Protein AF-0000000072587441 (afdb_homodimer)

Nearest PDB structures (foldseek):
  8t1p-assembly1_C  TM=8.215E-01  e=6.729E-20  Bacillus subtilis subsp. subtilis str. 168
  7zdk-assembly1_C  TM=7.399E-01  e=8.789E-21  Escherichia coli K-12
  4s0f-assembly1_A  TM=8.081E-01  e=4.179E-20  Acetivibrio thermocellus ATCC 27405
  7w4o-assembly1_B  TM=7.978E-01  e=3.130E-16  Mesocricetus auratus
  4hlu-assembly2_B  TM=8.048E-01  e=6.036E-11  Thermotoga maritima MSB8

Secondary structure (DSSP, 8-state):
---------------SHHHHHHHHHHHHHHHHTTHHHHHHHHHHHHHHHHHHHHHHHHHHHHHH-GGG--HHHHHHHHHHHHHHHHHHHHHHHHHHHHHHHHHHHHHHHHHHHHHHS-HHHHHHH-HHHHHHIIIIIHHHHHHHHHHHHHHHHHHHHHHHHHHHHHHH-HHHHHHHHHHHHHHHHHHHHHHHHHHHHHHHHHHHHHHHHHHHHHHHHTHHHHHH-HHHHHIIIIIIIHHHHHHHHHHHHHHHHHHHHHHHHHHHHHHHHHHHHHSTGGGT----HHHHHHHHHHHHHHHHHHHHHHHTHHHHHHHHHHHHHHHHHHHHH-S--------GGGGG---S-EEEEEEEEEE--SSSS--EEEEEEEEEE-TT-EEEEEE-TTSSHHHHHHHHTTSS--SEEEEEETTEE--HHHHHHHHTTEEEE-TT----SB-TTTS-TT-TTHHHHHHHHHHHHHHTT-TTT--EETTEES-----HHHHHHHHHHHHHHH--SEEEEESTTTTS-HHHHHIIIIIIHHHHHHTT-EEEEE---GGGGGG-SEEEEEETTEEEEEEESSGGGGGGGSTT-/---------------SHHHHHHHHHHHHHHHHTTHHHHHHHHHHHHHHHHHHHHHHHHHHHHHH-GGG--HHHHHHHHHHHHHHHHHHHHHHHHHHHHHHHHHHHHHHHHHHHHHHS-HHHHHHH-HHHHHHIIIIIHHHHHHHHHHHHHHHHHHHHHHHHHHHHHHH-HHHHHHHHHHHHHHHHHHHHHHHHHHHHHHHHHHHHHHHHHHHHHHHHTHHHHHH-HHHHHIIIIIIIHHHHHHHHHHHHHHHHHHHHHHHHHHHHHHHHHHHHHSTGGGT----HHHHHHHHHHHHHHHHHHHHHHHTHHHHHHHHHHHHHHHHHHHHH-S--------GGGGG---S-EEEEEEEEEE--SSSS--EEEEEEEEEE-TT-EEEEEE-TTSSHHHHHHHHTTSS--SEEEEEETTEE--HHHHHHHHTTEEEE-TT----SB-TTTS-TT-TTHHHHHHHHHHHHHHTT-TTT--EETTEES-----HHHHHHHHHHHHHHH--SEEEEESTTTTS-HHHHHIIIIIIHHHHHHTT-EEEEE---GGGGGG-SEEEEEETTEEEEEEESSGGGGGGGS---

Radius of gyration: 35.86 Å; Cα contacts (8 Å, |Δi|>4): 1897; chains: 2; bounding box: 67×114×88 Å

Foldseek 3Di:
DDDPVPDPPDDPPPPPVVLLVVLVVVVVVLCVVVVPLVVLLLVLLLLLLVLLLLLLVLVLCCQLPVVPVDPVSVVSNVVSVVSNVVSVVSNQVSLLVSLVSSLVVLLVVLVLLLVLFFPLLCVVVDDLLSVCLNPVLSNLLSCVSVLVSLQSNLVSNLVSLLVVVCVLPVVLSVLVVVLVVVLVVLLVVLQVLLLVLLLQLSVLSSQLSVLVVCCPVCVVVCVVDVVVVCCSVCNRNVVSVVSSVVSNVSNVVSLVVSLVSSVVSLVVSLVCLQCVVVVVDPDDVSSSSSSNSSSVSSSVSVSSNSVCSVSVSSNSSSSSSSSVSSVSSPDRPPLPQPDPVLLADDFAKKWWALFKDWDDPPPDPDIQMADRETDMDGWLFFEEEEEDPPLCPVVVVCCSLLSDPTPDTFIDTNRHTQDPSCSNSSNSQELEDAPPDDDDFFLPPLDDLPDPCQVVLQVLLLVQCVVLPNNVPWGHDSGGIPDDPDDPLSSLSSSVSSSVSSVGQEYEYHQSCVPPDPVVVCCVLVPVSNVSSVVRHYYYYYHHDLVRQQSGQKYFYGGSNYTDDIDGHNPCSNCVVVPPD/DDDPVPDPPDDPPPPPVVLLVVLVVVVVVLCVVVVPLVVLLLVLLLLLLVLLLLLLVLVLCCQLPVVPVDPVSVVSNVVSVVSNVVSVVSNQVSLLVSLVSSLVVLLVVLVLLLVQFFPLLCVVVDDLLSVCLNPVLSNLLSCVSVLVSLQSNLVSNLVSLLVVVCVLPVVLSVLVVVLVVVLVVLLVVLQVLLLVLLLQLSVLSSQLSVLVVCCPVCVVVCVVDVVVVCCSVCNRNVVSVVSSVVSNVSSVVSLVVSLVSSVVSLVVSLVCLQCVVVVVDPDDVSSSSSSNSSSVSSSVSVSSNSVCSVSVSSNSSSSSSSSVSSVSSPDRPPLPQPDPVLLADDFAKKWWALFKDWDDPPPDPDIQMATRETDMDGWLFFEEEEEDPPLCVVVVVCCSLLSDPTPDTFIDTNRHTQDPSCSNSSNSQELEDAPPDDDDFFLPPLDDLPDPCQVVLQVLLLVQCVVLPNNVPWGHDSGGIPDDPDDPLSSLSSSVSSSVSSVGQEYEYHQSCVPPDPVVVCCVLVPVSNVSSVVRHYYYYYHHPLVRQQSGQKYFYGGSNYTDDIDGHNPCSNCVVVPPD

Sequence (1162 aa):
MTDATGRLDAPPSTDSRPAVKHARRLIVALLKRSRGAFAIALAACVLNGASSVLLVATLSRALSEPQAADASLAWRFGLCAVIALVTRIVTGVLFARLSQDTMAQLREHVARRVAAAELQDVERIGAAPVQSVLTDDATNVSMLFFALPNLVMHGSIVFGCLGYLAWLSWPVCLLAVAAILVGSLGYHAGDKRAIAWLEDAGRSQDKLFGYLGALFSGAKELKLHQARSRQFVDGQLGAAIAEVRDHRRRAFSAYAIGVGWIVFLFYVFLGVAAFWPALGVRGDGPATSGYVVVFLFMLLPLDGLLNNVPTLNAARVSLERIEKLMAQFGALRTAPPPDENASHEPFDTLALRGVTHSYFHERDERMFRVGPIDLTLKPGELVFIVGGNGSGKTTLAKVLTGLYEPEGGVIELDGKPIGLAERAAYRERFSAVFNDFHLFDALLGIVDPNDAARAQADARANALVAKLSLDHKVQVVDGAFSTRALSTGQRKRLALVVAYLEDRPLYLFDEWAADQDPAFKAVFYEQLLPELRARGKTVIVISHDDRYFPIADRVLKLDNGIIVSETFGARHAALANGTEGMTDATGRLDAPPSTDSRPAVKHARRLIVALLKRSRGAFAIALAACVLNGASSVLLVATLSRALSEPQAADASLAWRFGLCAVIALVTRIVTGVLFARLSQDTMAQLREHVARRVAAAELQDVERIGAAPVQSVLTDDATNVSMLFFALPNLVMHGSIVFGCLGYLAWLSWPVCLLAVAAILVGSLGYHAGDKRAIAWLEDAGRSQDKLFGYLGALFSGAKELKLHQARSRQFVDGQLGAAIAEVRDHRRRAFSAYAIGVGWIVFLFYVFLGVAAFWPALGVRGDGPATSGYVVVFLFMLLPLDGLLNNVPTLNAARVSLERIEKLMAQFGALRTAPPPDENASHEPFDTLALRGVTHSYFHERDERMFRVGPIDLTLKPGELVFIVGGNGSGKTTLAKVLTGLYEPEGGVIELDGKPIGLAERAAYRERFSAVFNDFHLFDALLGIVDPNDAARAQADARANALVAKLSLDHKVQVVDGAFSTRALSTGQRKRLALVVAYLEDRPLYLFDEWAADQDPAFKAVFYEQLLPELRARGKTVIVISHDDRYFPIADRVLKLDNGIIVSETFGARHAALANGTEG

pLDDT: mean 83.82, std 14.95, range [23.81, 98.06]

InterPro domains:
  IPR003439 ABC transporter-like, ATP-binding domain [PF00005] (372-513)
  IPR003439 ABC transporter-like, ATP-binding domain [PS50893] (350-580)
  IPR003593 AAA+ ATPase domain [SM00382] (379-569)
  IPR005898 Cyclic peptide transporter SyrD/Yoji-like [TIGR01194] (23-567)
  IPR011527 ABC transporter type 1, transmembrane domain [PS50929] (36-314)
  IPR027417 P-loop containing nucleoside triphosphate hydrolase [G3DSA:3.40.50.300] (339-580)
  IPR027417 P-loop containing nucleoside triphosphate hydrolase [SSF52540] (350-565)
  IPR036640 ABC transporter type 1, transmembrane domain superfamily [G3DSA:1.20.1560.10] (17-328)
  IPR036640 ABC transporter type 1, transmembrane domain superfamily [SSF90123] (25-327)
  IPR039421 Type 1 protein exporter [PTHR24221] (46-566)

Structure (mmCIF, N/CA/C/O backbone):
data_AF-0000000072587441-model_v1
#
loop_
_entity.id
_entity.type
_entity.pdbx_description
1 polymer 'Siderophore biosynthesis related ABC transport protein'
#
loop_
_atom_site.group_PDB
_atom_site.id
_atom_site.type_symbol
_atom_site.label_atom_id
_atom_site.label_alt_id
_atom_site.label_comp_id
_atom_site.label_asym_id
_atom_site.label_entity_id
_atom_site.label_seq_id
_atom_site.pdbx_PDB_ins_code
_atom_site.Cartn_x
_atom_site.Cartn_y
_atom_site.Cartn_z
_atom_site.occupancy
_atom_site.B_iso_or_equiv
_atom_site.auth_seq_id
_atom_site.auth_comp_id
_atom_site.auth_asym_id
_atom_site.auth_atom_id
_atom_site.pdbx_PDB_model_num
ATOM 1 N N . MET A 1 1 ? -30.984 29.516 -39.312 1 23.81 1 MET A N 1
ATOM 2 C CA . MET A 1 1 ? -30.875 28.922 -38 1 23.81 1 MET A CA 1
ATOM 3 C C . MET A 1 1 ? -30.047 27.641 -38.031 1 23.81 1 MET A C 1
ATOM 5 O O . MET A 1 1 ? -30.484 26.594 -37.531 1 23.81 1 MET A O 1
ATOM 9 N N . THR A 1 2 ? -29.047 27.438 -38.781 1 27.2 2 THR A N 1
ATOM 10 C CA . THR A 1 2 ? -28.266 26.297 -39.281 1 27.2 2 THR A CA 1
ATOM 11 C C . THR A 1 2 ? -27.453 25.672 -38.125 1 27.2 2 THR A C 1
ATOM 13 O O . THR A 1 2 ? -27.016 26.391 -37.219 1 27.2 2 THR A O 1
ATOM 16 N N . ASP A 1 3 ? -27.469 24.25 -37.938 1 24.38 3 ASP A N 1
ATOM 17 C CA . ASP A 1 3 ? -27.156 23.109 -37.062 1 24.38 3 ASP A CA 1
ATOM 18 C C . ASP A 1 3 ? -25.656 22.938 -36.906 1 24.38 3 ASP A C 1
ATOM 20 O O . ASP A 1 3 ? -25.031 22.188 -37.688 1 24.38 3 ASP A O 1
ATOM 24 N N . ALA A 1 4 ? -24.781 23.859 -36.906 1 26.84 4 ALA A N 1
ATOM 25 C CA . ALA A 1 4 ? -23.359 23.562 -36.969 1 26.84 4 ALA A CA 1
ATOM 26 C C . ALA A 1 4 ? -22.906 22.75 -35.75 1 26.84 4 ALA A C 1
ATOM 28 O O . ALA A 1 4 ? -22.641 23.297 -34.688 1 26.84 4 ALA A O 1
ATOM 29 N N . THR A 1 5 ? -23.578 21.547 -35.469 1 30.56 5 THR A N 1
ATOM 30 C CA . THR A 1 5 ? -23.25 20.562 -34.438 1 30.56 5 THR A CA 1
ATOM 31 C C . THR A 1 5 ? -21.812 20.078 -34.562 1 30.56 5 THR A C 1
ATOM 33 O O . THR A 1 5 ? -21.531 19.219 -35.375 1 30.56 5 THR A O 1
ATOM 36 N N . GLY A 1 6 ? -20.875 20.922 -34.781 1 27.59 6 GLY A N 1
ATOM 37 C CA . GLY A 1 6 ? -19.578 20.359 -35.094 1 27.59 6 GLY A CA 1
ATOM 38 C C . GLY A 1 6 ? -19.141 19.297 -34.094 1 27.59 6 GLY A C 1
ATOM 39 O O . GLY A 1 6 ? -19.484 19.391 -32.906 1 27.59 6 GLY A O 1
ATOM 40 N N . ARG A 1 7 ? -18.812 18.125 -34.594 1 28.86 7 ARG A N 1
ATOM 41 C CA . ARG A 1 7 ? -18.375 16.812 -34.125 1 28.86 7 ARG A CA 1
ATOM 42 C C . ARG A 1 7 ? -17.172 16.938 -33.188 1 28.86 7 ARG A C 1
ATOM 44 O O . ARG A 1 7 ? -16.141 17.469 -33.594 1 28.86 7 ARG A O 1
ATOM 51 N N . LEU A 1 8 ? -17.391 17.078 -31.891 1 30.11 8 LEU A N 1
ATOM 52 C CA . LEU A 1 8 ? -16.375 16.922 -30.844 1 30.11 8 LEU A CA 1
ATOM 53 C C . LEU A 1 8 ? -15.484 15.711 -31.125 1 30.11 8 LEU A C 1
ATOM 55 O O . LEU A 1 8 ? -15.961 14.57 -31.125 1 30.11 8 LEU A O 1
ATOM 59 N N . ASP A 1 9 ? -14.609 15.859 -32.062 1 28.75 9 ASP A N 1
ATOM 60 C CA . ASP A 1 9 ? -13.633 14.836 -32.406 1 28.75 9 ASP A CA 1
ATOM 61 C C . ASP A 1 9 ? -13.164 14.07 -31.188 1 28.75 9 ASP A C 1
ATOM 63 O O . ASP A 1 9 ? -12.945 14.656 -30.125 1 28.75 9 ASP A O 1
ATOM 67 N N . ALA A 1 10 ? -13.461 12.859 -31.109 1 33.19 10 ALA A N 1
ATOM 68 C CA . ALA A 1 10 ? -13.125 11.766 -30.203 1 33.19 10 ALA A CA 1
ATOM 69 C C . ALA A 1 10 ? -11.641 11.773 -29.844 1 33.19 10 ALA A C 1
ATOM 71 O O . ALA A 1 10 ? -10.789 12.016 -30.703 1 33.19 10 ALA A O 1
ATOM 72 N N . PRO A 1 11 ? -11.336 11.953 -28.562 1 36.22 11 PRO A N 1
ATOM 73 C CA . PRO A 1 11 ? -9.914 11.898 -28.219 1 36.22 11 PRO A CA 1
ATOM 74 C C . PRO A 1 11 ? -9.172 10.766 -28.922 1 36.22 11 PRO A C 1
ATOM 76 O O . PRO A 1 11 ? -9.773 9.75 -29.266 1 36.22 11 PRO A O 1
ATOM 79 N N . PRO A 1 12 ? -8.164 11.047 -29.703 1 34.25 12 PRO A N 1
ATOM 80 C CA . PRO A 1 12 ? -7.457 10.023 -30.469 1 34.25 12 PRO A CA 1
ATOM 81 C C . PRO A 1 12 ? -7.262 8.727 -29.703 1 34.25 12 PRO A C 1
ATOM 83 O O . PRO A 1 12 ? -7.199 8.742 -28.469 1 34.25 12 PRO A O 1
ATOM 86 N N . SER A 1 13 ? -7.754 7.652 -30.234 1 35.91 13 SER A N 1
ATOM 87 C CA . SER A 1 13 ? -7.508 6.262 -29.844 1 35.91 13 SER A CA 1
ATOM 88 C C . SER A 1 13 ? -6.031 6.027 -29.547 1 35.91 13 SER A C 1
ATOM 90 O O . SER A 1 13 ? -5.176 6.203 -30.406 1 35.91 13 SER A O 1
ATOM 92 N N . THR A 1 14 ? -5.555 6.438 -28.438 1 36.88 14 THR A N 1
ATOM 93 C CA . THR A 1 14 ? -4.184 6.105 -28.078 1 36.88 14 THR A CA 1
ATOM 94 C C . THR A 1 14 ? -3.846 4.672 -28.469 1 36.88 14 THR A C 1
ATOM 96 O O . THR A 1 14 ? -4.504 3.729 -28.031 1 36.88 14 THR A O 1
ATOM 99 N N . ASP A 1 15 ? -3.332 4.445 -29.625 1 36.97 15 ASP A N 1
ATOM 100 C CA . ASP A 1 15 ? -2.801 3.242 -30.25 1 36.97 15 ASP A CA 1
ATOM 101 C C . ASP A 1 15 ? -2.088 2.355 -29.234 1 36.97 15 ASP A C 1
ATOM 103 O O . ASP A 1 15 ? -1.166 2.803 -28.547 1 36.97 15 ASP A O 1
ATOM 107 N N . SER A 1 16 ? -2.631 1.297 -28.781 1 43.72 16 SER A N 1
ATOM 108 C CA . SER A 1 16 ? -2.256 0.229 -27.859 1 43.72 16 SER A CA 1
ATOM 109 C C . SER A 1 16 ? -0.875 -0.327 -28.188 1 43.72 16 SER A C 1
ATOM 111 O O . SER A 1 16 ? -0.28 -1.047 -27.391 1 43.72 16 SER A O 1
ATOM 113 N N . ARG A 1 17 ? -0.316 -0.105 -29.453 1 46.16 17 ARG A N 1
ATOM 114 C CA . ARG A 1 17 ? 0.9 -0.733 -29.969 1 46.16 17 ARG A CA 1
ATOM 115 C C . ARG A 1 17 ? 2.139 -0.152 -29.297 1 46.16 17 ARG A C 1
ATOM 117 O O . ARG A 1 17 ? 3.129 -0.856 -29.094 1 46.16 17 ARG A O 1
ATOM 124 N N . PRO A 1 18 ? 2.178 1.104 -29.016 1 49 18 PRO A N 1
ATOM 125 C CA . PRO A 1 18 ? 3.398 1.705 -28.469 1 49 18 PRO A CA 1
ATOM 126 C C . PRO A 1 18 ? 3.662 1.292 -27.031 1 49 18 PRO A C 1
ATOM 128 O O . PRO A 1 18 ? 4.82 1.202 -26.609 1 49 18 PRO A O 1
ATOM 131 N N . ALA A 1 19 ? 2.658 0.942 -26.5 1 50.84 19 ALA A N 1
ATOM 132 C CA . ALA A 1 19 ? 2.797 0.588 -25.094 1 50.84 19 ALA A CA 1
ATOM 133 C C . ALA A 1 19 ? 3.492 -0.761 -24.922 1 50.84 19 ALA A C 1
ATOM 135 O O . ALA A 1 19 ? 4.324 -0.936 -24.031 1 50.84 19 ALA A O 1
ATOM 136 N N . VAL A 1 20 ? 3.174 -1.76 -25.781 1 54.31 20 VAL A N 1
ATOM 137 C CA . VAL A 1 20 ? 3.766 -3.092 -25.703 1 54.31 20 VAL A CA 1
ATOM 138 C C . VAL A 1 20 ? 5.266 -3.004 -25.969 1 54.31 20 VAL A C 1
ATOM 140 O O . VAL A 1 20 ? 6.062 -3.664 -25.297 1 54.31 20 VAL A O 1
ATOM 143 N N . LYS A 1 21 ? 5.699 -2.209 -26.844 1 56.31 21 LYS A N 1
ATOM 144 C CA . LYS A 1 21 ? 7.113 -2.051 -27.172 1 56.31 21 LYS A CA 1
ATOM 145 C C . LYS A 1 21 ? 7.883 -1.424 -26.016 1 56.31 21 LYS A C 1
ATOM 147 O O . LYS A 1 21 ? 9.008 -1.835 -25.719 1 56.31 21 LYS A O 1
ATOM 152 N N . HIS A 1 22 ? 7.238 -0.519 -25.312 1 59.25 22 HIS A N 1
ATOM 153 C CA . HIS A 1 22 ? 7.914 0.141 -24.203 1 59.25 22 HIS A CA 1
ATOM 154 C C . HIS A 1 22 ? 8.039 -0.791 -23 1 59.25 22 HIS A C 1
ATOM 156 O O . HIS A 1 22 ? 9.062 -0.792 -22.312 1 59.25 22 HIS A O 1
ATOM 162 N N . ALA A 1 23 ? 7.043 -1.573 -22.922 1 61.25 23 ALA A N 1
ATOM 163 C CA . ALA A 1 23 ? 7.098 -2.564 -21.859 1 61.25 23 ALA A CA 1
ATOM 164 C C . ALA A 1 23 ? 8.234 -3.557 -22.078 1 61.25 23 ALA A C 1
ATOM 166 O O . ALA A 1 23 ? 8.953 -3.914 -21.156 1 61.25 23 ALA A O 1
ATOM 167 N N . ARG A 1 24 ? 8.367 -3.91 -23.266 1 64.94 24 ARG A N 1
ATOM 168 C CA . ARG A 1 24 ? 9.445 -4.82 -23.641 1 64.94 24 ARG A CA 1
ATOM 169 C C . ARG A 1 24 ? 10.805 -4.191 -23.391 1 64.94 24 ARG A C 1
ATOM 171 O O . ARG A 1 24 ? 11.734 -4.863 -22.938 1 64.94 24 ARG A O 1
ATOM 178 N N . ARG A 1 25 ? 10.852 -2.932 -23.609 1 64.38 25 ARG A N 1
ATOM 179 C CA . ARG A 1 25 ? 12.125 -2.244 -23.406 1 64.38 25 ARG A CA 1
ATOM 180 C C . ARG A 1 25 ? 12.5 -2.213 -21.922 1 64.38 25 ARG A C 1
ATOM 182 O O . ARG A 1 25 ? 13.672 -2.383 -21.578 1 64.38 25 ARG A O 1
ATOM 189 N N . LEU A 1 26 ? 11.508 -2.1 -21.125 1 65.06 26 LEU A N 1
ATOM 190 C CA . LEU A 1 26 ? 11.789 -2.041 -19.688 1 65.06 26 LEU A CA 1
ATOM 191 C C . LEU A 1 26 ? 12.281 -3.391 -19.172 1 65.06 26 LEU A C 1
ATOM 193 O O . LEU A 1 26 ? 13.25 -3.453 -18.422 1 65.06 26 LEU A O 1
ATOM 197 N N . ILE A 1 27 ? 11.672 -4.375 -19.656 1 70.94 27 ILE A N 1
ATOM 198 C CA . ILE A 1 27 ? 12.07 -5.711 -19.234 1 70.94 27 ILE A CA 1
ATOM 199 C C . ILE A 1 27 ? 13.484 -6.016 -19.719 1 70.94 27 ILE A C 1
ATOM 201 O O . ILE A 1 27 ? 14.297 -6.574 -18.984 1 70.94 27 ILE A O 1
ATOM 205 N N . VAL A 1 28 ? 13.672 -5.637 -20.953 1 69.25 28 VAL A N 1
ATOM 206 C CA . VAL A 1 28 ? 14.984 -5.883 -21.547 1 69.25 28 VAL A CA 1
ATOM 207 C C . VAL A 1 28 ? 16.047 -5.105 -20.766 1 69.25 28 VAL A C 1
ATOM 209 O O . VAL A 1 28 ? 17.141 -5.621 -20.516 1 69.25 28 VAL A O 1
ATOM 212 N N . ALA A 1 29 ? 15.688 -3.941 -20.375 1 67.62 29 ALA A N 1
ATOM 213 C CA . ALA A 1 29 ? 16.641 -3.119 -19.625 1 67.62 29 ALA A CA 1
ATOM 214 C C . ALA A 1 29 ? 16.922 -3.727 -18.25 1 67.62 29 ALA A C 1
ATOM 216 O O . ALA A 1 29 ? 18.062 -3.719 -17.781 1 67.62 29 ALA A O 1
ATOM 217 N N . LEU A 1 30 ? 15.906 -4.312 -17.719 1 69.56 30 LEU A N 1
ATOM 218 C CA . LEU A 1 30 ? 16.062 -4.902 -16.406 1 69.56 30 LEU A CA 1
ATOM 219 C C . LEU A 1 30 ? 16.844 -6.203 -16.469 1 69.56 30 LEU A C 1
ATOM 221 O O . LEU A 1 30 ? 17.656 -6.496 -15.586 1 69.56 30 LEU A O 1
ATOM 225 N N . LEU A 1 31 ? 16.688 -6.832 -17.594 1 74.12 31 LEU A N 1
ATOM 226 C CA . LEU A 1 31 ? 17.359 -8.109 -17.812 1 74.12 31 LEU A CA 1
ATOM 227 C C . LEU A 1 31 ? 18.812 -7.883 -18.219 1 74.12 31 LEU A C 1
ATOM 229 O O . LEU A 1 31 ? 19.656 -8.758 -18 1 74.12 31 LEU A O 1
ATOM 233 N N . LYS A 1 32 ? 19.156 -6.754 -18.719 1 73.31 32 LYS A N 1
ATOM 234 C CA . LYS A 1 32 ? 20.516 -6.441 -19.141 1 73.31 32 LYS A CA 1
ATOM 235 C C . LYS A 1 32 ? 21.469 -6.355 -17.938 1 73.31 32 LYS A C 1
ATOM 237 O O . LYS A 1 32 ? 22.656 -6.656 -18.062 1 73.31 32 LYS A O 1
ATOM 242 N N . ARG A 1 33 ? 20.969 -6.027 -16.812 1 73.5 33 ARG A N 1
ATOM 243 C CA . ARG A 1 33 ? 21.797 -5.926 -15.609 1 73.5 33 ARG A CA 1
ATOM 244 C C . ARG A 1 33 ? 22.234 -7.309 -15.133 1 73.5 33 ARG A C 1
ATOM 246 O O . ARG A 1 33 ? 23.297 -7.457 -14.523 1 73.5 33 ARG A O 1
ATOM 253 N N . SER A 1 34 ? 21.438 -8.305 -15.43 1 82.06 34 SER A N 1
ATOM 254 C CA . SER A 1 34 ? 21.75 -9.68 -15.055 1 82.06 34 SER A CA 1
ATOM 255 C C . SER A 1 34 ? 21.812 -10.586 -16.281 1 82.06 34 SER A C 1
ATOM 257 O O . SER A 1 34 ? 21.328 -11.719 -16.25 1 82.06 34 SER A O 1
ATOM 259 N N . ARG A 1 35 ? 22.469 -10.125 -17.297 1 84.44 35 ARG A N 1
ATOM 260 C CA . ARG A 1 35 ? 22.469 -10.82 -18.594 1 84.44 35 ARG A CA 1
ATOM 261 C C . ARG A 1 35 ? 23.172 -12.164 -18.484 1 84.44 35 ARG A C 1
ATOM 263 O O . ARG A 1 35 ? 22.734 -13.148 -19.094 1 84.44 35 ARG A O 1
ATOM 270 N N . GLY A 1 36 ? 24.25 -12.125 -17.719 1 88.12 36 GLY A N 1
ATOM 271 C CA . GLY A 1 36 ? 24.953 -13.391 -17.562 1 88.12 36 GLY A CA 1
ATOM 272 C C . GLY A 1 36 ? 24.109 -14.461 -16.891 1 88.12 36 GLY A C 1
ATOM 273 O O . GLY A 1 36 ? 23.969 -15.562 -17.422 1 88.12 36 GLY A O 1
ATOM 274 N N . ALA A 1 37 ? 23.578 -14.117 -15.773 1 89.44 37 ALA A N 1
ATOM 275 C CA . ALA A 1 37 ? 22.734 -15.062 -15.039 1 89.44 37 ALA A CA 1
ATOM 276 C C . ALA A 1 37 ? 21.531 -15.484 -15.883 1 89.44 37 ALA A C 1
ATOM 278 O O . ALA A 1 37 ? 21.125 -16.656 -15.859 1 89.44 37 ALA A O 1
ATOM 279 N N . PHE A 1 38 ? 21 -14.586 -16.609 1 90.75 38 PHE A N 1
ATOM 280 C CA . PHE A 1 38 ? 19.844 -14.875 -17.438 1 90.75 38 PHE A CA 1
ATOM 281 C C . PHE A 1 38 ? 20.203 -15.836 -18.578 1 90.75 38 PHE A C 1
ATOM 283 O O . PHE A 1 38 ? 19.469 -16.781 -18.859 1 90.75 38 PHE A O 1
ATOM 290 N N . ALA A 1 39 ? 21.344 -15.641 -19.219 1 92.25 39 ALA A N 1
ATOM 291 C CA . ALA A 1 39 ? 21.812 -16.5 -20.297 1 92.25 39 ALA A CA 1
ATOM 292 C C . ALA A 1 39 ? 22.078 -17.922 -19.797 1 92.25 39 ALA A C 1
ATOM 294 O O . ALA A 1 39 ? 21.703 -18.891 -20.453 1 92.25 39 ALA A O 1
ATOM 295 N N . ILE A 1 40 ? 22.672 -17.969 -18.703 1 93.62 40 ILE A N 1
ATOM 296 C CA . ILE A 1 40 ? 22.953 -19.266 -18.109 1 93.62 40 ILE A CA 1
ATOM 297 C C . ILE A 1 40 ? 21.641 -19.969 -17.766 1 93.62 40 ILE A C 1
ATOM 299 O O . ILE A 1 40 ? 21.5 -21.172 -18 1 93.62 40 ILE A O 1
ATOM 303 N N . ALA A 1 41 ? 20.75 -19.188 -17.203 1 93.5 41 ALA A N 1
ATOM 304 C CA . ALA A 1 41 ? 19.453 -19.75 -16.844 1 93.5 41 ALA A CA 1
ATOM 305 C C . ALA A 1 41 ? 18.719 -20.266 -18.078 1 93.5 41 ALA A C 1
ATOM 307 O O . ALA A 1 41 ? 18.156 -21.359 -18.062 1 93.5 41 ALA A O 1
ATOM 308 N N . LEU A 1 42 ? 18.781 -19.547 -19.172 1 92.69 42 LEU A N 1
ATOM 309 C CA . LEU A 1 42 ? 18.109 -19.938 -20.406 1 92.69 42 LEU A CA 1
ATOM 310 C C . LEU A 1 42 ? 18.766 -21.172 -21.016 1 92.69 42 LEU A C 1
ATOM 312 O O . LEU A 1 42 ? 18.078 -22.078 -21.484 1 92.69 42 LEU A O 1
ATOM 316 N N . ALA A 1 43 ? 20.047 -21.188 -21 1 94.88 43 ALA A N 1
ATOM 317 C CA . ALA A 1 43 ? 20.781 -22.359 -21.5 1 94.88 43 ALA A CA 1
ATOM 318 C C . ALA A 1 43 ? 20.469 -23.609 -20.688 1 94.88 43 ALA A C 1
ATOM 320 O O . ALA A 1 43 ? 20.297 -24.688 -21.25 1 94.88 43 ALA A O 1
ATOM 321 N N . ALA A 1 44 ? 20.453 -23.359 -19.438 1 95.12 44 ALA A N 1
ATOM 322 C CA . ALA A 1 44 ? 20.125 -24.484 -18.562 1 95.12 44 ALA A CA 1
ATOM 323 C C . ALA A 1 44 ? 18.719 -25 -18.828 1 95.12 44 ALA A C 1
ATOM 325 O O . ALA A 1 44 ? 18.469 -26.203 -18.75 1 95.12 44 ALA A O 1
ATOM 326 N N . CYS A 1 45 ? 17.812 -24.109 -19.156 1 93.62 45 CYS A N 1
ATOM 327 C CA . CYS A 1 45 ? 16.438 -24.516 -19.484 1 93.62 45 CYS A CA 1
ATOM 328 C C . CYS A 1 45 ? 16.406 -25.375 -20.734 1 93.62 45 CYS A C 1
ATOM 330 O O . CYS A 1 45 ? 15.742 -26.406 -20.766 1 93.62 45 CYS A O 1
ATOM 332 N N . VAL A 1 46 ? 17.125 -24.969 -21.734 1 94.06 46 VAL A N 1
ATOM 333 C CA . VAL A 1 46 ? 17.141 -25.703 -23 1 94.06 46 VAL A CA 1
ATOM 334 C C . VAL A 1 46 ? 17.812 -27.062 -22.797 1 94.06 46 VAL A C 1
ATOM 336 O O . VAL A 1 46 ? 17.344 -28.078 -23.312 1 94.06 46 VAL A O 1
ATOM 339 N N . LEU A 1 47 ? 18.844 -27.047 -22.062 1 94.69 47 LEU A N 1
ATOM 340 C CA . LEU A 1 47 ? 19.547 -28.297 -21.781 1 94.69 47 LEU A CA 1
ATOM 341 C C . LEU A 1 47 ? 18.656 -29.25 -20.984 1 94.69 47 LEU A C 1
ATOM 343 O O . LEU A 1 47 ? 18.719 -30.453 -21.188 1 94.69 47 LEU A O 1
ATOM 347 N N . ASN A 1 48 ? 17.938 -28.688 -20.078 1 92.62 48 ASN A N 1
ATOM 348 C CA . ASN A 1 48 ? 16.984 -29.5 -19.328 1 92.62 48 ASN A CA 1
ATOM 349 C C . ASN A 1 48 ? 15.93 -30.125 -20.234 1 92.62 48 ASN A C 1
ATOM 351 O O . ASN A 1 48 ? 15.594 -31.297 -20.094 1 92.62 48 ASN A O 1
ATOM 355 N N . GLY A 1 49 ? 15.445 -29.281 -21.141 1 91.38 49 GLY A N 1
ATOM 356 C CA . GLY A 1 49 ? 14.492 -29.797 -22.109 1 91.38 49 GLY A CA 1
ATOM 357 C C . GLY A 1 49 ? 15.07 -30.906 -22.984 1 91.38 49 GLY A C 1
ATOM 358 O O . GLY A 1 49 ? 14.445 -31.953 -23.172 1 91.38 49 GLY A O 1
ATOM 359 N N . ALA A 1 50 ? 16.25 -30.719 -23.438 1 92.56 50 ALA A N 1
ATOM 360 C CA . ALA A 1 50 ? 16.906 -31.703 -24.297 1 92.56 50 ALA A CA 1
ATOM 361 C C . ALA A 1 50 ? 17.141 -33 -23.547 1 92.56 50 ALA A C 1
ATOM 363 O O . ALA A 1 50 ? 16.922 -34.094 -24.094 1 92.56 50 ALA A O 1
ATOM 364 N N . SER A 1 51 ? 17.641 -32.844 -22.375 1 92.62 51 SER A N 1
ATOM 365 C CA . SER A 1 51 ? 17.891 -34.031 -21.562 1 92.62 51 SER A CA 1
ATOM 366 C C . SER A 1 51 ? 16.609 -34.781 -21.266 1 92.62 51 SER A C 1
ATOM 368 O O . SER A 1 51 ? 16.594 -36 -21.25 1 92.62 51 SER A O 1
ATOM 370 N N . SER A 1 52 ? 15.523 -34.062 -21.031 1 89.25 52 SER A N 1
ATOM 371 C CA . SER A 1 52 ? 14.227 -34.656 -20.75 1 89.25 52 SER A CA 1
ATOM 372 C C . SER A 1 52 ? 13.703 -35.406 -21.953 1 89.25 52 SER A C 1
ATOM 374 O O . SER A 1 52 ? 13.148 -36.531 -21.828 1 89.25 52 SER A O 1
ATOM 376 N N . VAL A 1 53 ? 13.898 -34.875 -23.109 1 90.25 53 VAL A N 1
ATOM 377 C CA . VAL A 1 53 ? 13.477 -35.531 -24.344 1 90.25 53 VAL A CA 1
ATOM 378 C C . VAL A 1 53 ? 14.281 -36.812 -24.562 1 90.25 53 VAL A C 1
ATOM 380 O O . VAL A 1 53 ? 13.727 -37.844 -24.938 1 90.25 53 VAL A O 1
ATOM 383 N N . LEU A 1 54 ? 15.562 -36.719 -24.297 1 91.19 54 LEU A N 1
ATOM 384 C CA . LEU A 1 54 ? 16.422 -37.875 -24.453 1 91.19 54 LEU A CA 1
ATOM 385 C C . LEU A 1 54 ? 16.047 -38.969 -23.453 1 91.19 54 LEU A C 1
ATOM 387 O O . LEU A 1 54 ? 16.141 -40.156 -23.75 1 91.19 54 LEU A O 1
ATOM 391 N N . LEU A 1 55 ? 15.672 -38.531 -22.312 1 89.94 55 LEU A N 1
ATOM 392 C CA . LEU A 1 55 ? 15.234 -39.469 -21.297 1 89.94 55 LEU A CA 1
ATOM 393 C C . LEU A 1 55 ? 14 -40.25 -21.766 1 89.94 55 LEU A C 1
ATOM 395 O O . LEU A 1 55 ? 13.953 -41.469 -21.641 1 89.94 55 LEU A O 1
ATOM 399 N N . VAL A 1 56 ? 13.039 -39.562 -22.281 1 85.81 56 VAL A N 1
ATOM 400 C CA . VAL A 1 56 ? 11.805 -40.188 -22.703 1 85.81 56 VAL A CA 1
ATOM 401 C C . VAL A 1 56 ? 12.062 -41.062 -23.938 1 85.81 56 VAL A C 1
ATOM 403 O O . VAL A 1 56 ? 11.469 -42.125 -24.094 1 85.81 56 VAL A O 1
ATOM 406 N N . ALA A 1 57 ? 12.93 -40.625 -24.828 1 86.88 57 ALA A N 1
ATOM 407 C CA . ALA A 1 57 ? 13.289 -41.406 -26 1 86.88 57 ALA A CA 1
ATOM 408 C C . ALA A 1 57 ? 13.945 -42.719 -25.594 1 86.88 57 ALA A C 1
ATOM 410 O O . ALA A 1 57 ? 13.68 -43.75 -26.203 1 86.88 57 ALA A O 1
ATOM 411 N N . THR A 1 58 ? 14.836 -42.562 -24.641 1 86.75 58 THR A N 1
ATOM 412 C CA . THR A 1 58 ? 15.5 -43.781 -24.141 1 86.75 58 THR A CA 1
ATOM 413 C C . THR A 1 58 ? 14.492 -44.719 -23.5 1 86.75 58 THR A C 1
ATOM 415 O O . THR A 1 58 ? 14.586 -45.938 -23.672 1 86.75 58 THR A O 1
ATOM 418 N N . LEU A 1 59 ? 13.578 -44.156 -22.766 1 83.94 59 LEU A N 1
ATOM 419 C CA . LEU A 1 59 ? 12.547 -44.969 -22.125 1 83.94 59 LEU A CA 1
ATOM 420 C C . LEU A 1 59 ? 11.648 -45.625 -23.172 1 83.94 59 LEU A C 1
ATOM 422 O O . LEU A 1 59 ? 11.297 -46.781 -23.031 1 83.94 59 LEU A O 1
ATOM 426 N N . SER A 1 60 ? 11.25 -44.844 -24.203 1 81.88 60 SER A N 1
ATOM 427 C CA . SER A 1 60 ? 10.422 -45.375 -25.281 1 81.88 60 SER A CA 1
ATOM 428 C C . SER A 1 60 ? 11.117 -46.5 -26.016 1 81.88 60 SER A C 1
ATOM 430 O O . SER A 1 60 ? 10.492 -47.531 -26.328 1 81.88 60 SER A O 1
ATOM 432 N N . ARG A 1 61 ? 12.383 -46.438 -26.219 1 81.75 61 ARG A N 1
ATOM 433 C CA . ARG A 1 61 ? 13.156 -47.5 -26.891 1 81.75 61 ARG A CA 1
ATOM 434 C C . ARG A 1 61 ? 13.258 -48.75 -26.031 1 81.75 61 ARG A C 1
ATOM 436 O O . ARG A 1 61 ? 13.148 -49.875 -26.531 1 81.75 61 ARG A O 1
ATOM 443 N N . ALA A 1 62 ? 13.531 -48.531 -24.797 1 80.06 62 ALA A N 1
ATOM 444 C CA . ALA A 1 62 ? 13.656 -49.656 -23.875 1 80.06 62 ALA A CA 1
ATOM 445 C C . ALA A 1 62 ? 12.359 -50.469 -23.812 1 80.06 62 ALA A C 1
ATOM 447 O O . ALA A 1 62 ? 12.391 -51.688 -23.641 1 80.06 62 ALA A O 1
ATOM 448 N N . LEU A 1 63 ? 11.219 -49.812 -23.984 1 76.81 63 LEU A N 1
ATOM 449 C CA . LEU A 1 63 ? 9.922 -50.5 -23.875 1 76.81 63 LEU A CA 1
ATOM 450 C C . LEU A 1 63 ? 9.531 -51.125 -25.203 1 76.81 63 LEU A C 1
ATOM 452 O O . LEU A 1 63 ? 8.867 -52.156 -25.219 1 76.81 63 LEU A O 1
ATOM 456 N N . SER A 1 64 ? 9.867 -50.469 -26.312 1 76.69 64 SER A N 1
ATOM 457 C CA . SER A 1 64 ? 9.5 -50.969 -27.625 1 76.69 64 SER A CA 1
ATOM 458 C C . SER A 1 64 ? 10.391 -52.156 -28.031 1 76.69 64 SER A C 1
ATOM 460 O O . SER A 1 64 ? 9.953 -53.062 -28.734 1 76.69 64 SER A O 1
ATOM 462 N N . GLU A 1 65 ? 11.672 -52.031 -27.609 1 78.25 65 GLU A N 1
ATOM 463 C CA . GLU A 1 65 ? 12.625 -53.094 -27.906 1 78.25 65 GLU A CA 1
ATOM 464 C C . GLU A 1 65 ? 13.305 -53.594 -26.641 1 78.25 65 GLU A C 1
ATOM 466 O O . GLU A 1 65 ? 14.453 -53.281 -26.359 1 78.25 65 GLU A O 1
ATOM 471 N N . PRO A 1 66 ? 12.633 -54.5 -25.984 1 72.75 66 PRO A N 1
ATOM 472 C CA . PRO A 1 66 ? 13.148 -54.969 -24.688 1 72.75 66 PRO A CA 1
ATOM 473 C C . PRO A 1 66 ? 14.547 -55.594 -24.797 1 72.75 66 PRO A C 1
ATOM 475 O O . PRO A 1 66 ? 15.32 -55.531 -23.844 1 72.75 66 PRO A O 1
ATOM 478 N N . GLN A 1 67 ? 14.805 -56.125 -25.938 1 72.75 67 GLN A N 1
ATOM 479 C CA . GLN A 1 67 ? 16.109 -56.75 -26.109 1 72.75 67 GLN A CA 1
ATOM 480 C C . GLN A 1 67 ? 17.219 -55.688 -26.141 1 72.75 67 GLN A C 1
ATOM 482 O O . GLN A 1 67 ? 18.375 -56 -25.844 1 72.75 67 GLN A O 1
ATOM 487 N N . ALA A 1 68 ? 16.812 -54.5 -26.406 1 72 68 ALA A N 1
ATOM 488 C CA . ALA A 1 68 ? 17.781 -53.406 -26.516 1 72 68 ALA A CA 1
ATOM 489 C C . ALA A 1 68 ? 17.969 -52.719 -25.172 1 72 68 ALA A C 1
ATOM 491 O O . ALA A 1 68 ? 18.844 -51.875 -25.031 1 72 68 ALA A O 1
ATOM 492 N N . ALA A 1 69 ? 17.25 -53.094 -24.203 1 76.25 69 ALA A N 1
ATOM 493 C CA . ALA A 1 69 ? 17.344 -52.5 -22.891 1 76.25 69 ALA A CA 1
ATOM 494 C C . ALA A 1 69 ? 18.547 -53.031 -22.109 1 76.25 69 ALA A C 1
ATOM 496 O O . ALA A 1 69 ? 18.391 -53.781 -21.156 1 76.25 69 ALA A O 1
ATOM 497 N N . ASP A 1 70 ? 19.75 -52.594 -22.578 1 80.44 70 ASP A N 1
ATOM 498 C CA . ASP A 1 70 ? 21 -53.094 -22.016 1 80.44 70 ASP A CA 1
ATOM 499 C C . ASP A 1 70 ? 21.594 -52.062 -21.047 1 80.44 70 ASP A C 1
ATOM 501 O O . ASP A 1 70 ? 20.969 -51.031 -20.75 1 80.44 70 ASP A O 1
ATOM 505 N N . ALA A 1 71 ? 22.672 -52.469 -20.531 1 82.19 71 ALA A N 1
ATOM 506 C CA . ALA A 1 71 ? 23.359 -51.625 -19.531 1 82.19 71 ALA A CA 1
ATOM 507 C C . ALA A 1 71 ? 23.766 -50.281 -20.109 1 82.19 71 ALA A C 1
ATOM 509 O O . ALA A 1 71 ? 23.766 -49.281 -19.422 1 82.19 71 ALA A O 1
ATOM 510 N N . SER A 1 72 ? 24.094 -50.25 -21.312 1 85.44 72 SER A N 1
ATOM 511 C CA . SER A 1 72 ? 24.516 -49 -21.953 1 85.44 72 SER A CA 1
ATOM 512 C C . SER A 1 72 ? 23.344 -48 -22.047 1 85.44 72 SER A C 1
ATOM 514 O O . SER A 1 72 ? 23.531 -46.812 -21.812 1 85.44 72 SER A O 1
ATOM 516 N N . LEU A 1 73 ? 22.281 -48.5 -22.266 1 88.62 73 LEU A N 1
ATOM 517 C CA . LEU A 1 73 ? 21.078 -47.656 -22.328 1 88.62 73 LEU A CA 1
ATOM 518 C C . LEU A 1 73 ? 20.703 -47.156 -20.953 1 88.62 73 LEU A C 1
ATOM 520 O O . LEU A 1 73 ? 20.25 -46 -20.812 1 88.62 73 LEU A O 1
ATOM 524 N N . ALA A 1 74 ? 20.891 -47.938 -19.953 1 87.5 74 ALA A N 1
ATOM 525 C CA . ALA A 1 74 ? 20.594 -47.531 -18.578 1 87.5 74 ALA A CA 1
ATOM 526 C C . ALA A 1 74 ? 21.531 -46.406 -18.109 1 87.5 74 ALA A C 1
ATOM 528 O O . ALA A 1 74 ? 21.094 -45.5 -17.422 1 87.5 74 ALA A O 1
ATOM 529 N N . TRP A 1 75 ? 22.766 -46.531 -18.484 1 88.5 75 TRP A N 1
ATOM 530 C CA . TRP A 1 75 ? 23.719 -45.5 -18.109 1 88.5 75 TRP A CA 1
ATOM 531 C C . TRP A 1 75 ? 23.422 -44.156 -18.828 1 88.5 75 TRP A C 1
ATOM 533 O O . TRP A 1 75 ? 23.594 -43.094 -18.25 1 88.5 75 TRP A O 1
ATOM 543 N N . ARG A 1 76 ? 23 -44.188 -20 1 90.25 76 ARG A N 1
ATOM 544 C CA . ARG A 1 76 ? 22.609 -43 -20.719 1 90.25 76 ARG A CA 1
ATOM 545 C C . ARG A 1 76 ? 21.391 -42.344 -20.062 1 90.25 76 ARG A C 1
ATOM 547 O O . ARG A 1 76 ? 21.312 -41.125 -19.938 1 90.25 76 ARG A O 1
ATOM 554 N N . PHE A 1 77 ? 20.5 -43.188 -19.625 1 91.38 77 PHE A N 1
ATOM 555 C CA . PHE A 1 77 ? 19.328 -42.688 -18.922 1 91.38 77 PHE A CA 1
ATOM 556 C C . PHE A 1 77 ? 19.734 -42 -17.625 1 91.38 77 PHE A C 1
ATOM 558 O O . PHE A 1 77 ? 19.25 -40.906 -17.328 1 91.38 77 PHE A O 1
ATOM 565 N N . GLY A 1 78 ? 20.609 -42.688 -16.875 1 91.12 78 GLY A N 1
ATOM 566 C CA . GLY A 1 78 ? 21.094 -42.125 -15.633 1 91.12 78 GLY A CA 1
ATOM 567 C C . GLY A 1 78 ? 21.797 -40.781 -15.812 1 91.12 78 GLY A C 1
ATOM 568 O O . GLY A 1 78 ? 21.594 -39.875 -15.016 1 91.12 78 GLY A O 1
ATOM 569 N N . LEU A 1 79 ? 22.594 -40.719 -16.844 1 93.12 79 LEU A N 1
ATOM 570 C CA . LEU A 1 79 ? 23.312 -39.469 -17.141 1 93.12 79 LEU A CA 1
ATOM 571 C C . LEU A 1 79 ? 22.328 -38.375 -17.469 1 93.12 79 LEU A C 1
ATOM 573 O O . LEU A 1 79 ? 22.5 -37.219 -17.016 1 93.12 79 LEU A O 1
ATOM 577 N N . CYS A 1 80 ? 21.344 -38.625 -18.25 1 93.19 80 CYS A N 1
ATOM 578 C CA . CYS A 1 80 ? 20.328 -37.625 -18.594 1 93.19 80 CYS A CA 1
ATOM 579 C C . CYS A 1 80 ? 19.562 -37.156 -17.359 1 93.19 80 CYS A C 1
ATOM 581 O O . CYS A 1 80 ? 19.219 -36 -17.234 1 93.19 80 CYS A O 1
ATOM 583 N N . ALA A 1 81 ? 19.328 -38.094 -16.453 1 92 81 ALA A N 1
ATOM 584 C CA . ALA A 1 81 ? 18.609 -37.75 -15.219 1 92 81 ALA A CA 1
ATOM 585 C C . ALA A 1 81 ? 19.422 -36.812 -14.344 1 92 81 ALA A C 1
ATOM 587 O O . ALA A 1 81 ? 18.875 -35.875 -13.758 1 92 81 ALA A O 1
ATOM 588 N N . VAL A 1 82 ? 20.688 -37.062 -14.289 1 93.56 82 VAL A N 1
ATOM 589 C CA . VAL A 1 82 ? 21.562 -36.219 -13.492 1 93.56 82 VAL A CA 1
ATOM 590 C C . VAL A 1 82 ? 21.656 -34.844 -14.125 1 93.56 82 VAL A C 1
ATOM 592 O O . VAL A 1 82 ? 21.625 -33.812 -13.422 1 93.56 82 VAL A O 1
ATOM 595 N N . ILE A 1 83 ? 21.75 -34.781 -15.43 1 94.25 83 ILE A N 1
ATOM 596 C CA . ILE A 1 83 ? 21.797 -33.5 -16.125 1 94.25 83 ILE A CA 1
ATOM 597 C C . ILE A 1 83 ? 20.484 -32.75 -15.898 1 94.25 83 ILE A C 1
ATOM 599 O O . ILE A 1 83 ? 20.484 -31.531 -15.648 1 94.25 83 ILE A O 1
ATOM 603 N N . ALA A 1 84 ? 19.375 -33.438 -15.953 1 91.31 84 ALA A N 1
ATOM 604 C CA . ALA A 1 84 ? 18.062 -32.844 -15.719 1 91.31 84 ALA A CA 1
ATOM 605 C C . ALA A 1 84 ? 17.969 -32.25 -14.305 1 91.31 84 ALA A C 1
ATOM 607 O O . ALA A 1 84 ? 17.406 -31.188 -14.102 1 91.31 84 ALA A O 1
ATOM 608 N N . LEU A 1 85 ? 18.547 -33.031 -13.344 1 90.81 85 LEU A N 1
ATOM 609 C CA . LEU A 1 85 ? 18.547 -32.562 -11.953 1 90.81 85 LEU A CA 1
ATOM 610 C C . LEU A 1 85 ? 19.344 -31.281 -11.812 1 90.81 85 LEU A C 1
ATOM 612 O O . LEU A 1 85 ? 18.828 -30.297 -11.273 1 90.81 85 LEU A O 1
ATOM 616 N N . VAL A 1 86 ? 20.516 -31.297 -12.297 1 94.12 86 VAL A N 1
ATOM 617 C CA . VAL A 1 86 ? 21.422 -30.156 -12.141 1 94.12 86 VAL A CA 1
ATOM 618 C C . VAL A 1 86 ? 20.844 -28.938 -12.852 1 94.12 86 VAL A C 1
ATOM 620 O O . VAL A 1 86 ? 20.812 -27.844 -12.289 1 94.12 86 VAL A O 1
ATOM 623 N N . THR A 1 87 ? 20.375 -29.125 -14.016 1 94.19 87 THR A N 1
ATOM 624 C CA . THR A 1 87 ? 19.859 -28 -14.781 1 94.19 87 THR A CA 1
ATOM 625 C C . THR A 1 87 ? 18.562 -27.469 -14.164 1 94.19 87 THR A C 1
ATOM 627 O O . THR A 1 87 ? 18.297 -26.266 -14.195 1 94.19 87 THR A O 1
ATOM 630 N N . ARG A 1 88 ? 17.75 -28.328 -13.594 1 90.94 88 ARG A N 1
ATOM 631 C CA . ARG A 1 88 ? 16.531 -27.891 -12.93 1 90.94 88 ARG A CA 1
ATOM 632 C C . ARG A 1 88 ? 16.828 -27.016 -11.719 1 90.94 88 ARG A C 1
ATOM 634 O O . ARG A 1 88 ? 16.172 -26 -11.508 1 90.94 88 ARG A O 1
ATOM 641 N N . ILE A 1 89 ? 17.812 -27.438 -10.961 1 92.56 89 ILE A N 1
ATOM 642 C CA . ILE A 1 89 ? 18.203 -26.688 -9.766 1 92.56 89 ILE A CA 1
ATOM 643 C C . ILE A 1 89 ? 18.797 -25.344 -10.18 1 92.56 89 ILE A C 1
ATOM 645 O O . ILE A 1 89 ? 18.438 -24.297 -9.633 1 92.56 89 ILE A O 1
ATOM 649 N N . VAL A 1 90 ? 19.656 -25.422 -11.156 1 94.75 90 VAL A N 1
ATOM 650 C CA . VAL A 1 90 ? 20.312 -24.203 -11.625 1 94.75 90 VAL A CA 1
ATOM 651 C C . VAL A 1 90 ? 19.266 -23.219 -12.156 1 94.75 90 VAL A C 1
ATOM 653 O O . VAL A 1 90 ? 19.266 -22.047 -11.797 1 94.75 90 VAL A O 1
ATOM 656 N N . THR A 1 91 ? 18.375 -23.688 -12.938 1 93.31 91 THR A N 1
ATOM 657 C CA . THR A 1 91 ? 17.328 -22.859 -13.508 1 93.31 91 THR A CA 1
ATOM 658 C C . THR A 1 91 ? 16.422 -22.297 -12.414 1 93.31 91 THR A C 1
ATOM 660 O O . THR A 1 91 ? 16.125 -21.109 -12.398 1 93.31 91 THR A O 1
ATOM 663 N N . GLY A 1 92 ? 15.992 -23.141 -11.492 1 92 92 GLY A N 1
ATOM 664 C CA . GLY A 1 92 ? 15.109 -22.719 -10.422 1 92 92 GLY A CA 1
ATOM 665 C C . GLY A 1 92 ? 15.719 -21.656 -9.523 1 92 92 GLY A C 1
ATOM 666 O O . GLY A 1 92 ? 15.086 -20.641 -9.234 1 92 92 GLY A O 1
ATOM 667 N N . VAL A 1 93 ? 16.938 -21.844 -9.156 1 93.56 93 VAL A N 1
ATOM 668 C CA . VAL A 1 93 ? 17.625 -20.922 -8.25 1 93.56 93 VAL A CA 1
ATOM 669 C C . VAL A 1 93 ? 17.906 -19.609 -8.953 1 93.56 93 VAL A C 1
ATOM 671 O O . VAL A 1 93 ? 17.641 -18.531 -8.391 1 93.56 93 VAL A O 1
ATOM 674 N N . LEU A 1 94 ? 18.391 -19.719 -10.164 1 94.25 94 LEU A N 1
ATOM 675 C CA . LEU A 1 94 ? 18.75 -18.5 -10.883 1 94.25 94 LEU A CA 1
ATOM 676 C C . LEU A 1 94 ? 17.516 -17.672 -11.188 1 94.25 94 LEU A C 1
ATOM 678 O O . LEU A 1 94 ? 17.531 -16.438 -11.055 1 94.25 94 LEU A O 1
ATOM 682 N N . PHE A 1 95 ? 16.438 -18.266 -11.492 1 92.69 95 PHE A N 1
ATOM 683 C CA . PHE A 1 95 ? 15.234 -17.516 -11.828 1 92.69 95 PHE A CA 1
ATOM 684 C C . PHE A 1 95 ? 14.562 -16.984 -10.562 1 92.69 95 PHE A C 1
ATOM 686 O O . PHE A 1 95 ? 13.953 -15.914 -10.586 1 92.69 95 PHE A O 1
ATOM 693 N N . ALA A 1 96 ? 14.664 -17.719 -9.477 1 92 96 ALA A N 1
ATOM 694 C CA . ALA A 1 96 ? 14.211 -17.188 -8.195 1 92 96 ALA A CA 1
ATOM 695 C C . ALA A 1 96 ? 14.961 -15.906 -7.84 1 92 96 ALA A C 1
ATOM 697 O O . ALA A 1 96 ? 14.359 -14.914 -7.426 1 92 96 ALA A O 1
ATOM 698 N N . ARG A 1 97 ? 16.234 -15.977 -8.055 1 92.69 97 ARG A N 1
ATOM 699 C CA . ARG A 1 97 ? 17.062 -14.805 -7.781 1 92.69 97 ARG A CA 1
ATOM 700 C C . ARG A 1 97 ? 16.719 -13.656 -8.727 1 92.69 97 ARG A C 1
ATOM 702 O O . ARG A 1 97 ? 16.609 -12.508 -8.305 1 92.69 97 ARG A O 1
ATOM 709 N N . LEU A 1 98 ? 16.594 -14.008 -9.914 1 91.31 98 LEU A N 1
ATOM 710 C CA . LEU A 1 98 ? 16.266 -12.992 -10.906 1 91.31 98 LEU A CA 1
ATOM 711 C C . LEU A 1 98 ? 14.922 -12.344 -10.609 1 91.31 98 LEU A C 1
ATOM 713 O O . LEU A 1 98 ? 14.742 -11.141 -10.828 1 91.31 98 LEU A O 1
ATOM 717 N N . SER A 1 99 ? 13.969 -13.117 -10.203 1 92.81 99 SER A N 1
ATOM 718 C CA . SER A 1 99 ? 12.648 -12.617 -9.859 1 92.81 99 SER A CA 1
ATOM 719 C C . SER A 1 99 ? 12.727 -11.555 -8.766 1 92.81 99 SER A C 1
ATOM 721 O O . SER A 1 99 ? 12.242 -10.43 -8.945 1 92.81 99 SER A O 1
ATOM 723 N N . GLN A 1 100 ? 13.438 -11.891 -7.719 1 92.25 100 GLN A N 1
ATOM 724 C CA . GLN A 1 100 ? 13.508 -10.977 -6.586 1 92.25 100 GLN A CA 1
ATOM 725 C C . GLN A 1 100 ? 14.406 -9.789 -6.891 1 92.25 100 GLN A C 1
ATOM 727 O O . GLN A 1 100 ? 14.141 -8.672 -6.449 1 92.25 100 GLN A O 1
ATOM 732 N N . ASP A 1 101 ? 15.461 -10.055 -7.629 1 92 101 ASP A N 1
ATOM 733 C CA . ASP A 1 101 ? 16.344 -8.961 -8.047 1 92 101 ASP A CA 1
ATOM 734 C C . ASP A 1 101 ? 15.586 -7.957 -8.914 1 92 101 ASP A C 1
ATOM 736 O O . ASP A 1 101 ? 15.75 -6.746 -8.758 1 92 101 ASP A O 1
ATOM 740 N N . THR A 1 102 ? 14.844 -8.477 -9.773 1 89.69 102 THR A N 1
ATOM 741 C CA . THR A 1 102 ? 14.086 -7.605 -10.664 1 89.69 102 THR A CA 1
ATOM 742 C C . THR A 1 102 ? 13.047 -6.801 -9.891 1 89.69 102 THR A C 1
ATOM 744 O O . THR A 1 102 ? 12.852 -5.613 -10.148 1 89.69 102 THR A O 1
ATOM 747 N N . MET A 1 103 ? 12.383 -7.41 -9 1 92.06 103 MET A N 1
ATOM 748 C CA . MET A 1 103 ? 11.414 -6.703 -8.164 1 92.06 103 MET A CA 1
ATOM 749 C C . MET A 1 103 ? 12.078 -5.559 -7.402 1 92.06 103 MET A C 1
ATOM 751 O O . MET A 1 103 ? 11.562 -4.441 -7.375 1 92.06 103 MET A O 1
ATOM 755 N N . ALA A 1 104 ? 13.188 -5.875 -6.824 1 93.06 104 ALA A N 1
ATOM 756 C CA . ALA A 1 104 ? 13.93 -4.867 -6.074 1 93.06 104 ALA A CA 1
ATOM 757 C C . ALA A 1 104 ? 14.367 -3.721 -6.984 1 93.06 104 ALA A C 1
ATOM 759 O O . ALA A 1 104 ? 14.227 -2.549 -6.629 1 93.06 104 ALA A O 1
ATOM 760 N N . GLN A 1 105 ? 14.875 -4.066 -8.102 1 91.56 105 GLN A N 1
ATOM 761 C CA . GLN A 1 105 ? 15.344 -3.057 -9.047 1 91.56 105 GLN A CA 1
ATOM 762 C C . GLN A 1 105 ? 14.188 -2.186 -9.531 1 91.56 105 GLN A C 1
ATOM 764 O O . GLN A 1 105 ? 14.344 -0.973 -9.695 1 91.56 105 GLN A O 1
ATOM 769 N N . LEU A 1 106 ? 13.055 -2.82 -9.797 1 90.69 106 LEU A N 1
ATOM 770 C CA . LEU A 1 106 ? 11.875 -2.068 -10.227 1 90.69 106 LEU A CA 1
ATOM 771 C C . LEU A 1 106 ? 11.422 -1.096 -9.148 1 90.69 106 LEU A C 1
ATOM 773 O O . LEU A 1 106 ? 11.117 0.064 -9.43 1 90.69 106 LEU A O 1
ATOM 777 N N . ARG A 1 107 ? 11.352 -1.572 -7.969 1 91.94 107 ARG A N 1
ATOM 778 C CA . ARG A 1 107 ? 10.961 -0.72 -6.852 1 91.94 107 ARG A CA 1
ATOM 779 C C . ARG A 1 107 ? 11.945 0.437 -6.68 1 91.94 107 ARG A C 1
ATOM 781 O O . ARG A 1 107 ? 11.531 1.584 -6.496 1 91.94 107 ARG A O 1
ATOM 788 N N . GLU A 1 108 ? 13.211 0.108 -6.77 1 92.12 108 GLU A N 1
ATOM 789 C CA . GLU A 1 108 ? 14.242 1.141 -6.66 1 92.12 108 GLU A CA 1
ATOM 790 C C . GLU A 1 108 ? 14.117 2.162 -7.785 1 92.12 108 GLU A C 1
ATOM 792 O O . GLU A 1 108 ? 14.234 3.367 -7.555 1 92.12 108 GLU A O 1
ATOM 797 N N . HIS A 1 109 ? 13.93 1.658 -8.938 1 88.88 109 HIS A N 1
ATOM 798 C CA . HIS A 1 109 ? 13.844 2.527 -10.102 1 88.88 109 HIS A CA 1
ATOM 799 C C . HIS A 1 109 ? 12.641 3.459 -10.008 1 88.88 109 HIS A C 1
ATOM 801 O O . HIS A 1 109 ? 12.758 4.656 -10.273 1 88.88 109 HIS A O 1
ATOM 807 N N . VAL A 1 110 ? 11.5 2.916 -9.664 1 90.69 110 VAL A N 1
ATOM 808 C CA . VAL A 1 110 ? 10.297 3.723 -9.539 1 90.69 110 VAL A CA 1
ATOM 809 C C . VAL A 1 110 ? 10.461 4.723 -8.398 1 90.69 110 VAL A C 1
ATOM 811 O O . VAL A 1 110 ? 10.109 5.898 -8.539 1 90.69 110 VAL A O 1
ATOM 814 N N . ALA A 1 111 ? 11.008 4.277 -7.305 1 91.31 111 ALA A N 1
ATOM 815 C CA . ALA A 1 111 ? 11.234 5.164 -6.164 1 91.31 111 ALA A CA 1
ATOM 816 C C . ALA A 1 111 ? 12.172 6.312 -6.543 1 91.31 111 ALA A C 1
ATOM 818 O O . ALA A 1 111 ? 11.922 7.465 -6.188 1 91.31 111 ALA A O 1
ATOM 819 N N . ARG A 1 112 ? 13.227 6.012 -7.215 1 89.88 112 ARG A N 1
ATOM 820 C CA . ARG A 1 112 ? 14.172 7.031 -7.648 1 89.88 112 ARG A CA 1
ATOM 821 C C . ARG A 1 112 ? 13.516 8.023 -8.602 1 89.88 112 ARG A C 1
ATOM 823 O O . ARG A 1 112 ? 13.82 9.219 -8.57 1 89.88 112 ARG A O 1
ATOM 830 N N . ARG A 1 113 ? 12.68 7.473 -9.422 1 89.44 113 ARG A N 1
ATOM 831 C CA . ARG A 1 113 ? 11.984 8.336 -10.375 1 89.44 113 ARG A CA 1
ATOM 832 C C . ARG A 1 113 ? 11.039 9.289 -9.656 1 89.44 113 ARG A C 1
ATOM 834 O O . ARG A 1 113 ? 10.938 10.461 -10.016 1 89.44 113 ARG A O 1
ATOM 841 N N . VAL A 1 114 ? 10.359 8.789 -8.742 1 89.5 114 VAL A N 1
ATOM 842 C CA . VAL A 1 114 ? 9.445 9.617 -7.957 1 89.5 114 VAL A CA 1
ATOM 843 C C . VAL A 1 114 ? 10.234 10.68 -7.195 1 89.5 114 VAL A C 1
ATOM 845 O O . VAL A 1 114 ? 9.836 11.844 -7.16 1 89.5 114 VAL A O 1
ATOM 848 N N . ALA A 1 115 ? 11.344 10.289 -6.621 1 88.62 115 ALA A N 1
ATOM 849 C CA . ALA A 1 115 ? 12.172 11.203 -5.852 1 88.62 115 ALA A CA 1
ATOM 850 C C . ALA A 1 115 ? 12.758 12.297 -6.746 1 88.62 115 ALA A C 1
ATOM 852 O O . ALA A 1 115 ? 12.945 13.438 -6.305 1 88.62 115 ALA A O 1
ATOM 853 N N . ALA A 1 116 ? 12.969 12.008 -7.953 1 86.81 116 ALA A N 1
ATOM 854 C CA . ALA A 1 116 ? 13.617 12.938 -8.875 1 86.81 116 ALA A CA 1
ATOM 855 C C . ALA A 1 116 ? 12.578 13.789 -9.617 1 86.81 116 ALA A C 1
ATOM 857 O O . ALA A 1 116 ? 12.914 14.82 -10.195 1 86.81 116 ALA A O 1
ATOM 858 N N . ALA A 1 117 ? 11.344 13.367 -9.586 1 87.75 117 ALA A N 1
ATOM 859 C CA . ALA A 1 117 ? 10.297 14.07 -10.312 1 87.75 117 ALA A CA 1
ATOM 860 C C . ALA A 1 117 ? 9.992 15.422 -9.68 1 87.75 117 ALA A C 1
ATOM 862 O O . ALA A 1 117 ? 10.328 15.656 -8.516 1 87.75 117 ALA A O 1
ATOM 863 N N . GLU A 1 118 ? 9.5 16.328 -10.492 1 86.81 118 GLU A N 1
ATOM 864 C CA . GLU A 1 118 ? 9.07 17.625 -9.969 1 86.81 118 GLU A CA 1
ATOM 865 C C . GLU A 1 118 ? 7.91 17.469 -8.992 1 86.81 118 GLU A C 1
ATOM 867 O O . GLU A 1 118 ? 7.074 16.578 -9.148 1 86.81 118 GLU A O 1
ATOM 872 N N . LEU A 1 119 ? 7.91 18.344 -8.047 1 89 119 LEU A N 1
ATOM 873 C CA . LEU A 1 119 ? 6.895 18.266 -7.008 1 89 119 LEU A CA 1
ATOM 874 C C . LEU A 1 119 ? 5.492 18.328 -7.609 1 89 119 LEU A C 1
ATOM 876 O O . LEU A 1 119 ? 4.59 17.609 -7.164 1 89 119 LEU A O 1
ATOM 880 N N . GLN A 1 120 ? 5.309 19.156 -8.594 1 84.25 120 GLN A N 1
ATOM 881 C CA . GLN A 1 120 ? 3.998 19.328 -9.211 1 84.25 120 GLN A CA 1
ATOM 882 C C . GLN A 1 120 ? 3.49 18 -9.797 1 84.25 120 GLN A C 1
ATOM 884 O O . GLN A 1 120 ? 2.301 17.703 -9.703 1 84.25 120 GLN A O 1
ATOM 889 N N . ASP A 1 121 ? 4.352 17.266 -10.367 1 86 121 ASP A N 1
ATOM 890 C CA . ASP A 1 121 ? 3.98 15.977 -10.945 1 86 121 ASP A CA 1
ATOM 891 C C . ASP A 1 121 ? 3.629 14.969 -9.852 1 86 121 ASP A C 1
ATOM 893 O O . ASP A 1 121 ? 2.678 14.195 -9.992 1 86 121 ASP A O 1
ATOM 897 N N . VAL A 1 122 ? 4.426 14.93 -8.844 1 88.38 122 VAL A N 1
ATOM 898 C CA . VAL A 1 122 ? 4.195 14 -7.734 1 88.38 122 VAL A CA 1
ATOM 899 C C . VAL A 1 122 ? 2.824 14.273 -7.113 1 88.38 122 VAL A C 1
ATOM 901 O O . VAL A 1 122 ? 2.08 13.336 -6.812 1 88.38 122 VAL A O 1
ATOM 904 N N . GLU A 1 123 ? 2.512 15.586 -6.914 1 85.12 123 GLU A N 1
ATOM 905 C CA . GLU A 1 123 ? 1.232 15.961 -6.32 1 85.12 123 GLU A CA 1
ATOM 906 C C . GLU A 1 123 ? 0.076 15.664 -7.27 1 85.12 123 GLU A C 1
ATOM 908 O O . GLU A 1 123 ? -1.019 15.305 -6.832 1 85.12 123 GLU A O 1
ATOM 913 N N . ARG A 1 124 ? 0.28 15.82 -8.5 1 82.88 124 ARG A N 1
ATOM 914 C CA . ARG A 1 124 ? -0.749 15.578 -9.508 1 82.88 124 ARG A CA 1
ATOM 915 C C . ARG A 1 124 ? -1.07 14.086 -9.609 1 82.88 124 ARG A C 1
ATOM 917 O O . ARG A 1 124 ? -2.24 13.703 -9.648 1 82.88 124 ARG A O 1
ATOM 924 N N . ILE A 1 125 ? -0.09 13.273 -9.711 1 85.81 125 ILE A N 1
ATOM 925 C CA . ILE A 1 125 ? -0.268 11.836 -9.891 1 85.81 125 ILE A CA 1
ATOM 926 C C . ILE A 1 125 ? -0.77 11.219 -8.586 1 85.81 125 ILE A C 1
ATOM 928 O O . ILE A 1 125 ? -1.647 10.352 -8.609 1 85.81 125 ILE A O 1
ATOM 932 N N . GLY A 1 126 ? -0.24 11.656 -7.484 1 85.25 126 GLY A N 1
ATOM 933 C CA . GLY A 1 126 ? -0.687 11.164 -6.188 1 85.25 126 GLY A CA 1
ATOM 934 C C . GLY A 1 126 ? 0.039 9.914 -5.742 1 85.25 126 GLY A C 1
ATOM 935 O O . GLY A 1 126 ? 0.753 9.289 -6.531 1 85.25 126 GLY A O 1
ATOM 936 N N . ALA A 1 127 ? -0.195 9.438 -4.52 1 87.62 127 ALA A N 1
ATOM 937 C CA . ALA A 1 127 ? 0.525 8.336 -3.885 1 87.62 127 ALA A CA 1
ATOM 938 C C . ALA A 1 127 ? -0.091 6.988 -4.262 1 87.62 127 ALA A C 1
ATOM 940 O O . ALA A 1 127 ? 0.624 6 -4.441 1 87.62 127 ALA A O 1
ATOM 941 N N . ALA A 1 128 ? -1.395 6.941 -4.473 1 85.75 128 ALA A N 1
ATOM 942 C CA . ALA A 1 128 ? -2.133 5.684 -4.582 1 85.75 128 ALA A CA 1
ATOM 943 C C . ALA A 1 128 ? -1.682 4.891 -5.805 1 85.75 128 ALA A C 1
ATOM 945 O O . ALA A 1 128 ? -1.312 3.719 -5.688 1 85.75 128 ALA A O 1
ATOM 946 N N . PRO A 1 129 ? -1.634 5.539 -7.023 1 88.06 129 PRO A N 1
ATOM 947 C CA . PRO A 1 129 ? -1.187 4.77 -8.188 1 88.06 129 PRO A CA 1
ATOM 948 C C . PRO A 1 129 ? 0.255 4.285 -8.055 1 88.06 129 PRO A C 1
ATOM 950 O O . PRO A 1 129 ? 0.586 3.189 -8.516 1 88.06 129 PRO A O 1
ATOM 953 N N . VAL A 1 130 ? 1.095 5.09 -7.445 1 91.31 130 VAL A N 1
ATOM 954 C CA . VAL A 1 130 ? 2.498 4.73 -7.273 1 91.31 130 VAL A CA 1
ATOM 955 C C . VAL A 1 130 ? 2.619 3.564 -6.297 1 91.31 130 VAL A C 1
ATOM 957 O O . VAL A 1 130 ? 3.416 2.646 -6.512 1 91.31 130 VAL A O 1
ATOM 960 N N . GLN A 1 131 ? 1.853 3.615 -5.254 1 88.56 131 GLN A N 1
ATOM 961 C CA . GLN A 1 131 ? 1.875 2.527 -4.281 1 88.56 131 GLN A CA 1
ATOM 962 C C . GLN A 1 131 ? 1.394 1.221 -4.906 1 88.56 131 GLN A C 1
ATOM 964 O O . GLN A 1 131 ? 1.949 0.155 -4.637 1 88.56 131 GLN A O 1
ATOM 969 N N . SER A 1 132 ? 0.371 1.265 -5.723 1 88.81 132 SER A N 1
ATOM 970 C CA . SER A 1 132 ? -0.118 0.079 -6.418 1 88.81 132 SER A CA 1
ATOM 971 C C . SER A 1 132 ? 0.959 -0.521 -7.316 1 88.81 132 SER A C 1
ATOM 973 O O . SER A 1 132 ? 1.118 -1.741 -7.375 1 88.81 132 SER A O 1
ATOM 975 N N . VAL A 1 133 ? 1.665 0.31 -7.984 1 90.38 133 VAL A N 1
ATOM 976 C CA . VAL A 1 133 ? 2.721 -0.127 -8.891 1 90.38 133 VAL A CA 1
ATOM 977 C C . VAL A 1 133 ? 3.873 -0.73 -8.094 1 90.38 133 VAL A C 1
ATOM 979 O O . VAL A 1 133 ? 4.418 -1.77 -8.469 1 90.38 133 VAL A O 1
ATOM 982 N N . LEU A 1 134 ? 4.246 -0.099 -6.965 1 90.31 134 LEU A N 1
ATOM 983 C CA . LEU A 1 134 ? 5.395 -0.514 -6.168 1 90.31 134 LEU A CA 1
ATOM 984 C C . LEU A 1 134 ? 5.09 -1.803 -5.41 1 90.31 134 LEU A C 1
ATOM 986 O O . LEU A 1 134 ? 6.004 -2.457 -4.898 1 90.31 134 LEU A O 1
ATOM 990 N N . THR A 1 135 ? 3.83 -2.236 -5.363 1 87.75 135 THR A N 1
ATOM 991 C CA . THR A 1 135 ? 3.469 -3.434 -4.613 1 87.75 135 THR A CA 1
ATOM 992 C C . THR A 1 135 ? 2.887 -4.496 -5.539 1 87.75 135 THR A C 1
ATOM 994 O O . THR A 1 135 ? 3.619 -5.344 -6.062 1 87.75 135 THR A O 1
ATOM 997 N N . ASP A 1 136 ? 1.654 -4.234 -6.035 1 86.44 136 ASP A N 1
ATOM 998 C CA . ASP A 1 136 ? 0.942 -5.25 -6.809 1 86.44 136 ASP A CA 1
ATOM 999 C C . ASP A 1 136 ? 1.592 -5.453 -8.18 1 86.44 136 ASP A C 1
ATOM 1001 O O . ASP A 1 136 ? 1.85 -6.586 -8.586 1 86.44 136 ASP A O 1
ATOM 1005 N N . ASP A 1 137 ? 1.816 -4.391 -8.898 1 90.19 137 ASP A N 1
ATOM 1006 C CA . ASP A 1 137 ? 2.35 -4.504 -10.25 1 90.19 137 ASP A CA 1
ATOM 1007 C C . ASP A 1 137 ? 3.779 -5.035 -10.234 1 90.19 137 ASP A C 1
ATOM 1009 O O . ASP A 1 137 ? 4.148 -5.863 -11.07 1 90.19 137 ASP A O 1
ATOM 1013 N N . ALA A 1 138 ? 4.613 -4.52 -9.297 1 90.31 138 ALA A N 1
ATOM 1014 C CA . ALA A 1 138 ? 5.977 -5.023 -9.18 1 90.31 138 ALA A CA 1
ATOM 1015 C C . ALA A 1 138 ? 5.984 -6.523 -8.883 1 90.31 138 ALA A C 1
ATOM 1017 O O . ALA A 1 138 ? 6.789 -7.27 -9.445 1 90.31 138 ALA A O 1
ATOM 1018 N N . THR A 1 139 ? 5.094 -6.953 -8.078 1 87.19 139 THR A N 1
ATOM 1019 C CA . THR A 1 139 ? 4.977 -8.367 -7.758 1 87.19 139 THR A CA 1
ATOM 1020 C C . THR A 1 139 ? 4.566 -9.172 -8.984 1 87.19 139 THR A C 1
ATOM 1022 O O . THR A 1 139 ? 5.145 -10.227 -9.273 1 87.19 139 THR A O 1
ATOM 1025 N N . ASN A 1 140 ? 3.598 -8.68 -9.695 1 89.62 140 ASN A N 1
ATOM 1026 C CA . ASN A 1 140 ? 3.15 -9.367 -10.898 1 89.62 140 ASN A CA 1
ATOM 1027 C C . ASN A 1 140 ? 4.281 -9.516 -11.914 1 89.62 140 ASN A C 1
ATOM 1029 O O . ASN A 1 140 ? 4.445 -10.578 -12.516 1 89.62 140 ASN A O 1
ATOM 1033 N N . VAL A 1 141 ? 5.059 -8.508 -12.086 1 90.19 141 VAL A N 1
ATOM 1034 C CA . VAL A 1 141 ? 6.16 -8.547 -13.039 1 90.19 141 VAL A CA 1
ATOM 1035 C C . VAL A 1 141 ? 7.219 -9.547 -12.57 1 90.19 141 VAL A C 1
ATOM 1037 O O . VAL A 1 141 ? 7.785 -10.289 -13.375 1 90.19 141 VAL A O 1
ATOM 1040 N N . SER A 1 142 ? 7.469 -9.547 -11.289 1 89.81 142 SER A N 1
ATOM 1041 C CA . SER A 1 142 ? 8.461 -10.461 -10.742 1 89.81 142 SER A CA 1
ATOM 1042 C C . SER A 1 142 ? 8.047 -11.914 -10.945 1 89.81 142 SER A C 1
ATOM 1044 O O . SER A 1 142 ? 8.898 -12.797 -11.102 1 89.81 142 SER A O 1
ATOM 1046 N N . MET A 1 143 ? 6.77 -12.188 -10.977 1 88.62 143 MET A N 1
ATOM 1047 C CA . MET A 1 143 ? 6.266 -13.547 -11.148 1 88.62 143 MET A CA 1
ATOM 1048 C C . MET A 1 143 ? 6.555 -14.062 -12.555 1 88.62 143 MET A C 1
ATOM 1050 O O . MET A 1 143 ? 6.578 -15.273 -12.789 1 88.62 143 MET A O 1
ATOM 1054 N N . LEU A 1 144 ? 6.773 -13.141 -13.484 1 88.12 144 LEU A N 1
ATOM 1055 C CA . LEU A 1 144 ? 7.152 -13.516 -14.836 1 88.12 144 LEU A CA 1
ATOM 1056 C C . LEU A 1 144 ? 8.406 -14.383 -14.828 1 88.12 144 LEU A C 1
ATOM 1058 O O . LEU A 1 144 ? 8.531 -15.32 -15.625 1 88.12 144 LEU A O 1
ATOM 1062 N N . PHE A 1 145 ? 9.266 -14.141 -13.914 1 89.19 145 PHE A N 1
ATOM 1063 C CA . PHE A 1 145 ? 10.547 -14.844 -13.867 1 89.19 145 PHE A CA 1
ATOM 1064 C C . PHE A 1 145 ? 10.383 -16.234 -13.266 1 89.19 145 PHE A C 1
ATOM 1066 O O . PHE A 1 145 ? 11.258 -17.094 -13.414 1 89.19 145 PHE A O 1
ATOM 1073 N N . PHE A 1 146 ? 9.258 -16.469 -12.617 1 86 146 PHE A N 1
ATOM 1074 C CA . PHE A 1 146 ? 8.93 -17.828 -12.203 1 86 146 PHE A CA 1
ATOM 1075 C C . PHE A 1 146 ? 8.242 -18.594 -13.328 1 86 146 PHE A C 1
ATOM 1077 O O . PHE A 1 146 ? 8.344 -19.812 -13.406 1 86 146 PHE A O 1
ATOM 1084 N N . ALA A 1 147 ? 7.637 -17.844 -14.18 1 88.19 147 ALA A N 1
ATOM 1085 C CA . ALA A 1 147 ? 6.926 -18.469 -15.297 1 88.19 147 ALA A CA 1
ATOM 1086 C C . ALA A 1 147 ? 7.871 -18.75 -16.453 1 88.19 147 ALA A C 1
ATOM 1088 O O . ALA A 1 147 ? 7.699 -19.75 -17.172 1 88.19 147 ALA A O 1
ATOM 1089 N N . LEU A 1 148 ? 8.883 -17.969 -16.703 1 88.12 148 LEU A N 1
ATOM 1090 C CA . LEU A 1 148 ? 9.734 -18 -17.875 1 88.12 148 LEU A CA 1
ATOM 1091 C C . LEU A 1 148 ? 10.469 -19.328 -17.984 1 88.12 148 LEU A C 1
ATOM 1093 O O . LEU A 1 148 ? 10.516 -19.938 -19.062 1 88.12 148 LEU A O 1
ATOM 1097 N N . PRO A 1 149 ? 11.078 -19.828 -16.875 1 88.81 149 PRO A N 1
ATOM 1098 C CA . PRO A 1 149 ? 11.75 -21.125 -17.016 1 88.81 149 PRO A CA 1
ATOM 1099 C C . PRO A 1 149 ? 10.812 -22.25 -17.453 1 88.81 149 PRO A C 1
ATOM 1101 O O . PRO A 1 149 ? 11.203 -23.109 -18.234 1 88.81 149 PRO A O 1
ATOM 1104 N N . ASN A 1 150 ? 9.609 -22.172 -16.938 1 88.44 150 ASN A N 1
ATOM 1105 C CA . ASN A 1 150 ? 8.633 -23.172 -17.359 1 88.44 150 ASN A CA 1
ATOM 1106 C C . ASN A 1 150 ? 8.281 -23.031 -18.828 1 88.44 150 ASN A C 1
ATOM 1108 O O . ASN A 1 150 ? 8.148 -24.031 -19.531 1 88.44 150 ASN A O 1
ATOM 1112 N N . LEU A 1 151 ? 8.141 -21.844 -19.281 1 89.31 151 LEU A N 1
ATOM 1113 C CA . LEU A 1 151 ? 7.797 -21.609 -20.688 1 89.31 151 LEU A CA 1
ATOM 1114 C C . LEU A 1 151 ? 8.914 -22.094 -21.609 1 89.31 151 LEU A C 1
ATOM 1116 O O . LEU A 1 151 ? 8.648 -22.766 -22.609 1 89.31 151 LEU A O 1
ATOM 1120 N N . VAL A 1 152 ? 10.133 -21.844 -21.266 1 90.56 152 VAL A N 1
ATOM 1121 C CA . VAL A 1 152 ? 11.266 -22.203 -22.109 1 90.56 152 VAL A CA 1
ATOM 1122 C C . VAL A 1 152 ? 11.531 -23.703 -22.016 1 90.56 152 VAL A C 1
ATOM 1124 O O . VAL A 1 152 ? 11.688 -24.375 -23.047 1 90.56 152 VAL A O 1
ATOM 1127 N N . MET A 1 153 ? 11.641 -24.188 -20.812 1 91.12 153 MET A N 1
ATOM 1128 C CA . MET A 1 153 ? 11.922 -25.609 -20.609 1 91.12 153 MET A CA 1
ATOM 1129 C C . MET A 1 153 ? 10.82 -26.484 -21.203 1 91.12 153 MET A C 1
ATOM 1131 O O . MET A 1 153 ? 11.094 -27.391 -21.969 1 91.12 153 MET A O 1
ATOM 1135 N N . HIS A 1 154 ? 9.586 -26.219 -20.828 1 90.31 154 HIS A N 1
ATOM 1136 C CA . HIS A 1 154 ? 8.469 -27.031 -21.312 1 90.31 154 HIS A CA 1
ATOM 1137 C C . HIS A 1 154 ? 8.266 -26.844 -22.812 1 90.31 154 HIS A C 1
ATOM 1139 O O . HIS A 1 154 ? 7.859 -27.781 -23.5 1 90.31 154 HIS A O 1
ATOM 1145 N N . GLY A 1 155 ? 8.492 -25.609 -23.266 1 91.88 155 GLY A N 1
ATOM 1146 C CA . GLY A 1 155 ? 8.484 -25.422 -24.719 1 91.88 155 GLY A CA 1
ATOM 1147 C C . GLY A 1 155 ? 9.5 -26.281 -25.438 1 91.88 155 GLY A C 1
ATOM 1148 O O . GLY A 1 155 ? 9.18 -26.906 -26.453 1 91.88 155 GLY A O 1
ATOM 1149 N N . SER A 1 156 ? 10.672 -26.359 -24.906 1 91.62 156 SER A N 1
ATOM 1150 C CA . SER A 1 156 ? 11.734 -27.172 -25.484 1 91.62 156 SER A CA 1
ATOM 1151 C C . SER A 1 156 ? 11.367 -28.656 -25.469 1 91.62 156 SER A C 1
ATOM 1153 O O . SER A 1 156 ? 11.648 -29.391 -26.422 1 91.62 156 SER A O 1
ATOM 1155 N N . ILE A 1 157 ? 10.781 -29.062 -24.375 1 92.5 157 ILE A N 1
ATOM 1156 C CA . ILE A 1 157 ? 10.383 -30.453 -24.25 1 92.5 157 ILE A CA 1
ATOM 1157 C C . ILE A 1 157 ? 9.312 -30.781 -25.281 1 92.5 157 ILE A C 1
ATOM 1159 O O . ILE A 1 157 ? 9.398 -31.812 -25.969 1 92.5 157 ILE A O 1
ATOM 1163 N N . VAL A 1 158 ? 8.312 -29.906 -25.391 1 91.94 158 VAL A N 1
ATOM 1164 C CA . VAL A 1 158 ? 7.23 -30.141 -26.344 1 91.94 158 VAL A CA 1
ATOM 1165 C C . VAL A 1 158 ? 7.789 -30.172 -27.766 1 91.94 158 VAL A C 1
ATOM 1167 O O . VAL A 1 158 ? 7.465 -31.078 -28.531 1 91.94 158 VAL A O 1
ATOM 1170 N N . PHE A 1 159 ? 8.648 -29.344 -28.109 1 93.31 159 PHE A N 1
ATOM 1171 C CA . PHE A 1 159 ? 9.25 -29.297 -29.438 1 93.31 159 PHE A CA 1
ATOM 1172 C C . PHE A 1 159 ? 10.086 -30.547 -29.688 1 93.31 159 PHE A C 1
ATOM 1174 O O . PHE A 1 159 ? 10.039 -31.109 -30.781 1 93.31 159 PHE A O 1
ATOM 1181 N N . GLY A 1 160 ? 10.898 -30.922 -28.734 1 91.88 160 GLY A N 1
ATOM 1182 C CA . GLY A 1 160 ? 11.703 -32.125 -28.859 1 91.88 160 GLY A CA 1
ATOM 1183 C C . GLY A 1 160 ? 10.875 -33.375 -29.016 1 91.88 160 GLY A C 1
ATOM 1184 O O . GLY A 1 160 ? 11.195 -34.25 -29.828 1 91.88 160 GLY A O 1
ATOM 1185 N N . CYS A 1 161 ? 9.828 -33.469 -28.188 1 91.12 161 CYS A N 1
ATOM 1186 C CA . CYS A 1 161 ? 8.953 -34.656 -28.25 1 91.12 161 CYS A CA 1
ATOM 1187 C C . CYS A 1 161 ? 8.242 -34.719 -29.594 1 91.12 161 CYS A C 1
ATOM 1189 O O . CYS A 1 161 ? 8.062 -35.781 -30.156 1 91.12 161 CYS A O 1
ATOM 1191 N N . LEU A 1 162 ? 7.762 -33.531 -30.078 1 92.62 162 LEU A N 1
ATOM 1192 C CA . LEU A 1 162 ? 7.141 -33.5 -31.391 1 92.62 162 LEU A CA 1
ATOM 1193 C C . LEU A 1 162 ? 8.133 -33.938 -32.469 1 92.62 162 LEU A C 1
ATOM 1195 O O . LEU A 1 162 ? 7.766 -34.656 -33.406 1 92.62 162 LEU A O 1
ATOM 1199 N N . GLY A 1 163 ? 9.352 -33.5 -32.375 1 92.62 163 GLY A N 1
ATOM 1200 C CA . GLY A 1 163 ? 10.391 -33.938 -33.281 1 92.62 163 GLY A CA 1
ATOM 1201 C C . GLY A 1 163 ? 10.617 -35.438 -33.25 1 92.62 163 GLY A C 1
ATOM 1202 O O . GLY A 1 163 ? 10.742 -36.062 -34.312 1 92.62 163 GLY A O 1
ATOM 1203 N N . TYR A 1 164 ? 10.672 -35.969 -32.031 1 90.88 164 TYR A N 1
ATOM 1204 C CA . TYR A 1 164 ? 10.844 -37.406 -31.875 1 90.88 164 TYR A CA 1
ATOM 1205 C C . TYR A 1 164 ? 9.664 -38.156 -32.469 1 90.88 164 TYR A C 1
ATOM 1207 O O . TYR A 1 164 ? 9.844 -39.188 -33.125 1 90.88 164 TYR A O 1
ATOM 1215 N N . LEU A 1 165 ? 8.484 -37.656 -32.25 1 87.94 165 LEU A N 1
ATOM 1216 C CA . LEU A 1 165 ? 7.293 -38.281 -32.812 1 87.94 165 LEU A CA 1
ATOM 1217 C C . LEU A 1 165 ? 7.324 -38.25 -34.344 1 87.94 165 LEU A C 1
ATOM 1219 O O . LEU A 1 165 ? 6.875 -39.188 -35 1 87.94 165 LEU A O 1
ATOM 1223 N N . ALA A 1 166 ? 7.77 -37.156 -34.844 1 91.75 166 ALA A N 1
ATOM 1224 C CA . ALA A 1 166 ? 7.891 -37.031 -36.281 1 91.75 166 ALA A CA 1
ATOM 1225 C C . ALA A 1 166 ? 8.844 -38.094 -36.844 1 91.75 166 ALA A C 1
ATOM 1227 O O . ALA A 1 166 ? 8.625 -38.625 -37.938 1 91.75 166 ALA A O 1
ATOM 1228 N N . TRP A 1 167 ? 9.883 -38.312 -36.062 1 89.31 167 TRP A N 1
ATOM 1229 C CA . TRP A 1 167 ? 10.859 -39.344 -36.469 1 89.31 167 TRP A CA 1
ATOM 1230 C C . TRP A 1 167 ? 10.258 -40.719 -36.406 1 89.31 167 TRP A C 1
ATOM 1232 O O . TRP A 1 167 ? 10.531 -41.562 -37.281 1 89.31 167 TRP A O 1
ATOM 1242 N N . LEU A 1 168 ? 9.367 -40.969 -35.438 1 84.56 168 LEU A N 1
ATOM 1243 C CA . LEU A 1 168 ? 8.734 -42.281 -35.25 1 84.56 168 LEU A CA 1
ATOM 1244 C C . LEU A 1 168 ? 7.602 -42.469 -36.281 1 84.56 168 LEU A C 1
ATOM 1246 O O . LEU A 1 168 ? 7.492 -43.531 -36.906 1 84.56 168 LEU A O 1
ATOM 1250 N N . SER A 1 169 ? 6.68 -41.5 -36.344 1 87.69 169 SER A N 1
ATOM 1251 C CA . SER A 1 169 ? 5.531 -41.562 -37.25 1 87.69 169 SER A CA 1
ATOM 1252 C C . SER A 1 169 ? 5.012 -40.156 -37.562 1 87.69 169 SER A C 1
ATOM 1254 O O . SER A 1 169 ? 4.469 -39.469 -36.656 1 87.69 169 SER A O 1
ATOM 1256 N N . TRP A 1 170 ? 5.043 -39.781 -38.781 1 89.25 170 TRP A N 1
ATOM 1257 C CA . TRP A 1 170 ? 4.652 -38.406 -39.188 1 89.25 170 TRP A CA 1
ATOM 1258 C C . TRP A 1 170 ? 3.152 -38.219 -39.031 1 89.25 170 TRP A C 1
ATOM 1260 O O . TRP A 1 170 ? 2.705 -37.125 -38.656 1 89.25 170 TRP A O 1
ATOM 1270 N N . PRO A 1 171 ? 2.291 -39.25 -39.25 1 86.06 171 PRO A N 1
ATOM 1271 C CA . PRO A 1 171 ? 0.857 -39.031 -39.062 1 86.06 171 PRO A CA 1
ATOM 1272 C C . PRO A 1 171 ? 0.509 -38.781 -37.594 1 86.06 171 PRO A C 1
ATOM 1274 O O . PRO A 1 171 ? -0.357 -37.938 -37.281 1 86.06 171 PRO A O 1
ATOM 1277 N N . VAL A 1 172 ? 1.183 -39.469 -36.688 1 84.56 172 VAL A N 1
ATOM 1278 C CA . VAL A 1 172 ? 0.915 -39.281 -35.281 1 84.56 172 VAL A CA 1
ATOM 1279 C C . VAL A 1 172 ? 1.391 -37.875 -34.844 1 84.56 172 VAL A C 1
ATOM 1281 O O . VAL A 1 172 ? 0.747 -37.219 -34.031 1 84.56 172 VAL A O 1
ATOM 1284 N N . CYS A 1 173 ? 2.48 -37.469 -35.406 1 90 173 CYS A N 1
ATOM 1285 C CA . CYS A 1 173 ? 2.988 -36.125 -35.125 1 90 173 CYS A CA 1
ATOM 1286 C C . CYS A 1 173 ? 1.991 -35.062 -35.562 1 90 173 CYS A C 1
ATOM 1288 O O . CYS A 1 173 ? 1.733 -34.094 -34.844 1 90 173 CYS A O 1
ATOM 1290 N N . LEU A 1 174 ? 1.449 -35.219 -36.75 1 90.81 174 LEU A N 1
ATOM 1291 C CA . LEU A 1 174 ? 0.485 -34.281 -37.25 1 90.81 174 LEU A CA 1
ATOM 1292 C C . LEU A 1 174 ? -0.767 -34.219 -36.406 1 90.81 174 LEU A C 1
ATOM 1294 O O . LEU A 1 174 ? -1.361 -33.156 -36.219 1 90.81 174 LEU A O 1
ATOM 1298 N N . LEU A 1 175 ? -1.137 -35.312 -35.906 1 86.31 175 LEU A N 1
ATOM 1299 C CA . LEU A 1 175 ? -2.287 -35.344 -35.031 1 86.31 175 LEU A CA 1
ATOM 1300 C C . LEU A 1 175 ? -2.01 -34.594 -33.719 1 86.31 175 LEU A C 1
ATOM 1302 O O . LEU A 1 175 ? -2.883 -33.875 -33.219 1 86.31 175 LEU A O 1
ATOM 1306 N N . ALA A 1 176 ? -0.832 -34.812 -33.25 1 88.31 176 ALA A N 1
ATOM 1307 C CA . ALA A 1 176 ? -0.445 -34.094 -32.031 1 88.31 176 ALA A CA 1
ATOM 1308 C C . ALA A 1 176 ? -0.427 -32.562 -32.281 1 88.31 176 ALA A C 1
ATOM 1310 O O . ALA A 1 176 ? -0.926 -31.812 -31.438 1 88.31 176 ALA A O 1
ATOM 1311 N N . VAL A 1 177 ? 0.114 -32.156 -33.312 1 91.19 177 VAL A N 1
ATOM 1312 C CA . VAL A 1 177 ? 0.189 -30.734 -33.688 1 91.19 177 VAL A CA 1
ATOM 1313 C C . VAL A 1 177 ? -1.219 -30.156 -33.844 1 91.19 177 VAL A C 1
ATOM 1315 O O . VAL A 1 177 ? -1.5 -29.047 -33.406 1 91.19 177 VAL A O 1
ATOM 1318 N N . ALA A 1 178 ? -2.029 -30.906 -34.469 1 89.69 178 ALA A N 1
ATOM 1319 C CA . ALA A 1 178 ? -3.416 -30.484 -34.656 1 89.69 178 ALA A CA 1
ATOM 1320 C C . ALA A 1 178 ? -4.121 -30.297 -33.344 1 89.69 178 ALA A C 1
ATOM 1322 O O . ALA A 1 178 ? -4.879 -29.344 -33.156 1 89.69 178 ALA A O 1
ATOM 1323 N N . ALA A 1 179 ? -3.91 -31.234 -32.469 1 86.5 179 ALA A N 1
ATOM 1324 C CA . ALA A 1 179 ? -4.504 -31.141 -31.125 1 86.5 179 ALA A CA 1
ATOM 1325 C C . ALA A 1 179 ? -4.027 -29.891 -30.406 1 86.5 179 ALA A C 1
ATOM 1327 O O . ALA A 1 179 ? -4.82 -29.188 -29.766 1 86.5 179 ALA A O 1
ATOM 1328 N N . ILE A 1 180 ? -2.775 -29.594 -30.484 1 88.12 180 ILE A N 1
ATOM 1329 C CA . ILE A 1 180 ? -2.191 -28.422 -29.844 1 88.12 180 ILE A CA 1
ATOM 1330 C C . ILE A 1 180 ? -2.771 -27.141 -30.453 1 88.12 180 ILE A C 1
ATOM 1332 O O . ILE A 1 180 ? -3.115 -26.203 -29.734 1 88.12 180 ILE A O 1
ATOM 1336 N N . LEU A 1 181 ? -2.908 -27.094 -31.734 1 88.75 181 LEU A N 1
ATOM 1337 C CA . LEU A 1 181 ? -3.432 -25.922 -32.438 1 88.75 181 LEU A CA 1
ATOM 1338 C C . LEU A 1 181 ? -4.887 -25.672 -32.062 1 88.75 181 LEU A C 1
ATOM 1340 O O . LEU A 1 181 ? -5.277 -24.531 -31.797 1 88.75 181 LEU A O 1
ATOM 1344 N N . VAL A 1 182 ? -5.695 -26.719 -32.062 1 88 182 VAL A N 1
ATOM 1345 C CA . VAL A 1 182 ? -7.102 -26.594 -31.688 1 88 182 VAL A CA 1
ATOM 1346 C C . VAL A 1 182 ? -7.223 -26.141 -30.234 1 88 182 VAL A C 1
ATOM 1348 O O . VAL A 1 182 ? -8.062 -25.297 -29.906 1 88 182 VAL A O 1
ATOM 1351 N N . GLY A 1 183 ? -6.426 -26.766 -29.422 1 85.19 183 GLY A N 1
ATOM 1352 C CA . GLY A 1 183 ? -6.406 -26.344 -28.031 1 85.19 183 GLY A CA 1
ATOM 1353 C C . GLY A 1 183 ? -6.02 -24.891 -27.859 1 85.19 183 GLY A C 1
ATOM 1354 O O . GLY A 1 183 ? -6.652 -24.172 -27.078 1 85.19 183 GLY A O 1
ATOM 1355 N N . SER A 1 184 ? -5.035 -24.438 -28.578 1 86.56 184 SER A N 1
ATOM 1356 C CA . SER A 1 184 ? -4.535 -23.062 -28.484 1 86.56 184 SER A CA 1
ATOM 1357 C C . SER A 1 184 ? -5.574 -22.062 -28.969 1 86.56 184 SER A C 1
ATOM 1359 O O . SER A 1 184 ? -5.707 -20.969 -28.391 1 86.56 184 SER A O 1
ATOM 1361 N N . LEU A 1 185 ? -6.285 -22.391 -29.984 1 86 185 LEU A N 1
ATOM 1362 C CA . LEU A 1 185 ? -7.301 -21.5 -30.531 1 86 185 LEU A CA 1
ATOM 1363 C C . LEU A 1 185 ? -8.477 -21.344 -29.562 1 86 185 LEU A C 1
ATOM 1365 O O . LEU A 1 185 ? -9 -20.25 -29.391 1 86 185 LEU A O 1
ATOM 1369 N N . GLY A 1 186 ? -8.844 -22.422 -28.969 1 82 186 GLY A N 1
ATOM 1370 C CA . GLY A 1 186 ? -9.898 -22.359 -27.953 1 82 186 GLY A CA 1
ATOM 1371 C C . GLY A 1 186 ? -9.516 -21.547 -26.734 1 82 186 GLY A C 1
ATOM 1372 O O . GLY A 1 186 ? -10.328 -20.797 -26.219 1 82 186 GLY A O 1
ATOM 1373 N N . TYR A 1 187 ? -8.312 -21.625 -26.375 1 84 187 TYR A N 1
ATOM 1374 C CA . TYR A 1 187 ? -7.809 -20.906 -25.219 1 84 187 TYR A CA 1
ATOM 1375 C C . TYR A 1 187 ? -7.699 -19.422 -25.5 1 84 187 TYR A C 1
ATOM 1377 O O . TYR A 1 187 ? -7.996 -18.594 -24.641 1 84 187 TYR A O 1
ATOM 1385 N N . HIS A 1 188 ? -7.348 -19.047 -26.719 1 84.19 188 HIS A N 1
ATOM 1386 C CA . HIS A 1 188 ? -7.09 -17.672 -27.109 1 84.19 188 HIS A CA 1
ATOM 1387 C C . HIS A 1 188 ? -8.352 -16.828 -27.016 1 84.19 188 HIS A C 1
ATOM 1389 O O . HIS A 1 188 ? -8.289 -15.648 -26.641 1 84.19 188 HIS A O 1
ATOM 1395 N N . ALA A 1 189 ? -9.477 -17.359 -27.391 1 82.94 189 ALA A N 1
ATOM 1396 C CA . ALA A 1 189 ? -10.727 -16.625 -27.312 1 82.94 189 ALA A CA 1
ATOM 1397 C C . ALA A 1 189 ? -11.039 -16.188 -25.891 1 82.94 189 ALA A C 1
ATOM 1399 O O . ALA A 1 189 ? -11.492 -15.07 -25.641 1 82.94 189 ALA A O 1
ATOM 1400 N N . GLY A 1 190 ? -10.82 -16.984 -24.953 1 85 190 GLY A N 1
ATOM 1401 C CA . GLY A 1 190 ? -11.023 -16.656 -23.547 1 85 190 GLY A CA 1
ATOM 1402 C C . GLY A 1 190 ? -9.953 -15.734 -22.984 1 85 190 GLY A C 1
ATOM 1403 O O . GLY A 1 190 ? -10.227 -14.914 -22.109 1 85 190 GLY A O 1
ATOM 1404 N N . ASP A 1 191 ? -8.867 -15.789 -23.625 1 87.81 191 ASP A N 1
ATOM 1405 C CA . ASP A 1 191 ? -7.703 -15.055 -23.156 1 87.81 191 ASP A CA 1
ATOM 1406 C C . ASP A 1 191 ? -7.863 -13.555 -23.391 1 87.81 191 ASP A C 1
ATOM 1408 O O . ASP A 1 191 ? -7.508 -12.742 -22.531 1 87.81 191 ASP A O 1
ATOM 1412 N N . LYS A 1 192 ? -8.375 -13.133 -24.469 1 88.38 192 LYS A N 1
ATOM 1413 C CA . LYS A 1 192 ? -8.547 -11.719 -24.797 1 88.38 192 LYS A CA 1
ATOM 1414 C C . LYS A 1 192 ? -9.492 -11.047 -23.797 1 88.38 192 LYS A C 1
ATOM 1416 O O . LYS A 1 192 ? -9.227 -9.938 -23.344 1 88.38 192 LYS A O 1
ATOM 1421 N N . ARG A 1 193 ? -10.508 -11.695 -23.516 1 89.62 193 ARG A N 1
ATOM 1422 C CA . ARG A 1 193 ? -11.461 -11.148 -22.562 1 89.62 193 ARG A CA 1
ATOM 1423 C C . ARG A 1 193 ? -10.867 -11.094 -21.156 1 89.62 193 ARG A C 1
ATOM 1425 O O . ARG A 1 193 ? -11.094 -10.141 -20.406 1 89.62 193 ARG A O 1
ATOM 1432 N N . ALA A 1 194 ? -10.156 -12.102 -20.812 1 92.56 194 ALA A N 1
ATOM 1433 C CA . ALA A 1 194 ? -9.531 -12.18 -19.5 1 92.56 194 ALA A CA 1
ATOM 1434 C C . ALA A 1 194 ? -8.547 -11.031 -19.297 1 92.56 194 ALA A C 1
ATOM 1436 O O . ALA A 1 194 ? -8.484 -10.445 -18.219 1 92.56 194 ALA A O 1
ATOM 1437 N N . ILE A 1 195 ? -7.824 -10.664 -20.328 1 91.19 195 ILE A N 1
ATOM 1438 C CA . ILE A 1 195 ? -6.852 -9.578 -20.25 1 91.19 195 ILE A CA 1
ATOM 1439 C C . ILE A 1 195 ? -7.57 -8.258 -20 1 91.19 195 ILE A C 1
ATOM 1441 O O . ILE A 1 195 ? -7.125 -7.449 -19.188 1 91.19 195 ILE A O 1
ATOM 1445 N N . ALA A 1 196 ? -8.656 -8.055 -20.672 1 93 196 ALA A N 1
ATOM 1446 C CA . ALA A 1 196 ? -9.43 -6.836 -20.469 1 93 196 ALA A CA 1
ATOM 1447 C C . ALA A 1 196 ? -9.922 -6.727 -19.031 1 93 196 ALA A C 1
ATOM 1449 O O . ALA A 1 196 ? -9.906 -5.641 -18.438 1 93 196 ALA A O 1
ATOM 1450 N N . TRP A 1 197 ? -10.359 -7.844 -18.5 1 93.19 197 TRP A N 1
ATOM 1451 C CA . TRP A 1 197 ? -10.828 -7.844 -17.125 1 93.19 197 TRP A CA 1
ATOM 1452 C C . TRP A 1 197 ? -9.68 -7.555 -16.156 1 93.19 197 TRP A C 1
ATOM 1454 O O . TRP A 1 197 ? -9.875 -6.895 -15.133 1 93.19 197 TRP A O 1
ATOM 1464 N N . LEU A 1 198 ? -8.492 -8.031 -16.438 1 90.5 198 LEU A N 1
ATOM 1465 C CA . LEU A 1 198 ? -7.336 -7.766 -15.586 1 90.5 198 LEU A CA 1
ATOM 1466 C C . LEU A 1 198 ? -6.957 -6.289 -15.633 1 90.5 198 LEU A C 1
ATOM 1468 O O . LEU A 1 198 ? -6.551 -5.715 -14.617 1 90.5 198 LEU A O 1
ATOM 1472 N N . GLU A 1 199 ? -7.055 -5.684 -16.797 1 91.94 199 GLU A N 1
ATOM 1473 C CA . GLU A 1 199 ? -6.797 -4.254 -16.922 1 91.94 199 GLU A CA 1
ATOM 1474 C C . GLU A 1 199 ? -7.785 -3.439 -16.094 1 91.94 199 GLU A C 1
ATOM 1476 O O . GLU A 1 199 ? -7.395 -2.496 -15.398 1 91.94 199 GLU A O 1
ATOM 1481 N N . ASP A 1 200 ? -9 -3.9 -16.172 1 93.62 200 ASP A N 1
ATOM 1482 C CA . ASP A 1 200 ? -10.023 -3.234 -15.367 1 93.62 200 ASP A CA 1
ATOM 1483 C C . ASP A 1 200 ? -9.758 -3.4 -13.875 1 93.62 200 ASP A C 1
ATOM 1485 O O . ASP A 1 200 ? -9.977 -2.475 -13.094 1 93.62 200 ASP A O 1
ATOM 1489 N N . ALA A 1 201 ? -9.312 -4.527 -13.477 1 92.12 201 ALA A N 1
ATOM 1490 C CA . ALA A 1 201 ? -8.969 -4.781 -12.078 1 92.12 201 ALA A CA 1
ATOM 1491 C C . ALA A 1 201 ? -7.844 -3.855 -11.617 1 92.12 201 ALA A C 1
ATOM 1493 O O . ALA A 1 201 ? -7.852 -3.387 -10.477 1 92.12 201 ALA A O 1
ATOM 1494 N N . GLY A 1 202 ? -6.91 -3.609 -12.508 1 88.44 202 GLY A N 1
ATOM 1495 C CA . GLY A 1 202 ? -5.812 -2.707 -12.203 1 88.44 202 GLY A CA 1
ATOM 1496 C C . GLY A 1 202 ? -6.266 -1.289 -11.914 1 88.44 202 GLY A C 1
ATOM 1497 O O . GLY A 1 202 ? -5.82 -0.673 -10.945 1 88.44 202 GLY A O 1
ATOM 1498 N N . ARG A 1 203 ? -7.16 -0.803 -12.656 1 89.31 203 ARG A N 1
ATOM 1499 C CA . ARG A 1 203 ? -7.703 0.537 -12.453 1 89.31 203 ARG A CA 1
ATOM 1500 C C . ARG A 1 203 ? -8.477 0.623 -11.148 1 89.31 203 ARG A C 1
ATOM 1502 O O . ARG A 1 203 ? -8.367 1.608 -10.414 1 89.31 203 ARG A O 1
ATOM 1509 N N . SER A 1 204 ? -9.242 -0.392 -10.938 1 91.75 204 SER A N 1
ATOM 1510 C CA . SER A 1 204 ? -10.023 -0.438 -9.703 1 91.75 204 SER A CA 1
ATOM 1511 C C . SER A 1 204 ? -9.117 -0.537 -8.484 1 91.75 204 SER A C 1
ATOM 1513 O O . SER A 1 204 ? -9.461 -0.042 -7.406 1 91.75 204 SER A O 1
ATOM 1515 N N . GLN A 1 205 ? -8 -1.146 -8.68 1 89.56 205 GLN A N 1
ATOM 1516 C CA . GLN A 1 205 ? -7.051 -1.312 -7.586 1 89.56 205 GLN A CA 1
ATOM 1517 C C . GLN A 1 205 ? -6.469 0.03 -7.152 1 89.56 205 GLN A C 1
ATOM 1519 O O . GLN A 1 205 ? -6.195 0.244 -5.969 1 89.56 205 GLN A O 1
ATOM 1524 N N . ASP A 1 206 ? -6.266 0.916 -8.047 1 88.25 206 ASP A N 1
ATOM 1525 C CA . ASP A 1 206 ? -5.785 2.254 -7.723 1 88.25 206 ASP A CA 1
ATOM 1526 C C . ASP A 1 206 ? -6.738 2.961 -6.762 1 88.25 206 ASP A C 1
ATOM 1528 O O . ASP A 1 206 ? -6.305 3.553 -5.773 1 88.25 206 ASP A O 1
ATOM 1532 N N . LYS A 1 207 ? -8.016 2.867 -7.047 1 89.81 207 LYS A N 1
ATOM 1533 C CA . LYS A 1 207 ? -9.031 3.465 -6.184 1 89.81 207 LYS A CA 1
ATOM 1534 C C . LYS A 1 207 ? -9.016 2.824 -4.801 1 89.81 207 LYS A C 1
ATOM 1536 O O . LYS A 1 207 ? -9.156 3.518 -3.789 1 89.81 207 LYS A O 1
ATOM 1541 N N . LEU A 1 208 ? -8.906 1.538 -4.801 1 91.94 208 LEU A N 1
ATOM 1542 C CA . LEU A 1 208 ? -8.891 0.794 -3.547 1 91.94 208 LEU A CA 1
ATOM 1543 C C . LEU A 1 208 ? -7.762 1.282 -2.643 1 91.94 208 LEU A C 1
ATOM 1545 O O . LEU A 1 208 ? -7.973 1.507 -1.448 1 91.94 208 LEU A O 1
ATOM 1549 N N . PHE A 1 209 ? -6.598 1.523 -3.189 1 87.56 209 PHE A N 1
ATOM 1550 C CA . PHE A 1 209 ? -5.453 1.971 -2.402 1 87.56 209 PHE A CA 1
ATOM 1551 C C . PHE A 1 209 ? -5.691 3.369 -1.845 1 87.56 209 PHE A C 1
ATOM 1553 O O . PHE A 1 209 ? -5.242 3.688 -0.742 1 87.56 209 PHE A O 1
ATOM 1560 N N . GLY A 1 210 ? -6.383 4.141 -2.545 1 88.44 210 GLY A N 1
ATOM 1561 C CA . GLY A 1 210 ? -6.77 5.449 -2.037 1 88.44 210 GLY A CA 1
ATOM 1562 C C . GLY A 1 210 ? -7.656 5.371 -0.81 1 88.44 210 GLY A C 1
ATOM 1563 O O . GLY A 1 210 ? -7.414 6.062 0.182 1 88.44 210 GLY A O 1
ATOM 1564 N N . TYR A 1 211 ? -8.641 4.539 -0.89 1 91.12 211 TYR A N 1
ATOM 1565 C CA . TYR A 1 211 ? -9.586 4.395 0.214 1 91.12 211 TYR A CA 1
ATOM 1566 C C . TYR A 1 211 ? -8.922 3.727 1.413 1 91.12 211 TYR A C 1
ATOM 1568 O O . TYR A 1 211 ? -9.25 4.031 2.562 1 91.12 211 TYR A O 1
ATOM 1576 N N . LEU A 1 212 ? -7.988 2.83 1.146 1 89.12 212 LEU A N 1
ATOM 1577 C CA . LEU A 1 212 ? -7.254 2.219 2.25 1 89.12 212 LEU A CA 1
ATOM 1578 C C . LEU A 1 212 ? -6.453 3.268 3.014 1 89.12 212 LEU A C 1
ATOM 1580 O O . LEU A 1 212 ? -6.363 3.215 4.242 1 89.12 212 LEU A O 1
ATOM 1584 N N . GLY A 1 213 ? -5.902 4.145 2.287 1 87.12 213 GLY A N 1
ATOM 1585 C CA . GLY A 1 213 ? -5.215 5.254 2.934 1 87.12 213 GLY A CA 1
ATOM 1586 C C . GLY A 1 213 ? -6.137 6.113 3.777 1 87.12 213 GLY A C 1
ATOM 1587 O O . GLY A 1 213 ? -5.773 6.516 4.887 1 87.12 213 GLY A O 1
ATOM 1588 N N . ALA A 1 214 ? -7.324 6.32 3.303 1 89.94 214 ALA A N 1
ATOM 1589 C CA . ALA A 1 214 ? -8.305 7.168 3.977 1 89.94 214 ALA A CA 1
ATOM 1590 C C . ALA A 1 214 ? -8.789 6.523 5.273 1 89.94 214 ALA A C 1
ATOM 1592 O O . ALA A 1 214 ? -9.234 7.215 6.191 1 89.94 214 ALA A O 1
ATOM 1593 N N . LEU A 1 215 ? -8.68 5.234 5.395 1 89.62 215 LEU A N 1
ATOM 1594 C CA . LEU A 1 215 ? -9.047 4.508 6.602 1 89.62 215 LEU A CA 1
ATOM 1595 C C . LEU A 1 215 ? -8.195 4.949 7.785 1 89.62 215 LEU A C 1
ATOM 1597 O O . LEU A 1 215 ? -8.664 4.965 8.922 1 89.62 215 LEU A O 1
ATOM 1601 N N . PHE A 1 216 ? -6.984 5.387 7.5 1 87.62 216 PHE A N 1
ATOM 1602 C CA . PHE A 1 216 ? -6.066 5.766 8.57 1 87.62 216 PHE A CA 1
ATOM 1603 C C . PHE A 1 216 ? -6.035 7.281 8.742 1 87.62 216 PHE A C 1
ATOM 1605 O O . PHE A 1 216 ? -6.148 7.785 9.867 1 87.62 216 PHE A O 1
ATOM 1612 N N . SER A 1 217 ? -5.965 7.926 7.652 1 88 217 SER A N 1
ATOM 1613 C CA . SER A 1 217 ? -5.898 9.383 7.75 1 88 217 SER A CA 1
ATOM 1614 C C . SER A 1 217 ? -7.211 9.961 8.273 1 88 217 SER A C 1
ATOM 1616 O O . SER A 1 217 ? -7.227 11.023 8.883 1 88 217 SER A O 1
ATOM 1618 N N . GLY A 1 218 ? -8.344 9.266 8.102 1 92.75 218 GLY A N 1
ATOM 1619 C CA . GLY A 1 218 ? -9.648 9.719 8.547 1 92.75 218 GLY A CA 1
ATOM 1620 C C . GLY A 1 218 ? -10.188 8.93 9.727 1 92.75 218 GLY A C 1
ATOM 1621 O O . GLY A 1 218 ? -11.398 8.891 9.953 1 92.75 218 GLY A O 1
ATOM 1622 N N . ALA A 1 219 ? -9.336 8.336 10.477 1 91.44 219 ALA A N 1
ATOM 1623 C CA . ALA A 1 219 ? -9.75 7.441 11.555 1 91.44 219 ALA A CA 1
ATOM 1624 C C . ALA A 1 219 ? -10.57 8.18 12.609 1 91.44 219 ALA A C 1
ATOM 1626 O O . ALA A 1 219 ? -11.578 7.664 13.094 1 91.44 219 ALA A O 1
ATOM 1627 N N . LYS A 1 220 ? -10.156 9.375 12.984 1 92.56 220 LYS A N 1
ATOM 1628 C CA . LYS A 1 220 ? -10.883 10.156 13.984 1 92.56 220 LYS A CA 1
ATOM 1629 C C . LYS A 1 220 ? -12.305 10.461 13.531 1 92.56 220 LYS A C 1
ATOM 1631 O O . LYS A 1 220 ? -13.266 10.234 14.273 1 92.56 220 LYS A O 1
ATOM 1636 N N . GLU A 1 221 ? -12.383 10.898 12.305 1 93.25 221 GLU A N 1
ATOM 1637 C CA . GLU A 1 221 ? -13.68 11.266 11.742 1 93.25 221 GLU A CA 1
ATOM 1638 C C . GLU A 1 221 ? -14.602 10.047 11.641 1 93.25 221 GLU A C 1
ATOM 1640 O O . GLU A 1 221 ? -15.805 10.164 11.875 1 93.25 221 GLU A O 1
ATOM 1645 N N . LEU A 1 222 ? -14.023 8.961 11.328 1 91.88 222 LEU A N 1
ATOM 1646 C CA . LEU A 1 222 ? -14.812 7.746 11.18 1 91.88 222 LEU A CA 1
ATOM 1647 C C . LEU A 1 222 ? -15.312 7.254 12.539 1 91.88 222 LEU A C 1
ATOM 1649 O O . LEU A 1 222 ? -16.391 6.676 12.633 1 91.88 222 LEU A O 1
ATOM 1653 N N . LYS A 1 223 ? -14.586 7.5 13.562 1 89.94 223 LYS A N 1
ATOM 1654 C CA . LYS A 1 223 ? -14.961 7.023 14.891 1 89.94 223 LYS A CA 1
ATOM 1655 C C . LYS A 1 223 ? -15.977 7.953 15.547 1 89.94 223 LYS A C 1
ATOM 1657 O O . LYS A 1 223 ? -16.75 7.527 16.406 1 89.94 223 LYS A O 1
ATOM 1662 N N . LEU A 1 224 ? -15.938 9.18 15.195 1 90.56 224 LEU A N 1
ATOM 1663 C CA . LEU A 1 224 ? -16.859 10.156 15.773 1 90.56 224 LEU A CA 1
ATOM 1664 C C . LEU A 1 224 ? -18.281 9.906 15.281 1 90.56 224 LEU A C 1
ATOM 1666 O O . LEU A 1 224 ? -19.234 10.125 16.031 1 90.56 224 LEU A O 1
ATOM 1670 N N . HIS A 1 225 ? -18.375 9.445 14.047 1 89.56 225 HIS A N 1
ATOM 1671 C CA . HIS A 1 225 ? -19.688 9.281 13.453 1 89.56 225 HIS A CA 1
ATOM 1672 C C . HIS A 1 225 ? -19.844 7.898 12.836 1 89.56 225 HIS A C 1
ATOM 1674 O O . HIS A 1 225 ? -19.203 7.582 11.836 1 89.56 225 HIS A O 1
ATOM 1680 N N . GLN A 1 226 ? -20.812 7.18 13.32 1 87.38 226 GLN A N 1
ATOM 1681 C CA . GLN A 1 226 ? -21 5.797 12.898 1 87.38 226 GLN A CA 1
ATOM 1682 C C . GLN A 1 226 ? -21.562 5.73 11.477 1 87.38 226 GLN A C 1
ATOM 1684 O O . GLN A 1 226 ? -21.203 4.844 10.703 1 87.38 226 GLN A O 1
ATOM 1689 N N . ALA A 1 227 ? -22.453 6.656 11.195 1 88 227 ALA A N 1
ATOM 1690 C CA . ALA A 1 227 ? -23.031 6.664 9.859 1 88 227 ALA A CA 1
ATOM 1691 C C . ALA A 1 227 ? -21.969 6.914 8.797 1 88 227 ALA A C 1
ATOM 1693 O O . ALA A 1 227 ? -22 6.316 7.719 1 88 227 ALA A O 1
ATOM 1694 N N . ARG A 1 228 ? -21.062 7.816 9.086 1 90.88 228 ARG A N 1
ATOM 1695 C CA . ARG A 1 228 ? -19.953 8.078 8.188 1 90.88 228 ARG A CA 1
ATOM 1696 C C . ARG A 1 228 ? -19.078 6.84 8.016 1 90.88 228 ARG A C 1
ATOM 1698 O O . ARG A 1 228 ? -18.719 6.488 6.891 1 90.88 228 ARG A O 1
ATOM 1705 N N . SER A 1 229 ? -18.828 6.203 9.055 1 91.31 229 SER A N 1
ATOM 1706 C CA . SER A 1 229 ? -18 5 9.023 1 91.31 229 SER A CA 1
ATOM 1707 C C . SER A 1 229 ? -18.656 3.898 8.195 1 91.31 229 SER A C 1
ATOM 1709 O O . SER A 1 229 ? -18 3.262 7.367 1 91.31 229 SER A O 1
ATOM 1711 N N . ARG A 1 230 ? -19.906 3.705 8.398 1 89.94 230 ARG A N 1
ATOM 1712 C CA . ARG A 1 230 ? -20.625 2.662 7.68 1 89.94 230 ARG A CA 1
ATOM 1713 C C . ARG A 1 230 ? -20.672 2.953 6.184 1 89.94 230 ARG A C 1
ATOM 1715 O O . ARG A 1 230 ? -20.422 2.061 5.367 1 89.94 230 ARG A O 1
ATOM 1722 N N . GLN A 1 231 ? -20.953 4.18 5.883 1 91.44 231 GLN A N 1
ATOM 1723 C CA . GLN A 1 231 ? -21.031 4.555 4.477 1 91.44 231 GLN A CA 1
ATOM 1724 C C . GLN A 1 231 ? -19.672 4.461 3.803 1 91.44 231 GLN A C 1
ATOM 1726 O O . GLN A 1 231 ? -19.578 4.133 2.617 1 91.44 231 GLN A O 1
ATOM 1731 N N . PHE A 1 232 ? -18.672 4.773 4.516 1 93.12 232 PHE A N 1
ATOM 1732 C CA . PHE A 1 232 ? -17.328 4.684 3.959 1 93.12 232 PHE A CA 1
ATOM 1733 C C . PHE A 1 232 ? -16.906 3.23 3.811 1 93.12 232 PHE A C 1
ATOM 1735 O O . PHE A 1 232 ? -16.516 2.801 2.723 1 93.12 232 PHE A O 1
ATOM 1742 N N . VAL A 1 233 ? -17 2.414 4.875 1 92.44 233 VAL A N 1
ATOM 1743 C CA . VAL A 1 233 ? -16.469 1.06 4.914 1 92.44 233 VAL A CA 1
ATOM 1744 C C . VAL A 1 233 ? -17.328 0.133 4.059 1 92.44 233 VAL A C 1
ATOM 1746 O O . VAL A 1 233 ? -16.797 -0.628 3.24 1 92.44 233 VAL A O 1
ATOM 1749 N N . ASP A 1 234 ? -18.594 0.23 4.176 1 91 234 ASP A N 1
ATOM 1750 C CA . ASP A 1 234 ? -19.484 -0.662 3.438 1 91 234 ASP A CA 1
ATOM 1751 C C . ASP A 1 234 ? -19.797 -0.101 2.053 1 91 234 ASP A C 1
ATOM 1753 O O . ASP A 1 234 ? -20.125 -0.854 1.133 1 91 234 ASP A O 1
ATOM 1757 N N . GLY A 1 235 ? -19.656 1.229 1.915 1 91.62 235 GLY A N 1
ATOM 1758 C CA . GLY A 1 235 ? -20 1.865 0.651 1 91.62 235 GLY A CA 1
ATOM 1759 C C . GLY A 1 235 ? -18.797 2.061 -0.255 1 91.62 235 GLY A C 1
ATOM 1760 O O . GLY A 1 235 ? -18.516 1.225 -1.119 1 91.62 235 GLY A O 1
ATOM 1761 N N . GLN A 1 236 ? -18.031 3.133 0.045 1 90.88 236 GLN A N 1
ATOM 1762 C CA . GLN A 1 236 ? -16.922 3.5 -0.84 1 90.88 236 GLN A CA 1
ATOM 1763 C C . GLN A 1 236 ? -15.844 2.428 -0.842 1 90.88 236 GLN A C 1
ATOM 1765 O O . GLN A 1 236 ? -15.531 1.855 -1.889 1 90.88 236 GLN A O 1
ATOM 1770 N N . LEU A 1 237 ? -15.367 2.098 0.278 1 93.31 237 LEU A N 1
ATOM 1771 C CA . LEU A 1 237 ? -14.305 1.104 0.377 1 93.31 237 LEU A CA 1
ATOM 1772 C C . LEU A 1 237 ? -14.805 -0.276 -0.03 1 93.31 237 LEU A C 1
ATOM 1774 O O . LEU A 1 237 ? -14.133 -0.994 -0.774 1 93.31 237 LEU A O 1
ATOM 1778 N N . GLY A 1 238 ? -16.016 -0.653 0.45 1 94.12 238 GLY A N 1
ATOM 1779 C CA . GLY A 1 238 ? -16.609 -1.932 0.082 1 94.12 238 GLY A CA 1
ATOM 1780 C C . GLY A 1 238 ? -16.812 -2.084 -1.412 1 94.12 238 GLY A C 1
ATOM 1781 O O . GLY A 1 238 ? -16.547 -3.146 -1.977 1 94.12 238 GLY A O 1
ATOM 1782 N N . ALA A 1 239 ? -17.25 -1.041 -2.018 1 93.81 239 ALA A N 1
ATOM 1783 C CA . ALA A 1 239 ? -17.484 -1.065 -3.459 1 93.81 239 ALA A CA 1
ATOM 1784 C C . ALA A 1 239 ? -16.172 -1.238 -4.219 1 93.81 239 ALA A C 1
ATOM 1786 O O . ALA A 1 239 ? -16.125 -1.944 -5.23 1 93.81 239 ALA A O 1
ATOM 1787 N N . ALA A 1 240 ? -15.164 -0.551 -3.768 1 93.88 240 ALA A N 1
ATOM 1788 C CA . ALA A 1 240 ? -13.859 -0.674 -4.418 1 93.88 240 ALA A CA 1
ATOM 1789 C C . ALA A 1 240 ? -13.32 -2.094 -4.289 1 93.88 240 ALA A C 1
ATOM 1791 O O . ALA A 1 240 ? -12.781 -2.646 -5.254 1 93.88 240 ALA A O 1
ATOM 1792 N N . ILE A 1 241 ? -13.492 -2.688 -3.146 1 95.06 241 ILE A N 1
ATOM 1793 C CA . ILE A 1 241 ? -13.07 -4.066 -2.914 1 95.06 241 ILE A CA 1
ATOM 1794 C C . ILE A 1 241 ? -13.844 -5.004 -3.834 1 95.06 241 ILE A C 1
ATOM 1796 O O . ILE A 1 241 ? -13.258 -5.883 -4.473 1 95.06 241 ILE A O 1
ATOM 1800 N N . ALA A 1 242 ? -15.125 -4.809 -3.963 1 95.31 242 ALA A N 1
ATOM 1801 C CA . ALA A 1 242 ? -15.992 -5.656 -4.777 1 95.31 242 ALA A CA 1
ATOM 1802 C C . ALA A 1 242 ? -15.633 -5.539 -6.258 1 95.31 242 ALA A C 1
ATOM 1804 O O . ALA A 1 242 ? -15.656 -6.531 -6.988 1 95.31 242 ALA A O 1
ATOM 1805 N N . GLU A 1 243 ? -15.336 -4.371 -6.645 1 95.38 243 GLU A N 1
ATOM 1806 C CA . GLU A 1 243 ? -15 -4.16 -8.055 1 95.38 243 GLU A CA 1
ATOM 1807 C C . GLU A 1 243 ? -13.734 -4.918 -8.438 1 95.38 243 GLU A C 1
ATOM 1809 O O . GLU A 1 243 ? -13.695 -5.566 -9.484 1 95.38 243 GLU A O 1
ATOM 1814 N N . VAL A 1 244 ? -12.727 -4.805 -7.637 1 93.56 244 VAL A N 1
ATOM 1815 C CA . VAL A 1 244 ? -11.492 -5.543 -7.898 1 93.56 244 VAL A CA 1
ATOM 1816 C C . VAL A 1 244 ? -11.781 -7.043 -7.918 1 93.56 244 VAL A C 1
ATOM 1818 O O . VAL A 1 244 ? -11.344 -7.754 -8.82 1 93.56 244 VAL A O 1
ATOM 1821 N N . ARG A 1 245 ? -12.555 -7.523 -6.965 1 94.44 245 ARG A N 1
ATOM 1822 C CA . ARG A 1 245 ? -12.922 -8.93 -6.855 1 94.44 245 ARG A CA 1
ATOM 1823 C C . ARG A 1 245 ? -13.641 -9.406 -8.117 1 94.44 245 ARG A C 1
ATOM 1825 O O . ARG A 1 245 ? -13.266 -10.422 -8.695 1 94.44 245 ARG A O 1
ATOM 1832 N N . ASP A 1 246 ? -14.633 -8.664 -8.531 1 95.94 246 ASP A N 1
ATOM 1833 C CA . ASP A 1 246 ? -15.477 -9.086 -9.648 1 95.94 246 ASP A CA 1
ATOM 1834 C C . ASP A 1 246 ? -14.672 -9.164 -10.945 1 95.94 246 ASP A C 1
ATOM 1836 O O . ASP A 1 246 ? -14.82 -10.109 -11.719 1 95.94 246 ASP A O 1
ATOM 1840 N N . HIS A 1 247 ? -13.828 -8.18 -11.188 1 94.19 247 HIS A N 1
ATOM 1841 C CA . HIS A 1 247 ? -13 -8.188 -12.391 1 94.19 247 HIS A CA 1
ATOM 1842 C C . HIS A 1 247 ? -12.023 -9.359 -12.375 1 94.19 247 HIS A C 1
ATOM 1844 O O . HIS A 1 247 ? -11.875 -10.062 -13.375 1 94.19 247 HIS A O 1
ATOM 1850 N N . ARG A 1 248 ? -11.438 -9.602 -11.281 1 92 248 ARG A N 1
ATOM 1851 C CA . ARG A 1 248 ? -10.461 -10.68 -11.195 1 92 248 ARG A CA 1
ATOM 1852 C C . ARG A 1 248 ? -11.148 -12.047 -11.219 1 92 248 ARG A C 1
ATOM 1854 O O . ARG A 1 248 ? -10.617 -13 -11.789 1 92 248 ARG A O 1
ATOM 1861 N N . ARG A 1 249 ? -12.328 -12.133 -10.562 1 93.38 249 ARG A N 1
ATOM 1862 C CA . ARG A 1 249 ? -13.109 -13.359 -10.617 1 93.38 249 ARG A CA 1
ATOM 1863 C C . ARG A 1 249 ? -13.422 -13.742 -12.062 1 93.38 249 ARG A C 1
ATOM 1865 O O . ARG A 1 249 ? -13.273 -14.906 -12.445 1 93.38 249 ARG A O 1
ATOM 1872 N N . ARG A 1 250 ? -13.836 -12.852 -12.859 1 93.69 250 ARG A N 1
ATOM 1873 C CA . ARG A 1 250 ? -14.164 -13.102 -14.266 1 93.69 250 ARG A CA 1
ATOM 1874 C C . ARG A 1 250 ? -12.922 -13.508 -15.047 1 93.69 250 ARG A C 1
ATOM 1876 O O . ARG A 1 250 ? -12.961 -14.469 -15.828 1 93.69 250 ARG A O 1
ATOM 1883 N N . ALA A 1 251 ? -11.852 -12.766 -14.797 1 92.19 251 ALA A N 1
ATOM 1884 C CA . ALA A 1 251 ? -10.617 -13.047 -15.516 1 92.19 251 ALA A CA 1
ATOM 1885 C C . ALA A 1 251 ? -10.102 -14.453 -15.219 1 92.19 251 ALA A C 1
ATOM 1887 O O . ALA A 1 251 ? -9.883 -15.25 -16.125 1 92.19 251 ALA A O 1
ATOM 1888 N N . PHE A 1 252 ? -10.07 -14.852 -13.961 1 89.25 252 PHE A N 1
ATOM 1889 C CA . PHE A 1 252 ? -9.469 -16.125 -13.57 1 89.25 252 PHE A CA 1
ATOM 1890 C C . PHE A 1 252 ? -10.406 -17.281 -13.859 1 89.25 252 PHE A C 1
ATOM 1892 O O . PHE A 1 252 ? -9.961 -18.391 -14.148 1 89.25 252 PHE A O 1
ATOM 1899 N N . SER A 1 253 ? -11.742 -17.031 -13.844 1 92.19 253 SER A N 1
ATOM 1900 C CA . SER A 1 253 ? -12.688 -18.062 -14.273 1 92.19 253 SER A CA 1
ATOM 1901 C C . SER A 1 253 ? -12.531 -18.359 -15.758 1 92.19 253 SER A C 1
ATOM 1903 O O . SER A 1 253 ? -12.602 -19.516 -16.172 1 92.19 253 SER A O 1
ATOM 1905 N N . ALA A 1 254 ? -12.336 -17.328 -16.516 1 91.06 254 ALA A N 1
ATOM 1906 C CA . ALA A 1 254 ? -12.102 -17.531 -17.953 1 91.06 254 ALA A CA 1
ATOM 1907 C C . ALA A 1 254 ? -10.844 -18.359 -18.188 1 91.06 254 ALA A C 1
ATOM 1909 O O . ALA A 1 254 ? -10.836 -19.25 -19.031 1 91.06 254 ALA A O 1
ATOM 1910 N N . TYR A 1 255 ? -9.789 -18.109 -17.438 1 87.94 255 TYR A N 1
ATOM 1911 C CA . TYR A 1 255 ? -8.555 -18.875 -17.562 1 87.94 255 TYR A CA 1
ATOM 1912 C C . TYR A 1 255 ? -8.766 -20.328 -17.172 1 87.94 255 TYR A C 1
ATOM 1914 O O . TYR A 1 255 ? -8.219 -21.234 -17.797 1 87.94 255 TYR A O 1
ATOM 1922 N N . ALA A 1 256 ? -9.578 -20.516 -16.125 1 88.19 256 ALA A N 1
ATOM 1923 C CA . ALA A 1 256 ? -9.844 -21.875 -15.664 1 88.19 256 ALA A CA 1
ATOM 1924 C C . ALA A 1 256 ? -10.562 -22.688 -16.734 1 88.19 256 ALA A C 1
ATOM 1926 O O . ALA A 1 256 ? -10.258 -23.859 -16.938 1 88.19 256 ALA A O 1
ATOM 1927 N N . ILE A 1 257 ? -11.477 -22.078 -17.422 1 89.5 257 ILE A N 1
ATOM 1928 C CA . ILE A 1 257 ? -12.195 -22.734 -18.516 1 89.5 257 ILE A CA 1
ATOM 1929 C C . ILE A 1 257 ? -11.227 -23.109 -19.625 1 89.5 257 ILE A C 1
ATOM 1931 O O . ILE A 1 257 ? -11.281 -24.219 -20.172 1 89.5 257 ILE A O 1
ATOM 1935 N N . GLY A 1 258 ? -10.383 -22.188 -19.922 1 85.25 258 GLY A N 1
ATOM 1936 C CA . GLY A 1 258 ? -9.383 -22.453 -20.953 1 85.25 258 GLY A CA 1
ATOM 1937 C C . GLY A 1 258 ? -8.477 -23.625 -20.609 1 85.25 258 GLY A C 1
ATOM 1938 O O . GLY A 1 258 ? -8.172 -24.453 -21.469 1 85.25 258 GLY A O 1
ATOM 1939 N N . VAL A 1 259 ? -8.047 -23.734 -19.359 1 83.44 259 VAL A N 1
ATOM 1940 C CA . VAL A 1 259 ? -7.164 -24.812 -18.922 1 83.44 259 VAL A CA 1
ATOM 1941 C C . VAL A 1 259 ? -7.887 -26.156 -19.047 1 83.44 259 VAL A C 1
ATOM 1943 O O . VAL A 1 259 ? -7.305 -27.141 -19.5 1 83.44 259 VAL A O 1
ATOM 1946 N N . GLY A 1 260 ? -9.18 -26.188 -18.609 1 85.25 260 GLY A N 1
ATOM 1947 C CA . GLY A 1 260 ? -9.961 -27.391 -18.766 1 85.25 260 GLY A CA 1
ATOM 1948 C C . GLY A 1 260 ? -10.07 -27.859 -20.219 1 85.25 260 GLY A C 1
ATOM 1949 O O . GLY A 1 260 ? -9.961 -29.047 -20.5 1 85.25 260 GLY A O 1
ATOM 1950 N N . TRP A 1 261 ? -10.211 -26.953 -21.094 1 85.56 261 TRP A N 1
ATOM 1951 C CA . TRP A 1 261 ? -10.328 -27.234 -22.516 1 85.56 261 TRP A CA 1
ATOM 1952 C C . TRP A 1 261 ? -9.062 -27.891 -23.047 1 85.56 261 TRP A C 1
ATOM 1954 O O . TRP A 1 261 ? -9.133 -28.875 -23.781 1 85.56 261 TRP A O 1
ATOM 1964 N N . ILE A 1 262 ? -7.988 -27.422 -22.625 1 82.88 262 ILE A N 1
ATOM 1965 C CA . ILE A 1 262 ? -6.723 -27.922 -23.125 1 82.88 262 ILE A CA 1
ATOM 1966 C C . ILE A 1 262 ? -6.473 -29.328 -22.578 1 82.88 262 ILE A C 1
ATOM 1968 O O . ILE A 1 262 ? -6.027 -30.219 -23.312 1 82.88 262 ILE A O 1
ATOM 1972 N N . VAL A 1 263 ? -6.73 -29.578 -21.281 1 80.69 263 VAL A N 1
ATOM 1973 C CA . VAL A 1 263 ? -6.543 -30.891 -20.672 1 80.69 263 VAL A CA 1
ATOM 1974 C C . VAL A 1 263 ? -7.457 -31.906 -21.359 1 80.69 263 VAL A C 1
ATOM 1976 O O . VAL A 1 263 ? -7.055 -33.062 -21.594 1 80.69 263 VAL A O 1
ATOM 1979 N N . PHE A 1 264 ? -8.648 -31.5 -21.656 1 85.62 264 PHE A N 1
ATOM 1980 C CA . PHE A 1 264 ? -9.586 -32.375 -22.359 1 85.62 264 PHE A CA 1
ATOM 1981 C C . PHE A 1 264 ? -9.031 -32.781 -23.719 1 85.62 264 PHE A C 1
ATOM 1983 O O . PHE A 1 264 ? -9.102 -33.969 -24.078 1 85.62 264 PHE A O 1
ATOM 1990 N N . LEU A 1 265 ? -8.578 -31.828 -24.438 1 84.69 265 LEU A N 1
ATOM 1991 C CA . LEU A 1 265 ? -8.031 -32.125 -25.75 1 84.69 265 LEU A CA 1
ATOM 1992 C C . LEU A 1 265 ? -6.852 -33.094 -25.656 1 84.69 265 LEU A C 1
ATOM 1994 O O . LEU A 1 265 ? -6.641 -33.906 -26.531 1 84.69 265 LEU A O 1
ATOM 1998 N N . PHE A 1 266 ? -6.094 -33 -24.594 1 82.62 266 PHE A N 1
ATOM 1999 C CA . PHE A 1 266 ? -5.004 -33.906 -24.328 1 82.62 266 PHE A CA 1
ATOM 2000 C C . PHE A 1 266 ? -5.535 -35.344 -24.172 1 82.62 266 PHE A C 1
ATOM 2002 O O . PHE A 1 266 ? -4.984 -36.281 -24.75 1 82.62 266 PHE A O 1
ATOM 2009 N N . TYR A 1 267 ? -6.598 -35.531 -23.422 1 84.88 267 TYR A N 1
ATOM 2010 C CA . TYR A 1 267 ? -7.18 -36.844 -23.219 1 84.88 267 TYR A CA 1
ATOM 2011 C C . TYR A 1 267 ? -7.766 -37.406 -24.516 1 84.88 267 TYR A C 1
ATOM 2013 O O . TYR A 1 267 ? -7.684 -38.594 -24.797 1 84.88 267 TYR A O 1
ATOM 2021 N N . VAL A 1 268 ? -8.359 -36.469 -25.25 1 84.62 268 VAL A N 1
ATOM 2022 C CA . VAL A 1 268 ? -8.898 -36.875 -26.531 1 84.62 268 VAL A CA 1
ATOM 2023 C C . VAL A 1 268 ? -7.777 -37.406 -27.422 1 84.62 268 VAL A C 1
ATOM 2025 O O . VAL A 1 268 ? -7.93 -38.469 -28.062 1 84.62 268 VAL A O 1
ATOM 2028 N N . PHE A 1 269 ? -6.719 -36.75 -27.391 1 82.31 269 PHE A N 1
ATOM 2029 C CA . PHE A 1 269 ? -5.574 -37.188 -28.188 1 82.31 269 PHE A CA 1
ATOM 2030 C C . PHE A 1 269 ? -5.062 -38.531 -27.703 1 82.31 269 PHE A C 1
ATOM 2032 O O . PHE A 1 269 ? -4.781 -39.406 -28.516 1 82.31 269 PHE A O 1
ATOM 2039 N N . LEU A 1 270 ? -4.887 -38.688 -26.406 1 81.88 270 LEU A N 1
ATOM 2040 C CA . LEU A 1 270 ? -4.426 -39.969 -25.844 1 81.88 270 LEU A CA 1
ATOM 2041 C C . LEU A 1 270 ? -5.363 -41.094 -26.219 1 81.88 270 LEU A C 1
ATOM 2043 O O . LEU A 1 270 ? -4.914 -42.219 -26.547 1 81.88 270 LEU A O 1
ATOM 2047 N N . GLY A 1 271 ? -6.648 -40.812 -26.188 1 81.94 271 GLY A N 1
ATOM 2048 C CA . GLY A 1 271 ? -7.633 -41.812 -26.578 1 81.94 271 GLY A CA 1
ATOM 2049 C C . GLY A 1 271 ? -7.523 -42.219 -28.047 1 81.94 271 GLY A C 1
ATOM 2050 O O . GLY A 1 271 ? -7.52 -43.438 -28.359 1 81.94 271 GLY A O 1
ATOM 2051 N N . VAL A 1 272 ? -7.336 -41.281 -28.875 1 81.25 272 VAL A N 1
ATOM 2052 C CA . VAL A 1 272 ? -7.23 -41.562 -30.312 1 81.25 272 VAL A CA 1
ATOM 2053 C C . VAL A 1 272 ? -5.957 -42.344 -30.594 1 81.25 272 VAL A C 1
ATOM 2055 O O . VAL A 1 272 ? -5.965 -43.281 -31.391 1 81.25 272 VAL A O 1
ATOM 2058 N N . ALA A 1 273 ? -4.887 -42 -29.922 1 76.56 273 ALA A N 1
ATOM 2059 C CA . ALA A 1 273 ? -3.604 -42.656 -30.125 1 76.56 273 ALA A CA 1
ATOM 2060 C C . ALA A 1 2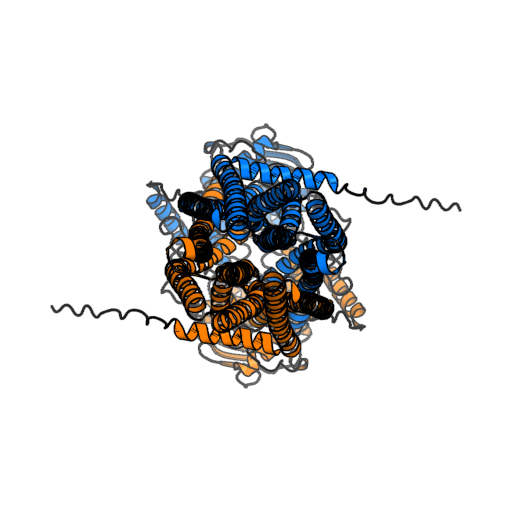73 ? -3.646 -44.094 -29.609 1 76.56 273 ALA A C 1
ATOM 2062 O O . ALA A 1 273 ? -3.082 -45 -30.234 1 76.56 273 ALA A O 1
ATOM 2063 N N . ALA A 1 274 ? -4.266 -44.312 -28.516 1 76.81 274 ALA A N 1
ATOM 2064 C CA . ALA A 1 274 ? -4.273 -45.625 -27.875 1 76.81 274 ALA A CA 1
ATOM 2065 C C . ALA A 1 274 ? -5.273 -46.562 -28.562 1 76.81 274 ALA A C 1
ATOM 2067 O O . ALA A 1 274 ? -5.051 -47.781 -28.625 1 76.81 274 ALA A O 1
ATOM 2068 N N . PHE A 1 275 ? -6.363 -46.094 -29.016 1 78.75 275 PHE A N 1
ATOM 2069 C CA . PHE A 1 275 ? -7.43 -46.938 -29.531 1 78.75 275 PHE A CA 1
ATOM 2070 C C . PHE A 1 275 ? -7.516 -46.844 -31.047 1 78.75 275 PHE A C 1
ATOM 2072 O O . PHE A 1 275 ? -8.5 -47.281 -31.641 1 78.75 275 PHE A O 1
ATOM 2079 N N . TRP A 1 276 ? -6.449 -46.281 -31.594 1 73.94 276 TRP A N 1
ATOM 2080 C CA . TRP A 1 276 ? -6.387 -46.094 -33.031 1 73.94 276 TRP A CA 1
ATOM 2081 C C . TRP A 1 276 ? -6.547 -47.438 -33.75 1 73.94 276 TRP A C 1
ATOM 2083 O O . TRP A 1 276 ? -7.273 -47.531 -34.75 1 73.94 276 TRP A O 1
ATOM 2093 N N . PRO A 1 277 ? -5.824 -48.531 -33.312 1 63.59 277 PRO A N 1
ATOM 2094 C CA . PRO A 1 277 ? -5.984 -49.812 -34.031 1 63.59 277 PRO A CA 1
ATOM 2095 C C . PRO A 1 277 ? -7.426 -50.312 -34.031 1 63.59 277 PRO A C 1
ATOM 2097 O O . PRO A 1 277 ? -7.859 -50.938 -34.969 1 63.59 277 PRO A O 1
ATOM 2100 N N . ALA A 1 278 ? -7.91 -50.094 -32.906 1 60.84 278 ALA A N 1
ATOM 2101 C CA . ALA A 1 278 ? -9.297 -50.562 -32.844 1 60.84 278 ALA A CA 1
ATOM 2102 C C . ALA A 1 278 ? -10.18 -49.812 -33.844 1 60.84 278 ALA A C 1
ATOM 2104 O O . ALA A 1 278 ? -11.281 -50.25 -34.156 1 60.84 278 ALA A O 1
ATOM 2105 N N . LEU A 1 279 ? -9.57 -48.688 -34.219 1 58.5 279 LEU A N 1
ATOM 2106 C CA . LEU A 1 279 ? -10.344 -47.906 -35.219 1 58.5 279 LEU A CA 1
ATOM 2107 C C . LEU A 1 279 ? -10.078 -48.406 -36.625 1 58.5 279 LEU A C 1
ATOM 2109 O O . LEU A 1 279 ? -10.555 -47.844 -37.594 1 58.5 279 LEU A O 1
ATOM 2113 N N . GLY A 1 280 ? -9.422 -49.594 -36.719 1 56.88 280 GLY A N 1
ATOM 2114 C CA . GLY A 1 280 ? -9.211 -50.281 -38 1 56.88 280 GLY A CA 1
ATOM 2115 C C . GLY A 1 280 ? -7.863 -49.969 -38.625 1 56.88 280 GLY A C 1
ATOM 2116 O O . GLY A 1 280 ? -7.586 -50.375 -39.75 1 56.88 280 GLY A O 1
ATOM 2117 N N . VAL A 1 281 ? -7.184 -49.094 -38 1 54.56 281 VAL A N 1
ATOM 2118 C CA . VAL A 1 281 ? -5.91 -48.75 -38.625 1 54.56 281 VAL A CA 1
ATOM 2119 C C . VAL A 1 281 ? -4.805 -49.656 -38.062 1 54.56 281 VAL A C 1
ATOM 2121 O O . VAL A 1 281 ? -4.711 -49.844 -36.875 1 54.56 281 VAL A O 1
ATOM 2124 N N . ARG A 1 282 ? -4.359 -50.688 -38.781 1 55.09 282 ARG A N 1
ATOM 2125 C CA . ARG A 1 282 ? -3.391 -51.719 -38.5 1 55.09 282 ARG A CA 1
ATOM 2126 C C . ARG A 1 282 ? -2.137 -51.156 -37.844 1 55.09 282 ARG A C 1
ATOM 2128 O O . ARG A 1 282 ? -1.371 -50.438 -38.5 1 55.09 282 ARG A O 1
ATOM 2135 N N . GLY A 1 283 ? -2.113 -50.531 -36.719 1 54.69 283 GLY A N 1
ATOM 2136 C CA . GLY A 1 283 ? -0.838 -50.094 -36.156 1 54.69 283 GLY A CA 1
ATOM 2137 C C . GLY A 1 283 ? -0.148 -51.156 -35.344 1 54.69 283 GLY A C 1
ATOM 2138 O O . GLY A 1 283 ? -0.792 -52.094 -34.844 1 54.69 283 GLY A O 1
ATOM 2139 N N . ASP A 1 284 ? 1.138 -51.406 -35.562 1 59.88 284 ASP A N 1
ATOM 2140 C CA . ASP A 1 284 ? 1.95 -52.375 -34.812 1 59.88 284 ASP A CA 1
ATOM 2141 C C . ASP A 1 284 ? 1.939 -52.031 -33.344 1 59.88 284 ASP A C 1
ATOM 2143 O O . ASP A 1 284 ? 2.088 -50.875 -32.938 1 59.88 284 ASP A O 1
ATOM 2147 N N . GLY A 1 285 ? 1.417 -52.938 -32.438 1 60.16 285 GLY A N 1
ATOM 2148 C CA . GLY A 1 285 ? 1.28 -52.875 -30.984 1 60.16 285 GLY A CA 1
ATOM 2149 C C . GLY A 1 285 ? 2.455 -52.219 -30.297 1 60.16 285 GLY A C 1
ATOM 2150 O O . GLY A 1 285 ? 2.275 -51.25 -29.547 1 60.16 285 GLY A O 1
ATOM 2151 N N . PRO A 1 286 ? 3.588 -52.688 -30.688 1 61.41 286 PRO A N 1
ATOM 2152 C CA . PRO A 1 286 ? 4.758 -52.125 -30.016 1 61.41 286 PRO A CA 1
ATOM 2153 C C . PRO A 1 286 ? 4.965 -50.656 -30.359 1 61.41 286 PRO A C 1
ATOM 2155 O O . PRO A 1 286 ? 5.363 -49.844 -29.484 1 61.41 286 PRO A O 1
ATOM 2158 N N . ALA A 1 287 ? 4.625 -50.25 -31.453 1 73.62 287 ALA A N 1
ATOM 2159 C CA . ALA A 1 287 ? 4.777 -48.844 -31.844 1 73.62 287 ALA A CA 1
ATOM 2160 C C . ALA A 1 287 ? 3.797 -47.969 -31.094 1 73.62 287 ALA A C 1
ATOM 2162 O O . ALA A 1 287 ? 4.133 -46.844 -30.719 1 73.62 287 ALA A O 1
ATOM 2163 N N . THR A 1 288 ? 2.721 -48.469 -30.766 1 74.62 288 THR A N 1
ATOM 2164 C CA . THR A 1 288 ? 1.68 -47.719 -30.062 1 74.62 288 THR A CA 1
ATOM 2165 C C . THR A 1 288 ? 2.111 -47.406 -28.641 1 74.62 288 THR A C 1
ATOM 2167 O O . THR A 1 288 ? 1.859 -46.281 -28.141 1 74.62 288 THR A O 1
ATOM 2170 N N . SER A 1 289 ? 2.775 -48.312 -28.031 1 75.56 289 SER A N 1
ATOM 2171 C CA . SER A 1 289 ? 3.266 -48.062 -26.688 1 75.56 289 SER A CA 1
ATOM 2172 C C . SER A 1 289 ? 4.262 -46.906 -26.672 1 75.56 289 SER A C 1
ATOM 2174 O O . SER A 1 289 ? 4.254 -46.094 -25.75 1 75.56 289 SER A O 1
ATOM 2176 N N . GLY A 1 290 ? 5.043 -46.844 -27.672 1 75.56 290 GLY A N 1
ATOM 2177 C CA . GLY A 1 290 ? 6.008 -45.75 -27.766 1 75.56 290 GLY A CA 1
ATOM 2178 C C . GLY A 1 290 ? 5.363 -44.406 -27.906 1 75.56 290 GLY A C 1
ATOM 2179 O O . GLY A 1 290 ? 5.77 -43.438 -27.25 1 75.56 290 GLY A O 1
ATOM 2180 N N . TYR A 1 291 ? 4.289 -44.312 -28.688 1 79.56 291 TYR A N 1
ATOM 2181 C CA . TYR A 1 291 ? 3.572 -43.062 -28.891 1 79.56 291 TYR A CA 1
ATOM 2182 C C . TYR A 1 291 ? 2.902 -42.594 -27.609 1 79.56 291 TYR A C 1
ATOM 2184 O O . TYR A 1 291 ? 2.965 -41.406 -27.266 1 79.56 291 TYR A O 1
ATOM 2192 N N . VAL A 1 292 ? 2.373 -43.469 -26.891 1 78.75 292 VAL A N 1
ATOM 2193 C CA . VAL A 1 292 ? 1.62 -43.156 -25.688 1 78.75 292 VAL A CA 1
ATOM 2194 C C . VAL A 1 292 ? 2.568 -42.625 -24.609 1 78.75 292 VAL A C 1
ATOM 2196 O O . VAL A 1 292 ? 2.256 -41.656 -23.922 1 78.75 292 VAL A O 1
ATOM 2199 N N . VAL A 1 293 ? 3.701 -43.25 -24.562 1 81.31 293 VAL A N 1
ATOM 2200 C CA . VAL A 1 293 ? 4.688 -42.844 -23.578 1 81.31 293 VAL A CA 1
ATOM 2201 C C . VAL A 1 293 ? 5.152 -41.406 -23.844 1 81.31 293 VAL A C 1
ATOM 2203 O O . VAL A 1 293 ? 5.215 -40.594 -22.938 1 81.31 293 VAL A O 1
ATOM 2206 N N . VAL A 1 294 ? 5.41 -41.125 -25.062 1 83.5 294 VAL A N 1
ATOM 2207 C CA . VAL A 1 294 ? 5.887 -39.812 -25.438 1 83.5 294 VAL A CA 1
ATOM 2208 C C . VAL A 1 294 ? 4.797 -38.781 -25.172 1 83.5 294 VAL A C 1
ATOM 2210 O O . VAL A 1 294 ? 5.07 -37.688 -24.625 1 83.5 294 VAL A O 1
ATOM 2213 N N . PHE A 1 295 ? 3.674 -39.125 -25.484 1 81.12 295 PHE A N 1
ATOM 2214 C CA . PHE A 1 295 ? 2.574 -38.156 -25.312 1 81.12 295 PHE A CA 1
ATOM 2215 C C . PHE A 1 295 ? 2.264 -37.969 -23.828 1 81.12 295 PHE A C 1
ATOM 2217 O O . PHE A 1 295 ? 1.962 -36.844 -23.406 1 81.12 295 PHE A O 1
ATOM 2224 N N . LEU A 1 296 ? 2.252 -39 -23.062 1 82.56 296 LEU A N 1
ATOM 2225 C CA . LEU A 1 296 ? 2.031 -38.875 -21.625 1 82.56 296 LEU A CA 1
ATOM 2226 C C . LEU A 1 296 ? 3.102 -38 -20.984 1 82.56 296 LEU A C 1
ATOM 2228 O O . LEU A 1 296 ? 2.805 -37.188 -20.094 1 82.56 296 LEU A O 1
ATOM 2232 N N . PHE A 1 297 ? 4.254 -38.219 -21.469 1 81.38 297 PHE A N 1
ATOM 2233 C CA . PHE A 1 297 ? 5.34 -37.406 -20.953 1 81.38 297 PHE A CA 1
ATOM 2234 C C . PHE A 1 297 ? 5.125 -35.938 -21.281 1 81.38 297 PHE A C 1
ATOM 2236 O O . PHE A 1 297 ? 5.492 -35.062 -20.5 1 81.38 297 PHE A O 1
ATOM 2243 N N . MET A 1 298 ? 4.531 -35.688 -22.406 1 84.94 298 MET A N 1
ATOM 2244 C CA . MET A 1 298 ? 4.324 -34.312 -22.891 1 84.94 298 MET A CA 1
ATOM 2245 C C . MET A 1 298 ? 3.211 -33.625 -22.094 1 84.94 298 MET A C 1
ATOM 2247 O O . MET A 1 298 ? 3.053 -32.406 -22.172 1 84.94 298 MET A O 1
ATOM 2251 N N . LEU A 1 299 ? 2.494 -34.344 -21.344 1 80.56 299 LEU A N 1
ATOM 2252 C CA . LEU A 1 299 ? 1.367 -33.781 -20.594 1 80.56 299 LEU A CA 1
ATOM 2253 C C . LEU A 1 299 ? 1.836 -32.719 -19.609 1 80.56 299 LEU A C 1
ATOM 2255 O O . LEU A 1 299 ? 1.252 -31.625 -19.547 1 80.56 299 LEU A O 1
ATOM 2259 N N . LEU A 1 300 ? 2.859 -33.062 -18.953 1 79.62 300 LEU A N 1
ATOM 2260 C CA . LEU A 1 300 ? 3.363 -32.125 -17.938 1 79.62 300 LEU A CA 1
ATOM 2261 C C . LEU A 1 300 ? 3.867 -30.844 -18.578 1 79.62 300 LEU A C 1
ATOM 2263 O O . LEU A 1 300 ? 3.463 -29.75 -18.172 1 79.62 300 LEU A O 1
ATOM 2267 N N . PRO A 1 301 ? 4.699 -30.938 -19.609 1 84.06 301 PRO A N 1
ATOM 2268 C CA . PRO A 1 301 ? 5.164 -29.703 -20.266 1 84.06 301 PRO A CA 1
ATOM 2269 C C . PRO A 1 301 ? 4.02 -28.891 -20.875 1 84.06 301 PRO A C 1
ATOM 2271 O O . PRO A 1 301 ? 4.047 -27.656 -20.828 1 84.06 301 PRO A O 1
ATOM 2274 N N . LEU A 1 302 ? 3.064 -29.547 -21.406 1 81.81 302 LEU A N 1
ATOM 2275 C CA . LEU A 1 302 ? 1.933 -28.828 -21.984 1 81.81 302 LEU A CA 1
ATOM 2276 C C . LEU A 1 302 ? 1.13 -28.109 -20.891 1 81.81 302 LEU A C 1
ATOM 2278 O O . LEU A 1 302 ? 0.718 -26.969 -21.078 1 81.81 302 LEU A O 1
ATOM 2282 N N . ASP A 1 303 ? 0.92 -28.766 -19.797 1 80.69 303 ASP A N 1
ATOM 2283 C CA . ASP A 1 303 ? 0.25 -28.172 -18.641 1 80.69 303 ASP A CA 1
ATOM 2284 C C . ASP A 1 303 ? 1.025 -26.969 -18.125 1 80.69 303 ASP A C 1
ATOM 2286 O O . ASP A 1 303 ? 0.43 -25.938 -17.766 1 80.69 303 ASP A O 1
ATOM 2290 N N . GLY A 1 304 ? 2.293 -27.125 -18.031 1 82.94 304 GLY A N 1
ATOM 2291 C CA . GLY A 1 304 ? 3.154 -26.031 -17.578 1 82.94 304 GLY A CA 1
ATOM 2292 C C . GLY A 1 304 ? 3.092 -24.812 -18.469 1 82.94 304 GLY A C 1
ATOM 2293 O O . GLY A 1 304 ? 3.109 -23.688 -17.984 1 82.94 304 GLY A O 1
ATOM 2294 N N . LEU A 1 305 ? 3.016 -25 -19.766 1 84.38 305 LEU A N 1
ATOM 2295 C CA . LEU A 1 305 ? 2.918 -23.891 -20.703 1 84.38 305 LEU A CA 1
ATOM 2296 C C . LEU A 1 305 ? 1.597 -23.156 -20.547 1 84.38 305 LEU A C 1
ATOM 2298 O O . LEU A 1 305 ? 1.575 -21.922 -20.484 1 84.38 305 LEU A O 1
ATOM 2302 N N . LEU A 1 306 ? 0.616 -23.844 -20.359 1 78.19 306 LEU A N 1
ATOM 2303 C CA . LEU A 1 306 ? -0.726 -23.281 -20.328 1 78.19 306 LEU A CA 1
ATOM 2304 C C . LEU A 1 306 ? -0.981 -22.547 -19.016 1 78.19 306 LEU A C 1
ATOM 2306 O O . LEU A 1 306 ? -1.58 -21.469 -19 1 78.19 306 LEU A O 1
ATOM 2310 N N . ASN A 1 307 ? -0.515 -23.094 -17.953 1 79.94 307 ASN A N 1
ATOM 2311 C CA . ASN A 1 307 ? -0.796 -22.547 -16.625 1 79.94 307 ASN A CA 1
ATOM 2312 C C . ASN A 1 307 ? 0.042 -21.312 -16.344 1 79.94 307 ASN A C 1
ATOM 2314 O O . ASN A 1 307 ? -0.197 -20.609 -15.352 1 79.94 307 ASN A O 1
ATOM 2318 N N . ASN A 1 308 ? 0.921 -21.047 -17.234 1 87.19 308 ASN A N 1
ATOM 2319 C CA . ASN A 1 308 ? 1.751 -19.875 -17.016 1 87.19 308 ASN A CA 1
ATOM 2320 C C . ASN A 1 308 ? 1.262 -18.688 -17.859 1 87.19 308 ASN A C 1
ATOM 2322 O O . ASN A 1 308 ? 1.749 -17.562 -17.703 1 87.19 308 ASN A O 1
ATOM 2326 N N . VAL A 1 309 ? 0.207 -18.938 -18.641 1 84.62 309 VAL A N 1
ATOM 2327 C CA . VAL A 1 309 ? -0.283 -17.891 -19.531 1 84.62 309 VAL A CA 1
ATOM 2328 C C . VAL A 1 309 ? -0.897 -16.75 -18.703 1 84.62 309 VAL A C 1
ATOM 2330 O O . VAL A 1 309 ? -0.588 -15.578 -18.938 1 84.62 309 VAL A O 1
ATOM 2333 N N . PRO A 1 310 ? -1.745 -17.062 -17.672 1 82.75 310 PRO A N 1
ATOM 2334 C CA . PRO A 1 310 ? -2.297 -15.961 -16.891 1 82.75 310 PRO A CA 1
ATOM 2335 C C . PRO A 1 310 ? -1.216 -15.125 -16.219 1 82.75 310 PRO A C 1
ATOM 2337 O O . PRO A 1 310 ? -1.336 -13.898 -16.141 1 82.75 310 PRO A O 1
ATOM 2340 N N . THR A 1 311 ? -0.203 -15.805 -15.758 1 86.69 311 THR A N 1
ATOM 2341 C CA . THR A 1 311 ? 0.893 -15.102 -15.094 1 86.69 311 THR A CA 1
ATOM 2342 C C . THR A 1 311 ? 1.621 -14.188 -16.078 1 86.69 311 THR A C 1
ATOM 2344 O O . THR A 1 311 ? 1.956 -13.055 -15.75 1 86.69 311 THR A O 1
ATOM 2347 N N . LEU A 1 312 ? 1.818 -14.688 -17.281 1 87.75 312 LEU A N 1
ATOM 2348 C CA . LEU A 1 312 ? 2.461 -13.898 -18.328 1 87.75 312 LEU A CA 1
ATOM 2349 C C . LEU A 1 312 ? 1.624 -12.68 -18.688 1 87.75 312 LEU A C 1
ATOM 2351 O O . LEU A 1 312 ? 2.158 -11.578 -18.828 1 87.75 312 LEU A O 1
ATOM 2355 N N . ASN A 1 313 ? 0.38 -12.867 -18.75 1 87.69 313 ASN A N 1
ATOM 2356 C CA . ASN A 1 313 ? -0.497 -11.773 -19.141 1 87.69 313 ASN A CA 1
ATOM 2357 C C . ASN A 1 313 ? -0.664 -10.758 -18.016 1 87.69 313 ASN A C 1
ATOM 2359 O O . ASN A 1 313 ? -0.737 -9.555 -18.266 1 87.69 313 ASN A O 1
ATOM 2363 N N . ALA A 1 314 ? -0.785 -11.289 -16.828 1 87.75 314 ALA A N 1
ATOM 2364 C CA . ALA A 1 314 ? -0.833 -10.383 -15.688 1 87.75 314 ALA A CA 1
ATOM 2365 C C . ALA A 1 314 ? 0.429 -9.523 -15.617 1 87.75 314 ALA A C 1
ATOM 2367 O O . ALA A 1 314 ? 0.359 -8.328 -15.344 1 87.75 314 ALA A O 1
ATOM 2368 N N . ALA A 1 315 ? 1.576 -10.117 -15.859 1 89.88 315 ALA A N 1
ATOM 2369 C CA . ALA A 1 315 ? 2.846 -9.398 -15.867 1 89.88 315 ALA A CA 1
ATOM 2370 C C . ALA A 1 315 ? 2.883 -8.352 -16.969 1 89.88 315 ALA A C 1
ATOM 2372 O O . ALA A 1 315 ? 3.385 -7.242 -16.781 1 89.88 315 ALA A O 1
ATOM 2373 N N . ARG A 1 316 ? 2.385 -8.75 -18.078 1 87.69 316 ARG A N 1
ATOM 2374 C CA . ARG A 1 316 ? 2.34 -7.828 -19.203 1 87.69 316 ARG A CA 1
ATOM 2375 C C . ARG A 1 316 ? 1.491 -6.605 -18.891 1 87.69 316 ARG A C 1
ATOM 2377 O O . ARG A 1 316 ? 1.896 -5.473 -19.156 1 87.69 316 ARG A O 1
ATOM 2384 N N . VAL A 1 317 ? 0.313 -6.801 -18.328 1 88.44 317 VAL A N 1
ATOM 2385 C CA . VAL A 1 317 ? -0.582 -5.711 -17.953 1 88.44 317 VAL A CA 1
ATOM 2386 C C . VAL A 1 317 ? 0.099 -4.812 -16.922 1 88.44 317 VAL A C 1
ATOM 2388 O O . VAL A 1 317 ? 0.052 -3.586 -17.031 1 88.44 317 VAL A O 1
ATOM 2391 N N . SER A 1 318 ? 0.708 -5.422 -15.977 1 91.88 318 SER A N 1
ATOM 2392 C CA . SER A 1 318 ? 1.397 -4.676 -14.93 1 91.88 318 SER A CA 1
ATOM 2393 C C . SER A 1 318 ? 2.566 -3.879 -15.5 1 91.88 318 SER A C 1
ATOM 2395 O O . SER A 1 318 ? 2.824 -2.752 -15.07 1 91.88 318 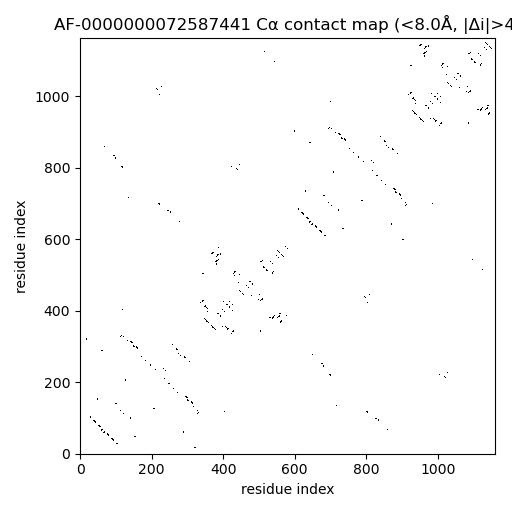SER A O 1
ATOM 2397 N N . LEU A 1 319 ? 3.297 -4.484 -16.422 1 89.5 319 LEU A N 1
ATOM 2398 C CA . LEU A 1 319 ? 4.406 -3.789 -17.078 1 89.5 319 LEU A CA 1
ATOM 2399 C C . LEU A 1 319 ? 3.912 -2.557 -17.828 1 89.5 319 LEU A C 1
ATOM 2401 O O . LEU A 1 319 ? 4.562 -1.508 -17.797 1 89.5 319 LEU A O 1
ATOM 2405 N N . GLU A 1 320 ? 2.811 -2.689 -18.438 1 89.62 320 GLU A N 1
ATOM 2406 C CA . GLU A 1 320 ? 2.211 -1.562 -19.141 1 89.62 320 GLU A CA 1
ATOM 2407 C C . GLU A 1 320 ? 1.82 -0.448 -18.172 1 89.62 320 GLU A C 1
ATOM 2409 O O . GLU A 1 320 ? 1.99 0.734 -18.484 1 89.62 320 GLU A O 1
ATOM 2414 N N . ARG A 1 321 ? 1.333 -0.807 -17.109 1 90.31 321 ARG A N 1
ATOM 2415 C CA . ARG A 1 321 ? 0.947 0.163 -16.094 1 90.31 321 ARG A CA 1
ATOM 2416 C C . ARG A 1 321 ? 2.168 0.883 -15.531 1 90.31 321 ARG A C 1
ATOM 2418 O O . ARG A 1 321 ? 2.133 2.096 -15.312 1 90.31 321 ARG A O 1
ATOM 2425 N N . ILE A 1 322 ? 3.184 0.151 -15.281 1 91.38 322 ILE A N 1
ATOM 2426 C CA . ILE A 1 322 ? 4.418 0.732 -14.773 1 91.38 322 ILE A CA 1
ATOM 2427 C C . ILE A 1 322 ? 4.984 1.724 -15.781 1 91.38 322 ILE A C 1
ATOM 2429 O O . ILE A 1 322 ? 5.387 2.832 -15.422 1 91.38 322 ILE A O 1
ATOM 2433 N N . GLU A 1 323 ? 4.977 1.35 -16.984 1 89.12 323 GLU A N 1
ATOM 2434 C CA . GLU A 1 323 ? 5.48 2.217 -18.047 1 89.12 323 GLU A CA 1
ATOM 2435 C C . GLU A 1 323 ? 4.645 3.486 -18.172 1 89.12 323 GLU A C 1
ATOM 2437 O O . GLU A 1 323 ? 5.188 4.578 -18.359 1 89.12 323 GLU A O 1
ATOM 2442 N N . LYS A 1 324 ? 3.365 3.301 -18.109 1 88.75 324 LYS A N 1
ATOM 2443 C CA . LYS A 1 324 ? 2.475 4.457 -18.172 1 88.75 324 LYS A CA 1
ATOM 2444 C C . LYS A 1 324 ? 2.732 5.406 -17 1 88.75 324 LYS A C 1
ATOM 2446 O O . LYS A 1 324 ? 2.756 6.629 -17.188 1 88.75 324 LYS A O 1
ATOM 2451 N N . LEU A 1 325 ? 2.93 4.832 -15.875 1 89.06 325 LEU A N 1
ATOM 2452 C CA . LEU A 1 325 ? 3.227 5.648 -14.703 1 89.06 325 LEU A CA 1
ATOM 2453 C C . LEU A 1 325 ? 4.559 6.375 -14.867 1 89.06 325 LEU A C 1
ATOM 2455 O O . LEU A 1 325 ? 4.66 7.566 -14.562 1 89.06 325 LEU A O 1
ATOM 2459 N N . MET A 1 326 ? 5.551 5.676 -15.312 1 87.56 326 MET A N 1
ATOM 2460 C CA . MET A 1 326 ? 6.879 6.258 -15.508 1 87.56 326 MET A CA 1
ATOM 2461 C C . MET A 1 326 ? 6.84 7.367 -16.547 1 87.56 326 MET A C 1
ATOM 2463 O O . MET A 1 326 ? 7.539 8.375 -16.422 1 87.56 326 MET A O 1
ATOM 2467 N N . ALA A 1 327 ? 6.023 7.164 -17.531 1 86.19 327 ALA A N 1
ATOM 2468 C CA . ALA A 1 327 ? 5.887 8.164 -18.578 1 86.19 327 ALA A CA 1
ATOM 2469 C C . ALA A 1 327 ? 5.273 9.453 -18.047 1 86.19 327 ALA A C 1
ATOM 2471 O O . ALA A 1 327 ? 5.59 10.547 -18.516 1 86.19 327 ALA A O 1
ATOM 2472 N N . GLN A 1 328 ? 4.441 9.289 -17.062 1 86.62 328 GLN A N 1
ATOM 2473 C CA . GLN A 1 328 ? 3.82 10.461 -16.453 1 86.62 328 GLN A CA 1
ATOM 2474 C C . GLN A 1 328 ? 4.84 11.273 -15.664 1 86.62 328 GLN A C 1
ATOM 2476 O O . GLN A 1 328 ? 4.707 12.5 -15.547 1 86.62 328 GLN A O 1
ATOM 2481 N N . PHE A 1 329 ? 5.816 10.664 -15 1 84.12 329 PHE A N 1
ATOM 2482 C CA . PHE A 1 329 ? 6.844 11.375 -14.25 1 84.12 329 PHE A CA 1
ATOM 2483 C C . PHE A 1 329 ? 7.918 11.922 -15.18 1 84.12 329 PHE A C 1
ATOM 2485 O O . PHE A 1 329 ? 8.742 12.75 -14.781 1 84.12 329 PHE A O 1
ATOM 2492 N N . GLY A 1 330 ? 7.75 11.812 -16.422 1 69.88 330 GLY A N 1
ATOM 2493 C CA . GLY A 1 330 ? 8.734 12.305 -17.375 1 69.88 330 GLY A CA 1
ATOM 2494 C C . GLY A 1 330 ? 10.078 11.602 -17.266 1 69.88 330 GLY A C 1
ATOM 2495 O O . GLY A 1 330 ? 10.227 10.664 -16.469 1 69.88 330 GLY A O 1
ATOM 2496 N N . ALA A 1 331 ? 11.016 12.07 -18.094 1 62 331 ALA A N 1
ATOM 2497 C CA . ALA A 1 331 ? 12.359 11.508 -18.094 1 62 331 ALA A CA 1
ATOM 2498 C C . ALA A 1 331 ? 13.133 11.93 -16.844 1 62 331 ALA A C 1
ATOM 2500 O O . ALA A 1 331 ? 12.906 13.016 -16.297 1 62 331 ALA A O 1
ATOM 2501 N N . LEU A 1 332 ? 13.648 10.953 -16.156 1 57.91 332 LEU A N 1
ATOM 2502 C CA . LEU A 1 332 ? 14.516 11.281 -15.031 1 57.91 332 LEU A CA 1
ATOM 2503 C C . LEU A 1 332 ? 15.383 12.5 -15.344 1 57.91 332 LEU A C 1
ATOM 2505 O O . LEU A 1 332 ? 16.016 12.562 -16.391 1 57.91 332 LEU A O 1
ATOM 2509 N N . ARG A 1 333 ? 14.969 13.523 -14.734 1 55.25 333 ARG A N 1
ATOM 2510 C CA . ARG A 1 333 ? 15.828 14.695 -14.922 1 55.25 333 ARG A CA 1
ATOM 2511 C C . ARG A 1 333 ? 17.219 14.453 -14.328 1 55.25 333 ARG A C 1
ATOM 2513 O O . ARG A 1 333 ? 17.344 14.039 -13.18 1 55.25 333 ARG A O 1
ATOM 2520 N N . THR A 1 334 ? 18.016 13.992 -15.086 1 51.06 334 THR A N 1
ATOM 2521 C CA . THR A 1 334 ? 19.406 13.828 -14.68 1 51.06 334 THR A CA 1
ATOM 2522 C C . THR A 1 334 ? 20.078 15.18 -14.453 1 51.06 334 THR A C 1
ATOM 2524 O O . THR A 1 334 ? 20.922 15.609 -15.258 1 51.06 334 THR A O 1
ATOM 2527 N N . ALA A 1 335 ? 19.219 16.141 -14.008 1 49.94 335 ALA A N 1
ATOM 2528 C CA . ALA A 1 335 ? 20.078 17.297 -13.773 1 49.94 335 ALA A CA 1
ATOM 2529 C C . ALA A 1 335 ? 21.312 16.906 -12.945 1 49.94 335 ALA A C 1
ATOM 2531 O O . ALA A 1 335 ? 21.219 16.078 -12.039 1 49.94 335 ALA A O 1
ATOM 2532 N N . PRO A 1 336 ? 22.438 17.125 -13.508 1 53.75 336 PRO A N 1
ATOM 2533 C CA . PRO A 1 336 ? 23.641 16.844 -12.727 1 53.75 336 PRO A CA 1
ATOM 2534 C C . PRO A 1 336 ? 23.516 17.281 -11.273 1 53.75 336 PRO A C 1
ATOM 2536 O O . PRO A 1 336 ? 22.875 18.297 -10.984 1 53.75 336 PRO A O 1
ATOM 2539 N N . PRO A 1 337 ? 23.625 16.312 -10.383 1 56.41 337 PRO A N 1
ATOM 2540 C CA . PRO A 1 337 ? 23.609 16.719 -8.977 1 56.41 337 PRO A CA 1
ATOM 2541 C C . PRO A 1 337 ? 24.375 18.031 -8.734 1 56.41 337 PRO A C 1
ATOM 2543 O O . PRO A 1 337 ? 25.453 18.219 -9.297 1 56.41 337 PRO A O 1
ATOM 2546 N N . PRO A 1 338 ? 23.656 18.984 -8.305 1 56.59 338 PRO A N 1
ATOM 2547 C CA . PRO A 1 338 ? 24.422 20.203 -8.039 1 56.59 338 PRO A CA 1
ATOM 2548 C C . PRO A 1 338 ? 25.656 19.953 -7.191 1 56.59 338 PRO A C 1
ATOM 2550 O O . PRO A 1 338 ? 25.719 18.953 -6.461 1 56.59 338 PRO A O 1
ATOM 2553 N N . ASP A 1 339 ? 26.688 20.656 -7.504 1 57.12 339 ASP A N 1
ATOM 2554 C CA . ASP A 1 339 ? 27.859 20.688 -6.641 1 57.12 339 ASP A CA 1
ATOM 2555 C C . ASP A 1 339 ? 27.469 20.891 -5.18 1 57.12 339 ASP A C 1
ATOM 2557 O O . ASP A 1 339 ? 26.656 21.75 -4.867 1 57.12 339 ASP A O 1
ATOM 2561 N N . GLU A 1 340 ? 27.625 19.875 -4.34 1 56.62 340 GLU A N 1
ATOM 2562 C CA . GLU A 1 340 ? 27.312 19.891 -2.912 1 56.62 340 GLU A CA 1
ATOM 2563 C C . GLU A 1 340 ? 27.625 21.25 -2.301 1 56.62 340 GLU A C 1
ATOM 2565 O O . GLU A 1 340 ? 26.922 21.719 -1.403 1 56.62 340 GLU A O 1
ATOM 2570 N N . ASN A 1 341 ? 28.703 21.891 -2.822 1 58.38 341 ASN A N 1
ATOM 2571 C CA . ASN A 1 341 ? 29.141 23.156 -2.262 1 58.38 341 ASN A CA 1
ATOM 2572 C C . ASN A 1 341 ? 28.219 24.312 -2.664 1 58.38 341 ASN A C 1
ATOM 2574 O O . ASN A 1 341 ? 28.297 25.391 -2.098 1 58.38 341 ASN A O 1
ATOM 2578 N N . ALA A 1 342 ? 27.391 24.031 -3.576 1 61.16 342 ALA A N 1
ATOM 2579 C CA . ALA A 1 342 ? 26.516 25.094 -4.082 1 61.16 342 ALA A CA 1
ATOM 2580 C C . ALA A 1 342 ? 25.453 25.453 -3.053 1 61.16 342 ALA A C 1
ATOM 2582 O O . ALA A 1 342 ? 24.938 26.578 -3.051 1 61.16 342 ALA A O 1
ATOM 2583 N N . SER A 1 343 ? 25.328 24.625 -2.061 1 68.62 343 SER A N 1
ATOM 2584 C CA . SER A 1 343 ? 24.25 24.75 -1.102 1 68.62 343 SER A CA 1
ATOM 2585 C C . SER A 1 343 ? 24.484 25.922 -0.152 1 68.62 343 SER A C 1
ATOM 2587 O O . SER A 1 343 ? 23.531 26.5 0.387 1 68.62 343 SER A O 1
ATOM 2589 N N . HIS A 1 344 ? 25.719 26.312 -0.03 1 76.56 344 HIS A N 1
ATOM 2590 C CA . HIS A 1 344 ? 26 27.344 0.965 1 76.56 344 HIS A CA 1
ATOM 2591 C C . HIS A 1 344 ? 26.609 28.578 0.321 1 76.56 344 HIS A C 1
ATOM 2593 O O . HIS A 1 344 ? 27.062 29.484 1.021 1 76.56 344 HIS A O 1
ATOM 2599 N N . GLU A 1 345 ? 26.484 28.625 -0.963 1 80.62 345 GLU A N 1
ATOM 2600 C CA . GLU A 1 345 ? 27.094 29.766 -1.658 1 80.62 345 GLU A CA 1
ATOM 2601 C C . GLU A 1 345 ? 26.297 31.047 -1.42 1 80.62 345 GLU A C 1
ATOM 2603 O O . GLU A 1 345 ? 25.062 31.047 -1.507 1 80.62 345 GLU A O 1
ATOM 2608 N N . PRO A 1 346 ? 27.078 32.031 -1.048 1 85.75 346 PRO A N 1
ATOM 2609 C CA . PRO A 1 346 ? 26.406 33.312 -0.872 1 85.75 346 PRO A CA 1
ATOM 2610 C C . PRO A 1 346 ? 25.828 33.875 -2.178 1 85.75 346 PRO A C 1
ATOM 2612 O O . PRO A 1 346 ? 26.188 33.406 -3.26 1 85.75 346 PRO A O 1
ATOM 2615 N N . PHE A 1 347 ? 24.953 34.625 -2.072 1 91.94 347 PHE A N 1
ATOM 2616 C CA . PHE A 1 347 ? 24.359 35.281 -3.229 1 91.94 347 PHE A CA 1
ATOM 2617 C C . PHE A 1 347 ? 24.25 36.781 -3.004 1 91.94 347 PHE A C 1
ATOM 2619 O O . PHE A 1 347 ? 24.406 37.281 -1.878 1 91.94 347 PHE A O 1
ATOM 2626 N N . ASP A 1 348 ? 24.031 37.531 -4.113 1 93.38 348 ASP A N 1
ATOM 2627 C CA . ASP A 1 348 ? 23.922 38.969 -4.012 1 93.38 348 ASP A CA 1
ATOM 2628 C C . ASP A 1 348 ? 22.469 39.406 -4.141 1 93.38 348 ASP A C 1
ATOM 2630 O O . ASP A 1 348 ? 22.016 40.312 -3.408 1 93.38 348 ASP A O 1
ATOM 2634 N N . THR A 1 349 ? 21.906 38.875 -5.109 1 95.5 349 THR A N 1
ATOM 2635 C CA . THR A 1 349 ? 20.516 39.281 -5.344 1 95.5 349 THR A CA 1
ATOM 2636 C C . THR A 1 349 ? 19.688 38.094 -5.82 1 95.5 349 THR A C 1
ATOM 2638 O O . THR A 1 349 ? 20.156 37.281 -6.621 1 95.5 349 THR A O 1
ATOM 2641 N N . LEU A 1 350 ? 18.516 37.938 -5.293 1 97.06 350 LEU A N 1
ATOM 2642 C CA . LEU A 1 350 ? 17.5 37 -5.781 1 97.06 350 LEU A CA 1
ATOM 2643 C C . LEU A 1 350 ? 16.281 37.781 -6.301 1 97.06 350 LEU A C 1
ATOM 2645 O O . LEU A 1 350 ? 15.641 38.5 -5.547 1 97.06 350 LEU A O 1
ATOM 2649 N N . ALA A 1 351 ? 16.016 37.625 -7.602 1 97.38 351 ALA A N 1
ATOM 2650 C CA . ALA A 1 351 ? 14.961 38.438 -8.188 1 97.38 351 ALA A CA 1
ATOM 2651 C C . ALA A 1 351 ? 13.938 37.562 -8.922 1 97.38 351 ALA A C 1
ATOM 2653 O O . ALA A 1 351 ? 14.305 36.594 -9.594 1 97.38 351 ALA A O 1
ATOM 2654 N N . LEU A 1 352 ? 12.688 37.781 -8.641 1 97.25 352 LEU A N 1
ATOM 2655 C CA . LEU A 1 352 ? 11.578 37.281 -9.461 1 97.25 352 LEU A CA 1
ATOM 2656 C C . LEU A 1 352 ? 11.133 38.375 -10.445 1 97.25 352 LEU A C 1
ATOM 2658 O O . LEU A 1 352 ? 10.797 39.5 -10.047 1 97.25 352 LEU A O 1
ATOM 2662 N N . ARG A 1 353 ? 11.156 38.031 -11.703 1 96.81 353 ARG A N 1
ATOM 2663 C CA . ARG A 1 353 ? 10.773 39 -12.742 1 96.81 353 ARG A CA 1
ATOM 2664 C C . ARG A 1 353 ? 9.539 38.5 -13.5 1 96.81 353 ARG A C 1
ATOM 2666 O O . ARG A 1 353 ? 9.641 37.656 -14.391 1 96.81 353 ARG A O 1
ATOM 2673 N N . GLY A 1 354 ? 8.406 39.125 -13.203 1 96.12 354 GLY A N 1
ATOM 2674 C CA . GLY A 1 354 ? 7.16 38.781 -13.875 1 96.12 354 GLY A CA 1
ATOM 2675 C C . GLY A 1 354 ? 6.77 37.344 -13.727 1 96.12 354 GLY A C 1
ATOM 2676 O O . GLY A 1 354 ? 6.27 36.719 -14.664 1 96.12 354 GLY A O 1
ATOM 2677 N N . VAL A 1 355 ? 7.062 36.75 -12.633 1 96 355 VAL A N 1
ATOM 2678 C CA . VAL A 1 355 ? 6.855 35.344 -12.422 1 96 355 VAL A CA 1
ATOM 2679 C C . VAL A 1 355 ? 5.363 35.031 -12.281 1 96 355 VAL A C 1
ATOM 2681 O O . VAL A 1 355 ? 4.652 35.75 -11.555 1 96 355 VAL A O 1
ATOM 2684 N N . THR A 1 356 ? 4.852 34.062 -13.031 1 94.44 356 THR A N 1
ATOM 2685 C CA . THR A 1 356 ? 3.465 33.625 -12.953 1 94.44 356 THR A CA 1
ATOM 2686 C C . THR A 1 356 ? 3.396 32.094 -12.773 1 94.44 356 THR A C 1
ATOM 2688 O O . THR A 1 356 ? 4.316 31.391 -13.164 1 94.44 356 THR A O 1
ATOM 2691 N N . HIS A 1 357 ? 2.496 31.641 -12.047 1 91.38 357 HIS A N 1
ATOM 2692 C CA . HIS A 1 357 ? 2.221 30.219 -11.891 1 91.38 357 HIS A CA 1
ATOM 2693 C C . HIS A 1 357 ? 0.73 29.969 -11.688 1 91.38 357 HIS A C 1
ATOM 2695 O O . HIS A 1 357 ? 0.076 30.656 -10.906 1 91.38 357 HIS A O 1
ATOM 2701 N N . SER A 1 358 ? 0.246 29.109 -12.523 1 83.25 358 SER A N 1
ATOM 2702 C CA . SER A 1 358 ? -1.174 28.781 -12.422 1 83.25 358 SER A CA 1
ATOM 2703 C C . SER A 1 358 ? -1.383 27.359 -11.922 1 83.25 358 SER A C 1
ATOM 2705 O O . SER A 1 358 ? -0.54 26.484 -12.148 1 83.25 358 SER A O 1
ATOM 2707 N N . TYR A 1 359 ? -2.104 27.172 -11.023 1 64.5 359 TYR A N 1
ATOM 2708 C CA . TYR A 1 359 ? -2.459 25.828 -10.57 1 64.5 359 TYR A CA 1
ATOM 2709 C C . TYR A 1 359 ? -3.814 25.406 -11.125 1 64.5 359 TYR A C 1
ATOM 2711 O O . TYR A 1 359 ? -4.777 26.172 -11.078 1 64.5 359 TYR A O 1
ATOM 2719 N N . PHE A 1 360 ? -3.691 24.531 -12.32 1 51.91 360 PHE A N 1
ATOM 2720 C CA . PHE A 1 360 ? -4.914 24.031 -12.93 1 51.91 360 PHE A CA 1
ATOM 2721 C C . PHE A 1 360 ? -5.559 22.953 -12.055 1 51.91 360 PHE A C 1
ATOM 2723 O O . PHE A 1 360 ? -4.863 22.109 -11.5 1 51.91 360 PHE A O 1
ATOM 2730 N N . HIS A 1 361 ? -6.59 23.141 -11.422 1 45.41 361 HIS A N 1
ATOM 2731 C CA . HIS A 1 361 ? -7.34 21.953 -11.023 1 45.41 361 HIS A CA 1
ATOM 2732 C C . HIS A 1 361 ? -7.969 21.266 -12.227 1 45.41 361 HIS A C 1
ATOM 2734 O O . HIS A 1 361 ? -8.477 21.938 -13.133 1 45.41 361 HIS A O 1
ATOM 2740 N N . GLU A 1 362 ? -7.531 20.125 -12.625 1 39.41 362 GLU A N 1
ATOM 2741 C CA . GLU A 1 362 ? -7.996 19.469 -13.836 1 39.41 362 GLU A CA 1
ATOM 2742 C C . GLU A 1 362 ? -9.422 19.891 -14.188 1 39.41 362 GLU A C 1
ATOM 2744 O O . GLU A 1 362 ? -9.766 20.016 -15.367 1 39.41 362 GLU A O 1
ATOM 2749 N N . ARG A 1 363 ? -10.5 19.328 -13.367 1 35.81 363 ARG A N 1
ATOM 2750 C CA . ARG A 1 363 ? -11.859 19.375 -13.883 1 35.81 363 ARG A CA 1
ATOM 2751 C C . ARG A 1 363 ? -12.375 20.812 -13.953 1 35.81 363 ARG A C 1
ATOM 2753 O O . ARG A 1 363 ? -13.438 21.062 -14.523 1 35.81 363 ARG A O 1
ATOM 2760 N N . ASP A 1 364 ? -12.344 21.641 -12.852 1 39.81 364 ASP A N 1
ATOM 2761 C CA . ASP A 1 364 ? -13.102 22.875 -12.938 1 39.81 364 ASP A CA 1
ATOM 2762 C C . ASP A 1 364 ? -12.234 24 -13.5 1 39.81 364 ASP A C 1
ATOM 2764 O O . ASP A 1 364 ? -11.008 24 -13.344 1 39.81 364 ASP A O 1
ATOM 2768 N N . GLU A 1 365 ? -12.68 24.797 -14.484 1 41.5 365 GLU A N 1
ATOM 2769 C CA . GLU A 1 365 ? -12.328 25.938 -15.328 1 41.5 365 GLU A CA 1
ATOM 2770 C C . GLU A 1 365 ? -11.727 27.078 -14.5 1 41.5 365 GLU A C 1
ATOM 2772 O O . GLU A 1 365 ? -11.312 28.094 -15.047 1 41.5 365 GLU A O 1
ATOM 2777 N N . ARG A 1 366 ? -11.906 27.125 -13.234 1 49.34 366 ARG A N 1
ATOM 2778 C CA . ARG A 1 366 ? -11.422 28.375 -12.656 1 49.34 366 ARG A CA 1
ATOM 2779 C C . ARG A 1 366 ? -9.977 28.25 -12.188 1 49.34 366 ARG A C 1
ATOM 2781 O O . ARG A 1 366 ? -9.641 27.328 -11.438 1 49.34 366 ARG A O 1
ATOM 2788 N N . MET A 1 367 ? -8.953 28.812 -12.953 1 58.41 367 MET A N 1
ATOM 2789 C CA . MET A 1 367 ? -7.496 28.859 -12.852 1 58.41 367 MET A CA 1
ATOM 2790 C C . MET A 1 367 ? -7.055 29.891 -11.805 1 58.41 367 MET A C 1
ATOM 2792 O O . MET A 1 367 ? -7.496 31.031 -11.828 1 58.41 367 MET A O 1
ATOM 2796 N N . PHE A 1 368 ? -6.664 29.438 -10.539 1 69.75 368 PHE A N 1
ATOM 2797 C CA . PHE A 1 368 ? -5.984 30.422 -9.695 1 69.75 368 PHE A CA 1
ATOM 2798 C C . PHE A 1 368 ? -4.559 30.656 -10.172 1 69.75 368 PHE A C 1
ATOM 2800 O O . PHE A 1 368 ? -3.836 29.703 -10.484 1 69.75 368 PHE A O 1
ATOM 2807 N N . ARG A 1 369 ? -4.348 31.969 -10.453 1 83.25 369 ARG A N 1
ATOM 2808 C CA . ARG A 1 369 ? -3.043 32.344 -10.992 1 83.25 369 ARG A CA 1
ATOM 2809 C C . ARG A 1 369 ? -2.279 33.25 -10.031 1 83.25 369 ARG A C 1
ATOM 2811 O O . ARG A 1 369 ? -2.846 34.188 -9.477 1 83.25 369 ARG A O 1
ATOM 2818 N N . VAL A 1 370 ? -1.079 32.812 -9.75 1 88.75 370 VAL A N 1
ATOM 2819 C CA . VAL A 1 370 ? -0.159 33.688 -9.023 1 88.75 370 VAL A CA 1
ATOM 2820 C C . VAL A 1 370 ? 0.67 34.5 -10.008 1 88.75 370 VAL A C 1
ATOM 2822 O O . VAL A 1 370 ? 1.234 33.969 -10.961 1 88.75 370 VAL A O 1
ATOM 2825 N N . GLY A 1 371 ? 0.684 35.875 -9.758 1 89.69 371 GLY A N 1
ATOM 2826 C CA . GLY A 1 371 ? 1.536 36.75 -10.562 1 89.69 371 GLY A CA 1
ATOM 2827 C C . GLY A 1 371 ? 0.763 37.562 -11.57 1 89.69 371 GLY A C 1
ATOM 2828 O O . GLY A 1 371 ? -0.45 37.406 -11.711 1 89.69 371 GLY A O 1
ATOM 2829 N N . PRO A 1 372 ? 1.414 38.312 -12.211 1 93.88 372 PRO A N 1
ATOM 2830 C CA . PRO A 1 372 ? 2.873 38.438 -12.258 1 93.88 372 PRO A CA 1
ATOM 2831 C C . PRO A 1 372 ? 3.463 39.031 -10.977 1 93.88 372 PRO A C 1
ATOM 2833 O O . PRO A 1 372 ? 2.918 39.969 -10.414 1 93.88 372 PRO A O 1
ATOM 2836 N N . ILE A 1 373 ? 4.555 38.406 -10.5 1 95.88 373 ILE A N 1
ATOM 2837 C CA . ILE A 1 373 ? 5.223 38.812 -9.273 1 95.88 373 ILE A CA 1
ATOM 2838 C C . ILE A 1 373 ? 6.602 39.375 -9.602 1 95.88 373 ILE A C 1
ATOM 2840 O O . ILE A 1 373 ? 7.414 38.719 -10.25 1 95.88 373 ILE A O 1
ATOM 2844 N N . ASP A 1 374 ? 6.801 40.625 -9.281 1 95.94 374 ASP A N 1
ATOM 2845 C CA . ASP A 1 374 ? 8.125 41.219 -9.289 1 95.94 374 ASP A CA 1
ATOM 2846 C C . ASP A 1 374 ? 8.641 41.438 -7.863 1 95.94 374 ASP A C 1
ATOM 2848 O O . ASP A 1 374 ? 8.023 42.156 -7.074 1 95.94 374 ASP A O 1
ATOM 2852 N N . LEU A 1 375 ? 9.742 40.781 -7.523 1 96.06 375 LEU A N 1
ATOM 2853 C CA . LEU A 1 375 ? 10.273 40.844 -6.164 1 96.06 375 LEU A CA 1
ATOM 2854 C C . LEU A 1 375 ? 11.789 40.656 -6.164 1 96.06 375 LEU A C 1
ATOM 2856 O O . LEU A 1 375 ? 12.32 39.812 -6.883 1 96.06 375 LEU A O 1
ATOM 2860 N N . THR A 1 376 ? 12.477 41.5 -5.508 1 96.56 376 THR A N 1
ATOM 2861 C CA . THR A 1 376 ? 13.922 41.375 -5.348 1 96.56 376 THR A CA 1
ATOM 2862 C C . THR A 1 376 ? 14.289 41.219 -3.875 1 96.56 376 THR A C 1
ATOM 2864 O O . THR A 1 376 ? 13.875 42.031 -3.039 1 96.56 376 THR A O 1
ATOM 2867 N N . LEU A 1 377 ? 15.023 40.219 -3.57 1 96.25 377 LEU A N 1
ATOM 2868 C CA . LEU A 1 377 ? 15.492 39.969 -2.213 1 96.25 377 LEU A CA 1
ATOM 2869 C C . LEU A 1 377 ? 17 40.156 -2.113 1 96.25 377 LEU A C 1
ATOM 2871 O O . LEU A 1 377 ? 17.734 39.781 -3.039 1 96.25 377 LEU A O 1
ATOM 2875 N N . LYS A 1 378 ? 17.438 40.688 -1.015 1 94.25 378 LYS A N 1
ATOM 2876 C CA . LYS A 1 378 ? 18.844 40.875 -0.727 1 94.25 378 LYS A CA 1
ATOM 2877 C C . LYS A 1 378 ? 19.297 40.031 0.447 1 94.25 378 LYS A C 1
ATOM 2879 O O . LYS A 1 378 ? 18.484 39.594 1.27 1 94.25 378 LYS A O 1
ATOM 2884 N N . PRO A 1 379 ? 20.609 39.719 0.489 1 94.69 379 PRO A N 1
ATOM 2885 C CA . PRO A 1 379 ? 21.109 38.906 1.608 1 94.69 379 PRO A CA 1
ATOM 2886 C C . PRO A 1 379 ? 20.875 39.562 2.963 1 94.69 379 PRO A C 1
ATOM 2888 O O . PRO A 1 379 ? 21.016 40.781 3.09 1 94.69 379 PRO A O 1
ATOM 2891 N N . GLY A 1 380 ? 20.438 38.781 3.936 1 94.62 380 GLY A N 1
ATOM 2892 C CA . GLY A 1 380 ? 20.312 39.25 5.309 1 94.62 380 GLY A CA 1
ATOM 2893 C C . GLY A 1 380 ? 18.984 39.938 5.578 1 94.62 380 GLY A C 1
ATOM 2894 O O . GLY A 1 380 ? 18.797 40.531 6.645 1 94.62 380 GLY A O 1
ATOM 2895 N N . GLU A 1 381 ? 18.156 39.875 4.645 1 94.88 381 GLU A N 1
ATOM 2896 C CA . GLU A 1 381 ? 16.859 40.531 4.801 1 94.88 381 GLU A CA 1
ATOM 2897 C C . GLU A 1 381 ? 15.852 39.625 5.473 1 94.88 381 GLU A C 1
ATOM 2899 O O . GLU A 1 381 ? 15.82 38.406 5.191 1 94.88 381 GLU A O 1
ATOM 2904 N N . LEU A 1 382 ? 15.109 40.188 6.41 1 96.88 382 LEU A N 1
ATOM 2905 C CA . LEU A 1 382 ? 13.945 39.531 6.98 1 96.88 382 LEU A CA 1
ATOM 2906 C C . LEU A 1 382 ? 12.656 40.031 6.348 1 96.88 382 LEU A C 1
ATOM 2908 O O . LEU A 1 382 ? 12.227 41.156 6.625 1 96.88 382 LEU A O 1
ATOM 2912 N N . VAL A 1 383 ? 12.016 39.219 5.516 1 96.75 383 VAL A N 1
ATOM 2913 C CA . VAL A 1 383 ? 10.844 39.625 4.734 1 96.75 383 VAL A CA 1
ATOM 2914 C C . VAL A 1 383 ? 9.625 38.844 5.191 1 96.75 383 VAL A C 1
ATOM 2916 O O . VAL A 1 383 ? 9.664 37.594 5.285 1 96.75 383 VAL A O 1
ATOM 2919 N N . PHE A 1 384 ? 8.539 39.469 5.488 1 96.69 384 PHE A N 1
ATOM 2920 C CA . PHE A 1 384 ? 7.266 38.844 5.805 1 96.69 384 PHE A CA 1
ATOM 2921 C C . PHE A 1 384 ? 6.316 38.906 4.617 1 96.69 384 PHE A C 1
ATOM 2923 O O . PHE A 1 384 ? 6.195 39.969 3.969 1 96.69 384 PHE A O 1
ATOM 2930 N N . ILE A 1 385 ? 5.758 37.844 4.258 1 95.06 385 ILE A N 1
ATOM 2931 C CA . ILE A 1 385 ? 4.684 37.781 3.271 1 95.06 385 ILE A CA 1
ATOM 2932 C C . ILE A 1 385 ? 3.344 37.594 3.98 1 95.06 385 ILE A C 1
ATOM 2934 O O . ILE A 1 385 ? 3.145 36.625 4.703 1 95.06 385 ILE A O 1
ATOM 2938 N N . VAL A 1 386 ? 2.459 38.531 3.752 1 91.81 386 VAL A N 1
ATOM 2939 C CA . VAL A 1 386 ? 1.171 38.5 4.438 1 91.81 386 VAL A CA 1
ATOM 2940 C C . VAL A 1 386 ? 0.038 38.562 3.416 1 91.81 386 VAL A C 1
ATOM 2942 O O . VAL A 1 386 ? 0.26 38.906 2.254 1 91.81 386 VAL A O 1
ATOM 2945 N N . GLY A 1 387 ? -1.11 38.062 3.744 1 86.75 387 GLY A N 1
ATOM 2946 C CA . GLY A 1 387 ? -2.281 38.031 2.883 1 86.75 387 GLY A CA 1
ATOM 2947 C C . GLY A 1 387 ? -3.348 37.062 3.373 1 86.75 387 GLY A C 1
ATOM 2948 O O . GLY A 1 387 ? -3.102 36.25 4.277 1 86.75 387 GLY A O 1
ATOM 2949 N N . GLY A 1 388 ? -4.477 37.188 2.766 1 79.31 388 GLY A N 1
ATOM 2950 C CA . GLY A 1 388 ? -5.582 36.344 3.146 1 79.31 388 GLY A CA 1
ATOM 2951 C C . GLY A 1 388 ? -5.375 34.906 2.734 1 79.31 388 GLY A C 1
ATOM 2952 O O . GLY 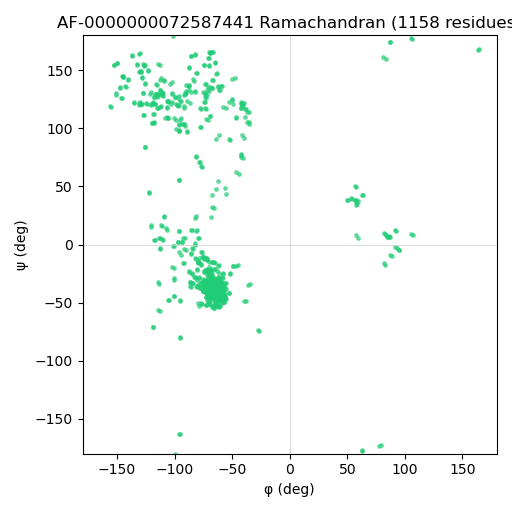A 1 388 ? -4.449 34.594 1.986 1 79.31 388 GLY A O 1
ATOM 2953 N N . ASN A 1 389 ? -6.191 34 3.291 1 78.25 389 ASN A N 1
ATOM 2954 C CA . ASN A 1 389 ? -6.16 32.625 2.873 1 78.25 389 ASN A CA 1
ATOM 2955 C C . ASN A 1 389 ? -6.512 32.469 1.396 1 78.25 389 ASN A C 1
ATOM 2957 O O . ASN A 1 389 ? -7.469 33.062 0.915 1 78.25 389 ASN A O 1
ATOM 2961 N N . GLY A 1 390 ? -5.754 31.719 0.718 1 76.56 390 GLY A N 1
ATOM 2962 C CA . GLY A 1 390 ? -6.004 31.516 -0.7 1 76.56 390 GLY A CA 1
ATOM 2963 C C . GLY A 1 390 ? -5.418 32.625 -1.574 1 76.56 390 GLY A C 1
ATOM 2964 O O . GLY A 1 390 ? -5.648 32.625 -2.785 1 76.56 390 GLY A O 1
ATOM 2965 N N . SER A 1 391 ? -4.664 33.469 -0.938 1 82.44 391 SER A N 1
ATOM 2966 C CA . SER A 1 391 ? -4.098 34.562 -1.699 1 82.44 391 SER A CA 1
ATOM 2967 C C . SER A 1 391 ? -2.932 34.094 -2.564 1 82.44 391 SER A C 1
ATOM 2969 O O . SER A 1 391 ? -2.479 34.844 -3.449 1 82.44 391 SER A O 1
ATOM 2971 N N . GLY A 1 392 ? -2.488 32.906 -2.336 1 86.56 392 GLY A N 1
ATOM 2972 C CA . GLY A 1 392 ? -1.421 32.375 -3.164 1 86.56 392 GLY A CA 1
ATOM 2973 C C . GLY A 1 392 ? -0.082 32.312 -2.453 1 86.56 392 GLY A C 1
ATOM 2974 O O . GLY A 1 392 ? 0.942 32 -3.068 1 86.56 392 GLY A O 1
ATOM 2975 N N . LYS A 1 393 ? -0.009 32.562 -1.174 1 90.62 393 LYS A N 1
ATOM 2976 C CA . LYS A 1 393 ? 1.233 32.656 -0.411 1 90.62 393 LYS A CA 1
ATOM 2977 C C . LYS A 1 393 ? 2.01 31.328 -0.488 1 90.62 393 LYS A C 1
ATOM 2979 O O . LYS A 1 393 ? 3.207 31.328 -0.776 1 90.62 393 LYS A O 1
ATOM 2984 N N . THR A 1 394 ? 1.273 30.203 -0.284 1 87.81 394 THR A N 1
ATOM 2985 C CA . THR A 1 394 ? 1.93 28.906 -0.307 1 87.81 394 THR A CA 1
ATOM 2986 C C . THR A 1 394 ? 2.428 28.578 -1.711 1 87.81 394 THR A C 1
ATOM 2988 O O . THR A 1 394 ? 3.504 28 -1.873 1 87.81 394 THR A O 1
ATOM 2991 N N . THR A 1 395 ? 1.652 28.906 -2.719 1 88.06 395 THR A N 1
ATOM 2992 C CA . THR A 1 395 ? 2.074 28.703 -4.102 1 88.06 395 THR A CA 1
ATOM 2993 C C . THR A 1 395 ? 3.314 29.547 -4.414 1 88.06 395 THR A C 1
ATOM 2995 O O . THR A 1 395 ? 4.254 29.047 -5.047 1 88.06 395 THR A O 1
ATOM 2998 N N . LEU A 1 396 ? 3.291 30.781 -3.982 1 93.25 396 LEU A N 1
ATOM 2999 C CA . LEU A 1 396 ? 4.449 31.641 -4.18 1 93.25 396 LEU A CA 1
ATOM 3000 C C . LEU A 1 396 ? 5.68 31.062 -3.48 1 93.25 396 LEU A C 1
ATOM 3002 O O . LEU A 1 396 ? 6.785 31.109 -4.02 1 93.25 396 LEU A O 1
ATOM 3006 N N . ALA A 1 397 ? 5.469 30.562 -2.262 1 94.75 397 ALA A N 1
ATOM 3007 C CA . ALA A 1 397 ? 6.562 29.938 -1.515 1 94.75 397 ALA A CA 1
ATOM 3008 C C . ALA A 1 397 ? 7.176 28.781 -2.299 1 94.75 397 ALA A C 1
ATOM 3010 O O . ALA A 1 397 ? 8.398 28.641 -2.352 1 94.75 397 ALA A O 1
ATOM 3011 N N . LYS A 1 398 ? 6.328 27.984 -2.906 1 93.44 398 LYS A N 1
ATOM 3012 C CA . LYS A 1 398 ? 6.805 26.844 -3.68 1 93.44 398 LYS A CA 1
ATOM 3013 C C . LYS A 1 398 ? 7.543 27.297 -4.938 1 93.44 398 LYS A C 1
ATOM 3015 O O . LYS A 1 398 ? 8.531 26.672 -5.344 1 93.44 398 LYS A O 1
ATOM 3020 N N . VAL A 1 399 ? 7.109 28.344 -5.539 1 93.88 399 VAL A N 1
ATOM 3021 C CA . VAL A 1 399 ? 7.781 28.891 -6.711 1 93.88 399 VAL A CA 1
ATOM 3022 C C . VAL A 1 399 ? 9.117 29.516 -6.301 1 93.88 399 VAL A C 1
ATOM 3024 O O . VAL A 1 399 ? 10.141 29.297 -6.953 1 93.88 399 VAL A O 1
ATOM 3027 N N . LEU A 1 400 ? 9.047 30.234 -5.25 1 96 400 LEU A N 1
ATOM 3028 C CA . LEU A 1 400 ? 10.227 30.938 -4.746 1 96 400 LEU A CA 1
ATOM 3029 C C . LEU A 1 400 ? 11.344 29.953 -4.426 1 96 400 LEU A C 1
ATOM 3031 O O . LEU A 1 400 ? 12.516 30.25 -4.66 1 96 400 LEU A O 1
ATOM 3035 N N . THR A 1 401 ? 10.984 28.781 -3.916 1 95.88 401 THR A N 1
ATOM 3036 C CA . THR A 1 401 ? 11.969 27.781 -3.516 1 95.88 401 THR A CA 1
ATOM 3037 C C . THR A 1 401 ? 12.383 26.922 -4.703 1 95.88 401 THR A C 1
ATOM 3039 O O . THR A 1 401 ? 13.234 26.047 -4.574 1 95.88 401 THR A O 1
ATOM 3042 N N . GLY A 1 402 ? 11.719 27.078 -5.766 1 93.25 402 GLY A N 1
ATOM 3043 C CA . GLY A 1 402 ? 12.031 26.312 -6.953 1 93.25 402 GLY A CA 1
ATOM 3044 C C . GLY A 1 402 ? 11.328 24.969 -6.988 1 93.25 402 GLY A C 1
ATOM 3045 O O . GLY A 1 402 ? 11.609 24.125 -7.855 1 93.25 402 GLY A O 1
ATOM 3046 N N . LEU A 1 403 ? 10.477 24.734 -6.066 1 92.62 403 LEU A N 1
ATOM 3047 C CA . LEU A 1 403 ? 9.711 23.5 -6.066 1 92.62 403 LEU A CA 1
ATOM 3048 C C . LEU A 1 403 ? 8.711 23.469 -7.215 1 92.62 403 LEU A C 1
ATOM 3050 O O . LEU A 1 403 ? 8.383 22.406 -7.738 1 92.62 403 LEU A O 1
ATOM 3054 N N . TYR A 1 404 ? 8.18 24.625 -7.52 1 91 404 TYR A N 1
ATOM 3055 C CA . TYR A 1 404 ? 7.352 24.812 -8.711 1 91 404 TYR A CA 1
ATOM 3056 C C . TYR A 1 404 ? 8.086 25.641 -9.758 1 91 404 TYR A C 1
ATOM 3058 O O . TYR A 1 404 ? 8.781 26.594 -9.422 1 91 404 TYR A O 1
ATOM 3066 N N . GLU A 1 405 ? 7.902 25.25 -10.953 1 89.12 405 GLU A N 1
ATOM 3067 C CA . GLU A 1 405 ? 8.453 26.016 -12.062 1 89.12 405 GLU A CA 1
ATOM 3068 C C . GLU A 1 405 ? 7.539 27.188 -12.422 1 89.12 405 GLU A C 1
ATOM 3070 O O . GLU A 1 405 ? 6.324 27.016 -12.547 1 89.12 405 GLU A O 1
ATOM 3075 N N . PRO A 1 406 ? 8.211 28.344 -12.539 1 92.25 406 PRO A N 1
ATOM 3076 C CA . PRO A 1 406 ? 7.398 29.453 -13.039 1 92.25 406 PRO A CA 1
ATOM 3077 C C . PRO A 1 406 ? 6.852 29.203 -14.445 1 92.25 406 PRO A C 1
ATOM 3079 O O . PRO A 1 406 ? 7.559 28.656 -15.297 1 92.25 406 PRO A O 1
ATOM 3082 N N . GLU A 1 407 ? 5.613 29.484 -14.688 1 89.5 407 GLU A N 1
ATOM 3083 C CA . GLU A 1 407 ? 5 29.344 -16 1 89.5 407 GLU A CA 1
ATOM 3084 C C . GLU A 1 407 ? 5.316 30.531 -16.891 1 89.5 407 GLU A C 1
ATOM 3086 O O . GLU A 1 407 ? 5.383 30.391 -18.125 1 89.5 407 GLU A O 1
ATOM 3091 N N . GLY A 1 408 ? 5.367 31.625 -16.312 1 92.88 408 GLY A N 1
ATOM 3092 C CA . GLY A 1 408 ? 5.809 32.844 -16.969 1 92.88 408 GLY A CA 1
ATOM 3093 C C . GLY A 1 408 ? 6.816 33.625 -16.141 1 92.88 408 GLY A C 1
ATOM 3094 O O . GLY A 1 408 ? 6.91 33.438 -14.93 1 92.88 408 GLY A O 1
ATOM 3095 N N . GLY A 1 409 ? 7.605 34.375 -16.797 1 95.19 409 GLY A N 1
ATOM 3096 C CA . GLY A 1 409 ? 8.648 35.125 -16.109 1 95.19 409 GLY A CA 1
ATOM 3097 C C . GLY A 1 409 ? 9.852 34.281 -15.758 1 95.19 409 GLY A C 1
ATOM 3098 O O . GLY A 1 409 ? 9.992 33.156 -16.266 1 95.19 409 GLY A O 1
ATOM 3099 N N . VAL A 1 410 ? 10.805 34.906 -14.953 1 95.38 410 VAL A N 1
ATOM 3100 C CA . VAL A 1 410 ? 12.016 34.156 -14.641 1 95.38 410 VAL A CA 1
ATOM 3101 C C . VAL A 1 410 ? 12.484 34.5 -13.227 1 95.38 410 VAL A C 1
ATOM 3103 O O . VAL A 1 410 ? 12.234 35.594 -12.727 1 95.38 410 VAL A O 1
ATOM 3106 N N . ILE A 1 411 ? 13.008 33.562 -12.562 1 96.5 411 ILE A N 1
ATOM 3107 C CA . ILE A 1 411 ? 13.742 33.75 -11.32 1 96.5 411 ILE A CA 1
ATOM 3108 C C . ILE A 1 411 ? 15.227 33.969 -11.633 1 96.5 411 ILE A C 1
ATOM 3110 O O . ILE A 1 411 ? 15.812 33.188 -12.406 1 96.5 411 ILE A O 1
ATOM 3114 N N . GLU A 1 412 ? 15.805 35 -11.062 1 96.75 412 GLU A N 1
ATOM 3115 C CA . GLU A 1 412 ? 17.219 35.312 -11.297 1 96.75 412 GLU A CA 1
ATOM 3116 C C . GLU A 1 412 ? 18 35.312 -10 1 96.75 412 GLU A C 1
ATOM 3118 O O . GLU A 1 412 ? 17.578 35.875 -9 1 96.75 412 GLU A O 1
ATOM 3123 N N . LEU A 1 413 ? 19.094 34.594 -10 1 94.94 413 LEU A N 1
ATOM 3124 C CA . LEU A 1 413 ? 20.078 34.625 -8.922 1 94.94 413 LEU A CA 1
ATOM 3125 C C . LEU A 1 413 ? 21.344 35.375 -9.367 1 94.94 413 LEU A C 1
ATOM 3127 O O . LEU A 1 413 ? 22.078 34.906 -10.227 1 94.94 413 LEU A O 1
ATOM 3131 N N . ASP A 1 414 ? 21.531 36.5 -8.812 1 94.81 414 ASP A N 1
ATOM 3132 C CA . ASP A 1 414 ? 22.656 37.375 -9.195 1 94.81 414 ASP A CA 1
ATOM 3133 C C . ASP A 1 414 ? 22.625 37.688 -10.688 1 94.81 414 ASP A C 1
ATOM 3135 O O . ASP A 1 414 ? 23.641 37.562 -11.375 1 94.81 414 ASP A O 1
ATOM 3139 N N . GLY A 1 415 ? 21.453 37.844 -11.062 1 93.81 415 GLY A N 1
ATOM 3140 C CA . GLY A 1 415 ? 21.281 38.281 -12.445 1 93.81 415 GLY A CA 1
ATOM 3141 C C . GLY A 1 415 ? 21.203 37.125 -13.414 1 93.81 415 GLY A C 1
ATOM 3142 O O . GLY A 1 415 ? 20.938 37.312 -14.602 1 93.81 415 GLY A O 1
ATOM 3143 N N . LYS A 1 416 ? 21.453 35.969 -13.055 1 94.38 416 LYS A N 1
ATOM 3144 C CA . LYS A 1 416 ? 21.406 34.781 -13.922 1 94.38 416 LYS A CA 1
ATOM 3145 C C . LYS A 1 416 ? 20.078 34.031 -13.781 1 94.38 416 LYS A C 1
ATOM 3147 O O . LYS A 1 416 ? 19.688 33.688 -12.68 1 94.38 416 LYS A O 1
ATOM 3152 N N . PRO A 1 417 ? 19.453 33.812 -14.844 1 94.75 417 PRO A N 1
ATOM 3153 C CA . PRO A 1 417 ? 18.172 33.125 -14.781 1 94.75 417 PRO A CA 1
ATOM 3154 C C . PRO A 1 417 ? 18.297 31.656 -14.32 1 94.75 417 PRO A C 1
ATOM 3156 O O . PRO A 1 417 ? 19.266 30.984 -14.68 1 94.75 417 PRO A O 1
ATOM 3159 N N . ILE A 1 418 ? 17.359 31.234 -13.531 1 92.75 418 ILE A N 1
ATOM 3160 C CA . ILE A 1 418 ? 17.297 29.859 -13.055 1 92.75 418 ILE A CA 1
ATOM 3161 C C . ILE A 1 418 ? 16.359 29.047 -13.945 1 92.75 418 ILE A C 1
ATOM 3163 O O . ILE A 1 418 ? 15.141 29.172 -13.844 1 92.75 418 ILE A O 1
ATOM 3167 N N . GLY A 1 419 ? 16.922 28.297 -14.773 1 86.12 419 GLY A N 1
ATOM 3168 C CA . GLY A 1 419 ? 16.156 27.406 -15.609 1 86.12 419 GLY A CA 1
ATOM 3169 C C . GLY A 1 419 ? 16.047 26 -15.047 1 86.12 419 GLY A C 1
ATOM 3170 O O . GLY A 1 419 ? 16.203 25.797 -13.844 1 86.12 419 GLY A O 1
ATOM 3171 N N . LEU A 1 420 ? 15.711 25.141 -15.812 1 80.5 420 LEU A N 1
ATOM 3172 C CA . LEU A 1 420 ? 15.508 23.75 -15.43 1 80.5 420 LEU A CA 1
ATOM 3173 C C . LEU A 1 420 ? 16.812 23.125 -14.938 1 80.5 420 LEU A C 1
ATOM 3175 O O . LEU A 1 420 ? 16.812 22.359 -13.969 1 80.5 420 LEU A O 1
ATOM 3179 N N . ALA A 1 421 ? 17.891 23.469 -15.531 1 80.69 421 ALA A N 1
ATOM 3180 C CA . ALA A 1 421 ? 19.172 22.875 -15.219 1 80.69 421 ALA A CA 1
ATOM 3181 C C . ALA A 1 421 ? 19.703 23.344 -13.867 1 80.69 421 ALA A C 1
ATOM 3183 O O . ALA A 1 421 ? 20.391 22.609 -13.164 1 80.69 421 ALA A O 1
ATOM 3184 N N . GLU A 1 422 ? 19.328 24.578 -13.555 1 86.62 422 GLU A N 1
ATOM 3185 C CA . GLU A 1 422 ? 19.875 25.203 -12.344 1 86.62 422 GLU A CA 1
ATOM 3186 C C . GLU A 1 422 ? 18.938 25.016 -11.156 1 86.62 422 GLU A C 1
ATOM 3188 O O . GLU A 1 422 ? 19.328 25.25 -10.016 1 86.62 422 GLU A O 1
ATOM 3193 N N . ARG A 1 423 ? 17.797 24.531 -11.398 1 88.19 423 ARG A N 1
ATOM 3194 C CA . ARG A 1 423 ? 16.734 24.562 -10.398 1 88.19 423 ARG A CA 1
ATOM 3195 C C . ARG A 1 423 ? 17.078 23.688 -9.195 1 88.19 423 ARG A C 1
ATOM 3197 O O . ARG A 1 423 ? 16.797 24.062 -8.055 1 88.19 423 ARG A O 1
ATOM 3204 N N . ALA A 1 424 ? 17.641 22.531 -9.461 1 86.06 424 ALA A N 1
ATOM 3205 C CA . ALA A 1 424 ? 18 21.641 -8.359 1 86.06 424 ALA A CA 1
ATOM 3206 C C . ALA A 1 424 ? 19.016 22.297 -7.434 1 86.06 424 ALA A C 1
ATOM 3208 O O . ALA A 1 424 ? 18.906 22.203 -6.211 1 86.06 424 ALA A O 1
ATOM 3209 N N . ALA A 1 425 ? 19.969 22.906 -8.031 1 88.19 425 ALA A N 1
ATOM 3210 C CA . ALA A 1 425 ? 20.984 23.609 -7.254 1 88.19 425 ALA A CA 1
ATOM 3211 C C . ALA A 1 425 ? 20.375 24.812 -6.523 1 88.19 425 ALA A C 1
ATOM 3213 O O . ALA A 1 425 ? 20.781 25.125 -5.402 1 88.19 425 ALA A O 1
ATOM 3214 N N . TYR A 1 426 ? 19.5 25.453 -7.195 1 91.5 426 TYR A N 1
ATOM 3215 C CA . TYR A 1 426 ? 18.812 26.594 -6.602 1 91.5 426 TYR A CA 1
ATOM 3216 C C . TYR A 1 426 ? 18.047 26.188 -5.352 1 91.5 426 TYR A C 1
ATOM 3218 O O . TYR A 1 426 ? 18.109 26.859 -4.324 1 91.5 426 TYR A O 1
ATOM 3226 N N . ARG A 1 427 ? 17.406 25.047 -5.363 1 91.81 427 ARG A N 1
ATOM 3227 C CA . ARG A 1 427 ? 16.609 24.531 -4.246 1 91.81 427 ARG A CA 1
ATOM 3228 C C . ARG A 1 427 ? 17.5 24.281 -3.029 1 91.81 427 ARG A C 1
ATOM 3230 O O . ARG A 1 427 ? 17.062 24.453 -1.89 1 91.81 427 ARG A O 1
ATOM 3237 N N . GLU A 1 428 ? 18.688 23.922 -3.332 1 91.75 428 GLU A N 1
ATOM 3238 C CA . GLU A 1 428 ? 19.609 23.531 -2.268 1 91.75 428 GLU A CA 1
ATOM 3239 C C . GLU A 1 428 ? 19.938 24.719 -1.354 1 91.75 428 GLU A C 1
ATOM 3241 O O . GLU A 1 428 ? 20.406 24.531 -0.233 1 91.75 428 GLU A O 1
ATOM 3246 N N . ARG A 1 429 ? 19.641 25.844 -1.787 1 93.69 429 ARG A N 1
ATOM 3247 C CA . ARG A 1 429 ? 20 27.047 -1.044 1 93.69 429 ARG A CA 1
ATOM 3248 C C . ARG A 1 429 ? 18.953 27.359 0.019 1 93.69 429 ARG A C 1
ATOM 3250 O O . ARG A 1 429 ? 19.156 28.234 0.855 1 93.69 429 ARG A O 1
ATOM 3257 N N . PHE A 1 430 ? 17.922 26.547 0.027 1 95.75 430 PHE A N 1
ATOM 3258 C CA . PHE A 1 430 ? 16.812 26.891 0.906 1 95.75 430 PHE A CA 1
ATOM 3259 C C . PHE A 1 430 ? 16.703 25.891 2.053 1 95.75 430 PHE A C 1
ATOM 3261 O O . PHE A 1 430 ? 16.812 24.672 1.843 1 95.75 430 PHE A O 1
ATOM 3268 N N . SER A 1 431 ? 16.609 26.297 3.262 1 96.19 431 SER A N 1
ATOM 3269 C CA . SER A 1 431 ? 16.016 25.594 4.387 1 96.19 431 SER A CA 1
ATOM 3270 C C . SER A 1 431 ? 14.562 26.016 4.602 1 96.19 431 SER A C 1
ATOM 3272 O O . SER A 1 431 ? 14.305 27.141 5.043 1 96.19 431 SER A O 1
ATOM 3274 N N . ALA A 1 432 ? 13.641 25.141 4.266 1 96.81 432 ALA A N 1
ATOM 3275 C CA . ALA A 1 432 ? 12.242 25.562 4.289 1 96.81 432 ALA A CA 1
ATOM 3276 C C . ALA A 1 432 ? 11.406 24.625 5.164 1 96.81 432 ALA A C 1
ATOM 3278 O O . ALA A 1 432 ? 11.633 23.406 5.176 1 96.81 432 ALA A O 1
ATOM 3279 N N . VAL A 1 433 ? 10.516 25.141 5.93 1 96.38 433 VAL A N 1
ATOM 3280 C CA . VAL A 1 433 ? 9.5 24.406 6.672 1 96.38 433 VAL A CA 1
ATOM 3281 C C . VAL A 1 433 ? 8.109 24.859 6.234 1 96.38 433 VAL A C 1
ATOM 3283 O O . VAL A 1 433 ? 7.648 25.938 6.629 1 96.38 433 VAL A O 1
ATOM 3286 N N . PHE A 1 434 ? 7.477 24.031 5.465 1 93.56 434 PHE A N 1
ATOM 3287 C CA . PHE A 1 434 ? 6.117 24.312 5.016 1 93.56 434 PHE A CA 1
ATOM 3288 C C . PHE A 1 434 ? 5.105 23.922 6.082 1 93.56 434 PHE A C 1
ATOM 3290 O O . PHE A 1 434 ? 5.438 23.219 7.035 1 93.56 434 PHE A O 1
ATOM 3297 N N . ASN A 1 435 ? 3.912 24.438 5.941 1 86.06 435 ASN A N 1
ATOM 3298 C CA . ASN A 1 435 ? 2.861 24.109 6.902 1 86.06 435 ASN A CA 1
ATOM 3299 C C . ASN A 1 435 ? 2.586 22.609 6.953 1 86.06 435 ASN A C 1
ATOM 3301 O O . ASN A 1 435 ? 2.381 22.047 8.031 1 86.06 435 ASN A O 1
ATOM 3305 N N . ASP A 1 436 ? 2.574 22 5.793 1 84.81 436 ASP A N 1
ATOM 3306 C CA . ASP A 1 436 ? 2.369 20.547 5.703 1 84.81 436 ASP A CA 1
ATOM 3307 C C . ASP A 1 436 ? 3.701 19.812 5.613 1 84.81 436 ASP A C 1
ATOM 3309 O O . ASP A 1 436 ? 3.883 18.953 4.75 1 84.81 436 ASP A O 1
ATOM 3313 N N . PHE A 1 437 ? 4.59 20.016 6.543 1 90.25 437 PHE A N 1
ATOM 3314 C CA . PHE A 1 437 ? 5.938 19.469 6.551 1 90.25 437 PHE A CA 1
ATOM 3315 C C . PHE A 1 437 ? 5.91 17.984 6.902 1 90.25 437 PHE A C 1
ATOM 3317 O O . PHE A 1 437 ? 4.926 17.484 7.453 1 90.25 437 PHE A O 1
ATOM 3324 N N . HIS A 1 438 ? 6.91 17.297 6.457 1 91.75 438 HIS A N 1
ATOM 3325 C CA . HIS A 1 438 ? 7.168 15.922 6.855 1 91.75 438 HIS A CA 1
ATOM 3326 C C . HIS A 1 438 ? 8.445 15.812 7.68 1 91.75 438 HIS A C 1
ATOM 3328 O O . HIS A 1 438 ? 9.469 16.391 7.32 1 91.75 438 HIS A O 1
ATOM 3334 N N . LEU A 1 439 ? 8.312 15.094 8.773 1 91.88 439 LEU A N 1
ATOM 3335 C CA . LEU A 1 439 ? 9.469 14.867 9.633 1 91.88 439 LEU A CA 1
ATOM 3336 C C . LEU A 1 439 ? 9.992 13.445 9.484 1 91.88 439 LEU A C 1
ATOM 3338 O O . LEU A 1 439 ? 9.305 12.484 9.852 1 91.88 439 LEU A O 1
ATOM 3342 N N . PHE A 1 440 ? 11.141 13.336 8.859 1 91.88 440 PHE A N 1
ATOM 3343 C CA . PHE A 1 440 ? 11.781 12.031 8.758 1 91.88 440 PHE A CA 1
ATOM 3344 C C . PHE A 1 440 ? 12.289 11.555 10.109 1 91.88 440 PHE A C 1
ATOM 3346 O O . PHE A 1 440 ? 12.375 12.352 11.055 1 91.88 440 PHE A O 1
ATOM 3353 N N . ASP A 1 441 ? 12.617 10.273 10.258 1 88.12 441 ASP A N 1
ATOM 3354 C CA . ASP A 1 441 ? 12.969 9.688 11.547 1 88.12 441 ASP A CA 1
ATOM 3355 C C . ASP A 1 441 ? 14.43 9.969 11.898 1 88.12 441 ASP A C 1
ATOM 3357 O O . ASP A 1 441 ? 14.852 9.789 13.039 1 88.12 441 ASP A O 1
ATOM 3361 N N . ALA A 1 442 ? 15.195 10.438 10.914 1 89.06 442 ALA A N 1
ATOM 3362 C CA . ALA A 1 442 ? 16.625 10.695 11.102 1 89.06 442 ALA A CA 1
ATOM 3363 C C . ALA A 1 442 ? 17.031 12.016 10.461 1 89.06 442 ALA A C 1
ATOM 3365 O O . ALA A 1 442 ? 16.234 12.641 9.742 1 89.06 442 ALA A O 1
ATOM 3366 N N . LEU A 1 443 ? 18.156 12.461 10.898 1 90.88 443 LEU A N 1
ATOM 3367 C CA . LEU A 1 443 ? 18.734 13.672 10.328 1 90.88 443 LEU A CA 1
ATOM 3368 C C . LEU A 1 443 ? 19.344 13.398 8.961 1 90.88 443 LEU A C 1
ATOM 3370 O O . LEU A 1 443 ? 20.531 13.625 8.758 1 90.88 443 LEU A O 1
ATOM 3374 N N . LEU A 1 444 ? 18.484 13.094 8.078 1 90.38 444 LEU A N 1
ATOM 3375 C CA . LEU A 1 444 ? 18.906 12.711 6.738 1 90.38 444 LEU A CA 1
ATOM 3376 C C . LEU A 1 444 ? 19.531 13.891 6.008 1 90.38 444 LEU A C 1
ATOM 3378 O O . LEU A 1 444 ? 18.969 14.992 6.004 1 90.38 444 LEU A O 1
ATOM 3382 N N . GLY A 1 445 ? 20.656 13.672 5.359 1 88.12 445 GLY A N 1
ATOM 3383 C CA . GLY A 1 445 ? 21.328 14.695 4.57 1 88.12 445 GLY A CA 1
ATOM 3384 C C . GLY A 1 445 ? 22.172 15.625 5.402 1 88.12 445 GLY A C 1
ATOM 3385 O O . GLY A 1 445 ? 22.938 16.438 4.859 1 88.12 445 GLY A O 1
ATOM 3386 N N . ILE A 1 446 ? 21.969 15.617 6.629 1 86.31 446 ILE A N 1
ATOM 3387 C CA . ILE A 1 446 ? 22.703 16.5 7.527 1 86.31 446 ILE A CA 1
ATOM 3388 C C . ILE A 1 446 ? 23.906 15.75 8.117 1 86.31 446 ILE A C 1
ATOM 3390 O O . ILE A 1 446 ? 25.016 16.266 8.148 1 86.31 446 ILE A O 1
ATOM 3394 N N . VAL A 1 447 ? 23.594 14.547 8.609 1 78.81 447 VAL A N 1
ATOM 3395 C CA . VAL A 1 447 ? 24.641 13.727 9.211 1 78.81 447 VAL A CA 1
ATOM 3396 C C . VAL A 1 447 ? 24.812 12.445 8.406 1 78.81 447 VAL A C 1
ATOM 3398 O O . VAL A 1 447 ? 23.828 11.773 8.07 1 78.81 447 VAL A O 1
ATOM 3401 N N . ASP A 1 448 ? 26 12.32 7.949 1 74.75 448 ASP A N 1
ATOM 3402 C CA . ASP A 1 448 ? 26.297 11.016 7.367 1 74.75 448 ASP A CA 1
ATOM 3403 C C . ASP A 1 448 ? 26.453 9.953 8.453 1 74.75 448 ASP A C 1
ATOM 3405 O O . ASP A 1 448 ? 27.266 10.094 9.359 1 74.75 448 ASP A O 1
ATOM 3409 N N . PRO A 1 449 ? 25.609 9.055 8.367 1 68.38 449 PRO A N 1
ATOM 3410 C CA . PRO A 1 449 ? 25.656 8.023 9.414 1 68.38 449 PRO A CA 1
ATOM 3411 C C . PRO A 1 449 ? 27.047 7.414 9.578 1 68.38 449 PRO A C 1
ATOM 3413 O O . PRO A 1 449 ? 27.375 6.91 10.656 1 68.38 449 PRO A O 1
ATOM 3416 N N . ASN A 1 450 ? 27.812 7.473 8.547 1 68.94 450 ASN A N 1
ATOM 3417 C CA . ASN A 1 450 ? 29.125 6.844 8.602 1 68.94 450 ASN A CA 1
ATOM 3418 C C . ASN A 1 450 ? 30.219 7.855 8.93 1 68.94 450 ASN A C 1
ATOM 3420 O O . ASN A 1 450 ? 31.391 7.5 8.992 1 68.94 450 ASN A O 1
ATOM 3424 N N . ASP A 1 451 ? 29.781 9.062 9.133 1 73.88 451 ASP A N 1
ATOM 3425 C CA . ASP A 1 451 ? 30.766 10.109 9.328 1 73.88 451 ASP A CA 1
ATOM 3426 C C . ASP A 1 451 ? 31.141 10.242 10.805 1 73.88 451 ASP A C 1
ATOM 3428 O O . ASP A 1 451 ? 30.297 10.07 11.68 1 73.88 451 ASP A O 1
ATOM 3432 N N . ALA A 1 452 ? 32.406 10.383 11.055 1 68.75 452 ALA A N 1
ATOM 3433 C CA . ALA A 1 452 ? 32.969 10.586 12.391 1 68.75 452 ALA A CA 1
ATOM 3434 C C . ALA A 1 452 ? 32.375 11.836 13.039 1 68.75 452 ALA A C 1
ATOM 3436 O O . ALA A 1 452 ? 32.312 11.93 14.266 1 68.75 452 ALA A O 1
ATOM 3437 N N . ALA A 1 453 ? 31.938 12.742 12.242 1 72.31 453 ALA A N 1
ATOM 3438 C CA . ALA A 1 453 ? 31.406 14.008 12.75 1 72.31 453 ALA A CA 1
ATOM 3439 C C . ALA A 1 453 ? 29.969 13.859 13.227 1 72.31 453 ALA A C 1
ATOM 3441 O O . ALA A 1 453 ? 29.312 14.844 13.586 1 72.31 453 ALA A O 1
ATOM 3442 N N . ARG A 1 454 ? 29.547 12.688 13.344 1 81.88 454 ARG A N 1
ATOM 3443 C CA . ARG A 1 454 ? 28.172 12.414 13.742 1 81.88 454 ARG A CA 1
ATOM 3444 C C . ARG A 1 454 ? 27.922 12.859 15.18 1 81.88 454 ARG A C 1
ATOM 3446 O O . ARG A 1 454 ? 26.859 13.422 15.492 1 81.88 454 ARG A O 1
ATOM 3453 N N . ALA A 1 455 ? 28.891 12.641 15.938 1 84.19 455 ALA A N 1
ATOM 3454 C CA . ALA A 1 455 ? 28.75 13.008 17.344 1 84.19 455 ALA A CA 1
ATOM 3455 C C . ALA A 1 455 ? 28.578 14.516 17.516 1 84.19 455 ALA A C 1
ATOM 3457 O O . ALA A 1 455 ? 27.797 14.961 18.344 1 84.19 455 ALA A O 1
ATOM 3458 N N . GLN A 1 456 ? 29.312 15.242 16.734 1 86.38 456 GLN A N 1
ATOM 3459 C CA . GLN A 1 456 ? 29.203 16.703 16.781 1 86.38 456 GLN A CA 1
ATOM 3460 C C . GLN A 1 456 ? 27.828 17.172 16.281 1 86.38 456 GLN A C 1
ATOM 3462 O O . GLN A 1 456 ? 27.25 18.094 16.844 1 86.38 456 GLN A O 1
ATOM 3467 N N . ALA A 1 457 ? 27.422 16.562 15.273 1 86.25 457 ALA A N 1
ATOM 3468 C CA . ALA A 1 457 ? 26.094 16.906 14.742 1 86.25 457 ALA A CA 1
ATOM 3469 C C . ALA A 1 457 ? 25 16.609 15.758 1 86.25 457 ALA A C 1
ATOM 3471 O O . ALA A 1 457 ? 24.047 17.375 15.906 1 86.25 457 ALA A O 1
ATOM 3472 N N . ASP A 1 458 ? 25.172 15.508 16.453 1 91.12 458 ASP A N 1
ATOM 3473 C CA . ASP A 1 458 ? 24.203 15.148 17.484 1 91.12 458 ASP A CA 1
ATOM 3474 C C . ASP A 1 458 ? 24.188 16.188 18.609 1 91.12 458 ASP A C 1
ATOM 3476 O O . ASP A 1 458 ? 23.125 16.547 19.109 1 91.12 458 ASP A O 1
ATOM 3480 N N . ALA A 1 459 ? 25.344 16.547 18.938 1 92.25 459 ALA A N 1
ATOM 3481 C CA . ALA A 1 459 ? 25.453 17.531 20.016 1 92.25 459 ALA A CA 1
ATOM 3482 C C . ALA A 1 459 ? 24.797 18.844 19.609 1 92.25 459 ALA A C 1
ATOM 3484 O O . ALA A 1 459 ? 24.094 19.469 20.422 1 92.25 459 ALA A O 1
ATOM 3485 N N . ARG A 1 460 ? 25.062 19.297 18.438 1 91.38 460 ARG A N 1
ATOM 3486 C CA . ARG A 1 460 ? 24.453 20.516 17.953 1 91.38 460 ARG A CA 1
ATOM 3487 C C . ARG A 1 460 ? 22.938 20.391 17.891 1 91.38 460 ARG A C 1
ATOM 3489 O O . ARG A 1 460 ? 22.219 21.328 18.266 1 91.38 460 ARG A O 1
ATOM 3496 N N . ALA A 1 461 ? 22.531 19.297 17.391 1 93.44 461 ALA A N 1
ATOM 3497 C CA . ALA A 1 461 ? 21.094 19.047 17.312 1 93.44 461 ALA A CA 1
ATOM 3498 C C . ALA A 1 461 ? 20.453 19.078 18.703 1 93.44 461 ALA A C 1
ATOM 3500 O O . ALA A 1 461 ? 19.406 19.688 18.906 1 93.44 461 ALA A O 1
ATOM 3501 N N . ASN A 1 462 ? 21.094 18.422 19.594 1 94.81 462 ASN A N 1
ATOM 3502 C CA . ASN A 1 462 ? 20.547 18.328 20.938 1 94.81 462 ASN A CA 1
ATOM 3503 C C . ASN A 1 462 ? 20.562 19.688 21.641 1 94.81 462 ASN A C 1
ATOM 3505 O O . ASN A 1 462 ? 19.672 19.984 22.453 1 94.81 462 ASN A O 1
ATOM 3509 N N . ALA A 1 463 ? 21.469 20.516 21.328 1 93.81 463 ALA A N 1
ATOM 3510 C CA . ALA A 1 463 ? 21.484 21.875 21.859 1 93.81 463 ALA A CA 1
ATOM 3511 C C . ALA A 1 463 ? 20.281 22.672 21.375 1 93.81 463 ALA A C 1
ATOM 3513 O O . ALA A 1 463 ? 19.672 23.422 22.141 1 93.81 463 ALA A O 1
ATOM 3514 N N . LEU A 1 464 ? 20 22.516 20.109 1 92.31 464 LEU A N 1
ATOM 3515 C CA . LEU A 1 464 ? 18.828 23.188 19.547 1 92.31 464 LEU A CA 1
ATOM 3516 C C . LEU A 1 464 ? 17.531 22.625 20.109 1 92.31 464 LEU A C 1
ATOM 3518 O O . LEU A 1 464 ? 16.594 23.359 20.375 1 92.31 464 LEU A O 1
ATOM 3522 N N . VAL A 1 465 ? 17.547 21.312 20.312 1 93.56 465 VAL A N 1
ATOM 3523 C CA . VAL A 1 465 ? 16.391 20.641 20.922 1 93.56 465 VAL A CA 1
ATOM 3524 C C . VAL A 1 465 ? 16.141 21.219 22.312 1 93.56 465 VAL A C 1
ATOM 3526 O O . VAL A 1 465 ? 15 21.453 22.688 1 93.56 465 VAL A O 1
ATOM 3529 N N . ALA A 1 466 ? 17.172 21.438 22.969 1 92.5 466 ALA A N 1
ATOM 3530 C CA . ALA A 1 466 ? 17.078 22.016 24.312 1 92.5 466 ALA A CA 1
ATOM 3531 C C . ALA A 1 466 ? 16.594 23.453 24.25 1 92.5 466 ALA A C 1
ATOM 3533 O O . ALA A 1 466 ? 15.789 23.891 25.062 1 92.5 466 ALA A O 1
ATOM 3534 N N . LYS A 1 467 ? 17.047 24.219 23.281 1 89.06 467 LYS A N 1
ATOM 3535 C CA . LYS A 1 467 ? 16.656 25.609 23.094 1 89.06 467 LYS A CA 1
ATOM 3536 C C . LYS A 1 467 ? 15.164 25.734 22.844 1 89.06 467 LYS A C 1
ATOM 3538 O O . LYS A 1 467 ? 14.539 26.719 23.25 1 89.06 467 LYS A O 1
ATOM 3543 N N . LEU A 1 468 ? 14.664 24.75 22.172 1 90.38 468 LEU A N 1
ATOM 3544 C CA . LEU A 1 468 ? 13.242 24.781 21.844 1 90.38 468 LEU A CA 1
ATOM 3545 C C . LEU A 1 468 ? 12.43 23.984 22.859 1 90.38 468 LEU A C 1
ATOM 3547 O O . LEU A 1 468 ? 11.273 23.641 22.609 1 90.38 468 LEU A O 1
ATOM 3551 N N . SER A 1 469 ? 13.047 23.609 23.953 1 87.88 469 SER A N 1
ATOM 3552 C CA . SER A 1 469 ? 12.414 22.984 25.094 1 87.88 469 SER A CA 1
ATOM 3553 C C . SER A 1 469 ? 11.805 21.641 24.734 1 87.88 469 SER A C 1
ATOM 3555 O O . SER A 1 469 ? 10.656 21.344 25.078 1 87.88 469 SER A O 1
ATOM 3557 N N . LEU A 1 470 ? 12.531 20.859 23.953 1 88.75 470 LEU A N 1
ATOM 3558 C CA . LEU A 1 470 ? 12.07 19.547 23.547 1 88.75 470 LEU A CA 1
ATOM 3559 C C . LEU A 1 470 ? 12.93 18.438 24.172 1 88.75 470 LEU A C 1
ATOM 3561 O O . LEU A 1 470 ? 12.633 17.25 24.031 1 88.75 470 LEU A O 1
ATOM 3565 N N . ASP A 1 471 ? 13.922 18.781 24.875 1 88.88 471 ASP A N 1
ATOM 3566 C CA . ASP A 1 471 ? 14.945 17.844 25.328 1 88.88 471 ASP A CA 1
ATOM 3567 C C . ASP A 1 471 ? 14.359 16.828 26.312 1 88.88 471 ASP A C 1
ATOM 3569 O O . ASP A 1 471 ? 14.898 15.742 26.469 1 88.88 471 ASP A O 1
ATOM 3573 N N . HIS A 1 472 ? 13.297 17.172 26.875 1 82.75 472 HIS A N 1
ATOM 3574 C CA . HIS A 1 472 ? 12.664 16.25 27.812 1 82.75 472 HIS A CA 1
ATOM 3575 C C . HIS A 1 472 ? 11.883 15.172 27.062 1 82.75 472 HIS A C 1
ATOM 3577 O O . HIS A 1 472 ? 11.547 14.133 27.641 1 82.75 472 HIS A O 1
ATOM 3583 N N . LYS A 1 473 ? 11.641 15.383 25.812 1 81.19 473 LYS A N 1
ATOM 3584 C CA . LYS A 1 473 ? 10.797 14.453 25.062 1 81.19 473 LYS A CA 1
ATOM 3585 C C . LYS A 1 473 ? 11.594 13.719 24 1 81.19 473 LYS A C 1
ATOM 3587 O O . LYS A 1 473 ? 11.297 12.57 23.656 1 81.19 473 LYS A O 1
ATOM 3592 N N . VAL A 1 474 ? 12.523 14.375 23.469 1 89.19 474 VAL A N 1
ATOM 3593 C CA . VAL A 1 474 ? 13.203 13.789 22.328 1 89.19 474 VAL A CA 1
ATOM 3594 C C . VAL A 1 474 ? 14.703 14.07 22.406 1 89.19 474 VAL A C 1
ATOM 3596 O O . VAL A 1 474 ? 15.117 15.117 22.922 1 89.19 474 VAL A O 1
ATOM 3599 N N . GLN A 1 475 ? 15.461 13.078 22 1 91.81 475 GLN A N 1
ATOM 3600 C CA . GLN A 1 475 ? 16.906 13.211 21.844 1 91.81 475 GLN A CA 1
ATOM 3601 C C . GLN A 1 475 ? 17.359 12.719 20.469 1 91.81 475 GLN A C 1
ATOM 3603 O O . GLN A 1 475 ? 16.688 11.891 19.844 1 91.81 475 GLN A O 1
ATOM 3608 N N . VAL A 1 476 ? 18.375 13.312 20 1 91.38 476 VAL A N 1
ATOM 3609 C CA . VAL A 1 476 ? 19 12.836 18.766 1 91.38 476 VAL A CA 1
ATOM 3610 C C . VAL A 1 476 ? 20.172 11.93 19.109 1 91.38 476 VAL A C 1
ATOM 3612 O O . VAL A 1 476 ? 21.125 12.352 19.781 1 91.38 476 VAL A O 1
ATOM 3615 N N . VAL A 1 477 ? 20.094 10.672 18.656 1 90.12 477 VAL A N 1
ATOM 3616 C CA . VAL A 1 477 ? 21.125 9.672 18.906 1 90.12 477 VAL A CA 1
ATOM 3617 C C . VAL A 1 477 ? 21.531 9.008 17.594 1 90.12 477 VAL A C 1
ATOM 3619 O O . VAL A 1 477 ? 20.688 8.445 16.891 1 90.12 477 VAL A O 1
ATOM 3622 N N . ASP A 1 478 ? 22.766 9.117 17.266 1 87.94 478 ASP A N 1
ATOM 3623 C CA . ASP A 1 478 ? 23.297 8.508 16.047 1 87.94 478 ASP A CA 1
ATOM 3624 C C . ASP A 1 478 ? 22.562 9.008 14.812 1 87.94 478 ASP A C 1
ATOM 3626 O O . ASP A 1 478 ? 22.203 8.219 13.938 1 87.94 478 ASP A O 1
ATOM 3630 N N . GLY A 1 479 ? 22.234 10.25 14.875 1 88.31 479 GLY A N 1
ATOM 3631 C CA . GLY A 1 479 ? 21.641 10.898 13.719 1 88.31 479 GLY A CA 1
ATOM 3632 C C . GLY A 1 479 ? 20.156 10.656 13.586 1 88.31 479 GLY A C 1
ATOM 3633 O O . GLY A 1 479 ? 19.562 10.961 12.555 1 88.31 479 GLY A O 1
ATOM 3634 N N . ALA A 1 480 ? 19.547 10.078 14.594 1 89.69 480 ALA A N 1
ATOM 3635 C CA . ALA A 1 480 ? 18.125 9.773 14.531 1 89.69 480 ALA A CA 1
ATOM 3636 C C . ALA A 1 480 ? 17.406 10.273 15.789 1 89.69 480 ALA A C 1
ATOM 3638 O O . ALA A 1 480 ? 18 10.367 16.859 1 89.69 480 ALA A O 1
ATOM 3639 N N . PHE A 1 481 ? 16.156 10.641 15.547 1 90.38 481 PHE A N 1
ATOM 3640 C CA . PHE A 1 481 ? 15.328 11.039 16.672 1 90.38 481 PHE A CA 1
ATOM 3641 C C . PHE A 1 481 ? 14.922 9.828 17.516 1 90.38 481 PHE A C 1
ATOM 3643 O O . PHE A 1 481 ? 14.602 8.773 16.969 1 90.38 481 PHE A O 1
ATOM 3650 N N . SER A 1 482 ? 14.969 9.984 18.734 1 87 482 SER A N 1
ATOM 3651 C CA . SER A 1 482 ? 14.664 8.891 19.656 1 87 482 SER A CA 1
ATOM 3652 C C . SER A 1 482 ? 13.195 8.492 19.578 1 87 482 SER A C 1
ATOM 3654 O O . SER A 1 482 ? 12.844 7.348 19.859 1 87 482 SER A O 1
ATOM 3656 N N . THR A 1 483 ? 12.336 9.5 19.203 1 79.69 483 THR A N 1
ATOM 3657 C CA . THR A 1 483 ? 10.914 9.203 19.078 1 79.69 483 THR A CA 1
ATOM 3658 C C . THR A 1 483 ? 10.258 10.133 18.062 1 79.69 483 THR A C 1
ATOM 3660 O O . THR A 1 483 ? 10.75 11.234 17.812 1 79.69 483 THR A O 1
ATOM 3663 N N . ARG A 1 484 ? 9.203 9.609 17.531 1 72.44 484 ARG A N 1
ATOM 3664 C CA . ARG A 1 484 ? 8.383 10.445 16.656 1 72.44 484 ARG A CA 1
ATOM 3665 C C . ARG A 1 484 ? 6.98 10.625 17.234 1 72.44 484 ARG A C 1
ATOM 3667 O O . ARG A 1 484 ? 6.133 11.281 16.625 1 72.44 484 ARG A O 1
ATOM 3674 N N . ALA A 1 485 ? 6.859 10.086 18.359 1 73.94 485 ALA A N 1
ATOM 3675 C CA . ALA A 1 485 ? 5.566 10.227 19.016 1 73.94 485 ALA A CA 1
ATOM 3676 C C . ALA A 1 485 ? 5.457 11.578 19.719 1 73.94 485 ALA A C 1
ATOM 3678 O O . ALA A 1 485 ? 5.676 11.68 20.938 1 73.94 485 ALA A O 1
ATOM 3679 N N . LEU A 1 486 ? 5.234 12.602 18.938 1 76.94 486 LEU A N 1
ATOM 3680 C CA . LEU A 1 486 ? 5.203 13.992 19.375 1 76.94 486 LEU A CA 1
ATOM 3681 C C . LEU A 1 486 ? 3.912 14.672 18.938 1 76.94 486 LEU A C 1
ATOM 3683 O O . LEU A 1 486 ? 3.244 14.211 18.016 1 76.94 486 LEU A O 1
ATOM 3687 N N . SER A 1 487 ? 3.557 15.641 19.656 1 73.06 487 SER A N 1
ATOM 3688 C CA . SER A 1 487 ? 2.428 16.453 19.234 1 73.06 487 SER A CA 1
ATOM 3689 C C . SER A 1 487 ? 2.76 17.234 17.969 1 73.06 487 SER A C 1
ATOM 3691 O O . SER A 1 487 ? 3.922 17.312 17.562 1 73.06 487 SER A O 1
ATOM 3693 N N . THR A 1 488 ? 1.754 17.766 17.328 1 75.31 488 THR A N 1
ATOM 3694 C CA . THR A 1 488 ? 1.951 18.531 16.094 1 75.31 488 THR A CA 1
ATOM 3695 C C . THR A 1 488 ? 2.891 19.719 16.344 1 75.31 488 THR A C 1
ATOM 3697 O O . THR A 1 488 ? 3.783 19.984 15.531 1 75.31 488 THR A O 1
ATOM 3700 N N . GLY A 1 489 ? 2.633 20.438 17.453 1 81.12 489 GLY A N 1
ATOM 3701 C CA . GLY A 1 489 ? 3.49 21.562 17.781 1 81.12 489 GLY A CA 1
ATOM 3702 C C . GLY A 1 489 ? 4.934 21.156 18.031 1 81.12 489 GLY A C 1
ATOM 3703 O O . GLY A 1 489 ? 5.855 21.859 17.609 1 81.12 489 GLY A O 1
ATOM 3704 N N . GLN A 1 490 ? 5.094 20.031 18.656 1 83.12 490 GLN A N 1
ATOM 3705 C CA . GLN A 1 490 ? 6.438 19.531 18.922 1 83.12 490 GLN A CA 1
ATOM 3706 C C . GLN A 1 490 ? 7.137 19.094 17.641 1 83.12 490 GLN A C 1
ATOM 3708 O O . GLN A 1 490 ? 8.344 19.312 17.484 1 83.12 490 GLN A O 1
ATOM 3713 N N . ARG A 1 491 ? 6.395 18.516 16.828 1 88.69 491 ARG A N 1
ATOM 3714 C CA . ARG A 1 491 ? 6.957 18.109 15.539 1 88.69 491 ARG A CA 1
ATOM 3715 C C . ARG A 1 491 ? 7.406 19.312 14.727 1 88.69 491 ARG A C 1
ATOM 3717 O O . ARG A 1 491 ? 8.438 19.281 14.055 1 88.69 491 ARG A O 1
ATOM 3724 N N . LYS A 1 492 ? 6.617 20.344 14.805 1 90.06 492 LYS A N 1
ATOM 3725 C CA . LYS A 1 492 ? 6.984 21.594 14.117 1 90.06 492 LYS A CA 1
ATOM 3726 C C . LYS A 1 492 ? 8.281 22.172 14.68 1 90.06 492 LYS A C 1
ATOM 3728 O O . LYS A 1 492 ? 9.109 22.688 13.93 1 90.06 492 LYS A O 1
ATOM 3733 N N . ARG A 1 493 ? 8.422 22.109 15.969 1 92.75 493 ARG A N 1
ATOM 3734 C CA . ARG A 1 493 ? 9.648 22.594 16.594 1 92.75 493 ARG A CA 1
ATOM 3735 C C . ARG A 1 493 ? 10.852 21.766 16.156 1 92.75 493 ARG A C 1
ATOM 3737 O O . ARG A 1 493 ? 11.93 22.312 15.914 1 92.75 493 ARG A O 1
ATOM 3744 N N . LEU A 1 494 ? 10.648 20.5 16.031 1 93.06 494 LEU A N 1
ATOM 3745 C CA . LEU A 1 494 ? 11.727 19.641 15.547 1 93.06 494 LEU A CA 1
ATOM 3746 C C . LEU A 1 494 ? 12.078 19.969 14.102 1 93.06 494 LEU A C 1
ATOM 3748 O O . LEU A 1 494 ? 13.234 19.875 13.703 1 93.06 494 LEU A O 1
ATOM 3752 N N . ALA A 1 495 ? 11.07 20.25 13.328 1 94.56 495 ALA A N 1
ATOM 3753 C CA . ALA A 1 495 ? 11.312 20.656 11.945 1 94.56 495 ALA A CA 1
ATOM 3754 C C . ALA A 1 495 ? 12.188 21.906 11.891 1 94.56 495 ALA A C 1
ATOM 3756 O O . ALA A 1 495 ? 13.016 22.047 10.992 1 94.56 495 ALA A O 1
ATOM 3757 N N . LEU A 1 496 ? 11.938 22.766 12.805 1 95.25 496 LEU A N 1
ATOM 3758 C CA . LEU A 1 496 ? 12.758 23.969 12.898 1 95.25 496 LEU A CA 1
ATOM 3759 C C . LEU A 1 496 ? 14.203 23.609 13.242 1 95.25 496 LEU A C 1
ATOM 3761 O O . LEU A 1 496 ? 15.133 24.219 12.711 1 95.25 496 LEU A O 1
ATOM 3765 N N . VAL A 1 497 ? 14.375 22.625 14.18 1 94.19 497 VAL A N 1
ATOM 3766 C CA . VAL A 1 497 ? 15.711 22.156 14.523 1 94.19 497 VAL A CA 1
ATOM 3767 C C . VAL A 1 497 ? 16.438 21.672 13.266 1 94.19 497 VAL A C 1
ATOM 3769 O O . VAL A 1 497 ? 17.594 22.031 13.039 1 94.19 497 VAL A O 1
ATOM 3772 N N . VAL A 1 498 ? 15.789 20.953 12.469 1 94.38 498 VAL A N 1
ATOM 3773 C CA . VAL A 1 498 ? 16.375 20.406 11.242 1 94.38 498 VAL A CA 1
ATOM 3774 C C . VAL A 1 498 ? 16.75 21.562 10.305 1 94.38 498 VAL A C 1
ATOM 3776 O O . VAL A 1 498 ? 17.828 21.562 9.719 1 94.38 498 VAL A O 1
ATOM 3779 N N . ALA A 1 499 ? 15.867 22.5 10.164 1 95.19 499 ALA A N 1
ATOM 3780 C CA . ALA A 1 499 ? 16.125 23.656 9.305 1 95.19 499 ALA A CA 1
ATOM 3781 C C . ALA A 1 499 ? 17.375 24.406 9.758 1 95.19 499 ALA A C 1
ATOM 3783 O O . ALA A 1 499 ? 18.188 24.844 8.938 1 95.19 499 ALA A O 1
ATOM 3784 N N . TYR A 1 500 ? 17.5 24.578 11.023 1 94.12 500 TYR A N 1
ATOM 3785 C CA . TYR A 1 500 ? 18.641 25.266 11.586 1 94.12 500 TYR A CA 1
ATOM 3786 C C . TYR A 1 500 ? 19.938 24.5 11.32 1 94.12 500 TYR A C 1
ATOM 3788 O O . TYR A 1 500 ? 20.984 25.109 11.055 1 94.12 500 TYR A O 1
ATOM 3796 N N . LEU A 1 501 ? 19.859 23.219 11.461 1 92.31 501 LEU A N 1
ATOM 3797 C CA . LEU A 1 501 ? 21.031 22.375 11.242 1 92.31 501 LEU A CA 1
ATOM 3798 C C . LEU A 1 501 ? 21.453 22.406 9.781 1 92.31 501 LEU A C 1
ATOM 3800 O O . LEU A 1 501 ? 22.641 22.281 9.469 1 92.31 501 LEU A O 1
ATOM 3804 N N . GLU A 1 502 ? 20.531 22.562 8.891 1 92.19 502 GLU A N 1
ATOM 3805 C CA . GLU A 1 502 ? 20.844 22.656 7.469 1 92.19 502 GLU A CA 1
ATOM 3806 C C . GLU A 1 502 ? 21.688 23.875 7.16 1 92.19 502 GLU A C 1
ATOM 3808 O O . GLU A 1 502 ? 22.578 23.828 6.305 1 92.19 502 GLU A O 1
ATOM 3813 N N . ASP A 1 503 ? 21.328 25.016 7.844 1 91.88 503 ASP A N 1
ATOM 3814 C CA . ASP A 1 503 ? 22.109 26.25 7.848 1 91.88 503 ASP A CA 1
ATOM 3815 C C . ASP A 1 503 ? 22.312 26.781 6.43 1 91.88 503 ASP A C 1
ATOM 3817 O O . ASP A 1 503 ? 23.438 27.062 6.023 1 91.88 503 ASP A O 1
ATOM 3821 N N . ARG A 1 504 ? 21.281 26.906 5.598 1 94.38 504 ARG A N 1
ATOM 3822 C CA . ARG A 1 504 ? 21.344 27.422 4.238 1 94.38 504 ARG A CA 1
ATOM 3823 C C . ARG A 1 504 ? 21.234 28.953 4.23 1 94.38 504 ARG A C 1
ATOM 3825 O O . ARG A 1 504 ? 20.828 29.547 5.223 1 94.38 504 ARG A O 1
ATOM 3832 N N . PRO A 1 505 ? 21.641 29.562 3.129 1 95.44 505 PRO A N 1
ATOM 3833 C CA . PRO A 1 505 ? 21.609 31.016 3.09 1 95.44 505 PRO A CA 1
ATOM 3834 C C . PRO A 1 505 ? 20.188 31.578 3.047 1 95.44 505 PRO A C 1
ATOM 3836 O O . PRO A 1 505 ? 19.953 32.719 3.49 1 95.44 505 PRO A O 1
ATOM 3839 N N . LEU A 1 506 ? 19.266 30.828 2.555 1 97 506 LEU A N 1
ATOM 3840 C CA . LEU A 1 506 ? 17.875 31.281 2.457 1 97 506 LEU A CA 1
ATOM 3841 C C . LEU A 1 506 ? 16.969 30.422 3.324 1 97 506 LEU A C 1
ATOM 3843 O O . LEU A 1 506 ? 17.047 29.188 3.297 1 97 506 LEU A O 1
ATOM 3847 N N . TYR A 1 507 ? 16.156 31.062 4.145 1 97.81 507 TYR A N 1
ATOM 3848 C CA . TYR A 1 507 ? 15.18 30.375 4.984 1 97.81 507 TYR A CA 1
ATOM 3849 C C . TYR A 1 507 ? 13.758 30.75 4.59 1 97.81 507 TYR A C 1
ATOM 3851 O O . TYR A 1 507 ? 13.484 31.906 4.262 1 97.81 507 TYR A O 1
ATOM 3859 N N . LEU A 1 508 ? 12.898 29.797 4.547 1 98 508 LEU A N 1
ATOM 3860 C CA . LEU A 1 508 ? 11.477 30.031 4.312 1 98 508 LEU A CA 1
ATOM 3861 C C . LEU A 1 508 ? 10.625 29.312 5.344 1 98 508 LEU A C 1
ATOM 3863 O O . LEU A 1 508 ? 10.758 28.094 5.52 1 98 508 LEU A O 1
ATOM 3867 N N . PHE A 1 509 ? 9.805 30 6.074 1 97.44 509 PHE A N 1
ATOM 3868 C CA . PHE A 1 509 ? 8.883 29.438 7.055 1 97.44 509 PHE A CA 1
ATOM 3869 C C . PHE A 1 509 ? 7.441 29.766 6.676 1 97.44 509 PHE A C 1
ATOM 3871 O O . PHE A 1 509 ? 7.023 30.922 6.715 1 97.44 509 PHE A O 1
ATOM 3878 N N . ASP A 1 510 ? 6.695 28.766 6.312 1 94.12 510 ASP A N 1
ATOM 3879 C CA . ASP A 1 510 ? 5.297 28.922 5.93 1 94.12 510 ASP A CA 1
ATOM 3880 C C . ASP A 1 510 ? 4.371 28.641 7.105 1 94.12 510 ASP A C 1
ATOM 3882 O O . ASP A 1 510 ? 4.027 27.484 7.359 1 94.12 510 ASP A O 1
ATOM 3886 N N . GLU A 1 511 ? 3.936 29.656 7.766 1 89.81 511 GLU A N 1
ATOM 3887 C CA . GLU A 1 511 ? 3.004 29.609 8.891 1 89.81 511 GLU A CA 1
ATOM 3888 C C . GLU A 1 511 ? 3.494 28.656 9.977 1 89.81 511 GLU A C 1
ATOM 3890 O O . GLU A 1 511 ? 2.705 27.906 10.547 1 89.81 511 GLU A O 1
ATOM 3895 N N . TRP A 1 512 ? 4.785 28.703 10.195 1 92 512 TRP A N 1
ATOM 3896 C CA . TRP A 1 512 ? 5.387 27.766 11.133 1 92 512 TRP A CA 1
ATOM 3897 C C . TRP A 1 512 ? 4.859 27.984 12.547 1 92 512 TRP A C 1
ATOM 3899 O O . TRP A 1 512 ? 4.551 27.031 13.258 1 92 512 TRP A O 1
ATOM 3909 N N . ALA A 1 513 ? 4.68 29.188 12.961 1 90.69 513 ALA A N 1
ATOM 3910 C CA . ALA A 1 513 ? 4.383 29.5 14.359 1 90.69 513 ALA A CA 1
ATOM 3911 C C . ALA A 1 513 ? 2.875 29.594 14.586 1 90.69 513 ALA A C 1
ATOM 3913 O O . ALA A 1 513 ? 2.43 29.891 15.703 1 90.69 513 ALA A O 1
ATOM 3914 N N . ALA A 1 514 ? 2.072 29.344 13.57 1 83.94 514 ALA A N 1
ATOM 3915 C CA . ALA A 1 514 ? 0.635 29.594 13.641 1 83.94 514 ALA A CA 1
ATOM 3916 C C . ALA A 1 514 ? 0.003 28.844 14.805 1 83.94 514 ALA A C 1
ATOM 3918 O O . ALA A 1 514 ? -0.868 29.375 15.5 1 83.94 514 ALA A O 1
ATOM 3919 N N . ASP A 1 515 ? 0.446 27.656 15.125 1 78.94 515 ASP A N 1
ATOM 3920 C CA . ASP A 1 515 ? -0.19 26.844 16.156 1 78.94 515 ASP A CA 1
ATOM 3921 C C . ASP A 1 515 ? 0.707 26.703 17.375 1 78.94 515 ASP A C 1
ATOM 3923 O O . ASP A 1 515 ? 0.494 25.828 18.219 1 78.94 515 ASP A O 1
ATOM 3927 N N . GLN A 1 516 ? 1.698 27.594 17.438 1 86.19 516 GLN A N 1
ATOM 3928 C CA . GLN A 1 516 ? 2.582 27.578 18.594 1 86.19 516 GLN A CA 1
ATOM 3929 C C . GLN A 1 516 ? 2.014 28.438 19.719 1 86.19 516 GLN A C 1
ATOM 3931 O O . GLN A 1 516 ? 1.268 29.391 19.469 1 86.19 516 GLN A O 1
ATOM 3936 N N . ASP A 1 517 ? 2.338 28.141 20.953 1 83.19 517 ASP A N 1
ATOM 3937 C CA . ASP A 1 517 ? 1.927 28.969 22.094 1 83.19 517 ASP A CA 1
ATOM 3938 C C . ASP A 1 517 ? 2.676 30.297 22.109 1 83.19 517 ASP A C 1
ATOM 3940 O O . ASP A 1 517 ? 3.676 30.453 21.406 1 83.19 517 ASP A O 1
ATOM 3944 N N . PRO A 1 518 ? 2.172 31.25 22.781 1 82.56 518 PRO A N 1
ATOM 3945 C CA . PRO A 1 518 ? 2.736 32.594 22.766 1 82.56 518 PRO A CA 1
ATOM 3946 C C . PRO A 1 518 ? 4.211 32.625 23.156 1 82.56 518 PRO A C 1
ATOM 3948 O O . PRO A 1 518 ? 4.988 33.406 22.594 1 82.56 518 PRO A O 1
ATOM 3951 N N . ALA A 1 519 ? 4.559 31.797 24.109 1 84.06 519 ALA A N 1
ATOM 3952 C CA . ALA A 1 519 ? 5.953 31.766 24.531 1 84.06 519 ALA A CA 1
ATOM 3953 C C . ALA A 1 519 ? 6.875 31.375 23.391 1 84.06 519 ALA A C 1
ATOM 3955 O O . ALA A 1 519 ? 7.918 31.984 23.172 1 84.06 519 ALA A O 1
ATOM 3956 N N . PHE A 1 520 ? 6.449 30.422 22.688 1 88.06 520 PHE A N 1
ATOM 3957 C CA . PHE A 1 520 ? 7.297 29.938 21.594 1 88.06 520 PHE A CA 1
ATOM 3958 C C . PHE A 1 520 ? 7.172 30.828 20.375 1 88.06 520 PHE A C 1
ATOM 3960 O O . PHE A 1 520 ? 8.117 30.938 19.578 1 88.06 520 PHE A O 1
ATOM 3967 N N . LYS A 1 521 ? 6.023 31.422 20.203 1 90 521 LYS A N 1
ATOM 3968 C CA . LYS A 1 521 ? 5.93 32.438 19.156 1 90 521 LYS A CA 1
ATOM 3969 C C . LYS A 1 521 ? 6.969 33.531 19.375 1 90 521 LYS A C 1
ATOM 3971 O O . LYS A 1 521 ? 7.652 33.938 18.438 1 90 521 LYS A O 1
ATOM 3976 N N . ALA A 1 522 ? 7.035 33.969 20.641 1 90.56 522 ALA A N 1
ATOM 3977 C CA . ALA A 1 522 ? 8 35 20.969 1 90.56 522 ALA A CA 1
ATOM 3978 C C . ALA A 1 522 ? 9.43 34.531 20.688 1 90.56 522 ALA A C 1
ATOM 3980 O O . ALA A 1 522 ? 10.242 35.281 20.156 1 90.56 522 ALA A O 1
ATOM 3981 N N . VAL A 1 523 ? 9.727 33.312 21.078 1 91.31 523 VAL A N 1
ATOM 3982 C CA . VAL A 1 523 ? 11.055 32.75 20.828 1 91.31 523 VAL A CA 1
ATOM 3983 C C . VAL A 1 523 ? 11.344 32.719 19.328 1 91.31 523 VAL A C 1
ATOM 3985 O O . VAL A 1 523 ? 12.43 33.125 18.891 1 91.31 523 VAL A O 1
ATOM 3988 N N . PHE A 1 524 ? 10.477 32.344 18.562 1 93.81 524 PHE A N 1
ATOM 3989 C CA . PHE A 1 524 ? 10.633 32.219 17.109 1 93.81 524 PHE A CA 1
ATOM 3990 C C . PHE A 1 524 ? 10.812 33.594 16.484 1 93.81 524 PHE A C 1
ATOM 3992 O O . PHE A 1 524 ? 11.781 33.844 15.766 1 93.81 524 PHE A O 1
ATOM 3999 N N . TYR A 1 525 ? 9.883 34.5 16.781 1 94.94 525 TYR A N 1
ATOM 4000 C CA . TYR A 1 525 ? 9.836 35.812 16.094 1 94.94 525 TYR A CA 1
ATOM 4001 C C . TYR A 1 525 ? 10.883 36.75 16.641 1 94.94 525 TYR A C 1
ATOM 4003 O O . TYR A 1 525 ? 11.508 37.5 15.898 1 94.94 525 TYR A O 1
ATOM 4011 N N . GLU A 1 526 ? 11.117 36.719 17.906 1 94.5 526 GLU A N 1
ATOM 4012 C CA . GLU A 1 526 ? 11.914 37.75 18.531 1 94.5 526 GLU A CA 1
ATOM 4013 C C . GLU A 1 526 ? 13.344 37.281 18.781 1 94.5 526 GLU A C 1
ATOM 4015 O O . GLU A 1 526 ? 14.242 38.125 19 1 94.5 526 GLU A O 1
ATOM 4020 N N . GLN A 1 527 ? 13.508 36.062 18.797 1 94.44 527 GLN A N 1
ATOM 4021 C CA . GLN A 1 527 ? 14.859 35.562 19.062 1 94.44 527 GLN A CA 1
ATOM 4022 C C . GLN A 1 527 ? 15.445 34.844 17.859 1 94.44 527 GLN A C 1
ATOM 4024 O O . GLN A 1 527 ? 16.453 35.312 17.297 1 94.44 527 GLN A O 1
ATOM 4029 N N . LEU A 1 528 ? 14.789 33.875 17.391 1 94.88 528 LEU A N 1
ATOM 4030 C CA . LEU A 1 528 ? 15.375 33 16.375 1 94.88 528 LEU A CA 1
ATOM 4031 C C . LEU A 1 528 ? 15.477 33.75 15.039 1 94.88 528 LEU A C 1
ATOM 4033 O O . LEU A 1 528 ? 16.516 33.656 14.367 1 94.88 528 LEU A O 1
ATOM 4037 N N . LEU A 1 529 ? 14.422 34.406 14.578 1 95.94 529 LEU A N 1
ATOM 4038 C CA . LEU A 1 529 ? 14.438 35.094 13.289 1 95.94 529 LEU A CA 1
ATOM 4039 C C . LEU A 1 529 ? 15.508 36.156 13.258 1 95.94 529 LEU A C 1
ATOM 4041 O O . LEU A 1 529 ? 16.328 36.219 12.328 1 95.94 529 LEU A O 1
ATOM 4045 N N . PRO A 1 530 ? 15.547 37 14.328 1 94.81 530 PRO A N 1
ATOM 4046 C CA . PRO A 1 530 ? 16.609 38 14.344 1 94.81 530 PRO A CA 1
ATOM 4047 C C . PRO A 1 530 ? 18 37.406 14.391 1 94.81 530 PRO A C 1
ATOM 4049 O O . PRO A 1 530 ? 18.938 37.938 13.82 1 94.81 530 PRO A O 1
ATOM 4052 N N . GLU A 1 531 ? 18.125 36.281 15.078 1 95.38 531 GLU A N 1
ATOM 4053 C CA . GLU A 1 531 ? 19.406 35.594 15.109 1 95.38 531 GLU A CA 1
ATOM 4054 C C . GLU A 1 531 ? 19.844 35.156 13.711 1 95.38 531 GLU A C 1
ATOM 4056 O O . GLU A 1 531 ? 21.016 35.312 13.352 1 95.38 531 GLU A O 1
ATOM 4061 N N . LEU A 1 532 ? 18.969 34.625 12.945 1 95.88 532 LEU A N 1
ATOM 4062 C CA . LEU A 1 532 ? 19.266 34.219 11.578 1 95.88 532 LEU A CA 1
ATOM 4063 C C . LEU A 1 532 ? 19.672 35.406 10.727 1 95.88 532 LEU A C 1
ATOM 4065 O O . LEU A 1 532 ? 20.625 35.344 9.953 1 95.88 532 LEU A O 1
ATOM 4069 N N . ARG A 1 533 ? 18.953 36.406 10.898 1 95.06 533 ARG A N 1
ATOM 4070 C CA . ARG A 1 533 ? 19.266 37.656 10.18 1 95.06 533 ARG A CA 1
ATOM 4071 C C . ARG A 1 533 ? 20.656 38.156 10.523 1 95.06 533 ARG A C 1
ATOM 4073 O O . ARG A 1 533 ? 21.422 38.531 9.641 1 95.06 533 ARG A O 1
ATOM 4080 N N . ALA A 1 534 ? 20.953 38.156 11.773 1 94.81 534 ALA A N 1
ATOM 4081 C CA . ALA A 1 534 ? 22.25 38.625 12.25 1 94.81 534 ALA A CA 1
ATOM 4082 C C . ALA A 1 534 ? 23.375 37.781 11.672 1 94.81 534 ALA A C 1
ATOM 4084 O O . ALA A 1 534 ? 24.484 38.281 11.453 1 94.81 534 ALA A O 1
ATOM 4085 N N . ARG A 1 535 ? 23.062 36.562 11.406 1 94.94 535 ARG A N 1
ATOM 4086 C CA . ARG A 1 535 ? 24.062 35.688 10.828 1 94.94 535 ARG A CA 1
ATOM 4087 C C . ARG A 1 535 ? 24.172 35.875 9.32 1 94.94 535 ARG A C 1
ATOM 4089 O O . ARG A 1 535 ? 24.922 35.188 8.648 1 94.94 535 ARG A O 1
ATOM 4096 N N . GLY A 1 536 ? 23.391 36.781 8.789 1 94.31 536 GLY A N 1
ATOM 4097 C CA . GLY A 1 536 ? 23.453 37.094 7.379 1 94.31 536 GLY A CA 1
ATOM 4098 C C . GLY A 1 536 ? 22.516 36.281 6.523 1 94.31 536 GLY A C 1
ATOM 4099 O O . GLY A 1 536 ? 22.609 36.312 5.293 1 94.31 536 GLY A O 1
ATOM 4100 N N . LYS A 1 537 ? 21.609 35.594 7.152 1 96.5 537 LYS A N 1
ATOM 4101 C CA . LYS A 1 537 ? 20.672 34.75 6.418 1 96.5 537 LYS A CA 1
ATOM 4102 C C . LYS A 1 537 ? 19.484 35.594 5.922 1 96.5 537 LYS A C 1
ATOM 4104 O O . LYS A 1 537 ? 19.031 36.5 6.605 1 96.5 537 LYS A O 1
ATOM 4109 N N . THR A 1 538 ? 19.031 35.281 4.734 1 97.06 538 THR A N 1
ATOM 4110 C CA . THR A 1 538 ? 17.797 35.875 4.242 1 97.06 538 THR A CA 1
ATOM 4111 C C . THR A 1 538 ? 16.594 35 4.664 1 97.06 538 THR A C 1
ATOM 4113 O O . THR A 1 538 ? 16.547 33.812 4.379 1 97.06 538 THR A O 1
ATOM 4116 N N . VAL A 1 539 ? 15.664 35.594 5.359 1 97.81 539 VAL A N 1
ATOM 4117 C CA . VAL A 1 539 ? 14.578 34.844 5.961 1 97.81 539 VAL A CA 1
ATOM 4118 C C . VAL A 1 539 ? 13.234 35.344 5.43 1 97.81 539 VAL A C 1
ATOM 4120 O O . VAL A 1 539 ? 12.93 36.531 5.523 1 97.81 539 VAL A O 1
ATOM 4123 N N . ILE A 1 540 ? 12.492 34.469 4.809 1 97.88 540 ILE A N 1
ATOM 4124 C CA . ILE A 1 540 ? 11.141 34.75 4.336 1 97.88 540 ILE A CA 1
ATOM 4125 C C . ILE A 1 540 ? 10.125 34.062 5.246 1 97.88 540 ILE A C 1
ATOM 4127 O O . ILE A 1 540 ? 10.164 32.844 5.414 1 97.88 540 ILE A O 1
ATOM 4131 N N . VAL A 1 541 ? 9.219 34.812 5.805 1 97.31 541 VAL A N 1
ATOM 4132 C CA . VAL A 1 541 ? 8.25 34.25 6.75 1 97.31 541 VAL A CA 1
ATOM 4133 C C . VAL A 1 541 ? 6.832 34.562 6.281 1 97.31 541 VAL A C 1
ATOM 4135 O O . VAL A 1 541 ? 6.508 35.75 6.027 1 97.31 541 VAL A O 1
ATOM 4138 N N . ILE A 1 542 ? 6.047 33.562 6.074 1 94.5 542 ILE A N 1
ATOM 4139 C CA . ILE A 1 542 ? 4.617 33.719 5.844 1 94.5 542 ILE A CA 1
ATOM 4140 C C . ILE A 1 542 ? 3.867 33.625 7.172 1 94.5 542 ILE A C 1
ATOM 4142 O O . ILE A 1 542 ? 3.969 32.625 7.883 1 94.5 542 ILE A O 1
ATOM 4146 N N . SER A 1 543 ? 3.207 34.656 7.562 1 90.75 543 SER A N 1
ATOM 4147 C CA . SER A 1 543 ? 2.514 34.688 8.844 1 90.75 543 SER A CA 1
ATOM 4148 C C . SER A 1 543 ? 1.28 35.594 8.781 1 90.75 543 SER A C 1
ATOM 4150 O O . SER A 1 543 ? 1.191 36.469 7.934 1 90.75 543 SER A O 1
ATOM 4152 N N . HIS A 1 544 ? 0.385 35.344 9.625 1 83.31 544 HIS A N 1
ATOM 4153 C CA . HIS A 1 544 ? -0.788 36.188 9.805 1 83.31 544 HIS A CA 1
ATOM 4154 C C . HIS A 1 544 ? -0.735 36.938 11.141 1 83.31 544 HIS A C 1
ATOM 4156 O O . HIS A 1 544 ? -1.65 37.688 11.469 1 83.31 544 HIS A O 1
ATOM 4162 N N . ASP A 1 545 ? 0.313 36.812 11.875 1 84.75 545 ASP A N 1
ATOM 4163 C CA . ASP A 1 545 ? 0.408 37.438 13.195 1 84.75 545 ASP A CA 1
ATOM 4164 C C . ASP A 1 545 ? 0.973 38.844 13.117 1 84.75 545 ASP A C 1
ATOM 4166 O O . ASP A 1 545 ? 2.184 39.031 13.227 1 84.75 545 ASP A O 1
ATOM 4170 N N . ASP A 1 546 ? 0.13 39.781 13.102 1 84.5 546 ASP A N 1
ATOM 4171 C CA . ASP A 1 546 ? 0.505 41.188 12.852 1 84.5 546 ASP A CA 1
ATOM 4172 C C . ASP A 1 546 ? 1.291 41.75 14.023 1 84.5 546 ASP A C 1
ATOM 4174 O O . ASP A 1 546 ? 1.968 42.781 13.883 1 84.5 546 ASP A O 1
ATOM 4178 N N . ARG A 1 547 ? 1.282 41.094 15.156 1 84.19 547 ARG A N 1
ATOM 4179 C CA . ARG A 1 547 ? 2.031 41.531 16.312 1 84.19 547 ARG A CA 1
ATOM 4180 C C . ARG A 1 547 ? 3.529 41.562 16.031 1 84.19 547 ARG A C 1
ATOM 4182 O O . ARG A 1 547 ? 4.266 42.344 16.609 1 84.19 547 ARG A O 1
ATOM 4189 N N . TYR A 1 548 ? 3.902 40.812 15.133 1 90.81 548 TYR A N 1
ATOM 4190 C CA . TYR A 1 548 ? 5.336 40.625 14.938 1 90.81 548 TYR A CA 1
ATOM 4191 C C . TYR A 1 548 ? 5.801 41.219 13.625 1 90.81 548 TYR A C 1
ATOM 4193 O O . TYR A 1 548 ? 6.973 41.125 13.258 1 90.81 548 TYR A O 1
ATOM 4201 N N . PHE A 1 549 ? 4.977 41.906 12.883 1 90.31 549 PHE A N 1
ATOM 4202 C CA . PHE A 1 549 ? 5.309 42.469 11.586 1 90.31 549 PHE A CA 1
ATOM 4203 C C . PHE A 1 549 ? 6.418 43.5 11.711 1 90.31 549 PHE A C 1
ATOM 4205 O O . PHE A 1 549 ? 7.258 43.625 10.82 1 90.31 549 PHE A O 1
ATOM 4212 N N . PRO A 1 550 ? 6.457 44.188 12.891 1 90.38 550 PRO A N 1
ATOM 4213 C CA . PRO A 1 550 ? 7.461 45.25 13.016 1 90.38 550 PRO A CA 1
ATOM 4214 C C . PRO A 1 550 ? 8.891 44.688 13.039 1 90.38 550 PRO A C 1
ATOM 4216 O O . PRO A 1 550 ? 9.844 45.438 12.836 1 90.38 550 PRO A O 1
ATOM 4219 N N . ILE A 1 551 ? 9.07 43.438 13.25 1 92.06 551 ILE A N 1
ATOM 4220 C CA . ILE A 1 551 ? 10.406 42.875 13.32 1 92.06 551 ILE A CA 1
ATOM 4221 C C . ILE A 1 551 ? 10.977 42.719 11.914 1 92.06 551 ILE A C 1
ATOM 4223 O O . ILE A 1 551 ? 12.188 42.562 11.742 1 92.06 551 ILE A O 1
ATOM 4227 N N . ALA A 1 552 ? 10.148 42.75 10.914 1 94.62 552 ALA A N 1
ATOM 4228 C CA . ALA A 1 552 ? 10.555 42.5 9.531 1 94.62 552 ALA A CA 1
ATOM 4229 C C . ALA A 1 552 ? 11.195 43.75 8.922 1 94.62 552 ALA A C 1
ATOM 4231 O O . ALA A 1 552 ? 10.844 44.875 9.266 1 94.62 552 ALA A O 1
ATOM 4232 N N . ASP A 1 553 ? 12.141 43.562 8.047 1 94 553 ASP A N 1
ATOM 4233 C CA . ASP A 1 553 ? 12.695 44.656 7.254 1 94 553 ASP A CA 1
ATOM 4234 C C . ASP A 1 553 ? 11.703 45.094 6.184 1 94 553 ASP A C 1
ATOM 4236 O O . ASP A 1 553 ? 11.695 46.281 5.809 1 94 553 ASP A O 1
ATOM 4240 N N . ARG A 1 554 ? 11.023 44.188 5.75 1 94.19 554 ARG A N 1
ATOM 4241 C CA . ARG A 1 554 ? 10.086 44.406 4.652 1 94.19 554 ARG A CA 1
ATOM 4242 C C . ARG A 1 554 ? 8.859 43.5 4.793 1 94.19 554 ARG A C 1
ATOM 4244 O O . ARG A 1 554 ? 8.977 42.344 5.141 1 94.19 554 ARG A O 1
ATOM 4251 N N . VAL A 1 555 ? 7.648 44.094 4.582 1 94.94 555 VAL A N 1
ATOM 4252 C CA . VAL A 1 555 ? 6.398 43.344 4.609 1 94.94 555 VAL A CA 1
ATOM 4253 C C . VAL A 1 555 ? 5.715 43.438 3.246 1 94.94 555 VAL A C 1
ATOM 4255 O O . VAL A 1 555 ? 5.457 44.531 2.74 1 94.94 555 VAL A O 1
ATOM 4258 N N . LEU A 1 556 ? 5.488 42.281 2.641 1 95.5 556 LEU A N 1
ATOM 4259 C CA . LEU A 1 556 ? 4.82 42.188 1.349 1 95.5 556 LEU A CA 1
ATOM 4260 C C . LEU A 1 556 ? 3.395 41.656 1.513 1 95.5 556 LEU A C 1
ATOM 4262 O O . LEU A 1 556 ? 3.182 40.594 2.068 1 95.5 556 LEU A O 1
ATOM 4266 N N . LYS A 1 557 ? 2.451 42.375 1.054 1 94.19 557 LYS A N 1
ATOM 4267 C CA . LYS A 1 557 ? 1.063 41.906 1.102 1 94.19 557 LYS A CA 1
ATOM 4268 C C . LYS A 1 557 ? 0.64 41.312 -0.228 1 94.19 557 LYS A C 1
ATOM 4270 O O . LYS A 1 557 ? 0.738 41.938 -1.275 1 94.19 557 LYS A O 1
ATOM 4275 N N . LEU A 1 558 ? 0.27 40.094 -0.169 1 92.88 558 LEU A N 1
ATOM 4276 C CA . LEU A 1 558 ? -0.217 39.375 -1.336 1 92.88 558 LEU A CA 1
ATOM 4277 C C . LEU A 1 558 ? -1.741 39.312 -1.347 1 92.88 558 LEU A C 1
ATOM 4279 O O . LEU A 1 558 ? -2.361 38.969 -0.343 1 92.88 558 LEU A O 1
ATOM 4283 N N . ASP A 1 559 ? -2.299 39.719 -2.43 1 88.62 559 ASP A N 1
ATOM 4284 C CA . ASP A 1 559 ? -3.744 39.688 -2.627 1 88.62 559 ASP A CA 1
ATOM 4285 C C . ASP A 1 559 ? -4.09 39.156 -4.016 1 88.62 559 ASP A C 1
ATOM 4287 O O . ASP A 1 559 ? -3.668 39.719 -5.027 1 88.62 559 ASP A O 1
ATOM 4291 N N . ASN A 1 560 ? -4.836 38.125 -3.998 1 84.69 560 ASN A N 1
ATOM 4292 C CA . ASN A 1 560 ? -5.281 37.469 -5.227 1 84.69 560 ASN A CA 1
ATOM 4293 C C . ASN A 1 560 ? -4.113 37.188 -6.168 1 84.69 560 ASN A C 1
ATOM 4295 O O . ASN A 1 560 ? -4.176 37.5 -7.355 1 84.69 560 ASN A O 1
ATOM 4299 N N . GLY A 1 561 ? -3.027 36.812 -5.602 1 89.62 561 GLY A N 1
ATOM 4300 C CA . GLY A 1 561 ? -1.91 36.312 -6.383 1 89.62 561 GLY A CA 1
ATOM 4301 C C . GLY A 1 561 ? -0.92 37.375 -6.781 1 89.62 561 GLY A C 1
ATOM 4302 O O . GLY A 1 561 ? 0.064 37.094 -7.469 1 89.62 561 GLY A O 1
ATOM 4303 N N . ILE A 1 562 ? -1.195 38.625 -6.43 1 92.88 562 ILE A N 1
ATOM 4304 C CA . ILE A 1 562 ? -0.288 39.719 -6.797 1 92.88 562 ILE A CA 1
ATOM 4305 C C . ILE A 1 562 ? 0.159 40.469 -5.543 1 92.88 562 ILE A C 1
ATOM 4307 O O . ILE A 1 562 ? -0.562 40.5 -4.543 1 92.88 562 ILE A O 1
ATOM 4311 N N . ILE A 1 563 ? 1.356 41 -5.582 1 94.38 563 ILE A N 1
ATOM 4312 C CA . ILE A 1 563 ? 1.827 41.844 -4.488 1 94.38 563 ILE A CA 1
ATOM 4313 C C . ILE A 1 563 ? 1.196 43.219 -4.598 1 94.38 563 ILE A C 1
ATOM 4315 O O . ILE A 1 563 ? 1.474 43.969 -5.543 1 94.38 563 ILE A O 1
ATOM 4319 N N . VAL A 1 564 ? 0.437 43.594 -3.668 1 93.25 564 VAL A N 1
ATOM 4320 C CA . VAL A 1 564 ? -0.336 44.844 -3.766 1 93.25 564 VAL A CA 1
ATOM 4321 C C . VAL A 1 564 ? 0.354 45.938 -2.971 1 93.25 564 VAL A C 1
ATOM 4323 O O . VAL A 1 564 ? 0.14 47.125 -3.232 1 93.25 564 VAL A O 1
ATOM 4326 N N . SER A 1 565 ? 1.055 45.562 -1.942 1 91.69 565 SER A N 1
ATOM 4327 C CA . SER A 1 565 ? 1.749 46.562 -1.145 1 91.69 565 SER A CA 1
ATOM 4328 C C . SER A 1 565 ? 3.084 46.031 -0.629 1 91.69 565 SER A C 1
ATOM 4330 O O . SER A 1 565 ? 3.236 44.844 -0.404 1 91.69 565 SER A O 1
ATOM 4332 N N . GLU A 1 566 ? 4.012 46.938 -0.595 1 91.69 566 GLU A N 1
ATOM 4333 C CA . GLU A 1 566 ? 5.332 46.719 -0.012 1 91.69 566 GLU A CA 1
ATOM 4334 C C . GLU A 1 566 ? 5.68 47.781 1.007 1 91.69 566 GLU A C 1
ATOM 4336 O O . GLU A 1 566 ? 5.77 48.969 0.66 1 91.69 566 GLU A O 1
ATOM 4341 N N . THR A 1 567 ? 5.723 47.344 2.232 1 90.25 567 THR A N 1
ATOM 4342 C CA . THR A 1 567 ? 6.031 48.281 3.289 1 90.25 567 THR A CA 1
ATOM 4343 C C . THR A 1 567 ? 7.41 48 3.885 1 90.25 567 THR A C 1
ATOM 4345 O O . THR A 1 567 ? 7.754 46.844 4.148 1 90.25 567 THR A O 1
ATOM 4348 N N . PHE A 1 568 ? 8.227 49.062 3.992 1 87.56 568 PHE A N 1
ATOM 4349 C CA . PHE A 1 568 ? 9.578 48.938 4.527 1 87.56 568 PHE A CA 1
ATOM 4350 C C . PHE A 1 568 ? 9.641 49.438 5.961 1 87.56 568 PHE A C 1
ATOM 4352 O O . PHE A 1 568 ? 9.039 50.469 6.297 1 87.56 568 PHE A O 1
ATOM 4359 N N . GLY A 1 569 ? 10.266 48.938 6.891 1 70.69 569 GLY A N 1
ATOM 4360 C CA . GLY A 1 569 ? 10.57 49.344 8.242 1 70.69 569 GLY A CA 1
ATOM 4361 C C . GLY A 1 569 ? 9.43 49.094 9.219 1 70.69 569 GLY A C 1
ATOM 4362 O O . GLY A 1 569 ? 8.375 48.594 8.828 1 70.69 569 GLY A O 1
ATOM 4363 N N . ALA A 1 570 ? 9.703 49.062 10.625 1 57.56 570 ALA A N 1
ATOM 4364 C CA . ALA A 1 570 ? 8.852 48.75 11.766 1 57.56 570 ALA A CA 1
ATOM 4365 C C . ALA A 1 570 ? 7.57 49.594 11.734 1 57.56 570 ALA A C 1
ATOM 4367 O O . ALA A 1 570 ? 6.512 49.125 12.164 1 57.56 570 ALA A O 1
ATOM 4368 N N . ARG A 1 571 ? 7.609 50.781 11.43 1 53.38 571 ARG A N 1
ATOM 4369 C CA . ARG A 1 571 ? 6.535 51.719 11.789 1 53.38 571 ARG A CA 1
ATOM 4370 C C . ARG A 1 571 ? 5.227 51.312 11.109 1 53.38 571 ARG A C 1
ATOM 4372 O O . ARG A 1 571 ? 4.16 51.375 11.719 1 53.38 571 ARG A O 1
ATOM 4379 N N . HIS A 1 572 ? 5.223 51.125 9.852 1 49.47 572 HIS A N 1
ATOM 4380 C CA . HIS A 1 572 ? 3.975 51.125 9.094 1 49.47 572 HIS A CA 1
ATOM 4381 C C . HIS A 1 572 ? 3.408 49.719 8.953 1 49.47 572 HIS A C 1
ATOM 4383 O O . HIS A 1 572 ? 2.412 49.531 8.25 1 49.47 572 HIS A O 1
ATOM 4389 N N . ALA A 1 573 ? 3.957 48.812 9.547 1 48.41 573 ALA A N 1
ATOM 4390 C CA . ALA A 1 573 ? 3.572 47.406 9.266 1 48.41 573 ALA A CA 1
ATOM 4391 C C . ALA A 1 573 ? 2.16 47.125 9.766 1 48.41 573 ALA A C 1
ATOM 4393 O O . ALA A 1 573 ? 1.522 46.188 9.312 1 48.41 573 ALA A O 1
ATOM 4394 N N . ALA A 1 574 ? 1.715 47.844 10.82 1 48.75 574 ALA A N 1
ATOM 4395 C CA . ALA A 1 574 ? 0.345 47.656 11.297 1 48.75 574 ALA A CA 1
ATOM 4396 C C . ALA A 1 574 ? -0.664 48.094 10.234 1 48.75 574 ALA A C 1
ATOM 4398 O O . ALA A 1 574 ? -1.771 47.531 10.172 1 48.75 574 ALA A O 1
ATOM 4399 N N . LEU A 1 575 ? -0.287 49.062 9.438 1 47 575 LEU A N 1
ATOM 4400 C CA . LEU A 1 575 ? -1.215 49.625 8.461 1 47 575 LEU A CA 1
ATOM 4401 C C . LEU A 1 575 ? -1.456 48.656 7.324 1 47 575 LEU A C 1
ATOM 4403 O O . LEU A 1 575 ? -2.426 48.781 6.574 1 47 575 LEU A O 1
ATOM 4407 N N . ALA A 1 576 ? -0.571 47.781 7.164 1 46.94 576 ALA A N 1
ATOM 4408 C CA . ALA A 1 576 ? -0.65 46.938 5.988 1 46.94 576 ALA A CA 1
ATOM 4409 C C . ALA A 1 576 ? -1.845 46 6.078 1 46.94 576 ALA A C 1
ATOM 4411 O O . ALA A 1 576 ? -2.275 45.406 5.07 1 46.94 576 ALA A O 1
ATOM 4412 N N . ASN A 1 577 ? -2.312 45.531 7.195 1 47.47 577 ASN A N 1
ATOM 4413 C CA . ASN A 1 577 ? -3.453 44.625 7.246 1 47.47 577 ASN A CA 1
ATOM 4414 C C . ASN A 1 577 ? -4.777 45.375 7.152 1 47.47 577 ASN A C 1
ATOM 4416 O O . ASN A 1 577 ? -5.844 44.781 7.293 1 47.47 577 ASN A O 1
ATOM 4420 N N . GLY A 1 578 ? -4.879 46.625 6.562 1 44.19 578 GLY A N 1
ATOM 4421 C CA . GLY A 1 578 ? -6.121 47.344 6.359 1 44.19 578 GLY A CA 1
ATOM 4422 C C . GLY A 1 578 ? -6.863 47.625 7.652 1 44.19 578 GLY A C 1
ATOM 4423 O O . GLY A 1 578 ? -8.055 47.969 7.633 1 44.19 578 GLY A O 1
ATOM 4424 N N . THR A 1 579 ? -6.492 47.406 8.828 1 36.56 579 THR A N 1
ATOM 4425 C CA . THR A 1 579 ? -7.332 47.688 9.984 1 36.56 579 THR A CA 1
ATOM 4426 C C . THR A 1 579 ? -7.297 49.188 10.32 1 36.56 579 THR A C 1
ATOM 4428 O O . THR A 1 579 ? -7.828 49.594 11.352 1 36.56 579 THR A O 1
ATOM 4431 N N . GLU A 1 580 ? -6.473 50.125 9.844 1 32.09 580 GLU A N 1
ATOM 4432 C CA . GLU A 1 580 ? -6.672 51.5 10.289 1 32.09 580 GLU A CA 1
ATOM 4433 C C . GLU A 1 580 ? -8 52.062 9.789 1 32.09 580 GLU A C 1
ATOM 4435 O O . GLU A 1 580 ? -8.5 53.062 10.312 1 32.09 580 GLU A O 1
ATOM 4440 N N . GLY A 1 581 ? -8.625 51.781 8.625 1 28.75 581 GLY A N 1
ATOM 4441 C CA . GLY A 1 581 ? -9.68 52.781 8.445 1 28.75 581 GLY A CA 1
ATOM 4442 C C . GLY A 1 581 ? -10.766 52.688 9.508 1 28.75 581 GLY A C 1
ATOM 4443 O O . GLY A 1 581 ? -10.93 51.656 10.148 1 28.75 581 GLY A O 1
ATOM 4444 N N . MET B 1 1 ? 28.984 -7.883 50.375 1 24.17 1 MET B N 1
ATOM 4445 C CA . MET B 1 1 ? 28.656 -7.078 49.188 1 24.17 1 MET B CA 1
ATOM 4446 C C . MET B 1 1 ? 28.078 -7.949 48.062 1 24.17 1 MET B C 1
ATOM 4448 O O . MET B 1 1 ? 28.828 -8.406 47.188 1 24.17 1 MET B O 1
ATOM 4452 N N . THR B 1 2 ? 27.188 -8.859 48.219 1 27.3 2 THR B N 1
ATOM 4453 C CA . THR B 1 2 ? 26.656 -10.023 47.5 1 27.3 2 THR B CA 1
ATOM 4454 C C . THR B 1 2 ? 25.828 -9.586 46.312 1 27.3 2 THR B C 1
ATOM 4456 O O . THR B 1 2 ? 25.188 -8.531 46.312 1 27.3 2 THR B O 1
ATOM 4459 N N . ASP B 1 3 ? 26.031 -10.211 45.031 1 24.33 3 ASP B N 1
ATOM 4460 C CA . ASP B 1 3 ? 25.812 -10.188 43.562 1 24.33 3 ASP B CA 1
ATOM 4461 C C . ASP B 1 3 ? 24.344 -10.406 43.25 1 24.33 3 ASP B C 1
ATOM 4463 O O . ASP B 1 3 ? 23.906 -11.539 43.062 1 24.33 3 ASP B O 1
ATOM 4467 N N . ALA B 1 4 ? 23.359 -9.875 43.875 1 26.52 4 ALA B N 1
ATOM 4468 C CA . ALA B 1 4 ? 21.984 -10.281 43.625 1 26.52 4 ALA B CA 1
ATOM 4469 C C . ALA B 1 4 ? 21.578 -9.945 42.188 1 26.52 4 ALA B C 1
ATOM 4471 O O . ALA B 1 4 ? 21.094 -8.852 41.906 1 26.52 4 ALA B O 1
ATOM 4472 N N . THR B 1 5 ? 22.422 -10.281 41.094 1 30.67 5 THR B N 1
ATOM 4473 C CA . THR B 1 5 ? 22.156 -10.062 39.688 1 30.67 5 THR B CA 1
ATOM 4474 C C . THR B 1 5 ? 20.844 -10.727 39.281 1 30.67 5 THR B C 1
ATOM 4476 O O . THR B 1 5 ? 20.797 -11.938 39.062 1 30.67 5 THR B O 1
ATOM 4479 N N . GLY B 1 6 ? 19.797 -10.555 39.969 1 27.53 6 GLY B N 1
ATOM 4480 C CA . GLY B 1 6 ? 18.625 -11.328 39.625 1 27.53 6 GLY B CA 1
ATOM 4481 C C . GLY B 1 6 ? 18.297 -11.242 38.125 1 27.53 6 GLY B C 1
ATOM 4482 O O . GLY B 1 6 ? 18.516 -10.203 37.5 1 27.53 6 GLY B O 1
ATOM 4483 N N . ARG B 1 7 ? 18.219 -12.391 37.5 1 28.69 7 ARG B N 1
ATOM 4484 C CA . ARG B 1 7 ? 17.984 -12.867 36.125 1 28.69 7 ARG B CA 1
ATOM 4485 C C . ARG B 1 7 ? 16.703 -12.266 35.562 1 28.69 7 ARG B C 1
ATOM 4487 O O . ARG B 1 7 ? 15.625 -12.43 36.125 1 28.69 7 ARG B O 1
ATOM 4494 N N . LEU B 1 8 ? 16.781 -11.133 34.906 1 30.5 8 LEU B N 1
ATOM 4495 C CA . LEU B 1 8 ? 15.719 -10.57 34.062 1 30.5 8 LEU B CA 1
ATOM 4496 C C . LEU B 1 8 ? 15.07 -11.656 33.219 1 30.5 8 LEU B C 1
ATOM 4498 O O . LEU B 1 8 ? 15.734 -12.266 32.375 1 30.5 8 LEU B O 1
ATOM 4502 N N . ASP B 1 9 ? 14.227 -12.422 33.812 1 28.84 9 ASP B N 1
ATOM 4503 C CA . ASP B 1 9 ? 13.453 -13.477 33.156 1 28.84 9 ASP B CA 1
ATOM 4504 C C . ASP B 1 9 ? 13.031 -13.047 31.75 1 28.84 9 ASP B C 1
ATOM 4506 O O . ASP B 1 9 ? 12.641 -11.898 31.531 1 28.84 9 ASP B O 1
ATOM 4510 N N . ALA B 1 10 ? 13.523 -13.672 30.766 1 33.44 10 ALA B N 1
ATOM 4511 C CA . ALA B 1 10 ? 13.297 -13.688 29.328 1 33.44 10 ALA B CA 1
ATOM 4512 C C . ALA B 1 10 ? 11.805 -13.664 29.016 1 33.44 10 ALA B C 1
ATOM 4514 O O . ALA B 1 10 ? 11.008 -14.344 29.672 1 33.44 10 ALA B O 1
ATOM 4515 N N . PRO B 1 11 ? 11.344 -12.602 28.344 1 36.22 11 PRO B N 1
ATOM 4516 C CA . PRO B 1 11 ? 9.922 -12.633 28 1 36.22 11 PRO B CA 1
ATOM 4517 C C . PRO B 1 11 ? 9.461 -14 27.5 1 36.22 11 PRO B C 1
ATOM 4519 O O . PRO B 1 11 ? 10.266 -14.766 26.953 1 36.22 11 PRO B O 1
ATOM 4522 N N . PRO B 1 12 ? 8.5 -14.617 28.109 1 34.44 12 PRO B N 1
ATOM 4523 C CA . PRO B 1 12 ? 8.062 -15.969 27.75 1 34.44 12 PRO B CA 1
ATOM 4524 C C . PRO B 1 12 ? 8 -16.188 26.234 1 34.44 12 PRO B C 1
ATOM 4526 O O . PRO B 1 12 ? 7.809 -15.234 25.484 1 34.44 12 PRO B O 1
ATOM 4529 N N . SER B 1 13 ? 8.727 -17.156 25.766 1 35.97 13 SER B N 1
ATOM 4530 C CA . SER B 1 13 ? 8.664 -17.75 24.438 1 35.97 13 SER B CA 1
ATOM 4531 C C . SER B 1 13 ? 7.215 -17.922 23.969 1 35.97 13 SER B C 1
ATOM 4533 O O . SER B 1 13 ? 6.445 -18.656 24.594 1 35.97 13 SER B O 1
ATOM 4535 N N . THR B 1 14 ? 6.562 -16.906 23.594 1 36.88 14 THR B N 1
ATOM 4536 C CA . THR B 1 14 ? 5.219 -17.062 23.062 1 36.88 14 THR B CA 1
ATOM 4537 C C . THR B 1 14 ? 5.148 -18.281 22.141 1 36.88 14 THR B C 1
ATOM 4539 O O . THR B 1 14 ? 5.898 -18.391 21.172 1 36.88 14 THR B O 1
ATOM 4542 N N . ASP B 1 15 ? 4.77 -19.406 22.625 1 37.09 15 ASP B N 1
ATOM 4543 C CA . ASP B 1 15 ? 4.492 -20.719 22.047 1 37.09 15 ASP B CA 1
ATOM 4544 C C . ASP B 1 15 ? 3.855 -20.578 20.672 1 37.09 15 ASP B C 1
ATOM 4546 O O . ASP B 1 15 ? 2.832 -19.906 20.516 1 37.09 15 ASP B O 1
ATOM 4550 N N . SER B 1 16 ? 4.527 -20.812 19.609 1 43.88 16 SER B N 1
ATOM 4551 C CA . SER B 1 16 ? 4.25 -20.812 18.188 1 43.88 16 SER B CA 1
ATOM 4552 C C . SER B 1 16 ? 2.984 -21.609 17.875 1 43.88 16 SER B C 1
ATOM 4554 O O . SER B 1 16 ? 2.445 -21.516 16.766 1 43.88 16 SER B O 1
ATOM 4556 N N . ARG B 1 17 ? 2.48 -22.531 18.812 1 46.22 17 ARG B N 1
ATOM 4557 C CA . ARG B 1 17 ? 1.395 -23.469 18.562 1 46.22 17 ARG B CA 1
ATOM 4558 C C . ARG B 1 17 ? 0.049 -22.75 18.5 1 46.22 17 ARG B C 1
ATOM 4560 O O . ARG B 1 17 ? -0.848 -23.172 17.766 1 46.22 17 ARG B O 1
ATOM 4567 N N . PRO B 1 18 ? -0.161 -21.75 19.297 1 49.22 18 PRO B N 1
ATOM 4568 C CA . PRO B 1 18 ? -1.48 -21.125 19.344 1 49.22 18 PRO B CA 1
ATOM 4569 C C . PRO B 1 18 ? -1.777 -20.312 18.078 1 49.22 18 PRO B C 1
ATOM 4571 O O . PRO B 1 18 ? -2.936 -20.188 17.672 1 49.22 18 PRO B O 1
ATOM 4574 N N . ALA B 1 19 ? -0.774 -20 17.531 1 50.78 19 ALA B N 1
ATOM 4575 C CA . ALA B 1 19 ? -0.951 -19.156 16.359 1 50.78 19 ALA B CA 1
ATOM 4576 C C . ALA B 1 19 ? -1.477 -19.969 15.172 1 50.78 19 ALA B C 1
ATOM 4578 O O . ALA B 1 19 ? -2.332 -19.5 14.422 1 50.78 19 ALA B O 1
ATOM 4579 N N . VAL B 1 20 ? -0.988 -21.219 14.961 1 54.25 20 VAL B N 1
ATOM 4580 C CA . VAL B 1 20 ? -1.409 -22.062 13.859 1 54.25 20 VAL B CA 1
ATOM 4581 C C . VAL B 1 20 ? -2.891 -22.406 14 1 54.25 20 VAL B C 1
ATOM 4583 O O . VAL B 1 20 ? -3.633 -22.406 13.016 1 54.25 20 VAL B O 1
ATOM 4586 N N . LYS B 1 21 ? -3.371 -22.641 15.141 1 56.19 21 LYS B N 1
ATOM 4587 C CA . LYS B 1 21 ? -4.77 -22.969 15.391 1 56.19 21 LYS B CA 1
ATOM 4588 C C . LYS B 1 21 ? -5.68 -21.781 15.086 1 56.19 21 LYS B C 1
ATOM 4590 O O . LYS B 1 21 ? -6.758 -21.953 14.508 1 56.19 21 LYS B O 1
ATOM 4595 N N . HIS B 1 22 ? -5.199 -20.578 15.359 1 59.41 22 HIS B N 1
ATOM 4596 C CA . HIS B 1 22 ? -6.016 -19.406 15.109 1 59.41 22 HIS B CA 1
ATOM 4597 C C . HIS B 1 22 ? -6.094 -19.078 13.625 1 59.41 22 HIS B C 1
ATOM 4599 O O . HIS B 1 22 ? -7.148 -18.688 13.117 1 59.41 22 HIS B O 1
ATOM 4605 N N . ALA B 1 23 ? -5.016 -19.391 13.039 1 61.19 23 ALA B N 1
ATOM 4606 C CA . ALA B 1 23 ? -5.008 -19.203 11.594 1 61.19 23 ALA B CA 1
ATOM 4607 C C . ALA B 1 23 ? -5.988 -20.141 10.906 1 61.19 23 ALA B C 1
ATOM 4609 O O . ALA B 1 23 ? -6.715 -19.75 10 1 61.19 23 ALA B O 1
ATOM 4610 N N . ARG B 1 24 ? -6.004 -21.297 11.391 1 64.94 24 ARG B N 1
ATOM 4611 C CA . ARG B 1 24 ? -6.926 -22.297 10.867 1 64.94 24 ARG B CA 1
ATOM 4612 C C . ARG B 1 24 ? -8.375 -21.891 11.109 1 64.94 24 ARG B C 1
ATOM 4614 O O . ARG B 1 24 ? -9.234 -22.078 10.242 1 64.94 24 ARG B O 1
ATOM 4621 N N . ARG B 1 25 ? -8.555 -21.266 12.195 1 64.44 25 ARG B N 1
ATOM 4622 C CA . ARG B 1 25 ? -9.922 -20.844 12.516 1 64.44 25 ARG B CA 1
ATOM 4623 C C . ARG B 1 25 ? -10.391 -19.75 11.578 1 64.44 25 ARG B C 1
ATOM 4625 O O . ARG B 1 25 ? -11.547 -19.734 11.156 1 64.44 25 ARG B O 1
ATOM 4632 N N . LEU B 1 26 ? -9.469 -18.922 11.211 1 65.06 26 LEU B N 1
ATOM 4633 C CA . LEU B 1 26 ? -9.844 -17.828 10.328 1 65.06 26 LEU B CA 1
ATOM 4634 C C . LEU B 1 26 ? -10.188 -18.344 8.938 1 65.06 26 LEU B C 1
ATOM 4636 O O . LEU B 1 26 ? -11.188 -17.938 8.344 1 65.06 26 LEU B O 1
ATOM 4640 N N . ILE B 1 27 ? -9.422 -19.266 8.523 1 70.81 27 ILE B N 1
ATOM 4641 C CA . ILE B 1 27 ? -9.664 -19.828 7.199 1 70.81 27 ILE B CA 1
ATOM 4642 C C . ILE B 1 27 ? -10.992 -20.578 7.191 1 70.81 27 ILE B C 1
ATOM 4644 O O . ILE B 1 27 ? -11.773 -20.469 6.242 1 70.81 27 ILE B O 1
ATOM 4648 N N . VAL B 1 28 ? -11.156 -21.312 8.266 1 69.19 28 VAL B N 1
ATOM 4649 C CA . VAL B 1 28 ? -12.391 -22.094 8.367 1 69.19 28 VAL B CA 1
ATOM 4650 C C . VAL B 1 28 ? -13.594 -21.156 8.406 1 69.19 28 VAL B C 1
ATOM 4652 O O . VAL B 1 28 ? -14.617 -21.422 7.781 1 69.19 28 VAL B O 1
ATOM 4655 N N . ALA B 1 29 ? -13.398 -20.062 9.062 1 67.75 29 ALA B N 1
ATOM 4656 C CA . ALA B 1 29 ? -14.492 -19.094 9.156 1 67.75 29 ALA B CA 1
ATOM 4657 C C . ALA B 1 29 ? -14.781 -18.469 7.797 1 67.75 29 ALA B C 1
ATOM 4659 O O . ALA B 1 29 ? -15.938 -18.25 7.438 1 67.75 29 ALA B O 1
ATOM 4660 N N . LEU B 1 30 ? -13.742 -18.297 7.074 1 69.62 30 LEU B N 1
ATOM 4661 C CA . LEU B 1 30 ? -13.891 -17.672 5.766 1 69.62 30 LEU B CA 1
ATOM 4662 C C . LEU B 1 30 ? -14.508 -18.641 4.766 1 69.62 30 LEU B C 1
ATOM 4664 O O . LEU B 1 30 ? -15.312 -18.25 3.924 1 69.62 30 LEU B O 1
ATOM 4668 N N . LEU B 1 31 ? -14.188 -19.875 5.02 1 74.06 31 LEU B N 1
ATOM 4669 C CA . LEU B 1 31 ? -14.688 -20.922 4.137 1 74.06 31 LEU B CA 1
ATOM 4670 C C . LEU B 1 31 ? -16.125 -21.281 4.477 1 74.06 31 LEU B C 1
ATOM 4672 O O . LEU B 1 31 ? -16.875 -21.781 3.623 1 74.06 31 LEU B O 1
ATOM 4676 N N . LYS B 1 32 ? -16.578 -21 5.641 1 73.19 32 LYS B N 1
ATOM 4677 C CA . LYS B 1 32 ? -17.938 -21.312 6.07 1 73.19 32 LYS B CA 1
ATOM 4678 C C . LYS B 1 32 ? -18.969 -20.469 5.309 1 73.19 32 LYS B C 1
ATOM 4680 O O . LYS B 1 32 ? -20.094 -20.906 5.078 1 73.19 32 LYS B O 1
ATOM 4685 N N . ARG B 1 33 ? -18.578 -19.328 4.863 1 73.5 33 ARG B N 1
ATOM 4686 C CA . ARG B 1 33 ? -19.484 -18.469 4.125 1 73.5 33 ARG B CA 1
ATOM 4687 C C . ARG B 1 33 ? -19.766 -19.016 2.73 1 73.5 33 ARG B C 1
ATOM 4689 O O . ARG B 1 33 ? -20.828 -18.781 2.16 1 73.5 33 ARG B O 1
ATOM 4696 N N . SER B 1 34 ? -18.828 -19.781 2.211 1 81.94 34 SER B N 1
ATOM 4697 C CA . SER B 1 34 ? -18.984 -20.391 0.896 1 81.94 34 SER B CA 1
ATOM 4698 C C . SER B 1 34 ? -18.859 -21.906 0.981 1 81.94 34 SER B C 1
ATOM 4700 O O . SER B 1 34 ? -18.25 -22.547 0.12 1 81.94 34 SER B O 1
ATOM 4702 N N . ARG B 1 35 ? -19.484 -22.5 1.947 1 84.19 35 ARG B N 1
ATOM 4703 C CA . ARG B 1 35 ? -19.328 -23.922 2.242 1 84.19 35 ARG B CA 1
ATOM 4704 C C . ARG B 1 35 ? -19.859 -24.781 1.099 1 84.19 35 ARG B C 1
ATOM 4706 O O . ARG B 1 35 ? -19.266 -25.797 0.764 1 84.19 35 ARG B O 1
ATOM 4713 N N . GLY B 1 36 ? -20.969 -24.297 0.571 1 88.12 36 GLY B N 1
ATOM 4714 C CA . GLY B 1 36 ? -21.516 -25.062 -0.54 1 88.12 36 GLY B CA 1
ATOM 4715 C C . GLY B 1 36 ? -20.578 -25.109 -1.739 1 88.12 36 GLY B C 1
ATOM 4716 O O . GLY B 1 36 ? -20.266 -26.203 -2.238 1 88.12 36 GLY B O 1
ATOM 4717 N N . ALA B 1 37 ? -20.156 -23.969 -2.154 1 89.5 37 ALA B N 1
ATOM 4718 C CA . ALA B 1 37 ? -19.25 -23.891 -3.293 1 89.5 37 ALA B CA 1
ATOM 4719 C C . ALA B 1 37 ? -17.953 -24.656 -3.008 1 89.5 37 ALA B C 1
ATOM 4721 O O . ALA B 1 37 ? -17.406 -25.312 -3.893 1 89.5 37 ALA B O 1
ATOM 4722 N N . PHE B 1 38 ? -17.516 -24.594 -1.817 1 90.69 38 PHE B N 1
ATOM 4723 C CA . PHE B 1 38 ? -16.281 -25.266 -1.435 1 90.69 38 PHE B CA 1
ATOM 4724 C C . PHE B 1 38 ? -16.453 -26.766 -1.465 1 90.69 38 PHE B C 1
ATOM 4726 O O . PHE B 1 38 ? -15.57 -27.484 -1.957 1 90.69 38 PHE B O 1
ATOM 4733 N N . ALA B 1 39 ? -17.547 -27.281 -0.976 1 92.25 39 ALA B N 1
ATOM 4734 C CA . ALA B 1 39 ? -17.828 -28.719 -0.97 1 92.25 39 ALA B CA 1
ATOM 4735 C C . ALA B 1 39 ? -17.938 -29.266 -2.393 1 92.25 39 ALA B C 1
ATOM 4737 O O . ALA B 1 39 ? -17.406 -30.328 -2.697 1 92.25 39 ALA B O 1
ATOM 4738 N N . ILE B 1 40 ? -18.594 -28.531 -3.182 1 93.62 40 ILE B N 1
ATOM 4739 C CA . ILE B 1 40 ? -18.75 -28.938 -4.574 1 93.62 40 ILE B CA 1
ATOM 4740 C C . ILE B 1 40 ? -17.375 -28.953 -5.25 1 93.62 40 ILE B C 1
ATOM 4742 O O . ILE B 1 40 ? -17.062 -29.875 -6.008 1 93.62 40 ILE B O 1
ATOM 4746 N N . ALA B 1 41 ? -16.625 -27.906 -4.941 1 93.5 41 ALA B N 1
ATOM 4747 C CA . ALA B 1 41 ? -15.297 -27.828 -5.523 1 93.5 41 ALA B CA 1
ATOM 4748 C C . ALA B 1 41 ? -14.43 -29 -5.078 1 93.5 41 ALA B C 1
ATOM 4750 O O . ALA B 1 41 ? -13.719 -29.609 -5.891 1 93.5 41 ALA B O 1
ATOM 4751 N N . LEU B 1 42 ? -14.523 -29.391 -3.846 1 92.56 42 LEU B N 1
ATOM 4752 C CA . LEU B 1 42 ? -13.734 -30.5 -3.311 1 92.56 42 LEU B CA 1
ATOM 4753 C C . LEU B 1 42 ? -14.188 -31.828 -3.908 1 92.56 42 LEU B C 1
ATOM 4755 O O . LEU B 1 42 ? -13.359 -32.688 -4.254 1 92.56 42 LEU B O 1
ATOM 4759 N N . ALA B 1 43 ? -15.445 -32 -4.012 1 94.81 43 ALA B N 1
ATOM 4760 C CA . ALA B 1 43 ? -15.992 -33.219 -4.625 1 94.81 43 ALA B CA 1
ATOM 4761 C C . ALA B 1 43 ? -15.562 -33.344 -6.082 1 94.81 43 ALA B C 1
ATOM 4763 O O . ALA B 1 43 ? -15.211 -34.406 -6.547 1 94.81 43 ALA B O 1
ATOM 4764 N N . ALA B 1 44 ? -15.656 -32.219 -6.695 1 95.06 44 ALA B N 1
ATOM 4765 C CA . ALA B 1 44 ? -15.234 -32.219 -8.094 1 95.06 44 ALA B CA 1
ATOM 4766 C C . ALA B 1 44 ? -13.758 -32.562 -8.227 1 95.06 44 ALA B C 1
ATOM 4768 O O . ALA B 1 44 ? -13.352 -33.219 -9.18 1 95.06 44 ALA B O 1
ATOM 4769 N N . CYS B 1 45 ? -12.945 -32.125 -7.281 1 93.62 45 CYS B N 1
ATOM 4770 C CA . CYS B 1 45 ? -11.523 -32.469 -7.285 1 93.62 45 CYS B CA 1
ATOM 4771 C C . CYS B 1 45 ? -11.297 -33.969 -7.141 1 93.62 45 CYS B C 1
ATOM 4773 O O . CYS B 1 45 ? -10.508 -34.531 -7.879 1 93.62 45 CYS B O 1
ATOM 4775 N N . VAL B 1 46 ? -12.008 -34.562 -6.254 1 94 46 VAL B N 1
ATOM 4776 C CA . VAL B 1 46 ? -11.859 -36 -6 1 94 46 VAL B CA 1
ATOM 4777 C C . VAL B 1 46 ? -12.359 -36.781 -7.207 1 94 46 VAL B C 1
ATOM 4779 O O . VAL B 1 46 ? -11.727 -37.75 -7.617 1 94 46 VAL B O 1
ATOM 4782 N N . LEU B 1 47 ? -13.422 -36.344 -7.727 1 94.75 47 LEU B N 1
ATOM 4783 C CA . LEU B 1 47 ? -13.969 -37 -8.906 1 94.75 47 LEU B CA 1
ATOM 4784 C C . LEU B 1 47 ? -13.008 -36.875 -10.086 1 94.75 47 LEU B C 1
ATOM 4786 O O . LEU B 1 47 ? -12.891 -37.812 -10.891 1 94.75 47 LEU B O 1
ATOM 4790 N N . ASN B 1 48 ? -12.422 -35.75 -10.188 1 92.69 48 ASN B N 1
ATOM 4791 C CA . ASN B 1 48 ? -11.422 -35.562 -11.234 1 92.69 48 ASN B CA 1
ATOM 4792 C C . ASN B 1 48 ? -10.242 -36.5 -11.055 1 92.69 48 ASN B C 1
ATOM 4794 O O . ASN B 1 48 ? -9.766 -37.094 -12.031 1 92.69 48 ASN B O 1
ATOM 4798 N N . GLY B 1 49 ? -9.812 -36.594 -9.812 1 91.44 49 GLY B N 1
ATOM 4799 C CA . GLY B 1 49 ? -8.742 -37.562 -9.531 1 91.44 49 GLY B CA 1
ATOM 4800 C C . GLY B 1 49 ? -9.117 -39 -9.844 1 91.44 49 GLY B C 1
ATOM 4801 O O . GLY B 1 49 ? -8.344 -39.719 -10.484 1 91.44 49 GLY B O 1
ATOM 4802 N N . ALA B 1 50 ? -10.273 -39.375 -9.492 1 92.56 50 ALA B N 1
ATOM 4803 C CA . ALA B 1 50 ? -10.75 -40.719 -9.734 1 92.56 50 ALA B CA 1
ATOM 4804 C C . ALA B 1 50 ? -10.859 -41.031 -11.227 1 92.56 50 ALA B C 1
ATOM 4806 O O . ALA B 1 50 ? -10.453 -42.094 -11.695 1 92.56 50 ALA B O 1
ATOM 4807 N N . SER B 1 51 ? -11.445 -40.062 -11.875 1 92.62 51 SER B N 1
ATOM 4808 C CA . SER B 1 51 ? -11.586 -40.219 -13.32 1 92.62 51 SER B CA 1
ATOM 4809 C C . SER B 1 51 ? -10.227 -40.312 -14 1 92.62 51 SER B C 1
ATOM 4811 O O . SER B 1 51 ? -10.055 -41.094 -14.953 1 92.62 51 SER B O 1
ATOM 4813 N N . SER B 1 52 ? -9.266 -39.531 -13.539 1 89.31 52 SER B N 1
ATOM 4814 C CA . SER B 1 52 ? -7.926 -39.531 -14.117 1 89.31 52 SER B CA 1
ATOM 4815 C C . SER B 1 52 ? -7.23 -40.875 -13.875 1 89.31 52 SER B C 1
ATOM 4817 O O . SER B 1 52 ? -6.547 -41.375 -14.766 1 89.31 52 SER B O 1
ATOM 4819 N N . VAL B 1 53 ? -7.422 -41.438 -12.727 1 90.38 53 VAL B N 1
ATOM 4820 C CA . VAL B 1 53 ? -6.844 -42.719 -12.398 1 90.38 53 VAL B CA 1
ATOM 4821 C C . VAL B 1 53 ? -7.461 -43.812 -13.289 1 90.38 53 VAL B C 1
ATOM 4823 O O . VAL B 1 53 ? -6.754 -44.688 -13.805 1 90.38 53 VAL B O 1
ATOM 4826 N N . LEU B 1 54 ? -8.766 -43.719 -13.477 1 91.31 54 LEU B N 1
ATOM 4827 C CA . LEU B 1 54 ? -9.453 -44.688 -14.328 1 91.31 54 LEU B CA 1
ATOM 4828 C C . LEU B 1 54 ? -8.992 -44.562 -15.773 1 91.31 54 LEU B C 1
ATOM 4830 O O . LEU B 1 54 ? -8.914 -45.562 -16.5 1 91.31 54 LEU B O 1
ATOM 4834 N N . LEU B 1 55 ? -8.75 -43.375 -16.141 1 90 55 LEU B N 1
ATOM 4835 C CA . LEU B 1 55 ? -8.258 -43.125 -17.5 1 90 55 LEU B CA 1
ATOM 4836 C C . LEU B 1 55 ? -6.906 -43.812 -17.719 1 90 55 LEU B C 1
ATOM 4838 O O . LEU B 1 55 ? -6.703 -44.5 -18.719 1 90 55 LEU B O 1
ATOM 4842 N N . VAL B 1 56 ? -6.02 -43.656 -16.781 1 85.88 56 VAL B N 1
ATOM 4843 C CA . VAL B 1 56 ? -4.684 -44.219 -16.922 1 85.88 56 VAL B CA 1
ATOM 4844 C C . VAL B 1 56 ? -4.754 -45.75 -16.797 1 85.88 56 VAL B C 1
ATOM 4846 O O . VAL B 1 56 ? -4.02 -46.469 -17.484 1 85.88 56 VAL B O 1
ATOM 4849 N N . ALA B 1 57 ? -5.613 -46.25 -15.953 1 87 57 ALA B N 1
ATOM 4850 C CA . ALA B 1 57 ? -5.797 -47.688 -15.828 1 87 57 ALA B CA 1
ATOM 4851 C C . ALA B 1 57 ? -6.305 -48.312 -17.141 1 87 57 ALA B C 1
ATOM 4853 O O . ALA B 1 57 ? -5.859 -49.375 -17.531 1 87 57 ALA B O 1
ATOM 4854 N N . THR B 1 58 ? -7.258 -47.594 -17.703 1 86.69 58 THR B N 1
ATOM 4855 C CA . THR B 1 58 ? -7.789 -48.062 -18.984 1 86.69 58 THR B CA 1
ATOM 4856 C C . THR B 1 58 ? -6.707 -48.031 -20.062 1 86.69 58 THR B C 1
ATOM 4858 O O . THR B 1 58 ? -6.629 -48.938 -20.891 1 86.69 58 THR B O 1
ATOM 4861 N N . LEU B 1 59 ? -5.922 -47 -20.031 1 83.94 59 LEU B N 1
ATOM 4862 C CA . LEU B 1 59 ? -4.828 -46.875 -20.984 1 83.94 59 LEU B CA 1
ATOM 4863 C C . LEU B 1 59 ? -3.789 -47.969 -20.766 1 83.94 59 LEU B C 1
ATOM 4865 O O . LEU B 1 59 ? -3.293 -48.562 -21.734 1 83.94 59 LEU B O 1
ATOM 4869 N N . SER B 1 60 ? -3.438 -48.219 -19.484 1 81.75 60 SER B N 1
ATOM 4870 C CA . SER B 1 60 ? -2.48 -49.25 -19.141 1 81.75 60 SER B CA 1
ATOM 4871 C C . SER B 1 60 ? -2.971 -50.625 -19.594 1 81.75 60 SER B C 1
ATOM 4873 O O . SER B 1 60 ? -2.197 -51.438 -20.141 1 81.75 60 SER B O 1
ATOM 4875 N N . ARG B 1 61 ? -4.211 -50.938 -19.5 1 81.81 61 ARG B N 1
ATOM 4876 C CA . ARG B 1 61 ? -4.797 -52.188 -19.906 1 81.81 61 ARG B CA 1
ATOM 4877 C C . ARG B 1 61 ? -4.789 -52.344 -21.422 1 81.81 61 ARG B C 1
ATOM 4879 O O . ARG B 1 61 ? -4.5 -53.406 -21.953 1 81.81 61 ARG B O 1
ATOM 4886 N N . ALA B 1 62 ? -5.164 -51.312 -22.062 1 80 62 ALA B N 1
ATOM 4887 C CA . ALA B 1 62 ? -5.195 -51.312 -23.531 1 80 62 ALA B CA 1
ATOM 4888 C C . ALA B 1 62 ? -3.812 -51.625 -24.109 1 80 62 ALA B C 1
ATOM 4890 O O . ALA B 1 62 ? -3.691 -52.25 -25.156 1 80 62 ALA B O 1
ATOM 4891 N N . LEU B 1 63 ? -2.756 -51.188 -23.422 1 76.69 63 LEU B N 1
ATOM 4892 C CA . LEU B 1 63 ? -1.396 -51.344 -23.938 1 76.69 63 LEU B CA 1
ATOM 4893 C C . LEU B 1 63 ? -0.839 -52.719 -23.547 1 76.69 63 LEU B C 1
ATOM 4895 O O . LEU B 1 63 ? -0.042 -53.281 -24.281 1 76.69 63 LEU B O 1
ATOM 4899 N N . SER B 1 64 ? -1.183 -53.188 -22.359 1 76.75 64 SER B N 1
ATOM 4900 C CA . SER B 1 64 ? -0.673 -54.469 -21.891 1 76.75 64 SER B CA 1
ATOM 4901 C C . SER B 1 64 ? -1.375 -55.625 -22.578 1 76.75 64 SER B C 1
ATOM 4903 O O . SER B 1 64 ? -0.775 -56.688 -22.797 1 76.75 64 SER B O 1
ATOM 4905 N N . GLU B 1 65 ? -2.686 -55.406 -22.844 1 78.25 65 GLU B N 1
ATOM 4906 C CA . GLU B 1 65 ? -3.473 -56.438 -23.531 1 78.25 65 GLU B CA 1
ATOM 4907 C C . GLU B 1 65 ? -4.152 -55.875 -24.781 1 78.25 65 GLU B C 1
ATOM 4909 O O . GLU B 1 65 ? -5.355 -55.594 -24.766 1 78.25 65 GLU B O 1
ATOM 4914 N N . PRO B 1 66 ? -3.406 -55.844 -25.844 1 72.69 66 PRO B N 1
ATOM 4915 C CA . PRO B 1 66 ? -3.939 -55.219 -27.047 1 72.69 66 PRO B CA 1
ATOM 4916 C C . PRO B 1 66 ? -5.23 -55.844 -27.547 1 72.69 66 PRO B C 1
ATOM 4918 O O . PRO B 1 66 ? -6.059 -55.188 -28.172 1 72.69 66 PRO B O 1
ATOM 4921 N N . GLN B 1 67 ? -5.355 -57.094 -27.25 1 72.75 67 GLN B N 1
ATOM 4922 C CA . GLN B 1 67 ? -6.562 -57.812 -27.688 1 72.75 67 GLN B CA 1
ATOM 4923 C C . GLN B 1 67 ? -7.789 -57.312 -26.938 1 72.75 67 GLN B C 1
ATOM 4925 O O . GLN B 1 67 ? -8.914 -57.406 -27.422 1 72.75 67 GLN B O 1
ATOM 4930 N N . ALA B 1 68 ? -7.52 -56.719 -25.828 1 72.19 68 ALA B N 1
ATOM 4931 C CA . ALA B 1 68 ? -8.602 -56.219 -24.984 1 72.19 68 ALA B CA 1
ATOM 4932 C C . ALA B 1 68 ? -8.969 -54.781 -25.328 1 72.19 68 ALA B C 1
ATOM 4934 O O . ALA B 1 68 ? -9.961 -54.25 -24.812 1 72.19 68 ALA B O 1
ATOM 4935 N N . ALA B 1 69 ? -8.266 -54.188 -26.188 1 76.25 69 ALA B N 1
ATOM 4936 C CA . ALA B 1 69 ? -8.523 -52.812 -26.578 1 76.25 69 ALA B CA 1
ATOM 4937 C C . ALA B 1 69 ? -9.695 -52.719 -27.547 1 76.25 69 ALA B C 1
ATOM 4939 O O . ALA B 1 69 ? -9.5 -52.469 -28.734 1 76.25 69 ALA B O 1
ATOM 4940 N N . ASP B 1 70 ? -10.906 -52.969 -27.016 1 80.38 70 ASP B N 1
ATOM 4941 C CA . ASP B 1 70 ? -12.125 -53 -27.812 1 80.38 70 ASP B CA 1
ATOM 4942 C C . ASP B 1 70 ? -12.906 -51.688 -27.688 1 80.38 70 ASP B C 1
ATOM 4944 O O . ASP B 1 70 ? -12.438 -50.75 -27.062 1 80.38 70 ASP B O 1
ATOM 4948 N N . ALA B 1 71 ? -13.961 -51.719 -28.375 1 82.12 71 ALA B N 1
ATOM 4949 C CA . ALA B 1 71 ? -14.797 -50.531 -28.438 1 82.12 71 ALA B CA 1
ATOM 4950 C C . ALA B 1 71 ? -15.352 -50.156 -27.062 1 82.12 71 ALA B C 1
ATOM 4952 O O . ALA B 1 71 ? -15.523 -49 -26.734 1 82.12 71 ALA B O 1
ATOM 4953 N N . SER B 1 72 ? -15.617 -51.094 -26.281 1 85.44 72 SER B N 1
ATOM 4954 C CA . SER B 1 72 ? -16.141 -50.844 -24.938 1 85.44 72 SER B CA 1
ATOM 4955 C C . SER B 1 72 ? -15.125 -50.125 -24.062 1 85.44 72 SER B C 1
ATOM 4957 O O . SER B 1 72 ? -15.477 -49.219 -23.297 1 85.44 72 SER B O 1
ATOM 4959 N N . LEU B 1 73 ? -13.984 -50.469 -24.203 1 88.5 73 LEU B N 1
ATOM 4960 C CA . LEU B 1 73 ? -12.914 -49.844 -23.453 1 88.5 73 LEU B CA 1
ATOM 4961 C C . LEU B 1 73 ? -12.68 -48.406 -23.922 1 88.5 73 LEU B C 1
ATOM 4963 O O . LEU B 1 73 ? -12.398 -47.531 -23.109 1 88.5 73 LEU B O 1
ATOM 4967 N N . ALA B 1 74 ? -12.836 -48.156 -25.172 1 87.5 74 ALA B N 1
ATOM 4968 C CA . ALA B 1 74 ? -12.68 -46.812 -25.734 1 87.5 74 ALA B CA 1
ATOM 4969 C C . ALA B 1 74 ? -13.773 -45.875 -25.234 1 87.5 74 ALA B C 1
ATOM 4971 O O . ALA B 1 74 ? -13.508 -44.719 -24.938 1 87.5 74 ALA B O 1
ATOM 4972 N N . TRP B 1 75 ? -14.953 -46.406 -25.156 1 88.5 75 TRP B N 1
ATOM 4973 C CA . TRP B 1 75 ? -16.062 -45.594 -24.656 1 88.5 75 TRP B CA 1
ATOM 4974 C C . TRP B 1 75 ? -15.891 -45.281 -23.188 1 88.5 75 TRP B C 1
ATOM 4976 O O . TRP B 1 75 ? -16.234 -44.156 -22.734 1 88.5 75 TRP B O 1
ATOM 4986 N N . ARG B 1 76 ? -15.406 -46.125 -22.422 1 90.25 76 ARG B N 1
ATOM 4987 C CA . ARG B 1 76 ? -15.125 -45.844 -21.016 1 90.25 76 ARG B CA 1
ATOM 4988 C C . ARG B 1 76 ? -14.047 -44.781 -20.875 1 90.25 76 ARG B C 1
ATOM 4990 O O . ARG B 1 76 ? -14.148 -43.906 -20 1 90.25 76 ARG B O 1
ATOM 4997 N N . PHE B 1 77 ? -13.086 -44.875 -21.734 1 91.31 77 PHE B N 1
ATOM 4998 C CA . PHE B 1 77 ? -12.031 -43.875 -21.734 1 91.31 77 PHE B CA 1
ATOM 4999 C C . PHE B 1 77 ? -12.602 -42.5 -22.062 1 91.31 77 PHE B C 1
ATOM 5001 O O . PHE B 1 77 ? -12.281 -41.5 -21.391 1 91.31 77 PHE B O 1
ATOM 5008 N N . GLY B 1 78 ? -13.445 -42.469 -23.125 1 91.12 78 GLY B N 1
ATOM 5009 C CA . GLY B 1 78 ? -14.062 -41.219 -23.516 1 91.12 78 GLY B CA 1
ATOM 5010 C C . GLY B 1 78 ? -14.922 -40.625 -22.438 1 91.12 78 GLY B C 1
ATOM 5011 O O . GLY B 1 78 ? -14.898 -39.406 -22.219 1 91.12 78 GLY B O 1
ATOM 5012 N N . LEU B 1 79 ? -15.648 -41.469 -21.766 1 93.19 79 LEU B N 1
ATOM 5013 C CA . LEU B 1 79 ? -16.5 -41 -20.672 1 93.19 79 LEU B CA 1
ATOM 5014 C C . LEU B 1 79 ? -15.664 -40.438 -19.547 1 93.19 79 LEU B C 1
ATOM 5016 O O . LEU B 1 79 ? -16 -39.375 -18.984 1 93.19 79 LEU B O 1
ATOM 5020 N N . CYS B 1 80 ? -14.602 -41.031 -19.172 1 93.19 80 CYS B N 1
ATOM 5021 C CA . CYS B 1 80 ? -13.719 -40.562 -18.125 1 93.19 80 CYS B CA 1
ATOM 5022 C C . CYS B 1 80 ? -13.086 -39.219 -18.516 1 93.19 80 CYS B C 1
ATOM 5024 O O . CYS B 1 80 ? -12.906 -38.344 -17.672 1 93.19 80 CYS B O 1
ATOM 5026 N N . ALA B 1 81 ? -12.789 -39.094 -19.812 1 91.94 81 ALA B N 1
ATOM 5027 C CA . ALA B 1 81 ? -12.195 -37.844 -20.297 1 91.94 81 ALA B CA 1
ATOM 5028 C C . ALA B 1 81 ? -13.18 -36.688 -20.188 1 91.94 81 ALA B C 1
ATOM 5030 O O . ALA B 1 81 ? -12.789 -35.562 -19.812 1 91.94 81 ALA B O 1
ATOM 5031 N N . VAL B 1 82 ? -14.406 -36.969 -20.5 1 93.62 82 VAL B N 1
ATOM 5032 C CA . VAL B 1 82 ? -15.43 -35.938 -20.406 1 93.62 82 VAL B CA 1
ATOM 5033 C C . VAL B 1 82 ? -15.656 -35.531 -18.953 1 93.62 82 VAL B C 1
ATOM 5035 O O . VAL B 1 82 ? -15.797 -34.375 -18.625 1 93.62 82 VAL B O 1
ATOM 5038 N N . ILE B 1 83 ? -15.695 -36.5 -18.062 1 94.25 83 ILE B N 1
ATOM 5039 C CA . ILE B 1 83 ? -15.859 -36.219 -16.641 1 94.25 83 ILE B CA 1
ATOM 5040 C C . ILE B 1 83 ? -14.672 -35.406 -16.141 1 94.25 83 ILE B C 1
ATOM 5042 O O . ILE B 1 83 ? -14.844 -34.469 -15.367 1 94.25 83 ILE B O 1
ATOM 5046 N N . ALA B 1 84 ? -13.477 -35.75 -16.562 1 91.25 84 ALA B N 1
ATOM 5047 C CA . ALA B 1 84 ? -12.273 -35.031 -16.172 1 91.25 84 ALA B CA 1
ATOM 5048 C C . ALA B 1 84 ? -12.336 -33.594 -16.641 1 91.25 84 ALA B C 1
ATOM 5050 O O . ALA B 1 84 ? -11.93 -32.688 -15.906 1 91.25 84 ALA B O 1
ATOM 5051 N N . LEU B 1 85 ? -12.859 -33.406 -17.875 1 90.69 85 LEU B N 1
ATOM 5052 C CA . LEU B 1 85 ? -13.016 -32.062 -18.422 1 90.69 85 LEU B CA 1
ATOM 5053 C C . LEU B 1 85 ? -13.969 -31.234 -17.562 1 90.69 85 LEU B C 1
ATOM 5055 O O . LEU B 1 85 ? -13.625 -30.125 -17.125 1 90.69 85 LEU B O 1
ATOM 5059 N N . VAL B 1 86 ? -15.109 -31.766 -17.328 1 94.19 86 VAL B N 1
ATOM 5060 C CA . VAL B 1 86 ? -16.156 -31.047 -16.625 1 94.19 86 VAL B CA 1
ATOM 5061 C C . VAL B 1 86 ? -15.703 -30.75 -15.195 1 94.19 86 VAL B C 1
ATOM 5063 O O . VAL B 1 86 ? -15.852 -29.625 -14.711 1 94.19 86 VAL B O 1
ATOM 5066 N N . THR B 1 87 ? -15.148 -31.688 -14.57 1 94.19 87 THR B N 1
ATOM 5067 C CA . THR B 1 87 ? -14.727 -31.5 -13.18 1 94.19 87 THR B CA 1
ATOM 5068 C C . THR B 1 87 ? -13.555 -30.531 -13.102 1 94.19 87 THR B C 1
ATOM 5070 O O . THR B 1 87 ? -13.445 -29.766 -12.141 1 94.19 87 THR B O 1
ATOM 5073 N N . ARG B 1 88 ? -12.68 -30.531 -14.062 1 90.88 88 ARG B N 1
ATOM 5074 C CA . ARG B 1 88 ? -11.562 -29.594 -14.086 1 90.88 88 ARG B CA 1
ATOM 5075 C C . ARG B 1 88 ? -12.055 -28.156 -14.211 1 90.88 88 ARG B C 1
ATOM 5077 O O . ARG B 1 88 ? -11.555 -27.25 -13.523 1 90.88 88 ARG B O 1
ATOM 5084 N N . ILE B 1 89 ? -13.023 -27.953 -15.078 1 92.5 89 ILE B N 1
ATOM 5085 C CA . ILE B 1 89 ? -13.57 -26.625 -15.289 1 92.5 89 ILE B CA 1
ATOM 5086 C C . ILE B 1 89 ? -14.312 -26.156 -14.031 1 92.5 89 ILE B C 1
ATOM 5088 O O . ILE B 1 89 ? -14.117 -25.047 -13.562 1 92.5 89 ILE B O 1
ATOM 5092 N N . VAL B 1 90 ? -15.078 -27.078 -13.516 1 94.69 90 VAL B N 1
ATOM 5093 C CA . VAL B 1 90 ? -15.859 -26.75 -12.328 1 94.69 90 VAL B CA 1
ATOM 5094 C C . VAL B 1 90 ? -14.922 -26.406 -11.172 1 94.69 90 VAL B C 1
ATOM 5096 O O . VAL B 1 90 ? -15.094 -25.391 -10.508 1 94.69 90 VAL B O 1
ATOM 5099 N N . THR B 1 91 ? -13.938 -27.188 -10.977 1 93.25 91 THR B N 1
ATOM 5100 C CA . THR B 1 91 ? -12.969 -26.953 -9.906 1 93.25 91 THR B CA 1
ATOM 5101 C C . THR B 1 91 ? -12.211 -25.641 -10.133 1 93.25 91 THR B C 1
ATOM 5103 O O . THR B 1 91 ? -12.07 -24.844 -9.211 1 93.25 91 THR B O 1
ATOM 5106 N N . GLY B 1 92 ? -11.734 -25.422 -11.336 1 92 92 GLY B N 1
ATOM 5107 C CA . GLY B 1 92 ? -10.977 -24.219 -11.648 1 92 92 GLY B CA 1
ATOM 5108 C C . GLY B 1 92 ? -11.773 -22.938 -11.445 1 92 92 GLY B C 1
ATOM 5109 O O . GLY B 1 92 ? -11.297 -22 -10.812 1 92 92 GLY B O 1
ATOM 5110 N N . VAL B 1 93 ? -12.984 -22.938 -11.898 1 93.56 93 VAL B N 1
ATOM 5111 C CA . VAL B 1 93 ? -13.836 -21.75 -11.828 1 93.56 93 VAL B CA 1
ATOM 5112 C C . VAL B 1 93 ? -14.234 -21.484 -10.375 1 93.56 93 VAL B C 1
ATOM 5114 O O . VAL B 1 93 ? -14.156 -20.359 -9.898 1 93.56 93 VAL B O 1
ATOM 5117 N N . LEU B 1 94 ? -14.625 -22.547 -9.719 1 94.19 94 LEU B N 1
ATOM 5118 C CA . LEU B 1 94 ? -15.094 -22.375 -8.352 1 94.19 94 LEU B CA 1
ATOM 5119 C C . LEU B 1 94 ? -13.961 -21.922 -7.438 1 94.19 94 LEU B C 1
ATOM 5121 O O . LEU B 1 94 ? -14.148 -21.047 -6.586 1 94.19 94 LEU B O 1
ATOM 5125 N N . PHE B 1 95 ? -12.805 -22.406 -7.633 1 92.62 95 PHE B N 1
ATOM 5126 C CA . PHE B 1 95 ? -11.695 -22.016 -6.77 1 92.62 95 PHE B CA 1
ATOM 5127 C C . PHE B 1 95 ? -11.18 -20.641 -7.129 1 92.62 95 PHE B C 1
ATOM 5129 O O . PHE B 1 95 ? -10.711 -19.891 -6.262 1 92.62 95 PHE B O 1
ATOM 5136 N N . ALA B 1 96 ? -11.258 -20.281 -8.406 1 91.88 96 ALA B N 1
ATOM 5137 C CA . ALA B 1 96 ? -10.953 -18.906 -8.781 1 91.88 96 ALA B CA 1
ATOM 5138 C C . ALA B 1 96 ? -11.883 -17.922 -8.078 1 91.88 96 ALA B C 1
ATOM 5140 O O . ALA B 1 96 ? -11.438 -16.906 -7.547 1 91.88 96 ALA B O 1
ATOM 5141 N N . ARG B 1 97 ? -13.125 -18.297 -8.07 1 92.62 97 ARG B N 1
ATOM 5142 C CA . ARG B 1 97 ? -14.117 -17.453 -7.398 1 92.62 97 ARG B CA 1
ATOM 5143 C C . ARG B 1 97 ? -13.867 -17.422 -5.895 1 92.62 97 ARG B C 1
ATOM 5145 O O . ARG B 1 97 ? -13.93 -16.344 -5.277 1 92.62 97 ARG B O 1
ATOM 5152 N N . LEU B 1 98 ? -13.617 -18.531 -5.402 1 91.19 98 LEU B N 1
ATOM 5153 C CA . LEU B 1 98 ? -13.367 -18.609 -3.967 1 91.19 98 LEU B CA 1
ATOM 5154 C C . LEU B 1 98 ? -12.133 -17.797 -3.58 1 91.19 98 LEU B C 1
ATOM 5156 O O . LEU B 1 98 ? -12.102 -17.188 -2.514 1 91.19 98 LEU B O 1
ATOM 5160 N N . SER B 1 99 ? -11.117 -17.844 -4.375 1 92.75 99 SER B N 1
ATOM 5161 C CA . SER B 1 99 ? -9.898 -17.094 -4.125 1 92.75 99 SER B CA 1
ATOM 5162 C C . SER B 1 99 ? -10.18 -15.602 -4.016 1 92.75 99 SER B C 1
ATOM 5164 O O . SER B 1 99 ? -9.836 -14.969 -3.016 1 92.75 99 SER B O 1
ATOM 5166 N N . GLN B 1 100 ? -10.898 -15.102 -4.988 1 92.12 100 GLN B N 1
ATOM 5167 C CA . GLN B 1 100 ? -11.148 -13.664 -5.02 1 92.12 100 GLN B CA 1
ATOM 5168 C C . GLN B 1 100 ? -12.188 -13.266 -3.967 1 92.12 100 GLN B C 1
ATOM 5170 O O . GLN B 1 100 ? -12.094 -12.188 -3.377 1 92.12 100 GLN B O 1
ATOM 5175 N N . ASP B 1 101 ? -13.148 -14.133 -3.773 1 92 101 ASP B N 1
ATOM 5176 C CA . ASP B 1 101 ? -14.133 -13.875 -2.729 1 92 101 ASP B CA 1
ATOM 5177 C C . ASP B 1 101 ? -13.469 -13.82 -1.354 1 92 101 ASP B C 1
ATOM 5179 O O . ASP B 1 101 ? -13.797 -12.953 -0.537 1 92 101 ASP B O 1
ATOM 5183 N N . THR B 1 102 ? -12.617 -14.703 -1.147 1 89.75 102 THR B N 1
ATOM 5184 C CA . THR B 1 102 ? -11.93 -14.734 0.138 1 89.75 102 THR B CA 1
ATOM 5185 C C . THR B 1 102 ? -11.055 -13.5 0.319 1 89.75 102 THR B C 1
ATOM 5187 O O . THR B 1 102 ? -11 -12.922 1.41 1 89.75 102 THR B O 1
ATOM 5190 N N . MET B 1 103 ? -10.375 -13.117 -0.676 1 92 103 MET B N 1
ATOM 5191 C CA . MET B 1 103 ? -9.555 -11.906 -0.607 1 92 103 MET B CA 1
ATOM 5192 C C . MET B 1 103 ? -10.414 -10.688 -0.264 1 92 103 MET B C 1
ATOM 5194 O O . MET B 1 103 ? -10.047 -9.891 0.604 1 92 103 MET B O 1
ATOM 5198 N N . ALA B 1 104 ? -11.5 -10.594 -0.949 1 93.06 104 ALA B N 1
ATOM 5199 C CA . ALA B 1 104 ? -12.414 -9.484 -0.702 1 93.06 104 ALA B CA 1
ATOM 5200 C C . ALA B 1 104 ? -12.938 -9.508 0.73 1 93.06 104 ALA B C 1
ATOM 5202 O O . ALA B 1 104 ? -12.977 -8.477 1.407 1 93.06 104 ALA B O 1
ATOM 5203 N N . GLN B 1 105 ? -13.328 -10.641 1.151 1 91.56 105 GLN B N 1
ATOM 5204 C CA . GLN B 1 105 ? -13.859 -10.789 2.502 1 91.56 105 GLN B CA 1
ATOM 5205 C C . GLN B 1 105 ? -12.797 -10.461 3.549 1 91.56 105 GLN B C 1
ATOM 5207 O O . GLN B 1 105 ? -13.102 -9.844 4.574 1 91.56 105 GLN B O 1
ATOM 5212 N N . LEU B 1 106 ? -11.578 -10.914 3.305 1 90.75 106 LEU B N 1
ATOM 5213 C CA . LEU B 1 106 ? -10.484 -10.617 4.227 1 90.75 106 LEU B CA 1
ATOM 5214 C C . LEU B 1 106 ? -10.234 -9.117 4.305 1 90.75 106 LEU B C 1
ATOM 5216 O O . LEU B 1 106 ? -10.062 -8.57 5.395 1 90.75 106 LEU B O 1
ATOM 5220 N N . ARG B 1 107 ? -10.172 -8.508 3.191 1 91.94 107 ARG B N 1
ATOM 5221 C CA . ARG B 1 107 ? -9.969 -7.066 3.148 1 91.94 107 ARG B CA 1
ATOM 5222 C C . ARG B 1 107 ? -11.094 -6.332 3.863 1 91.94 107 ARG B C 1
ATOM 5224 O O . ARG B 1 107 ? -10.844 -5.414 4.648 1 91.94 107 ARG B O 1
ATOM 5231 N N . GLU B 1 108 ? -12.305 -6.77 3.592 1 92 108 GLU B N 1
ATOM 5232 C CA . GLU B 1 108 ? -13.453 -6.164 4.25 1 92 108 GLU B CA 1
ATOM 5233 C C . GLU B 1 108 ? -13.398 -6.367 5.762 1 92 108 GLU B C 1
ATOM 5235 O O . GLU B 1 108 ? -13.688 -5.445 6.527 1 92 108 GLU B O 1
ATOM 5240 N N . HIS B 1 109 ? -13.086 -7.539 6.121 1 89 109 HIS B N 1
ATOM 5241 C CA . HIS B 1 109 ? -13.039 -7.875 7.539 1 89 109 HIS B CA 1
ATOM 5242 C C . HIS B 1 109 ? -11.977 -7.055 8.266 1 89 109 HIS B C 1
ATOM 5244 O O . HIS B 1 109 ? -12.234 -6.52 9.344 1 89 109 HIS B O 1
ATOM 5250 N N . VAL B 1 110 ? -10.805 -6.992 7.711 1 90.81 110 VAL B N 1
ATOM 5251 C CA . VAL B 1 110 ? -9.719 -6.23 8.32 1 90.81 110 VAL B CA 1
ATOM 5252 C C . VAL B 1 110 ? -10.086 -4.746 8.344 1 90.81 110 VAL B C 1
ATOM 5254 O O . VAL B 1 110 ? -9.883 -4.066 9.352 1 90.81 110 VAL B O 1
ATOM 5257 N N . ALA B 1 111 ? -10.633 -4.266 7.266 1 91.44 111 ALA B N 1
ATOM 5258 C CA . ALA B 1 111 ? -11.047 -2.867 7.199 1 91.44 111 ALA B CA 1
ATOM 5259 C C . ALA B 1 111 ? -12.094 -2.555 8.266 1 91.44 111 ALA B C 1
ATOM 5261 O O . ALA B 1 111 ? -12.016 -1.524 8.938 1 91.44 111 ALA B O 1
ATOM 5262 N N . ARG B 1 112 ? -13.062 -3.395 8.398 1 89.94 112 ARG B N 1
ATOM 5263 C CA . ARG B 1 112 ? -14.109 -3.209 9.398 1 89.94 112 ARG B CA 1
ATOM 5264 C C . ARG B 1 112 ? -13.523 -3.223 10.805 1 89.94 112 ARG B C 1
ATOM 5266 O O . ARG B 1 112 ? -13.992 -2.488 11.68 1 89.94 112 ARG B O 1
ATOM 5273 N N . ARG B 1 113 ? -12.578 -4.09 10.961 1 89.69 113 ARG B N 1
ATOM 5274 C CA . ARG B 1 113 ? -11.945 -4.18 12.273 1 89.69 113 ARG B CA 1
ATOM 5275 C C . ARG B 1 113 ? -11.172 -2.902 12.602 1 89.69 113 ARG B C 1
ATOM 5277 O O . ARG B 1 113 ? -11.211 -2.426 13.742 1 89.69 113 ARG B O 1
ATOM 5284 N N . VAL B 1 114 ? -10.492 -2.428 11.672 1 89.69 114 VAL B N 1
ATOM 5285 C CA . VAL B 1 114 ? -9.742 -1.19 11.859 1 89.69 114 VAL B CA 1
ATOM 5286 C C . VAL B 1 114 ? -10.703 -0.039 12.133 1 89.69 114 VAL B C 1
ATOM 5288 O O . VAL B 1 114 ? -10.469 0.775 13.031 1 89.69 114 VAL B O 1
ATOM 5291 N N . ALA B 1 115 ? -11.781 0.012 11.406 1 88.69 115 ALA B N 1
ATOM 5292 C CA . ALA B 1 115 ? -12.773 1.073 11.562 1 88.69 115 ALA B CA 1
ATOM 5293 C C . ALA B 1 115 ? -13.438 1.003 12.93 1 88.69 115 ALA B C 1
ATOM 5295 O O . ALA B 1 115 ? -13.797 2.031 13.508 1 88.69 115 ALA B O 1
ATOM 5296 N N . ALA B 1 116 ? -13.547 -0.132 13.477 1 86.81 116 ALA B N 1
ATOM 5297 C CA . ALA B 1 116 ? -14.25 -0.336 14.742 1 86.81 116 ALA B CA 1
ATOM 5298 C C . ALA B 1 116 ? -13.289 -0.235 15.922 1 86.81 116 ALA B C 1
ATOM 5300 O O . ALA B 1 116 ? -13.719 -0.074 17.062 1 86.81 116 ALA B O 1
ATOM 5301 N N . ALA B 1 117 ? -12.016 -0.318 15.664 1 87.81 117 ALA B N 1
ATOM 5302 C CA . ALA B 1 117 ? -11.023 -0.296 16.734 1 87.81 117 ALA B CA 1
ATOM 5303 C C . ALA B 1 117 ? -10.945 1.084 17.375 1 87.81 117 ALA B C 1
ATOM 5305 O O . ALA B 1 117 ? -11.375 2.078 16.797 1 87.81 117 ALA B O 1
ATOM 5306 N N . GLU B 1 118 ? -10.508 1.098 18.625 1 87.06 118 GLU B N 1
ATOM 5307 C CA . GLU B 1 118 ? -10.289 2.367 19.312 1 87.06 118 GLU B CA 1
ATOM 5308 C C . GLU B 1 118 ? -9.18 3.168 18.641 1 87.06 118 GLU B C 1
ATOM 5310 O O . GLU B 1 118 ? -8.227 2.596 18.094 1 87.06 118 GLU B O 1
ATOM 5315 N N . LEU B 1 119 ? -9.352 4.438 18.688 1 89.19 119 LEU B N 1
ATOM 5316 C CA . LEU B 1 119 ? -8.398 5.32 18.016 1 89.19 119 LEU B CA 1
ATOM 5317 C C . LEU B 1 119 ? -6.98 5.078 18.531 1 89.19 119 LEU B C 1
ATOM 5319 O O . LEU B 1 119 ? -6.023 5.086 17.766 1 89.19 119 LEU B O 1
ATOM 5323 N N . GLN B 1 120 ? -6.84 4.871 19.812 1 84.56 120 GLN B N 1
ATOM 5324 C CA . GLN B 1 120 ? -5.527 4.676 20.422 1 84.56 120 GLN B CA 1
ATOM 5325 C C . GLN B 1 120 ? -4.82 3.465 19.812 1 84.56 120 GLN B C 1
ATOM 5327 O O . GLN B 1 120 ? -3.605 3.494 19.594 1 84.56 120 GLN B O 1
ATOM 5332 N N . ASP B 1 121 ? -5.539 2.443 19.562 1 86.19 121 ASP B N 1
ATOM 5333 C CA . ASP B 1 121 ? -4.969 1.238 18.969 1 86.19 121 ASP B CA 1
ATOM 5334 C C . ASP B 1 121 ? -4.559 1.485 17.516 1 86.19 121 ASP B C 1
ATOM 5336 O O . ASP B 1 121 ? -3.508 1.017 17.078 1 86.19 121 ASP B O 1
ATOM 5340 N N . VAL B 1 122 ? -5.41 2.141 16.781 1 88.5 122 VAL B N 1
ATOM 5341 C CA . VAL B 1 122 ? -5.129 2.436 15.383 1 88.5 122 VAL B CA 1
ATOM 5342 C C . VAL B 1 122 ? -3.846 3.258 15.281 1 88.5 122 VAL B C 1
ATOM 5344 O O . VAL B 1 122 ? -3.008 3 14.414 1 88.5 122 VAL B O 1
ATOM 5347 N N . GLU B 1 123 ? -3.713 4.273 16.172 1 85.38 123 GLU B N 1
ATOM 5348 C CA . GLU B 1 123 ? -2.529 5.129 16.156 1 85.38 123 GLU B CA 1
ATOM 5349 C C . GLU B 1 123 ? -1.289 4.367 16.609 1 85.38 123 GLU B C 1
ATOM 5351 O O . GLU B 1 123 ? -0.187 4.613 16.125 1 85.38 123 GLU B O 1
ATOM 5356 N N . ARG B 1 124 ? -1.434 3.496 17.5 1 83.19 124 ARG B N 1
ATOM 5357 C CA . ARG B 1 124 ? -0.323 2.703 18.016 1 83.19 124 ARG B CA 1
ATOM 5358 C C . ARG B 1 124 ? 0.193 1.729 16.969 1 83.19 124 ARG B C 1
ATOM 5360 O O . ARG B 1 124 ? 1.403 1.611 16.766 1 83.19 124 ARG B O 1
ATOM 5367 N N . ILE B 1 125 ? -0.662 1.014 16.359 1 85.94 125 ILE B N 1
ATOM 5368 C CA . ILE B 1 125 ? -0.289 -0.005 15.383 1 85.94 125 ILE B CA 1
ATOM 5369 C C . ILE B 1 125 ? 0.208 0.663 14.102 1 85.94 125 ILE B C 1
ATOM 5371 O O . ILE B 1 125 ? 1.19 0.218 13.508 1 85.94 125 ILE B O 1
ATOM 5375 N N . GLY B 1 126 ? -0.445 1.714 13.695 1 85.31 126 GLY B N 1
ATOM 5376 C CA . GLY B 1 126 ? -0.018 2.455 12.516 1 85.31 126 GLY B CA 1
ATOM 5377 C C . GLY B 1 126 ? -0.599 1.911 11.227 1 85.31 126 GLY B C 1
ATOM 5378 O O . GLY B 1 126 ? -1.174 0.821 11.211 1 85.31 126 GLY B O 1
ATOM 5379 N N . ALA B 1 127 ? -0.377 2.576 10.094 1 87.69 127 ALA B N 1
ATOM 5380 C CA . ALA B 1 127 ? -0.984 2.275 8.805 1 87.69 127 ALA B CA 1
ATOM 5381 C C . ALA B 1 127 ? -0.179 1.219 8.055 1 87.69 127 ALA B C 1
ATOM 5383 O O . ALA B 1 127 ? -0.749 0.365 7.367 1 87.69 127 ALA B O 1
ATOM 5384 N N . ALA B 1 128 ? 1.133 1.197 8.227 1 85.75 128 ALA B N 1
ATOM 5385 C CA . ALA B 1 128 ? 2.033 0.416 7.387 1 85.75 128 ALA B CA 1
ATOM 5386 C C . ALA B 1 128 ? 1.764 -1.079 7.531 1 85.75 128 ALA B C 1
ATOM 5388 O O . ALA B 1 128 ? 1.543 -1.777 6.539 1 85.75 128 ALA B O 1
ATOM 5389 N N . PRO B 1 129 ? 1.705 -1.603 8.805 1 88 129 PRO B N 1
ATOM 5390 C CA . PRO B 1 129 ? 1.435 -3.035 8.93 1 88 129 PRO B CA 1
ATOM 5391 C C . PRO B 1 129 ? 0.062 -3.428 8.391 1 88 129 PRO B C 1
ATOM 5393 O O . PRO B 1 129 ? -0.096 -4.512 7.824 1 88 129 PRO B O 1
ATOM 5396 N N . VAL B 1 130 ? -0.912 -2.568 8.57 1 91.31 130 VAL B N 1
ATOM 5397 C CA . VAL B 1 130 ? -2.266 -2.85 8.102 1 91.31 130 VAL B CA 1
ATOM 5398 C C . VAL B 1 130 ? -2.295 -2.85 6.574 1 91.31 130 VAL B C 1
ATOM 5400 O O . VAL B 1 130 ? -2.951 -3.693 5.961 1 91.31 130 VAL B O 1
ATOM 5403 N N . GLN B 1 131 ? -1.606 -1.918 5.992 1 88.56 131 GLN B N 1
ATOM 5404 C CA . GLN B 1 131 ? -1.548 -1.86 4.535 1 88.56 131 GLN B CA 1
ATOM 5405 C C . GLN B 1 131 ? -0.863 -3.098 3.965 1 88.56 131 GLN B C 1
ATOM 5407 O O . GLN B 1 131 ? -1.293 -3.635 2.941 1 88.56 131 GLN B O 1
ATOM 5412 N N . SER B 1 132 ? 0.194 -3.561 4.582 1 88.75 132 SER B N 1
ATOM 5413 C CA . SER B 1 132 ? 0.876 -4.777 4.148 1 88.75 132 SER B CA 1
ATOM 5414 C C . SER B 1 132 ? -0.057 -5.98 4.199 1 88.75 132 SER B C 1
ATOM 5416 O O . SER B 1 132 ? -0.055 -6.812 3.289 1 88.75 132 SER B O 1
ATOM 5418 N N . VAL B 1 133 ? -0.821 -6.059 5.223 1 90.38 133 VAL B N 1
ATOM 5419 C CA . VAL B 1 133 ? -1.751 -7.168 5.406 1 90.38 133 VAL B CA 1
ATOM 5420 C C . VAL B 1 133 ? -2.863 -7.086 4.363 1 90.38 133 VAL B C 1
ATOM 5422 O O . VAL B 1 133 ? -3.246 -8.102 3.773 1 90.38 133 VAL B O 1
ATOM 5425 N N . LEU B 1 134 ? -3.385 -5.883 4.102 1 90.38 134 LEU B N 1
ATOM 5426 C CA . LEU B 1 134 ? -4.516 -5.68 3.201 1 90.38 134 LEU B CA 1
ATOM 5427 C C . LEU B 1 134 ? -4.098 -5.871 1.748 1 90.38 134 LEU B C 1
ATOM 5429 O O . LEU B 1 134 ? -4.945 -6.016 0.866 1 90.38 134 LEU B O 1
ATOM 5433 N N . THR B 1 135 ? -2.795 -5.945 1.467 1 87.69 135 THR B N 1
ATOM 5434 C CA . THR B 1 135 ? -2.328 -6.074 0.091 1 87.69 135 THR B CA 1
ATOM 5435 C C . THR B 1 135 ? -1.559 -7.379 -0.098 1 87.69 135 THR B C 1
ATOM 5437 O O . THR B 1 135 ? -2.139 -8.398 -0.467 1 87.69 135 THR B O 1
ATOM 5440 N N . ASP B 1 136 ? -0.344 -7.43 0.492 1 86.38 136 ASP B N 1
ATOM 5441 C CA . ASP B 1 136 ? 0.54 -8.562 0.255 1 86.38 136 ASP B CA 1
ATOM 5442 C C . ASP B 1 136 ? 0.008 -9.828 0.934 1 86.38 136 ASP B C 1
ATOM 5444 O O . ASP B 1 136 ? -0.08 -10.883 0.309 1 86.38 136 ASP B O 1
ATOM 5448 N N . ASP B 1 137 ? -0.309 -9.75 2.197 1 90.25 137 ASP B N 1
ATOM 5449 C CA . ASP B 1 137 ? -0.737 -10.93 2.943 1 90.25 137 ASP B CA 1
ATOM 5450 C C . ASP B 1 137 ? -2.086 -11.438 2.441 1 90.25 137 ASP B C 1
ATOM 5452 O O . ASP B 1 137 ? -2.293 -12.648 2.322 1 90.25 137 ASP B O 1
ATOM 5456 N N . ALA B 1 138 ? -3.037 -10.5 2.189 1 90.38 138 ALA B N 1
ATOM 5457 C CA . ALA B 1 138 ? -4.328 -10.898 1.639 1 90.38 138 ALA B CA 1
ATOM 5458 C C . ALA B 1 138 ? -4.156 -11.625 0.305 1 90.38 138 ALA B C 1
ATOM 5460 O O . ALA B 1 138 ? -4.82 -12.625 0.046 1 90.38 138 ALA B O 1
ATOM 5461 N N . THR B 1 139 ? -3.275 -11.164 -0.486 1 87.19 139 THR B N 1
ATOM 5462 C CA . THR B 1 139 ? -2.992 -11.797 -1.771 1 87.19 139 THR B CA 1
ATOM 5463 C C . THR B 1 139 ? -2.404 -13.195 -1.57 1 87.19 139 THR B C 1
ATOM 5465 O O . THR B 1 139 ? -2.824 -14.148 -2.227 1 87.19 139 THR B O 1
ATOM 5468 N N . ASN B 1 140 ? -1.463 -13.289 -0.677 1 89.62 140 ASN B N 1
ATOM 5469 C CA . ASN B 1 140 ? -0.855 -14.586 -0.405 1 89.62 140 ASN B CA 1
ATOM 5470 C C . ASN B 1 140 ? -1.893 -15.609 0.064 1 89.62 140 ASN B C 1
ATOM 5472 O O . ASN B 1 140 ? -1.877 -16.766 -0.369 1 89.62 140 ASN B O 1
ATOM 5476 N N . VAL B 1 141 ? -2.785 -15.211 0.899 1 90.25 141 VAL B N 1
ATOM 5477 C CA . VAL B 1 141 ? -3.812 -16.109 1.413 1 90.25 141 VAL B CA 1
ATOM 5478 C C . VAL B 1 141 ? -4.758 -16.516 0.283 1 90.25 141 VAL B C 1
ATOM 5480 O O . VAL B 1 141 ? -5.172 -17.672 0.197 1 90.25 141 VAL B O 1
ATOM 5483 N N . SER B 1 142 ? -5.086 -15.57 -0.552 1 89.94 142 SER B N 1
ATOM 5484 C CA . SER B 1 142 ? -5.988 -15.859 -1.664 1 89.94 142 SER B CA 1
ATOM 5485 C C . SER B 1 142 ? -5.379 -16.891 -2.617 1 89.94 142 SER B C 1
ATOM 5487 O O . SER B 1 142 ? -6.102 -17.672 -3.236 1 89.94 142 SER B O 1
ATOM 5489 N N . MET B 1 143 ? -4.078 -16.906 -2.725 1 88.56 143 MET B N 1
ATOM 5490 C CA . MET B 1 143 ? -3.393 -17.844 -3.623 1 88.56 143 MET B CA 1
ATOM 5491 C C . MET B 1 143 ? -3.531 -19.281 -3.133 1 88.56 143 MET B C 1
ATOM 5493 O O . MET B 1 143 ? -3.379 -20.219 -3.91 1 88.56 143 MET B O 1
ATOM 5497 N N . LEU B 1 144 ? -3.805 -19.438 -1.848 1 88.19 144 LEU B N 1
ATOM 5498 C CA . LEU B 1 144 ? -4.055 -20.75 -1.288 1 88.19 144 LEU B CA 1
ATOM 5499 C C . LEU B 1 144 ? -5.184 -21.453 -2.035 1 88.19 144 LEU B C 1
ATOM 5501 O O . LEU B 1 144 ? -5.129 -22.672 -2.25 1 88.19 144 LEU B O 1
ATOM 5505 N N . PHE B 1 145 ? -6.109 -20.719 -2.492 1 89.12 145 PHE B N 1
ATOM 5506 C CA . PHE B 1 145 ? -7.289 -21.297 -3.135 1 89.12 145 PHE B CA 1
ATOM 5507 C C . PHE B 1 145 ? -6.98 -21.688 -4.574 1 89.12 145 PHE B C 1
ATOM 5509 O O . PHE B 1 145 ? -7.73 -22.453 -5.188 1 89.12 145 PHE B O 1
ATOM 5516 N N . PHE B 1 146 ? -5.875 -21.188 -5.102 1 85.88 146 PHE B N 1
ATOM 5517 C CA . PHE B 1 146 ? -5.402 -21.688 -6.387 1 85.88 146 PHE B CA 1
ATOM 5518 C C . PHE B 1 146 ? -4.559 -22.953 -6.203 1 85.88 146 PHE B C 1
ATOM 5520 O O . PHE B 1 146 ? -4.488 -23.797 -7.098 1 85.88 146 PHE B O 1
ATOM 5527 N N . ALA B 1 147 ? -3.996 -23.062 -5.051 1 88.12 147 ALA B N 1
ATOM 5528 C CA . ALA B 1 147 ? -3.145 -24.203 -4.766 1 88.12 147 ALA B CA 1
ATOM 5529 C C . ALA B 1 147 ? -3.975 -25.406 -4.301 1 88.12 147 ALA B C 1
ATOM 5531 O O . ALA B 1 147 ? -3.635 -26.547 -4.586 1 88.12 147 ALA B O 1
ATOM 5532 N N . LEU B 1 148 ? -5.066 -25.219 -3.615 1 88.12 148 LEU B N 1
ATOM 5533 C CA . LEU B 1 148 ? -5.832 -26.25 -2.93 1 88.12 148 LEU B CA 1
ATOM 5534 C C . LEU B 1 148 ? -6.387 -27.266 -3.926 1 88.12 148 LEU B C 1
ATOM 55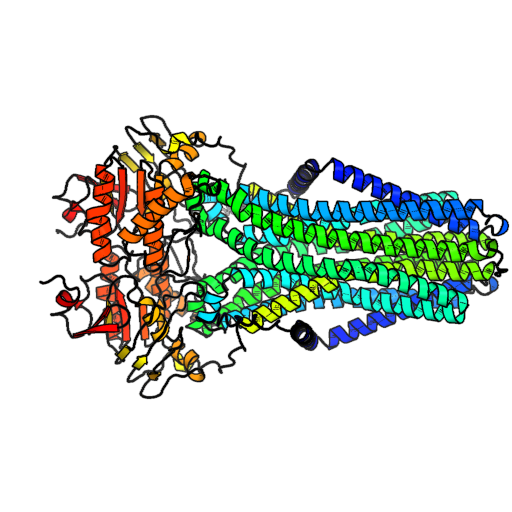36 O O . LEU B 1 148 ? -6.289 -28.469 -3.705 1 88.12 148 LEU B O 1
ATOM 5540 N N . PRO B 1 149 ? -6.977 -26.812 -5.055 1 88.81 149 PRO B N 1
ATOM 5541 C CA . PRO B 1 149 ? -7.469 -27.812 -6.008 1 88.81 149 PRO B CA 1
ATOM 5542 C C . PRO B 1 149 ? -6.363 -28.734 -6.512 1 88.81 149 PRO B C 1
ATOM 5544 O O . PRO B 1 149 ? -6.594 -29.938 -6.695 1 88.81 149 PRO B O 1
ATOM 5547 N N . ASN B 1 150 ? -5.223 -28.141 -6.703 1 88.44 150 ASN B N 1
ATOM 5548 C CA . ASN B 1 150 ? -4.098 -28.969 -7.141 1 88.44 150 ASN B CA 1
ATOM 5549 C C . ASN B 1 150 ? -3.68 -29.969 -6.066 1 88.44 150 ASN B C 1
ATOM 5551 O O . ASN B 1 150 ? -3.381 -31.125 -6.367 1 88.44 150 ASN B O 1
ATOM 5555 N N . LEU B 1 151 ? -3.682 -29.547 -4.863 1 89.38 151 LEU B N 1
ATOM 5556 C CA . LEU B 1 151 ? -3.293 -30.422 -3.762 1 89.38 151 LEU B CA 1
ATOM 5557 C C . LEU B 1 151 ? -4.277 -31.578 -3.611 1 89.38 151 LEU B C 1
ATOM 5559 O O . LEU B 1 151 ? -3.869 -32.75 -3.467 1 89.38 151 LEU B O 1
ATOM 5563 N N . VAL B 1 152 ? -5.531 -31.312 -3.721 1 90.56 152 VAL B N 1
ATOM 5564 C CA . VAL B 1 152 ? -6.555 -32.344 -3.516 1 90.56 152 VAL B CA 1
ATOM 5565 C C . VAL B 1 152 ? -6.633 -33.25 -4.738 1 90.56 152 VAL B C 1
ATOM 5567 O O . VAL B 1 152 ? -6.637 -34.469 -4.609 1 90.56 152 VAL B O 1
ATOM 5570 N N . MET B 1 153 ? -6.734 -32.656 -5.895 1 91.31 153 MET B N 1
ATOM 5571 C CA . MET B 1 153 ? -6.844 -33.406 -7.133 1 91.31 153 MET B CA 1
ATOM 5572 C C . MET B 1 153 ? -5.602 -34.281 -7.348 1 91.31 153 MET B C 1
ATOM 5574 O O . MET B 1 153 ? -5.707 -35.469 -7.566 1 91.31 153 MET B O 1
ATOM 5578 N N . HIS B 1 154 ? -4.438 -33.688 -7.309 1 90.31 154 HIS B N 1
ATOM 5579 C CA . HIS B 1 154 ? -3.199 -34.406 -7.551 1 90.31 154 HIS B CA 1
ATOM 5580 C C . HIS B 1 154 ? -2.928 -35.406 -6.438 1 90.31 154 HIS B C 1
ATOM 5582 O O . HIS B 1 154 ? -2.367 -36.5 -6.688 1 90.31 154 HIS B O 1
ATOM 5588 N N . GLY B 1 155 ? -3.281 -35 -5.203 1 91.88 155 GLY B N 1
ATOM 5589 C CA . GLY B 1 155 ? -3.209 -36 -4.133 1 91.88 155 GLY B CA 1
ATOM 5590 C C . GLY B 1 155 ? -4.059 -37.219 -4.391 1 91.88 155 GLY B C 1
ATOM 5591 O O . GLY B 1 155 ? -3.602 -38.344 -4.195 1 91.88 155 GLY B O 1
ATOM 5592 N N . SER B 1 156 ? -5.234 -37.031 -4.867 1 91.62 156 SER B N 1
ATOM 5593 C CA . SER B 1 156 ? -6.145 -38.125 -5.184 1 91.62 156 SER B CA 1
ATOM 5594 C C . SER B 1 156 ? -5.594 -39 -6.305 1 91.62 156 SER B C 1
ATOM 5596 O O . SER B 1 156 ? -5.711 -40.219 -6.262 1 91.62 156 SER B O 1
ATOM 5598 N N . ILE B 1 157 ? -5.027 -38.344 -7.277 1 92.5 157 ILE B N 1
ATOM 5599 C CA . ILE B 1 157 ? -4.465 -39.062 -8.406 1 92.5 157 ILE B CA 1
ATOM 5600 C C . ILE B 1 157 ? -3.297 -39.938 -7.934 1 92.5 157 ILE B C 1
ATOM 5602 O O . ILE B 1 157 ? -3.205 -41.094 -8.273 1 92.5 157 ILE B O 1
ATOM 5606 N N . VAL B 1 158 ? -2.422 -39.312 -7.125 1 92 158 VAL B N 1
ATOM 5607 C CA . VAL B 1 158 ? -1.261 -40.062 -6.629 1 92 158 VAL B CA 1
ATOM 5608 C C . VAL B 1 158 ? -1.719 -41.25 -5.785 1 92 158 VAL B C 1
ATOM 5610 O O . VAL B 1 158 ? -1.235 -42.344 -5.961 1 92 158 VAL B O 1
ATOM 5613 N N . PHE B 1 159 ? -2.658 -41.062 -4.965 1 93.31 159 PHE B N 1
ATOM 5614 C CA . PHE B 1 159 ? -3.176 -42.156 -4.117 1 93.31 159 PHE B CA 1
ATOM 5615 C C . PHE B 1 159 ? -3.826 -43.25 -4.957 1 93.31 159 PHE B C 1
ATOM 5617 O O . PHE B 1 159 ? -3.637 -44.438 -4.688 1 93.31 159 PHE B O 1
ATOM 5624 N N . GLY B 1 160 ? -4.633 -42.844 -5.91 1 91.88 160 GLY B N 1
ATOM 5625 C CA . GLY B 1 160 ? -5.266 -43.812 -6.797 1 91.88 160 GLY B CA 1
ATOM 5626 C C . GLY B 1 160 ? -4.27 -44.625 -7.617 1 91.88 160 GLY B C 1
ATOM 5627 O O . GLY B 1 160 ? -4.422 -45.844 -7.777 1 91.88 160 GLY B O 1
ATOM 5628 N N . CYS B 1 161 ? -3.279 -43.906 -8.156 1 91.12 161 CYS B N 1
ATOM 5629 C CA . CYS B 1 161 ? -2.256 -44.594 -8.953 1 91.12 161 CYS B CA 1
ATOM 5630 C C . CYS B 1 161 ? -1.457 -45.562 -8.102 1 91.12 161 CYS B C 1
ATOM 5632 O O . CYS B 1 161 ? -1.104 -46.656 -8.562 1 91.12 161 CYS B O 1
ATOM 5634 N N . LEU B 1 162 ? -1.103 -45.125 -6.867 1 92.75 162 LEU B N 1
ATOM 5635 C CA . LEU B 1 162 ? -0.41 -46.031 -5.961 1 92.75 162 LEU B CA 1
ATOM 5636 C C . LEU B 1 162 ? -1.269 -47.25 -5.664 1 92.75 162 LEU B C 1
ATOM 5638 O O . LEU B 1 162 ? -0.758 -48.375 -5.602 1 92.75 162 LEU B O 1
ATOM 5642 N N . GLY B 1 163 ? -2.545 -47.062 -5.457 1 92.62 163 GLY B N 1
ATOM 5643 C CA . GLY B 1 163 ? -3.459 -48.188 -5.27 1 92.62 163 GLY B CA 1
ATOM 5644 C C . GLY B 1 163 ? -3.49 -49.125 -6.457 1 92.62 163 GLY B C 1
ATOM 5645 O O . GLY B 1 163 ? -3.473 -50.344 -6.281 1 92.62 163 GLY B O 1
ATOM 5646 N N . TYR B 1 164 ? -3.553 -48.531 -7.637 1 90.94 164 TYR B N 1
ATOM 5647 C CA . TYR B 1 164 ? -3.547 -49.344 -8.852 1 90.94 164 TYR B CA 1
ATOM 5648 C C . TYR B 1 164 ? -2.242 -50.125 -8.992 1 90.94 164 TYR B C 1
ATOM 5650 O O . TYR B 1 164 ? -2.248 -51.281 -9.375 1 90.94 164 TYR B O 1
ATOM 5658 N N . LEU B 1 165 ? -1.149 -49.5 -8.672 1 88 165 LEU B N 1
ATOM 5659 C CA . LEU B 1 165 ? 0.147 -50.156 -8.719 1 88 165 LEU B CA 1
ATOM 5660 C C . LEU B 1 165 ? 0.204 -51.312 -7.715 1 88 165 LEU B C 1
ATOM 5662 O O . LEU B 1 165 ? 0.809 -52.344 -7.988 1 88 165 LEU B O 1
ATOM 5666 N N . ALA B 1 166 ? -0.356 -51.062 -6.59 1 91.81 166 ALA B N 1
ATOM 5667 C CA . ALA B 1 166 ? -0.399 -52.094 -5.574 1 91.81 166 ALA B CA 1
ATOM 5668 C C . ALA B 1 166 ? -1.174 -53.312 -6.078 1 91.81 166 ALA B C 1
ATOM 5670 O O . ALA B 1 166 ? -0.821 -54.469 -5.77 1 91.81 166 ALA B O 1
ATOM 5671 N N . TRP B 1 167 ? -2.223 -53 -6.824 1 89.38 167 TRP B N 1
ATOM 5672 C CA . TRP B 1 167 ? -3.035 -54.062 -7.406 1 89.38 167 TRP B CA 1
ATOM 5673 C C . TRP B 1 167 ? -2.256 -54.844 -8.477 1 89.38 167 TRP B C 1
ATOM 5675 O O . TRP B 1 167 ? -2.367 -56.062 -8.586 1 89.38 167 TRP B O 1
ATOM 5685 N N . LEU B 1 168 ? -1.408 -54.125 -9.227 1 84.56 168 LEU B N 1
ATOM 5686 C CA . LEU B 1 168 ? -0.622 -54.75 -10.289 1 84.56 168 LEU B CA 1
ATOM 5687 C C . LEU B 1 168 ? 0.582 -55.469 -9.719 1 84.56 168 LEU B C 1
ATOM 5689 O O . LEU B 1 168 ? 0.866 -56.625 -10.117 1 84.56 168 LEU B O 1
ATOM 5693 N N . SER B 1 169 ? 1.375 -54.812 -8.875 1 87.81 169 SER B N 1
ATOM 5694 C CA . SER B 1 169 ? 2.57 -55.375 -8.258 1 87.81 169 SER B CA 1
ATOM 5695 C C . SER B 1 169 ? 2.92 -54.656 -6.965 1 87.81 169 SER B C 1
ATOM 5697 O O . SER B 1 169 ? 3.316 -53.5 -6.984 1 87.81 169 SER B O 1
ATOM 5699 N N . TRP B 1 170 ? 2.928 -55.375 -5.887 1 89.31 170 TRP B N 1
ATOM 5700 C CA . TRP B 1 170 ? 3.16 -54.781 -4.578 1 89.31 170 TRP B CA 1
ATOM 5701 C C . TRP B 1 170 ? 4.609 -54.312 -4.438 1 89.31 170 TRP B C 1
ATOM 5703 O O . TRP B 1 170 ? 4.887 -53.281 -3.828 1 89.31 170 TRP B O 1
ATOM 5713 N N . PRO B 1 171 ? 5.613 -55.031 -5.008 1 86.12 171 PRO B N 1
ATOM 5714 C CA . PRO B 1 171 ? 6.992 -54.562 -4.895 1 86.12 171 PRO B CA 1
ATOM 5715 C C . PRO B 1 171 ? 7.211 -53.219 -5.613 1 86.12 171 PRO B C 1
ATOM 5717 O O . PRO B 1 171 ? 7.945 -52.375 -5.117 1 86.12 171 PRO B O 1
ATOM 5720 N N . VAL B 1 172 ? 6.578 -53.062 -6.762 1 84.62 172 VAL B N 1
ATOM 5721 C CA . VAL B 1 172 ? 6.73 -51.844 -7.508 1 84.62 172 VAL B CA 1
ATOM 5722 C C . VAL B 1 172 ? 6.051 -50.688 -6.754 1 84.62 172 VAL B C 1
ATOM 5724 O O . VAL B 1 172 ? 6.555 -49.562 -6.734 1 84.62 172 VAL B O 1
ATOM 5727 N N . CYS B 1 173 ? 4.961 -50.969 -6.148 1 90 173 CYS B N 1
ATOM 5728 C CA . CYS B 1 173 ? 4.27 -50 -5.332 1 90 173 CYS B CA 1
ATOM 5729 C C . CYS B 1 173 ? 5.145 -49.531 -4.172 1 90 173 CYS B C 1
ATOM 5731 O O . CYS B 1 173 ? 5.23 -48.344 -3.885 1 90 173 CYS B O 1
ATOM 5733 N N . LEU B 1 174 ? 5.77 -50.469 -3.514 1 90.81 174 LEU B N 1
ATOM 5734 C CA . LEU B 1 174 ? 6.633 -50.125 -2.383 1 90.81 174 LEU B CA 1
ATOM 5735 C C . LEU B 1 174 ? 7.812 -49.281 -2.828 1 90.81 174 LEU B C 1
ATOM 5737 O O . LEU B 1 174 ? 8.25 -48.406 -2.094 1 90.81 174 LEU B O 1
ATOM 5741 N N . LEU B 1 175 ? 8.289 -49.531 -3.947 1 86.25 175 LEU B N 1
ATOM 5742 C CA . LEU B 1 175 ? 9.375 -48.75 -4.496 1 86.25 175 LEU B CA 1
ATOM 5743 C C . LEU B 1 175 ? 8.922 -47.312 -4.746 1 86.25 175 LEU B C 1
ATOM 5745 O O . LEU B 1 175 ? 9.664 -46.375 -4.473 1 86.25 175 LEU B O 1
ATOM 5749 N N . ALA B 1 176 ? 7.746 -47.219 -5.289 1 88.38 176 ALA B N 1
ATOM 5750 C CA . ALA B 1 176 ? 7.199 -45.906 -5.539 1 88.38 176 ALA B CA 1
ATOM 5751 C C . ALA B 1 176 ? 7 -45.125 -4.238 1 88.38 176 ALA B C 1
ATOM 5753 O O . ALA B 1 176 ? 7.344 -43.938 -4.145 1 88.38 176 ALA B O 1
ATOM 5754 N N . VAL B 1 177 ? 6.477 -45.75 -3.26 1 91.25 177 VAL B N 1
ATOM 5755 C CA . VAL B 1 177 ? 6.242 -45.125 -1.957 1 91.25 177 VAL B CA 1
ATOM 5756 C C . VAL B 1 177 ? 7.57 -44.719 -1.332 1 91.25 177 VAL B C 1
ATOM 5758 O O . VAL B 1 177 ? 7.676 -43.625 -0.742 1 91.25 177 VAL B O 1
ATOM 5761 N N . ALA B 1 178 ? 8.508 -45.562 -1.434 1 89.56 178 ALA B N 1
ATOM 5762 C CA . ALA B 1 178 ? 9.836 -45.25 -0.906 1 89.56 178 ALA B CA 1
ATOM 5763 C C . ALA B 1 178 ? 10.43 -44.031 -1.585 1 89.56 178 ALA B C 1
ATOM 5765 O O . ALA B 1 178 ? 11.047 -43.188 -0.928 1 89.56 178 ALA B O 1
ATOM 5766 N N . ALA B 1 179 ? 10.289 -43.969 -2.879 1 86.5 179 ALA B N 1
ATOM 5767 C CA . ALA B 1 179 ? 10.781 -42.812 -3.621 1 86.5 179 ALA B CA 1
ATOM 5768 C C . ALA B 1 179 ? 10.102 -41.531 -3.156 1 86.5 179 ALA B C 1
ATOM 5770 O O . ALA B 1 179 ? 10.758 -40.5 -2.984 1 86.5 179 ALA B O 1
ATOM 5771 N N . ILE B 1 180 ? 8.828 -41.562 -2.941 1 88.19 180 ILE B N 1
ATOM 5772 C CA . ILE B 1 180 ? 8.055 -40.438 -2.494 1 88.19 180 ILE B CA 1
ATOM 5773 C C . ILE B 1 180 ? 8.5 -40.031 -1.091 1 88.19 180 ILE B C 1
ATOM 5775 O O . ILE B 1 180 ? 8.672 -38.844 -0.807 1 88.19 180 ILE B O 1
ATOM 5779 N N . LEU B 1 181 ? 8.703 -40.938 -0.223 1 88.75 181 LEU B N 1
ATOM 5780 C CA . LEU B 1 181 ? 9.109 -40.656 1.153 1 88.75 181 LEU B CA 1
ATOM 5781 C C . LEU B 1 181 ? 10.5 -40.031 1.201 1 88.75 181 LEU B C 1
ATOM 5783 O O . LEU B 1 181 ? 10.719 -39.062 1.933 1 88.75 181 LEU B O 1
ATOM 5787 N N . VAL B 1 182 ? 11.43 -40.594 0.442 1 87.88 182 VAL B N 1
ATOM 5788 C CA . VAL B 1 182 ? 12.789 -40.062 0.394 1 87.88 182 VAL B CA 1
ATOM 5789 C C . VAL B 1 182 ? 12.766 -38.656 -0.183 1 87.88 182 VAL B C 1
ATOM 5791 O O . VAL B 1 182 ? 13.461 -37.75 0.307 1 87.88 182 VAL B O 1
ATOM 5794 N N . GLY B 1 183 ? 12.016 -38.531 -1.229 1 85.19 183 GLY B N 1
ATOM 5795 C CA . GLY B 1 183 ? 11.852 -37.188 -1.804 1 85.19 183 GLY B CA 1
ATOM 5796 C C . GLY B 1 183 ? 11.273 -36.188 -0.829 1 85.19 183 GLY B C 1
ATOM 5797 O O . GLY B 1 183 ? 11.758 -35.062 -0.73 1 85.19 183 GLY B O 1
ATOM 5798 N N . SER B 1 184 ? 10.281 -36.594 -0.077 1 86.62 184 SER B N 1
ATOM 5799 C CA . SER B 1 184 ? 9.602 -35.719 0.873 1 86.62 184 SER B CA 1
ATOM 5800 C C . SER B 1 184 ? 10.523 -35.312 2.021 1 86.62 184 SER B C 1
ATOM 5802 O O . SER B 1 184 ? 10.477 -34.188 2.498 1 86.62 184 SER B O 1
ATOM 5804 N N . LEU B 1 185 ? 11.328 -36.219 2.475 1 86 185 LEU B N 1
ATOM 5805 C CA . LEU B 1 185 ? 12.25 -35.938 3.572 1 86 185 LEU B CA 1
ATOM 5806 C C . LEU B 1 185 ? 13.328 -34.938 3.141 1 86 185 LEU B C 1
ATOM 5808 O O . LEU B 1 185 ? 13.695 -34.062 3.902 1 86 185 LEU B O 1
ATOM 5812 N N . GLY B 1 186 ? 13.805 -35.125 1.953 1 81.94 186 GLY B N 1
ATOM 5813 C CA . GLY B 1 186 ? 14.781 -34.188 1.419 1 81.94 186 GLY B CA 1
ATOM 5814 C C . GLY B 1 186 ? 14.219 -32.781 1.242 1 81.94 186 GLY B C 1
ATOM 5815 O O . GLY B 1 186 ? 14.898 -31.797 1.534 1 81.94 186 GLY B O 1
ATOM 5816 N N . TYR B 1 187 ? 13.016 -32.719 0.875 1 84.06 187 TYR B N 1
ATOM 5817 C CA . TYR B 1 187 ? 12.359 -31.438 0.649 1 84.06 187 TYR B CA 1
ATOM 5818 C C . TYR B 1 187 ? 12.07 -30.734 1.969 1 84.06 187 TYR B C 1
ATOM 5820 O O . TYR B 1 187 ? 12.211 -29.516 2.072 1 84.06 187 TYR B O 1
ATOM 5828 N N . HIS B 1 188 ? 11.75 -31.484 3.006 1 84.25 188 HIS B N 1
ATOM 5829 C CA . HIS B 1 188 ? 11.336 -30.953 4.293 1 84.25 188 HIS B CA 1
ATOM 5830 C C . HIS B 1 188 ? 12.461 -30.172 4.961 1 84.25 188 HIS B C 1
ATOM 5832 O O . HIS B 1 188 ? 12.227 -29.156 5.617 1 84.25 188 HIS B O 1
ATOM 5838 N N . ALA B 1 189 ? 13.672 -30.625 4.855 1 82.69 189 ALA B N 1
ATOM 5839 C CA . ALA B 1 189 ? 14.812 -29.938 5.461 1 82.69 189 ALA B CA 1
ATOM 5840 C C . ALA B 1 189 ? 14.977 -28.531 4.883 1 82.69 189 ALA B C 1
ATOM 5842 O O . ALA B 1 189 ? 15.258 -27.578 5.613 1 82.69 189 ALA B O 1
ATOM 5843 N N . GLY B 1 190 ? 14.828 -28.359 3.656 1 85 190 GLY B N 1
ATOM 5844 C CA . GLY B 1 190 ? 14.898 -27.047 3.016 1 85 190 GLY B CA 1
ATOM 5845 C C . GLY B 1 190 ? 13.688 -26.188 3.291 1 85 190 GLY B C 1
ATOM 5846 O O . GLY B 1 190 ? 13.797 -24.953 3.363 1 85 190 GLY B O 1
ATOM 5847 N N . ASP B 1 191 ? 12.648 -26.844 3.6 1 87.88 191 ASP B N 1
ATOM 5848 C CA . ASP B 1 191 ? 11.367 -26.172 3.777 1 87.88 191 ASP B CA 1
ATOM 5849 C C . ASP B 1 191 ? 11.344 -25.375 5.082 1 87.88 191 ASP B C 1
ATOM 5851 O O . ASP B 1 191 ? 10.836 -24.25 5.125 1 87.88 191 ASP B O 1
ATOM 5855 N N . LYS B 1 192 ? 11.859 -25.875 6.141 1 88.5 192 LYS B N 1
ATOM 5856 C CA . LYS B 1 192 ? 11.859 -25.203 7.434 1 88.5 192 LYS B CA 1
ATOM 5857 C C . LYS B 1 192 ? 12.648 -23.891 7.371 1 88.5 192 LYS B C 1
ATOM 5859 O O . LYS B 1 192 ? 12.203 -22.875 7.898 1 88.5 192 LYS B O 1
ATOM 5864 N N . ARG B 1 193 ? 13.727 -23.953 6.746 1 89.75 193 ARG B N 1
ATOM 5865 C CA . ARG B 1 193 ? 14.539 -22.75 6.613 1 89.75 193 ARG B CA 1
ATOM 5866 C C . ARG B 1 193 ? 13.859 -21.719 5.715 1 89.75 193 ARG B C 1
ATOM 5868 O O . ARG B 1 193 ? 13.914 -20.516 5.98 1 89.75 193 ARG B O 1
ATOM 5875 N N . ALA B 1 194 ? 13.266 -22.203 4.676 1 92.62 194 ALA B N 1
ATOM 5876 C CA . ALA B 1 194 ? 12.578 -21.312 3.736 1 92.62 194 ALA B CA 1
ATOM 5877 C C . ALA B 1 194 ? 11.438 -20.562 4.422 1 92.62 194 ALA B C 1
ATOM 5879 O O . ALA B 1 194 ? 11.227 -19.375 4.168 1 92.62 194 ALA B O 1
ATOM 5880 N N . ILE B 1 195 ? 10.742 -21.219 5.324 1 91.25 195 ILE B N 1
ATOM 5881 C CA . ILE B 1 195 ? 9.633 -20.609 6.047 1 91.25 195 ILE B CA 1
ATOM 5882 C C . ILE B 1 195 ? 10.156 -19.484 6.938 1 91.25 195 ILE B C 1
ATOM 5884 O O . ILE B 1 195 ? 9.562 -18.406 7 1 91.25 195 ILE B O 1
ATOM 5888 N N . ALA B 1 196 ? 11.234 -19.719 7.582 1 93 196 ALA B N 1
ATOM 5889 C CA . ALA B 1 196 ? 11.836 -18.703 8.438 1 93 196 ALA B CA 1
ATOM 5890 C C . ALA B 1 196 ? 12.219 -17.469 7.629 1 93 196 ALA B C 1
ATOM 5892 O O . ALA B 1 196 ? 12.023 -16.328 8.078 1 93 196 ALA B O 1
ATOM 5893 N N . TRP B 1 197 ? 12.773 -17.719 6.453 1 93.25 197 TRP B N 1
ATOM 5894 C CA . TRP B 1 197 ? 13.156 -16.594 5.598 1 93.25 197 TRP B CA 1
ATOM 5895 C C . TRP B 1 197 ? 11.922 -15.828 5.125 1 93.25 197 TRP B C 1
ATOM 5897 O O . TRP B 1 197 ? 11.969 -14.602 4.988 1 93.25 197 TRP B O 1
ATOM 5907 N N . LEU B 1 198 ? 10.82 -16.484 4.871 1 90.56 198 LEU B N 1
ATOM 5908 C CA . LEU B 1 198 ? 9.586 -15.828 4.465 1 90.56 198 LEU B CA 1
ATOM 5909 C C . LEU B 1 198 ? 9.023 -14.977 5.598 1 90.56 198 LEU B C 1
ATOM 5911 O O . LEU B 1 198 ? 8.492 -13.898 5.359 1 90.56 198 LEU B O 1
ATOM 5915 N N . GLU B 1 199 ? 9.117 -15.477 6.812 1 92 199 GLU B N 1
ATOM 5916 C CA . GLU B 1 199 ? 8.68 -14.703 7.973 1 92 199 GLU B CA 1
ATOM 5917 C C . GLU B 1 199 ? 9.5 -13.422 8.117 1 92 199 GLU B C 1
ATOM 5919 O O . GLU B 1 199 ? 8.953 -12.352 8.375 1 92 199 GLU B O 1
ATOM 5924 N N . ASP B 1 200 ? 10.773 -13.609 7.887 1 93.62 200 ASP B N 1
ATOM 5925 C CA . ASP B 1 200 ? 11.648 -12.453 7.953 1 93.62 200 ASP B CA 1
ATOM 5926 C C . ASP B 1 200 ? 11.32 -11.445 6.848 1 93.62 200 ASP B C 1
ATOM 5928 O O . ASP B 1 200 ? 11.375 -10.234 7.066 1 93.62 200 ASP B O 1
ATOM 5932 N N . ALA B 1 201 ? 11 -11.922 5.695 1 92.19 201 ALA B N 1
ATOM 5933 C CA . ALA B 1 201 ? 10.609 -11.055 4.586 1 92.19 201 ALA B CA 1
ATOM 5934 C C . ALA B 1 201 ? 9.352 -10.258 4.926 1 92.19 201 ALA B C 1
ATOM 5936 O O . ALA B 1 201 ? 9.227 -9.094 4.559 1 92.19 201 ALA B O 1
ATOM 5937 N N . GLY B 1 202 ? 8.445 -10.914 5.633 1 88.5 202 GLY B N 1
ATOM 5938 C CA . GLY B 1 202 ? 7.227 -10.25 6.059 1 88.5 202 GLY B CA 1
ATOM 5939 C C . GLY B 1 202 ? 7.477 -9.078 6.988 1 88.5 202 GLY B C 1
ATOM 5940 O O . GLY B 1 202 ? 6.898 -8 6.812 1 88.5 202 GLY B O 1
ATOM 5941 N N . ARG B 1 203 ? 8.344 -9.227 7.895 1 89.44 203 ARG B N 1
ATOM 5942 C CA . ARG B 1 203 ? 8.688 -8.156 8.828 1 89.44 203 ARG B CA 1
ATOM 5943 C C . ARG B 1 203 ? 9.367 -7 8.102 1 89.44 203 ARG B C 1
ATOM 5945 O O . ARG B 1 203 ? 9.086 -5.836 8.383 1 89.44 203 ARG B O 1
ATOM 5952 N N . SER B 1 204 ? 10.242 -7.379 7.238 1 91.81 204 SER B N 1
ATOM 5953 C CA . SER B 1 204 ? 10.945 -6.359 6.461 1 91.81 204 SER B CA 1
ATOM 5954 C C . SER B 1 204 ? 9.984 -5.602 5.551 1 91.81 204 SER B C 1
ATOM 5956 O O . SER B 1 204 ? 10.195 -4.422 5.266 1 91.81 204 SER B O 1
ATOM 5958 N N . GLN B 1 205 ? 8.977 -6.281 5.141 1 89.62 205 GLN B N 1
ATOM 5959 C CA . GLN B 1 205 ? 7.992 -5.672 4.254 1 89.62 205 GLN B CA 1
ATOM 5960 C C . GLN B 1 205 ? 7.215 -4.574 4.973 1 89.62 205 GLN B C 1
ATOM 5962 O O . GLN B 1 205 ? 6.844 -3.568 4.363 1 89.62 205 GLN B O 1
ATOM 5967 N N . ASP B 1 206 ? 6.953 -4.727 6.211 1 88.19 206 ASP B N 1
ATOM 5968 C CA . ASP B 1 206 ? 6.281 -3.697 7 1 88.19 206 ASP B CA 1
ATOM 5969 C C . ASP B 1 206 ? 7.074 -2.393 6.988 1 88.19 206 ASP B C 1
ATOM 5971 O O . ASP B 1 206 ? 6.504 -1.317 6.785 1 88.19 206 ASP B O 1
ATOM 5975 N N . LYS B 1 207 ? 8.367 -2.5 7.164 1 89.81 207 LYS B N 1
ATOM 5976 C CA . LYS B 1 207 ? 9.242 -1.331 7.137 1 89.81 207 LYS B CA 1
ATOM 5977 C C . LYS B 1 207 ? 9.234 -0.673 5.758 1 89.81 207 LYS B C 1
ATOM 5979 O O . LYS B 1 207 ? 9.219 0.555 5.652 1 89.81 207 LYS B O 1
ATOM 5984 N N . LEU B 1 208 ? 9.289 -1.506 4.766 1 91.94 208 LEU B N 1
ATOM 5985 C CA . LEU B 1 208 ? 9.289 -1.016 3.391 1 91.94 208 LEU B CA 1
ATOM 5986 C C . LEU B 1 208 ? 8.055 -0.162 3.113 1 91.94 208 LEU B C 1
ATOM 5988 O O . LEU B 1 208 ? 8.164 0.92 2.531 1 91.94 208 LEU B O 1
ATOM 5992 N N . PHE B 1 209 ? 6.906 -0.583 3.58 1 87.56 209 PHE B N 1
ATOM 5993 C CA . PHE B 1 209 ? 5.668 0.152 3.346 1 87.56 209 PHE B CA 1
ATOM 5994 C C . PHE B 1 209 ? 5.688 1.491 4.074 1 87.56 209 PHE B C 1
ATOM 5996 O O . PHE B 1 209 ? 5.137 2.479 3.582 1 87.56 209 PHE B O 1
ATOM 6003 N N . GLY B 1 210 ? 6.312 1.535 5.156 1 88.44 210 GLY B N 1
ATOM 6004 C CA . GLY B 1 210 ? 6.496 2.799 5.855 1 88.44 210 GLY B CA 1
ATOM 6005 C C . GLY B 1 210 ? 7.309 3.805 5.062 1 88.44 210 GLY B C 1
ATOM 6006 O O . GLY B 1 210 ? 6.922 4.969 4.941 1 88.44 210 GLY B O 1
ATOM 6007 N N . TYR B 1 211 ? 8.398 3.348 4.531 1 91.19 211 TYR B N 1
ATOM 6008 C CA . TYR B 1 211 ? 9.281 4.223 3.768 1 91.19 211 TYR B CA 1
ATOM 6009 C C . TYR B 1 211 ? 8.633 4.633 2.449 1 91.19 211 TYR B C 1
ATOM 6011 O O . TYR B 1 211 ? 8.852 5.746 1.965 1 91.19 211 TYR B O 1
ATOM 6019 N N . LEU B 1 212 ? 7.84 3.74 1.879 1 89.19 212 LEU B N 1
ATOM 6020 C CA . LEU B 1 212 ? 7.129 4.102 0.659 1 89.19 212 LEU B CA 1
ATOM 6021 C C . LEU B 1 212 ? 6.152 5.246 0.919 1 89.19 212 LEU B C 1
ATOM 6023 O O . LEU B 1 212 ? 5.996 6.137 0.083 1 89.19 212 LEU B O 1
ATOM 6027 N N . GLY B 1 213 ? 5.543 5.176 2.031 1 87.31 213 GLY B N 1
ATOM 6028 C CA . GLY B 1 213 ? 4.68 6.281 2.422 1 87.31 213 GLY B CA 1
ATOM 6029 C C . GLY B 1 213 ? 5.43 7.59 2.594 1 87.31 213 GLY B C 1
ATOM 6030 O O . GLY B 1 213 ? 4.953 8.641 2.164 1 87.31 213 GLY B O 1
ATOM 6031 N N . ALA B 1 214 ? 6.613 7.512 3.123 1 89.94 214 ALA B N 1
ATOM 6032 C CA . ALA B 1 214 ? 7.434 8.688 3.398 1 89.94 214 ALA B CA 1
ATOM 6033 C C . ALA B 1 214 ? 7.914 9.336 2.102 1 89.94 214 ALA B C 1
ATOM 6035 O O . ALA B 1 214 ? 8.203 10.539 2.07 1 89.94 214 ALA B O 1
ATOM 6036 N N . LEU B 1 215 ? 7.965 8.602 1.036 1 89.44 215 LEU B N 1
ATOM 6037 C CA . LEU B 1 215 ? 8.352 9.117 -0.274 1 89.44 215 LEU B CA 1
ATOM 6038 C C . LEU B 1 215 ? 7.371 10.188 -0.747 1 89.44 215 LEU B C 1
ATOM 6040 O O . LEU B 1 215 ? 7.766 11.125 -1.441 1 89.44 215 LEU B O 1
ATOM 6044 N N . PHE B 1 216 ? 6.133 10.086 -0.297 1 87.69 216 PHE B N 1
ATOM 6045 C CA . PHE B 1 216 ? 5.113 11.023 -0.747 1 87.69 216 PHE B CA 1
ATOM 6046 C C . PHE B 1 216 ? 4.875 12.109 0.298 1 87.69 216 PHE B C 1
ATOM 6048 O O . PHE B 1 216 ? 4.84 13.297 -0.028 1 87.69 216 PHE B O 1
ATOM 6055 N N . SER B 1 217 ? 4.793 11.68 1.491 1 88.06 217 SER B N 1
ATOM 6056 C CA . SER B 1 217 ? 4.535 12.656 2.539 1 88.06 217 SER B CA 1
ATOM 6057 C C . SER B 1 217 ? 5.73 13.594 2.725 1 88.06 217 SER B C 1
ATOM 6059 O O . SER B 1 217 ? 5.566 14.734 3.15 1 88.06 217 SER B O 1
ATOM 6061 N N . GLY B 1 218 ? 6.949 13.172 2.371 1 92.81 218 GLY B N 1
ATOM 6062 C CA . GLY B 1 218 ? 8.164 13.969 2.51 1 92.81 218 GLY B CA 1
ATOM 6063 C C . GLY B 1 218 ? 8.719 14.438 1.18 1 92.81 218 GLY B C 1
ATOM 6064 O O . GLY B 1 218 ? 9.906 14.75 1.076 1 92.81 218 GLY B O 1
ATOM 6065 N N . ALA B 1 219 ? 7.906 14.531 0.196 1 91.38 219 ALA B N 1
ATOM 6066 C CA . ALA B 1 219 ? 8.359 14.836 -1.158 1 91.38 219 ALA B CA 1
ATOM 6067 C C . ALA B 1 219 ? 9.016 16.219 -1.22 1 91.38 219 ALA B C 1
ATOM 6069 O O . ALA B 1 219 ? 10.047 16.391 -1.873 1 91.38 219 ALA B O 1
ATOM 6070 N N . LYS B 1 220 ? 8.422 17.203 -0.573 1 92.5 220 LYS B N 1
ATOM 6071 C CA . LYS B 1 220 ? 8.977 18.562 -0.577 1 92.5 220 LYS B CA 1
ATOM 6072 C C . LYS B 1 220 ? 10.375 18.578 0.031 1 92.5 220 LYS B C 1
ATOM 6074 O O . LYS B 1 220 ? 11.305 19.141 -0.561 1 92.5 220 LYS B O 1
ATOM 6079 N N . GLU B 1 221 ? 10.477 17.938 1.156 1 93.31 221 GLU B N 1
ATOM 6080 C CA . GLU B 1 221 ? 11.742 17.906 1.873 1 93.31 221 GLU B CA 1
ATOM 6081 C C . GLU B 1 221 ? 12.82 17.188 1.064 1 93.31 221 GLU B C 1
ATOM 6083 O O . GLU B 1 221 ? 13.984 17.594 1.072 1 93.31 221 GLU B O 1
ATOM 6088 N N . LEU B 1 222 ? 12.406 16.188 0.403 1 92 222 LEU B N 1
ATOM 6089 C CA . LEU B 1 222 ? 13.352 15.398 -0.388 1 92 222 LEU B CA 1
ATOM 6090 C C . LEU B 1 222 ? 13.828 16.188 -1.604 1 92 222 LEU B C 1
ATOM 6092 O O . LEU B 1 222 ? 14.969 16.031 -2.047 1 92 222 LEU B O 1
ATOM 6096 N N . LYS B 1 223 ? 13.016 17.047 -2.115 1 90 223 LYS B N 1
ATOM 6097 C CA . LYS B 1 223 ? 13.359 17.797 -3.312 1 90 223 LYS B CA 1
ATOM 6098 C C . LYS B 1 223 ? 14.211 19.031 -2.963 1 90 223 LYS B C 1
ATOM 6100 O O . LYS B 1 223 ? 14.961 19.516 -3.801 1 90 223 LYS B O 1
ATOM 6105 N N . LEU B 1 224 ? 14.031 19.531 -1.805 1 90.75 224 LEU B N 1
ATOM 6106 C CA . LEU B 1 224 ? 14.781 20.703 -1.372 1 90.75 224 LEU B CA 1
ATOM 6107 C C . LEU B 1 224 ? 16.25 20.359 -1.164 1 90.75 224 LEU B C 1
ATOM 6109 O O . LEU B 1 224 ? 17.125 21.188 -1.419 1 90.75 224 LEU B O 1
ATOM 6113 N N . HIS B 1 225 ? 16.469 19.125 -0.719 1 89.69 225 HIS B N 1
ATOM 6114 C CA . HIS B 1 225 ? 17.844 18.75 -0.388 1 89.69 225 HIS B CA 1
ATOM 6115 C C . HIS B 1 225 ? 18.219 17.422 -1.037 1 89.69 225 HIS B C 1
ATOM 6117 O O . HIS B 1 225 ? 17.672 16.375 -0.668 1 89.69 225 HIS B O 1
ATOM 6123 N N . GLN B 1 226 ? 19.219 17.469 -1.841 1 87.56 226 GLN B N 1
ATOM 6124 C CA . GLN B 1 226 ? 19.625 16.297 -2.611 1 87.56 226 GLN B CA 1
ATOM 6125 C C . GLN B 1 226 ? 20.266 15.242 -1.717 1 87.56 226 GLN B C 1
ATOM 6127 O O . GLN B 1 226 ? 20.078 14.039 -1.918 1 87.56 226 GLN B O 1
ATOM 6132 N N . ALA B 1 227 ? 21.047 15.727 -0.774 1 88.19 227 ALA B N 1
ATOM 6133 C CA . ALA B 1 227 ? 21.703 14.781 0.125 1 88.19 227 ALA B CA 1
ATOM 6134 C C . ALA B 1 227 ? 20.672 13.992 0.934 1 88.19 227 ALA B C 1
ATOM 6136 O O . ALA B 1 227 ? 20.844 12.789 1.171 1 88.19 227 ALA B O 1
ATOM 6137 N N . ARG B 1 228 ? 19.656 14.664 1.378 1 91.06 228 ARG B N 1
ATOM 6138 C CA . ARG B 1 228 ? 18.562 14.008 2.09 1 91.06 228 ARG B CA 1
ATOM 6139 C C . ARG B 1 228 ? 17.875 12.969 1.203 1 91.06 228 ARG B C 1
ATOM 6141 O O . ARG B 1 228 ? 17.625 11.844 1.635 1 91.06 228 ARG B O 1
ATOM 6148 N N . SER B 1 229 ? 17.641 13.336 0.035 1 91.44 229 SER B N 1
ATOM 6149 C CA . SER B 1 229 ? 16.984 12.445 -0.914 1 91.44 229 SER B CA 1
ATOM 6150 C C . SER B 1 229 ? 17.828 11.203 -1.185 1 91.44 229 SER B C 1
ATOM 6152 O O . SER B 1 229 ? 17.312 10.078 -1.175 1 91.44 229 SER B O 1
ATOM 6154 N N . ARG B 1 230 ? 19.078 11.391 -1.394 1 90.06 230 ARG B N 1
ATOM 6155 C CA . ARG B 1 230 ? 19.984 10.281 -1.686 1 90.06 230 ARG B CA 1
ATOM 6156 C C . ARG B 1 230 ? 20.062 9.32 -0.501 1 90.06 230 ARG B C 1
ATOM 6158 O O . ARG B 1 230 ? 20 8.102 -0.674 1 90.06 230 ARG B O 1
ATOM 6165 N N . GLN B 1 231 ? 20.203 9.914 0.651 1 91.5 231 GLN B N 1
ATOM 6166 C CA . GLN B 1 231 ? 20.328 9.078 1.844 1 91.5 231 GLN B CA 1
ATOM 6167 C C . GLN B 1 231 ? 19.031 8.328 2.123 1 91.5 231 GLN B C 1
ATOM 6169 O O . GLN B 1 231 ? 19.047 7.203 2.629 1 91.5 231 GLN B O 1
ATOM 6174 N N . PHE B 1 232 ? 17.969 8.93 1.849 1 93.19 232 PHE B N 1
ATOM 6175 C CA . PHE B 1 232 ? 16.688 8.273 2.055 1 93.19 232 PHE B CA 1
ATOM 6176 C C . PHE B 1 232 ? 16.453 7.191 1.01 1 93.19 232 PHE B C 1
ATOM 6178 O O . PHE B 1 232 ? 16.188 6.035 1.354 1 93.19 232 PHE B O 1
ATOM 6185 N N . VAL B 1 233 ? 16.578 7.512 -0.29 1 92.56 233 VAL B N 1
ATOM 6186 C CA . VAL B 1 233 ? 16.219 6.617 -1.386 1 92.56 233 VAL B CA 1
ATOM 6187 C C . VAL B 1 233 ? 17.25 5.492 -1.493 1 92.56 233 VAL B C 1
ATOM 6189 O O . VAL B 1 233 ? 16.875 4.316 -1.585 1 92.56 233 VAL B O 1
ATOM 6192 N N . ASP B 1 234 ? 18.484 5.809 -1.423 1 91.06 234 ASP B N 1
ATOM 6193 C CA . ASP B 1 234 ? 19.531 4.797 -1.578 1 91.06 234 ASP B CA 1
ATOM 6194 C C . ASP B 1 234 ? 19.859 4.133 -0.242 1 91.06 234 ASP B C 1
ATOM 6196 O O . ASP B 1 234 ? 20.344 3 -0.207 1 91.06 234 ASP B O 1
ATOM 6200 N N . GLY B 1 235 ? 19.562 4.84 0.862 1 91.62 235 GLY B N 1
ATOM 6201 C CA . GLY B 1 235 ? 19.891 4.316 2.178 1 91.62 235 GLY B CA 1
ATOM 6202 C C . GLY B 1 235 ? 18.734 3.59 2.838 1 91.62 235 GLY B C 1
ATOM 6203 O O . GLY B 1 235 ? 18.609 2.367 2.723 1 91.62 235 GLY B O 1
ATOM 6204 N N . GLN B 1 236 ? 17.812 4.398 3.418 1 91 236 GLN B N 1
ATOM 6205 C CA . GLN B 1 236 ? 16.734 3.811 4.203 1 91 236 GLN B CA 1
ATOM 6206 C C . GLN B 1 236 ? 15.797 2.99 3.318 1 91 236 GLN B C 1
ATOM 6208 O O . GLN B 1 236 ? 15.625 1.788 3.535 1 91 236 GLN B O 1
ATOM 6213 N N . LEU B 1 237 ? 15.289 3.578 2.318 1 93.38 237 LEU B N 1
ATOM 6214 C CA . LEU B 1 237 ? 14.359 2.889 1.43 1 93.38 237 LEU B CA 1
ATOM 6215 C C . LEU B 1 237 ? 15.062 1.773 0.665 1 93.38 237 LEU B C 1
ATOM 6217 O O . LEU B 1 237 ? 14.531 0.665 0.548 1 93.38 237 LEU B O 1
ATOM 6221 N N . GLY B 1 238 ? 16.281 2.061 0.148 1 94.12 238 GLY B N 1
ATOM 6222 C CA . GLY B 1 238 ? 17.062 1.05 -0.559 1 94.12 238 GLY B CA 1
ATOM 6223 C C . GLY B 1 238 ? 17.375 -0.163 0.296 1 94.12 238 GLY B C 1
ATOM 6224 O O . GLY B 1 238 ? 17.281 -1.3 -0.172 1 94.12 238 GLY B O 1
ATOM 6225 N N . ALA B 1 239 ? 17.719 0.097 1.509 1 93.88 239 ALA B N 1
ATOM 6226 C CA . ALA B 1 239 ? 18.031 -0.993 2.428 1 93.88 239 ALA B CA 1
ATOM 6227 C C . ALA B 1 239 ? 16.812 -1.854 2.703 1 93.88 239 ALA B C 1
ATOM 6229 O O . ALA B 1 239 ? 16.906 -3.08 2.807 1 93.88 239 ALA B O 1
ATOM 6230 N N . ALA B 1 240 ? 15.688 -1.215 2.881 1 93.94 240 ALA B N 1
ATOM 6231 C CA . ALA B 1 240 ? 14.453 -1.957 3.123 1 93.94 240 ALA B CA 1
ATOM 6232 C C . ALA B 1 240 ? 14.094 -2.828 1.923 1 93.94 240 ALA B C 1
ATOM 6234 O O . ALA B 1 240 ? 13.695 -3.982 2.084 1 93.94 240 ALA B O 1
ATOM 6235 N N . ILE B 1 241 ? 14.266 -2.305 0.747 1 95.06 241 ILE B N 1
ATOM 6236 C CA . ILE B 1 241 ? 14.016 -3.051 -0.481 1 95.06 241 ILE B CA 1
ATOM 6237 C C . ILE B 1 241 ? 14.961 -4.246 -0.565 1 95.06 241 ILE B C 1
ATOM 6239 O O . ILE B 1 241 ? 14.531 -5.363 -0.861 1 95.06 241 ILE B O 1
ATOM 6243 N N . ALA B 1 242 ? 16.219 -4.055 -0.255 1 95.38 242 ALA B N 1
ATOM 6244 C CA . ALA B 1 242 ? 17.234 -5.102 -0.329 1 95.38 242 ALA B CA 1
ATOM 6245 C C . ALA B 1 242 ? 16.953 -6.207 0.686 1 95.38 242 ALA B C 1
ATOM 6247 O O . ALA B 1 242 ? 17.156 -7.387 0.395 1 95.38 242 ALA B O 1
ATOM 6248 N N . GLU B 1 243 ? 16.531 -5.809 1.816 1 95.44 243 GLU B N 1
ATOM 6249 C CA . GLU B 1 243 ? 16.266 -6.797 2.857 1 95.44 243 GLU B CA 1
ATOM 6250 C C . GLU B 1 243 ? 15.125 -7.738 2.447 1 95.44 243 GLU B C 1
ATOM 6252 O O . GLU B 1 243 ? 15.234 -8.953 2.623 1 95.44 243 GLU B O 1
ATOM 6257 N N . VAL B 1 244 ? 14.062 -7.184 1.952 1 93.62 244 VAL B N 1
ATOM 6258 C CA . VAL B 1 244 ? 12.961 -8.008 1.48 1 93.62 244 VAL B CA 1
ATOM 6259 C C . VAL B 1 244 ? 13.445 -8.938 0.366 1 93.62 244 VAL B C 1
ATOM 6261 O O . VAL B 1 244 ? 13.156 -10.133 0.379 1 93.62 244 VAL B O 1
ATOM 6264 N N . ARG B 1 245 ? 14.195 -8.406 -0.573 1 94.44 245 ARG B N 1
ATOM 6265 C CA . ARG B 1 245 ? 14.742 -9.164 -1.696 1 94.44 245 ARG B CA 1
ATOM 6266 C C . ARG B 1 245 ? 15.594 -10.336 -1.209 1 94.44 245 ARG B C 1
ATOM 6268 O O . ARG B 1 245 ? 15.391 -11.469 -1.637 1 94.44 245 ARG B O 1
ATOM 6275 N N . ASP B 1 246 ? 16.5 -10.047 -0.303 1 96 246 ASP B N 1
ATOM 6276 C CA . ASP B 1 246 ? 17.469 -11.055 0.14 1 96 246 ASP B CA 1
ATOM 6277 C C . ASP B 1 246 ? 16.766 -12.203 0.867 1 96 246 ASP B C 1
ATOM 6279 O O . ASP B 1 246 ? 17.078 -13.375 0.646 1 96 246 ASP B O 1
ATOM 6283 N N . HIS B 1 247 ? 15.812 -11.883 1.714 1 94.25 247 HIS B N 1
ATOM 6284 C CA . HIS B 1 247 ? 15.07 -12.914 2.428 1 94.25 247 HIS B CA 1
ATOM 6285 C C . HIS B 1 247 ? 14.25 -13.766 1.467 1 94.25 247 HIS B C 1
ATOM 6287 O O . HIS B 1 247 ? 14.258 -15 1.563 1 94.25 247 HIS B O 1
ATOM 6293 N N . ARG B 1 248 ? 13.641 -13.164 0.542 1 92.06 248 ARG B N 1
ATOM 6294 C CA . ARG B 1 248 ? 12.805 -13.906 -0.401 1 92.06 248 ARG B CA 1
ATOM 6295 C C . ARG B 1 248 ? 13.664 -14.695 -1.383 1 92.06 248 ARG B C 1
ATOM 6297 O O . ARG B 1 248 ? 13.297 -15.805 -1.78 1 92.06 248 ARG B O 1
ATOM 6304 N N . ARG B 1 249 ? 14.805 -14.094 -1.798 1 93.56 249 ARG B N 1
ATOM 6305 C CA . ARG B 1 249 ? 15.742 -14.812 -2.652 1 93.56 249 ARG B CA 1
ATOM 6306 C C . ARG B 1 249 ? 16.188 -16.125 -2.002 1 93.56 249 ARG B C 1
ATOM 6308 O O . ARG B 1 249 ? 16.219 -17.156 -2.652 1 93.56 249 ARG B O 1
ATOM 6315 N N . ARG B 1 250 ? 16.531 -16.109 -0.789 1 93.75 250 ARG B N 1
ATOM 6316 C CA . ARG B 1 250 ? 16.969 -17.297 -0.06 1 93.75 250 ARG B CA 1
ATOM 6317 C C . ARG B 1 250 ? 15.844 -18.312 0.055 1 93.75 250 ARG B C 1
ATOM 6319 O O . ARG B 1 250 ? 16.047 -19.516 -0.182 1 93.75 250 ARG B O 1
ATOM 6326 N N . ALA B 1 251 ? 14.664 -17.797 0.395 1 92.38 251 ALA B N 1
ATOM 6327 C CA . ALA B 1 251 ? 13.523 -18.688 0.571 1 92.38 251 ALA B CA 1
ATOM 6328 C C . ALA B 1 251 ? 13.188 -19.406 -0.73 1 92.38 251 ALA B C 1
ATOM 6330 O O . ALA B 1 251 ? 13.117 -20.641 -0.766 1 92.38 251 ALA B O 1
ATOM 6331 N N . PHE B 1 252 ? 13.133 -18.703 -1.839 1 89.44 252 PHE B N 1
ATOM 6332 C CA . PHE B 1 252 ? 12.672 -19.281 -3.098 1 89.44 252 PHE B CA 1
ATOM 6333 C C . PHE B 1 252 ? 13.773 -20.125 -3.744 1 89.44 252 PHE B C 1
ATOM 6335 O O . PHE B 1 252 ? 13.492 -21.094 -4.438 1 89.44 252 PHE B O 1
ATOM 6342 N N . SER B 1 253 ? 15.062 -19.766 -3.479 1 92.31 253 SER B N 1
ATOM 6343 C CA . SER B 1 253 ? 16.156 -20.609 -3.928 1 92.31 253 SER B CA 1
ATOM 6344 C C . SER B 1 253 ? 16.141 -21.969 -3.219 1 92.31 253 SER B C 1
ATOM 6346 O O . SER B 1 253 ? 16.375 -23 -3.84 1 92.31 253 SER B O 1
ATOM 6348 N N . ALA B 1 254 ? 15.844 -21.922 -1.951 1 91.12 254 ALA B N 1
ATOM 6349 C CA . ALA B 1 254 ? 15.734 -23.172 -1.203 1 91.12 254 ALA B CA 1
ATOM 6350 C C . ALA B 1 254 ? 14.609 -24.031 -1.758 1 91.12 254 ALA B C 1
ATOM 6352 O O . ALA B 1 254 ? 14.773 -25.25 -1.902 1 91.12 254 ALA B O 1
ATOM 6353 N N . TYR B 1 255 ? 13.492 -23.453 -2.115 1 88.12 255 TYR B N 1
ATOM 6354 C CA . TYR B 1 255 ? 12.383 -24.203 -2.688 1 88.12 255 TYR B CA 1
ATOM 6355 C C . TYR B 1 255 ? 12.75 -24.781 -4.047 1 88.12 255 TYR B C 1
ATOM 6357 O O . TYR B 1 255 ? 12.359 -25.906 -4.375 1 88.12 255 TYR B O 1
ATOM 6365 N N . ALA B 1 256 ? 13.516 -24 -4.805 1 88.25 256 ALA B N 1
ATOM 6366 C CA . ALA B 1 256 ? 13.922 -24.469 -6.125 1 88.25 256 ALA B CA 1
ATOM 6367 C C . ALA B 1 256 ? 14.812 -25.703 -6.02 1 88.25 256 ALA B C 1
ATOM 6369 O O . ALA B 1 256 ? 14.672 -26.641 -6.809 1 88.25 256 ALA B O 1
ATOM 6370 N N . ILE B 1 257 ? 15.672 -25.734 -5.055 1 89.56 257 ILE B N 1
ATOM 6371 C CA . ILE B 1 257 ? 16.531 -26.891 -4.82 1 89.56 257 ILE B CA 1
ATOM 6372 C C . ILE B 1 257 ? 15.688 -28.094 -4.441 1 89.56 257 ILE B C 1
ATOM 6374 O O . ILE B 1 257 ? 15.922 -29.203 -4.938 1 89.56 257 ILE B O 1
ATOM 6378 N N . GLY B 1 258 ? 14.758 -27.859 -3.605 1 85.38 258 GLY B N 1
ATOM 6379 C CA . GLY B 1 258 ? 13.859 -28.938 -3.209 1 85.38 258 GLY B CA 1
ATOM 6380 C C . GLY B 1 258 ? 13.094 -29.531 -4.371 1 85.38 258 GLY B C 1
ATOM 6381 O O . GLY B 1 258 ? 12.953 -30.75 -4.469 1 85.38 258 GLY B O 1
ATOM 6382 N N . VAL B 1 259 ? 12.609 -28.703 -5.285 1 83.5 259 VAL B N 1
ATOM 6383 C CA . VAL B 1 259 ? 11.852 -29.156 -6.445 1 83.5 259 VAL B CA 1
ATOM 6384 C C . VAL B 1 259 ? 12.75 -30 -7.348 1 83.5 259 VAL B C 1
ATOM 6386 O O . VAL B 1 259 ? 12.328 -31.047 -7.848 1 83.5 259 VAL B O 1
ATOM 6389 N N . GLY B 1 260 ? 14.008 -29.531 -7.574 1 85.38 260 GLY B N 1
ATOM 6390 C CA . GLY B 1 260 ? 14.945 -30.312 -8.352 1 85.38 260 GLY B CA 1
ATOM 6391 C C . GLY B 1 260 ? 15.203 -31.688 -7.77 1 85.38 260 GLY B C 1
ATOM 6392 O O . GLY B 1 260 ? 15.266 -32.688 -8.5 1 85.38 260 GLY B O 1
ATOM 6393 N N . TRP B 1 261 ? 15.273 -31.766 -6.492 1 85.5 261 TRP B N 1
ATOM 6394 C CA . TRP B 1 261 ? 15.516 -33.031 -5.785 1 85.5 261 TRP B CA 1
ATOM 6395 C C . TRP B 1 261 ? 14.383 -34 -6.027 1 85.5 261 TRP B C 1
ATOM 6397 O O . TRP B 1 261 ? 14.625 -35.188 -6.305 1 85.5 261 TRP B O 1
ATOM 6407 N N . ILE B 1 262 ? 13.242 -33.531 -6.012 1 82.88 262 ILE B N 1
ATOM 6408 C CA . ILE B 1 262 ? 12.078 -34.406 -6.152 1 82.88 262 ILE B CA 1
ATOM 6409 C C . ILE B 1 262 ? 11.984 -34.906 -7.594 1 82.88 262 ILE B C 1
ATOM 6411 O O . ILE B 1 262 ? 11.703 -36.094 -7.832 1 82.88 262 ILE B O 1
ATOM 6415 N N . VAL B 1 263 ? 12.188 -34.031 -8.602 1 80.56 263 VAL B N 1
ATOM 6416 C CA . VAL B 1 263 ? 12.125 -34.406 -10.008 1 80.56 263 VAL B CA 1
ATOM 6417 C C . VAL B 1 263 ? 13.211 -35.469 -10.297 1 80.56 263 VAL B C 1
ATOM 6419 O O . VAL B 1 263 ? 12.977 -36.406 -11.039 1 80.56 263 VAL B O 1
ATOM 6422 N N . PHE B 1 264 ? 14.359 -35.281 -9.711 1 85.5 264 PHE B N 1
ATOM 6423 C CA . PHE B 1 264 ? 15.445 -36.219 -9.875 1 85.5 264 PHE B CA 1
ATOM 6424 C C . PHE B 1 264 ? 15.039 -37.594 -9.359 1 85.5 264 PHE B C 1
ATOM 6426 O O . PHE B 1 264 ? 15.273 -38.625 -10.023 1 85.5 264 PHE B O 1
ATOM 6433 N N . LEU B 1 265 ? 14.492 -37.625 -8.188 1 84.62 265 LEU B N 1
ATOM 6434 C CA . LEU B 1 265 ? 14.078 -38.875 -7.605 1 84.62 265 LEU B CA 1
ATOM 6435 C C . LEU B 1 265 ? 13.031 -39.562 -8.477 1 84.62 265 LEU B C 1
ATOM 6437 O O . LEU B 1 265 ? 12.984 -40.812 -8.555 1 84.62 265 LEU B O 1
ATOM 6441 N N . PHE B 1 266 ? 12.219 -38.781 -9.133 1 82.69 266 PHE B N 1
ATOM 6442 C CA . PHE B 1 266 ? 11.242 -39.312 -10.078 1 82.69 266 PHE B CA 1
ATOM 6443 C C . PHE B 1 266 ? 11.938 -40.031 -11.242 1 82.69 266 PHE B C 1
ATOM 6445 O O . PHE B 1 266 ? 11.555 -41.125 -11.625 1 82.69 266 PHE B O 1
ATOM 6452 N N . TYR B 1 267 ? 12.969 -39.438 -11.797 1 84.88 267 TYR B N 1
ATOM 6453 C CA . TYR B 1 267 ? 13.703 -40.031 -12.898 1 84.88 267 TYR B CA 1
ATOM 6454 C C . TYR B 1 267 ? 14.43 -41.281 -12.445 1 84.88 267 TYR B C 1
ATOM 6456 O O . TYR B 1 267 ? 14.523 -42.281 -13.188 1 84.88 267 TYR B O 1
ATOM 6464 N N . VAL B 1 268 ? 14.938 -41.188 -11.242 1 84.62 268 VAL B N 1
ATOM 6465 C CA . VAL B 1 268 ? 15.609 -42.375 -10.688 1 84.62 268 VAL B CA 1
ATOM 6466 C C . VAL B 1 268 ? 14.617 -43.531 -10.594 1 84.62 268 VAL B C 1
ATOM 6468 O O . VAL B 1 268 ? 14.945 -44.656 -10.969 1 84.62 268 VAL B O 1
ATOM 6471 N N . PHE B 1 269 ? 13.484 -43.219 -10.172 1 82.44 269 PHE B N 1
ATOM 6472 C CA . PHE B 1 269 ? 12.453 -44.25 -10.062 1 82.44 269 PHE B CA 1
ATOM 6473 C C . PHE B 1 269 ? 12.094 -44.812 -11.438 1 82.44 269 PHE B C 1
ATOM 6475 O O . PHE B 1 269 ? 11.984 -46 -11.609 1 82.44 269 PHE B O 1
ATOM 6482 N N . LEU B 1 270 ? 11.875 -43.938 -12.406 1 81.88 270 LEU B N 1
ATOM 6483 C CA . LEU B 1 270 ? 11.547 -44.375 -13.766 1 81.88 270 LEU B CA 1
ATOM 6484 C C . LEU B 1 270 ? 12.648 -45.25 -14.336 1 81.88 270 LEU B C 1
ATOM 6486 O O . LEU B 1 270 ? 12.359 -46.25 -15 1 81.88 270 LEU B O 1
ATOM 6490 N N . GLY B 1 271 ? 13.883 -44.875 -14.062 1 81.94 271 GLY B N 1
ATOM 6491 C CA . GLY B 1 271 ? 15.008 -45.688 -14.516 1 81.94 271 GLY B CA 1
ATOM 6492 C C . GLY B 1 271 ? 15.039 -47.062 -13.898 1 81.94 271 GLY B C 1
ATOM 6493 O O . GLY B 1 271 ? 15.203 -48.062 -14.609 1 81.94 271 GLY B O 1
ATOM 6494 N N . VAL B 1 272 ? 14.781 -47.156 -12.664 1 81.25 272 VAL B N 1
ATOM 6495 C CA . VAL B 1 272 ? 14.797 -48.438 -11.961 1 81.25 272 VAL B CA 1
ATOM 6496 C C . VAL B 1 272 ? 13.648 -49.312 -12.461 1 81.25 272 VAL B C 1
ATOM 6498 O O . VAL B 1 272 ? 13.836 -50.5 -12.672 1 81.25 272 VAL B O 1
ATOM 6501 N N . ALA B 1 273 ? 12.508 -48.719 -12.688 1 76.62 273 ALA B N 1
ATOM 6502 C CA . ALA B 1 273 ? 11.344 -49.469 -13.141 1 76.62 273 ALA B CA 1
ATOM 6503 C C . ALA B 1 273 ? 11.539 -49.969 -14.57 1 76.62 273 ALA B C 1
ATOM 6505 O O . ALA B 1 273 ? 11.141 -51.094 -14.898 1 76.62 273 ALA B O 1
ATOM 6506 N N . ALA B 1 274 ? 12.117 -49.188 -15.398 1 76.81 274 ALA B N 1
ATOM 6507 C CA . ALA B 1 274 ? 12.258 -49.531 -16.812 1 76.81 274 ALA B CA 1
ATOM 6508 C C . ALA B 1 274 ? 13.414 -50.5 -17.031 1 76.81 274 ALA B C 1
ATOM 6510 O O . ALA B 1 274 ? 13.352 -51.344 -17.922 1 76.81 274 ALA B O 1
ATOM 6511 N N . PHE B 1 275 ? 14.453 -50.406 -16.312 1 78.88 275 PHE B N 1
ATOM 6512 C CA . PHE B 1 275 ? 15.656 -51.188 -16.562 1 78.88 275 PHE B CA 1
ATOM 6513 C C . PHE B 1 275 ? 15.812 -52.281 -15.523 1 78.88 275 PHE B C 1
ATOM 6515 O O . PHE B 1 275 ? 16.891 -52.875 -15.406 1 78.88 275 PHE B O 1
ATOM 6522 N N . TRP B 1 276 ? 14.719 -52.469 -14.773 1 73.94 276 TRP B N 1
ATOM 6523 C CA . TRP B 1 276 ? 14.719 -53.469 -13.719 1 73.94 276 TRP B CA 1
ATOM 6524 C C . TRP B 1 276 ? 15.102 -54.844 -14.266 1 73.94 276 TRP B C 1
ATOM 6526 O O . TRP B 1 276 ? 15.898 -55.562 -13.656 1 73.94 276 TRP B O 1
ATOM 6536 N N . PRO B 1 277 ? 14.523 -55.312 -15.422 1 63.69 277 PRO B N 1
ATOM 6537 C CA . PRO B 1 277 ? 14.891 -56.625 -15.938 1 63.69 277 PRO B CA 1
ATOM 6538 C C . PRO B 1 277 ? 16.391 -56.75 -16.234 1 63.69 277 PRO B C 1
ATOM 6540 O O . PRO B 1 277 ? 16.969 -57.844 -16.094 1 63.69 277 PRO B O 1
ATOM 6543 N N . ALA B 1 278 ? 16.766 -55.719 -16.766 1 61.34 278 ALA B N 1
ATOM 6544 C CA . ALA B 1 278 ? 18.188 -55.75 -17.078 1 61.34 278 ALA B CA 1
ATOM 6545 C C . ALA B 1 278 ? 19.031 -55.906 -15.812 1 61.34 278 ALA B C 1
ATOM 6547 O O . ALA B 1 278 ? 20.203 -56.281 -15.883 1 61.34 278 ALA B O 1
ATOM 6548 N N . LEU B 1 279 ? 18.312 -55.594 -14.727 1 59.03 279 LEU B N 1
ATOM 6549 C CA . LEU B 1 279 ? 19.031 -55.75 -13.469 1 59.03 279 LEU B CA 1
ATOM 6550 C C . LEU B 1 279 ? 18.922 -57.188 -12.969 1 59.03 279 LEU B C 1
ATOM 6552 O O . LEU B 1 279 ? 19.391 -57.5 -11.867 1 59.03 279 LEU B O 1
ATOM 6556 N N . GLY B 1 280 ? 18.438 -58.094 -13.852 1 57.41 280 GLY B N 1
ATOM 6557 C CA . GLY B 1 280 ? 18.406 -59.531 -13.555 1 57.41 280 GLY B CA 1
ATOM 6558 C C . GLY B 1 280 ? 17.078 -60 -13 1 57.41 280 GLY B C 1
ATOM 6559 O O . GLY B 1 280 ? 16.938 -61.156 -12.602 1 57.41 280 GLY B O 1
ATOM 6560 N N . VAL B 1 281 ? 16.25 -59.062 -12.789 1 55.06 281 VAL B N 1
ATOM 6561 C CA . VAL B 1 281 ? 14.977 -59.5 -12.211 1 55.06 281 VAL B CA 1
ATOM 6562 C C . VAL B 1 281 ? 13.969 -59.781 -13.32 1 55.06 281 VAL B C 1
ATOM 6564 O O . VAL B 1 281 ? 13.828 -59 -14.258 1 55.06 281 VAL B O 1
ATOM 6567 N N . ARG B 1 282 ? 13.695 -61.031 -13.656 1 55.28 282 ARG B N 1
ATOM 6568 C CA . ARG B 1 282 ? 12.852 -61.594 -14.703 1 55.28 282 ARG B CA 1
ATOM 6569 C C . ARG B 1 282 ? 11.492 -60.906 -14.742 1 55.28 282 ARG B C 1
ATOM 6571 O O . ARG B 1 282 ? 10.688 -61.062 -13.82 1 55.28 282 ARG B O 1
ATOM 6578 N N . GLY B 1 283 ? 11.32 -59.625 -15.008 1 54.84 283 GLY B N 1
ATOM 6579 C CA . GLY B 1 283 ? 9.961 -59.125 -15.094 1 54.84 283 GLY B CA 1
ATOM 6580 C C . GLY B 1 283 ? 9.359 -59.25 -16.484 1 54.84 283 GLY B C 1
ATOM 6581 O O . GLY B 1 283 ? 10.094 -59.406 -17.469 1 54.84 283 GLY B O 1
ATOM 6582 N N . ASP B 1 284 ? 8.141 -59.75 -16.609 1 60.12 284 ASP B N 1
ATOM 6583 C CA . ASP B 1 284 ? 7.406 -59.875 -17.859 1 60.12 284 ASP B CA 1
ATOM 6584 C C . ASP B 1 284 ? 7.289 -58.531 -18.562 1 60.12 284 ASP B C 1
ATOM 6586 O O . ASP B 1 284 ? 6.965 -57.5 -17.938 1 60.12 284 ASP B O 1
ATOM 6590 N N . GLY B 1 285 ? 7.859 -58.344 -19.812 1 60.12 285 GLY B N 1
ATOM 6591 C CA . GLY B 1 285 ? 7.895 -57.156 -20.672 1 60.12 285 GLY B CA 1
ATOM 6592 C C . GLY B 1 285 ? 6.602 -56.375 -20.672 1 60.12 285 GLY B C 1
ATOM 6593 O O . GLY B 1 285 ? 6.609 -55.188 -20.391 1 60.12 285 GLY B O 1
ATOM 6594 N N . PRO B 1 286 ? 5.578 -57.125 -20.859 1 61.38 286 PRO B N 1
ATOM 6595 C CA . PRO B 1 286 ? 4.301 -56.406 -20.922 1 61.38 286 PRO B CA 1
ATOM 6596 C C . PRO B 1 286 ? 3.922 -55.75 -19.594 1 61.38 286 PRO B C 1
ATOM 6598 O O . PRO B 1 286 ? 3.379 -54.656 -19.578 1 61.38 286 PRO B O 1
ATOM 6601 N N . ALA B 1 287 ? 4.273 -56.312 -18.594 1 73.75 287 ALA B N 1
ATOM 6602 C CA . ALA B 1 287 ? 3.965 -55.75 -17.266 1 73.75 287 ALA B CA 1
ATOM 6603 C C . ALA B 1 287 ? 4.77 -54.469 -17 1 73.75 287 ALA B C 1
ATOM 6605 O O . ALA B 1 287 ? 4.266 -53.531 -16.406 1 73.75 287 ALA B O 1
ATOM 6606 N N . THR B 1 288 ? 5.883 -54.406 -17.547 1 74.75 288 THR B N 1
ATOM 6607 C CA . THR B 1 288 ? 6.77 -53.281 -17.344 1 74.75 288 THR B CA 1
ATOM 6608 C C . THR B 1 288 ? 6.215 -52.031 -18.047 1 74.75 288 THR B C 1
ATOM 6610 O O . THR B 1 288 ? 6.285 -50.906 -17.5 1 74.75 288 THR B O 1
ATOM 6613 N N . SER B 1 289 ? 5.641 -52.219 -19.172 1 75.69 289 SER B N 1
ATOM 6614 C CA . SER B 1 289 ? 5.039 -51.094 -19.875 1 75.69 289 SER B CA 1
ATOM 6615 C C . SER B 1 289 ? 3.9 -50.5 -19.078 1 75.69 289 SER B C 1
ATOM 6617 O O . SER B 1 289 ? 3.746 -49.281 -19.031 1 75.69 289 SER B O 1
ATOM 6619 N N . GLY B 1 290 ? 3.184 -51.312 -18.422 1 75.56 290 GLY B N 1
ATOM 6620 C CA . GLY B 1 290 ? 2.094 -50.844 -17.594 1 75.56 290 GLY B CA 1
ATOM 6621 C C . GLY B 1 290 ? 2.562 -50 -16.422 1 75.56 290 GLY B C 1
ATOM 6622 O O . GLY B 1 290 ? 1.998 -48.938 -16.141 1 75.56 290 GLY B O 1
ATOM 6623 N N . TYR B 1 291 ? 3.656 -50.406 -15.789 1 79.62 291 TYR B N 1
ATOM 6624 C CA . TYR B 1 291 ? 4.215 -49.688 -14.648 1 79.62 291 TYR B CA 1
ATOM 6625 C C . TYR B 1 291 ? 4.734 -48.312 -15.07 1 79.62 291 TYR B C 1
ATOM 6627 O O . TYR B 1 291 ? 4.5 -47.312 -14.383 1 79.62 291 TYR B O 1
ATOM 6635 N N . VAL B 1 292 ? 5.332 -48.25 -16.172 1 78.88 292 VAL B N 1
ATOM 6636 C CA . VAL B 1 292 ? 5.961 -47.031 -16.656 1 78.88 292 VAL B CA 1
ATOM 6637 C C . VAL B 1 292 ? 4.887 -46 -17.016 1 78.88 292 VAL B C 1
ATOM 6639 O O . VAL B 1 292 ? 5.027 -44.812 -16.703 1 78.88 292 VAL B O 1
ATOM 6642 N N . VAL B 1 293 ? 3.846 -46.5 -17.578 1 81.5 293 VAL B N 1
ATOM 6643 C CA . VAL B 1 293 ? 2.754 -45.625 -17.969 1 81.5 293 VAL B CA 1
ATOM 6644 C C . VAL B 1 293 ? 2.127 -44.969 -16.734 1 81.5 293 VAL B C 1
ATOM 6646 O O . VAL B 1 293 ? 1.901 -43.781 -16.688 1 81.5 293 VAL B O 1
ATOM 6649 N N . VAL B 1 294 ? 1.909 -45.781 -15.742 1 83.69 294 VAL B N 1
ATOM 6650 C CA . VAL B 1 294 ? 1.29 -45.281 -14.516 1 83.69 294 VAL B CA 1
ATOM 6651 C C . VAL B 1 294 ? 2.219 -44.281 -13.836 1 83.69 294 VAL B C 1
ATOM 6653 O O . VAL B 1 294 ? 1.775 -43.219 -13.383 1 83.69 294 VAL B O 1
ATOM 6656 N N . PHE B 1 295 ? 3.389 -44.594 -13.828 1 81.12 295 PHE B N 1
ATOM 6657 C CA . PHE B 1 295 ? 4.34 -43.719 -13.141 1 81.12 295 PHE B CA 1
ATOM 6658 C C . PHE B 1 295 ? 4.535 -42.406 -13.906 1 81.12 295 PHE B C 1
ATOM 6660 O O . PHE B 1 295 ? 4.664 -41.344 -13.297 1 81.12 295 PHE B O 1
ATOM 6667 N N . LEU B 1 296 ? 4.633 -42.469 -15.203 1 82.5 296 LEU B N 1
ATOM 6668 C CA . LEU B 1 296 ? 4.746 -41.25 -16.016 1 82.5 296 LEU B CA 1
ATOM 6669 C C . LEU B 1 296 ? 3.535 -40.344 -15.812 1 82.5 296 LEU B C 1
ATOM 6671 O O . LEU B 1 296 ? 3.67 -39.125 -15.758 1 82.5 296 LEU B O 1
ATOM 6675 N N . PHE B 1 297 ? 2.457 -41.031 -15.758 1 81.44 297 PHE B N 1
ATOM 6676 C CA . PHE B 1 297 ? 1.238 -40.281 -15.539 1 81.44 297 PHE B CA 1
ATOM 6677 C C . PHE B 1 297 ? 1.277 -39.562 -14.188 1 81.44 297 PHE B C 1
ATOM 6679 O O . PHE B 1 297 ? 0.752 -38.469 -14.039 1 81.44 297 PHE B O 1
ATOM 6686 N N . MET B 1 298 ? 1.897 -40.188 -13.227 1 85.06 298 MET B N 1
ATOM 6687 C CA . MET B 1 298 ? 1.953 -39.656 -11.859 1 85.06 298 MET B CA 1
ATOM 6688 C C . MET B 1 298 ? 2.918 -38.469 -11.773 1 85.06 298 MET B C 1
ATOM 6690 O O . MET B 1 298 ? 2.916 -37.75 -10.781 1 85.06 298 MET B O 1
ATOM 6694 N N . LEU B 1 299 ? 3.678 -38.25 -12.758 1 80.62 299 LEU B N 1
ATOM 6695 C CA . LEU B 1 299 ? 4.676 -37.188 -12.727 1 80.62 299 LEU B CA 1
ATOM 6696 C C . LEU B 1 299 ? 4.016 -35.844 -12.578 1 80.62 299 LEU B C 1
ATOM 6698 O O . LEU B 1 299 ? 4.445 -35 -11.758 1 80.62 299 LEU B O 1
ATOM 6702 N N . LEU B 1 300 ? 3 -35.688 -13.336 1 79.62 300 LEU B N 1
ATOM 6703 C CA . LEU B 1 300 ? 2.32 -34.375 -13.312 1 79.62 300 LEU B CA 1
ATOM 6704 C C . LEU B 1 300 ? 1.693 -34.125 -11.945 1 79.62 300 LEU B C 1
ATOM 6706 O O . LEU B 1 300 ? 1.93 -33.062 -11.344 1 79.62 300 LEU B O 1
ATOM 6710 N N . PRO B 1 301 ? 0.941 -35.062 -11.398 1 84.25 301 PRO B N 1
ATOM 6711 C CA . PRO B 1 301 ? 0.361 -34.875 -10.07 1 84.25 301 PRO B CA 1
ATOM 6712 C C . PRO B 1 301 ? 1.42 -34.656 -8.992 1 84.25 301 PRO B C 1
ATOM 6714 O O . PRO B 1 301 ? 1.232 -33.844 -8.078 1 84.25 301 PRO B O 1
ATOM 6717 N N . LEU B 1 302 ? 2.484 -35.344 -9.086 1 81.88 302 LEU B N 1
ATOM 6718 C CA . LEU B 1 302 ? 3.545 -35.188 -8.094 1 81.88 302 LEU B CA 1
ATOM 6719 C C . LEU B 1 302 ? 4.184 -33.812 -8.195 1 81.88 302 LEU B C 1
ATOM 6721 O O . LEU B 1 302 ? 4.453 -33.188 -7.172 1 81.88 302 LEU B O 1
ATOM 6725 N N . ASP B 1 303 ? 4.41 -33.375 -9.391 1 80.88 303 ASP B N 1
ATOM 6726 C CA . ASP B 1 303 ? 4.926 -32.031 -9.625 1 80.88 303 ASP B CA 1
ATOM 6727 C C . ASP B 1 303 ? 3.971 -30.953 -9.086 1 80.88 303 ASP B C 1
ATOM 6729 O O . ASP B 1 303 ? 4.402 -29.969 -8.492 1 80.88 303 ASP B O 1
ATOM 6733 N N . GLY B 1 304 ? 2.736 -31.141 -9.336 1 83.19 304 GLY B N 1
ATOM 6734 C CA . GLY B 1 304 ? 1.717 -30.234 -8.852 1 83.19 304 GLY B CA 1
ATOM 6735 C C . GLY B 1 304 ? 1.673 -30.125 -7.34 1 83.19 304 GLY B C 1
ATOM 6736 O O . GLY B 1 304 ? 1.479 -29.047 -6.789 1 83.19 304 GLY B O 1
ATOM 6737 N N . LEU B 1 305 ? 1.851 -31.234 -6.656 1 84.69 305 LEU B N 1
ATOM 6738 C CA . LEU B 1 305 ? 1.858 -31.25 -5.199 1 84.69 305 LEU B CA 1
ATOM 6739 C C . LEU B 1 305 ? 3.061 -30.484 -4.656 1 84.69 305 LEU B C 1
ATOM 6741 O O . LEU B 1 305 ? 2.92 -29.656 -3.748 1 84.69 305 LEU B O 1
ATOM 6745 N N . LEU B 1 306 ? 4.113 -30.656 -5.25 1 78.44 306 LEU B N 1
ATOM 6746 C CA . LEU B 1 306 ? 5.367 -30.094 -4.746 1 78.44 306 LEU B CA 1
ATOM 6747 C C . LEU B 1 306 ? 5.445 -28.594 -5.02 1 78.44 306 LEU B C 1
ATOM 6749 O O . LEU B 1 306 ? 5.895 -27.828 -4.168 1 78.44 306 LEU B O 1
ATOM 6753 N N . ASN B 1 307 ? 4.977 -28.188 -6.156 1 80.19 307 ASN B N 1
ATOM 6754 C CA . ASN B 1 307 ? 5.102 -26.797 -6.574 1 80.19 307 ASN B CA 1
ATOM 6755 C C . ASN B 1 307 ? 4.094 -25.906 -5.855 1 80.19 307 ASN B C 1
ATOM 6757 O O . ASN B 1 307 ? 4.176 -24.672 -5.941 1 80.19 307 ASN B O 1
ATOM 6761 N N . ASN B 1 308 ? 3.256 -26.531 -5.141 1 87.19 308 ASN B N 1
ATOM 6762 C CA . ASN B 1 308 ? 2.27 -25.734 -4.418 1 87.19 308 ASN B CA 1
ATOM 6763 C C . ASN B 1 308 ? 2.656 -25.562 -2.953 1 87.19 308 ASN B C 1
ATOM 6765 O O . ASN B 1 308 ? 2.025 -24.781 -2.229 1 87.19 308 ASN B O 1
ATOM 6769 N N . VAL B 1 309 ? 3.773 -26.172 -2.576 1 84.94 309 VAL B N 1
ATOM 6770 C CA . VAL B 1 309 ? 4.18 -26.125 -1.176 1 84.94 309 VAL B CA 1
ATOM 6771 C C . VAL B 1 309 ? 4.59 -24.703 -0.801 1 84.94 309 VAL B C 1
ATOM 6773 O O . VAL B 1 309 ? 4.145 -24.172 0.218 1 84.94 309 VAL B O 1
ATOM 6776 N N . PRO B 1 310 ? 5.402 -24 -1.648 1 83 310 PRO B N 1
ATOM 6777 C CA . PRO B 1 310 ? 5.754 -22.625 -1.286 1 83 310 PRO B CA 1
ATOM 6778 C C . PRO B 1 310 ? 4.531 -21.719 -1.139 1 83 310 PRO B C 1
ATOM 6780 O O . PRO B 1 310 ? 4.488 -20.875 -0.239 1 83 310 PRO B O 1
ATOM 6783 N N . THR B 1 311 ? 3.594 -21.938 -2.006 1 86.81 311 THR B N 1
ATOM 6784 C CA . THR B 1 311 ? 2.379 -21.141 -1.96 1 86.81 311 THR B CA 1
ATOM 6785 C C . THR B 1 311 ? 1.6 -21.406 -0.676 1 86.81 311 THR B C 1
ATOM 6787 O O . THR B 1 311 ? 1.102 -20.484 -0.039 1 86.81 311 THR B O 1
ATOM 6790 N N . LEU B 1 312 ? 1.551 -22.656 -0.296 1 87.88 312 LEU B N 1
ATOM 6791 C CA . LEU B 1 312 ? 0.877 -23.047 0.939 1 87.88 312 LEU B CA 1
ATOM 6792 C C . LEU B 1 312 ? 1.568 -22.438 2.152 1 87.88 312 LEU B C 1
ATOM 6794 O O . LEU B 1 312 ? 0.905 -21.922 3.055 1 87.88 312 LEU B O 1
ATOM 6798 N N . ASN B 1 313 ? 2.82 -22.438 2.113 1 87.88 313 ASN B N 1
ATOM 6799 C CA . ASN B 1 313 ? 3.568 -21.938 3.26 1 87.88 313 ASN B CA 1
ATOM 6800 C C . ASN B 1 313 ? 3.531 -20.406 3.322 1 87.88 313 ASN B C 1
ATOM 6802 O O . ASN B 1 313 ? 3.459 -19.828 4.41 1 87.88 313 ASN B O 1
ATOM 6806 N N . ALA B 1 314 ? 3.65 -19.828 2.152 1 87.69 314 ALA B N 1
ATOM 6807 C CA . ALA B 1 314 ? 3.508 -18.375 2.121 1 87.69 314 ALA B CA 1
ATOM 6808 C C . ALA B 1 314 ? 2.143 -17.953 2.652 1 87.69 314 ALA B C 1
ATOM 6810 O O . ALA B 1 314 ? 2.037 -16.969 3.396 1 87.69 314 ALA B O 1
ATOM 6811 N N . ALA B 1 315 ? 1.1 -18.656 2.295 1 89.88 315 ALA B N 1
ATOM 6812 C CA . ALA B 1 315 ? -0.252 -18.375 2.768 1 89.88 315 ALA B CA 1
ATOM 6813 C C . ALA B 1 315 ? -0.358 -18.578 4.277 1 89.88 315 ALA B C 1
ATOM 6815 O O . ALA B 1 315 ? -1.012 -17.781 4.969 1 89.88 315 ALA B O 1
ATOM 6816 N N . ARG B 1 316 ? 0.253 -19.594 4.711 1 87.75 316 ARG B N 1
ATOM 6817 C CA . ARG B 1 316 ? 0.248 -19.875 6.145 1 87.75 316 ARG B CA 1
ATOM 6818 C C . ARG B 1 316 ? 0.908 -18.734 6.922 1 87.75 316 ARG B C 1
ATOM 6820 O O . ARG B 1 316 ? 0.375 -18.281 7.938 1 87.75 316 ARG B O 1
ATOM 6827 N N . VAL B 1 317 ? 2.07 -18.297 6.48 1 88.38 317 VAL B N 1
ATOM 6828 C CA . VAL B 1 317 ? 2.793 -17.203 7.129 1 88.38 317 VAL B CA 1
ATOM 6829 C C . VAL B 1 317 ? 1.939 -15.938 7.113 1 88.38 317 VAL B C 1
ATOM 6831 O O . VAL B 1 317 ? 1.835 -15.242 8.125 1 88.38 317 VAL B O 1
ATOM 6834 N N . SER B 1 318 ? 1.359 -15.68 6.008 1 91.81 318 SER B N 1
ATOM 6835 C CA . SER B 1 318 ? 0.518 -14.492 5.867 1 91.81 318 SER B CA 1
ATOM 6836 C C . SER B 1 318 ? -0.708 -14.578 6.773 1 91.81 318 SER B C 1
ATOM 6838 O O . SER B 1 318 ? -1.133 -13.57 7.348 1 91.81 318 SER B O 1
ATOM 6840 N N . LEU B 1 319 ? -1.293 -15.766 6.859 1 89.38 319 LEU B N 1
ATOM 6841 C CA . LEU B 1 319 ? -2.441 -15.961 7.738 1 89.38 319 LEU B CA 1
ATOM 6842 C C . LEU B 1 319 ? -2.066 -15.695 9.195 1 89.38 319 LEU B C 1
ATOM 6844 O O . LEU B 1 319 ? -2.848 -15.102 9.938 1 89.38 319 LEU B O 1
ATOM 6848 N N . GLU B 1 320 ? -0.932 -16.109 9.555 1 89.69 320 GLU B N 1
ATOM 6849 C CA . GLU B 1 320 ? -0.441 -15.859 10.906 1 89.69 320 GLU B CA 1
ATOM 6850 C C . GLU B 1 320 ? -0.258 -14.367 11.164 1 89.69 320 GLU B C 1
ATOM 6852 O O . GLU B 1 320 ? -0.565 -13.875 12.25 1 89.69 320 GLU B O 1
ATOM 6857 N N . ARG B 1 321 ? 0.209 -13.727 10.242 1 90.25 321 ARG B N 1
ATOM 6858 C CA . ARG B 1 321 ? 0.404 -12.281 10.359 1 90.25 321 ARG B CA 1
ATOM 6859 C C . ARG B 1 321 ? -0.932 -11.555 10.477 1 90.25 321 ARG B C 1
ATOM 6861 O O . ARG B 1 321 ? -1.067 -10.617 11.266 1 90.25 321 ARG B O 1
ATOM 6868 N N . ILE B 1 322 ? -1.855 -11.961 9.695 1 91.44 322 ILE B N 1
ATOM 6869 C CA . ILE B 1 322 ? -3.186 -11.359 9.734 1 91.44 322 ILE B CA 1
ATOM 6870 C C . ILE B 1 322 ? -3.811 -11.586 11.109 1 91.44 322 ILE B C 1
ATOM 6872 O O . ILE B 1 322 ? -4.371 -10.656 11.703 1 91.44 322 ILE B O 1
ATOM 6876 N N . GLU B 1 323 ? -3.678 -12.734 11.594 1 89.12 323 GLU B N 1
ATOM 6877 C CA . GLU B 1 323 ? -4.227 -13.07 12.906 1 89.12 323 GLU B CA 1
ATOM 6878 C C . GLU B 1 323 ? -3.557 -12.25 14.008 1 89.12 323 GLU B C 1
ATOM 6880 O O . GLU B 1 323 ? -4.223 -11.781 14.93 1 89.12 323 GLU B O 1
ATOM 6885 N N . LYS B 1 324 ? -2.279 -12.164 13.906 1 88.81 324 LYS B N 1
ATOM 6886 C CA . LYS B 1 324 ? -1.544 -11.359 14.883 1 88.81 324 LYS B CA 1
ATOM 6887 C C . LYS B 1 324 ? -1.993 -9.906 14.844 1 88.81 324 LYS B C 1
ATOM 6889 O O . LYS B 1 324 ? -2.164 -9.273 15.891 1 88.81 324 LYS B O 1
ATOM 6894 N N . LEU B 1 325 ? -2.176 -9.43 13.664 1 89.12 325 LEU B N 1
ATOM 6895 C CA . LEU B 1 325 ? -2.645 -8.055 13.523 1 89.12 325 LEU B CA 1
ATOM 6896 C C . LEU B 1 325 ? -4.047 -7.895 14.094 1 89.12 325 LEU B C 1
ATOM 6898 O O . LEU B 1 325 ? -4.324 -6.93 14.812 1 89.12 325 LEU B O 1
ATOM 6902 N N . MET B 1 326 ? -4.91 -8.805 13.789 1 87.62 326 MET B N 1
ATOM 6903 C CA . MET B 1 326 ? -6.285 -8.758 14.273 1 87.62 326 MET B CA 1
ATOM 6904 C C . MET B 1 326 ? -6.332 -8.844 15.797 1 87.62 326 MET B C 1
ATOM 6906 O O . MET B 1 326 ? -7.164 -8.195 16.438 1 87.62 326 MET B O 1
ATOM 6910 N N . ALA B 1 327 ? -5.449 -9.617 16.312 1 86.38 327 ALA B N 1
ATOM 6911 C CA . ALA B 1 327 ? -5.383 -9.781 17.766 1 86.38 327 ALA B CA 1
ATOM 6912 C C . ALA B 1 327 ? -4.98 -8.469 18.438 1 86.38 327 ALA B C 1
ATOM 6914 O O . ALA B 1 327 ? -5.406 -8.195 19.562 1 86.38 327 ALA B O 1
ATOM 6915 N N . GLN B 1 328 ? -4.203 -7.715 17.734 1 86.69 328 GLN B N 1
ATOM 6916 C CA . GLN B 1 328 ? -3.779 -6.43 18.281 1 86.69 328 GLN B CA 1
ATOM 6917 C C . GLN B 1 328 ? -4.941 -5.441 18.328 1 86.69 328 GLN B C 1
ATOM 6919 O O . GLN B 1 328 ? -4.98 -4.566 19.203 1 86.69 328 GLN B O 1
ATOM 6924 N N . PHE B 1 329 ? -5.879 -5.445 17.391 1 84.5 329 PHE B N 1
ATOM 6925 C CA . PHE B 1 329 ? -7.031 -4.551 17.375 1 84.5 329 PHE B CA 1
ATOM 6926 C C . PHE B 1 329 ? -8.117 -5.062 18.328 1 84.5 329 PHE B C 1
ATOM 6928 O O . PHE B 1 329 ? -9.055 -4.336 18.641 1 84.5 329 PHE B O 1
ATOM 6935 N N . GLY B 1 330 ? -7.879 -6.055 19.047 1 70.12 330 GLY B N 1
ATOM 6936 C CA . GLY B 1 330 ? -8.875 -6.598 19.969 1 70.12 330 GLY B CA 1
ATOM 6937 C C . GLY B 1 330 ? -10.117 -7.105 19.25 1 70.12 330 GLY B C 1
ATOM 6938 O O . GLY B 1 330 ? -10.18 -7.113 18.031 1 70.12 330 GLY B O 1
ATOM 6939 N N . ALA B 1 331 ? -11.078 -7.547 20.094 1 62.69 331 ALA B N 1
ATOM 6940 C CA . ALA B 1 331 ? -12.336 -8.078 19.578 1 62.69 331 ALA B CA 1
ATOM 6941 C C . ALA B 1 331 ? -13.227 -6.961 19.047 1 62.69 331 ALA B C 1
ATOM 6943 O O . ALA B 1 331 ? -13.172 -5.828 19.531 1 62.69 331 ALA B O 1
ATOM 6944 N N . LEU B 1 332 ? -13.672 -7.113 17.828 1 58.94 332 LEU B N 1
ATOM 6945 C CA . LEU B 1 332 ? -14.633 -6.156 17.297 1 58.94 332 LEU B CA 1
ATOM 6946 C C . LEU B 1 332 ? -15.641 -5.738 18.359 1 58.94 332 LEU B C 1
ATOM 6948 O O . LEU B 1 332 ? -16.203 -6.59 19.062 1 58.94 332 LEU B O 1
ATOM 6952 N N . ARG B 1 333 ? -15.469 -4.523 18.734 1 55.97 333 ARG B N 1
ATOM 6953 C CA . ARG B 1 333 ? -16.469 -4.043 19.672 1 55.97 333 ARG B CA 1
ATOM 6954 C C . ARG B 1 333 ? -17.859 -4.066 19.047 1 55.97 333 ARG B C 1
ATOM 6956 O O . ARG B 1 333 ? -18.062 -3.574 17.938 1 55.97 333 ARG B O 1
ATOM 6963 N N . THR B 1 334 ? -18.516 -5.051 19.266 1 51.34 334 THR B N 1
ATOM 6964 C CA . THR B 1 334 ? -19.906 -5.168 18.828 1 51.34 334 THR B CA 1
ATOM 6965 C C . THR B 1 334 ? -20.797 -4.211 19.594 1 51.34 334 THR B C 1
ATOM 6967 O O . THR B 1 334 ? -21.672 -4.645 20.359 1 51.34 334 THR B O 1
ATOM 6970 N N . ALA B 1 335 ? -20.141 -3.156 20.109 1 50.34 335 ALA B N 1
ATOM 6971 C CA . ALA B 1 335 ? -21.156 -2.367 20.781 1 50.34 335 ALA B CA 1
ATOM 6972 C C . ALA B 1 335 ? -22.328 -2.062 19.844 1 50.34 335 ALA B C 1
ATOM 6974 O O . ALA B 1 335 ? -22.109 -1.829 18.641 1 50.34 335 ALA B O 1
ATOM 6975 N N . PRO B 1 336 ? -23.469 -2.459 20.25 1 53.72 336 PRO B N 1
ATOM 6976 C CA . PRO B 1 336 ? -24.641 -2.133 19.438 1 53.72 336 PRO B CA 1
ATOM 6977 C C . PRO B 1 336 ? -24.594 -0.705 18.891 1 53.72 336 PRO B C 1
ATOM 6979 O O . PRO B 1 336 ? -24.109 0.204 19.578 1 53.72 336 PRO B O 1
ATOM 6982 N N . PRO B 1 337 ? -24.609 -0.609 17.578 1 56.34 337 PRO B N 1
ATOM 6983 C CA . PRO B 1 337 ? -24.703 0.749 17.031 1 56.34 337 PRO B CA 1
ATOM 6984 C C . PRO B 1 337 ? -25.625 1.651 17.828 1 56.34 337 PRO B C 1
ATOM 6986 O O . PRO B 1 337 ? -26.703 1.215 18.266 1 56.34 337 PRO B O 1
ATOM 6989 N N . PRO B 1 338 ? -25.047 2.664 18.375 1 56.62 338 PRO B N 1
ATOM 6990 C CA . PRO B 1 338 ? -25.969 3.535 19.094 1 56.62 338 PRO B CA 1
ATOM 6991 C C . PRO B 1 338 ? -27.219 3.881 18.281 1 56.62 338 PRO B C 1
ATOM 6993 O O . PRO B 1 338 ? -27.172 3.824 17.047 1 56.62 338 PRO B O 1
ATOM 6996 N N . ASP B 1 339 ? -28.312 3.957 18.953 1 57.25 339 ASP B N 1
ATOM 6997 C CA . ASP B 1 339 ? -29.516 4.492 18.344 1 57.25 339 ASP B CA 1
ATOM 6998 C C . ASP B 1 339 ? -29.234 5.785 17.594 1 57.25 339 ASP B C 1
ATOM 7000 O O . ASP B 1 339 ? -28.562 6.676 18.109 1 57.25 339 ASP B O 1
ATOM 7004 N N . GLU B 1 340 ? -29.281 5.758 16.266 1 56.44 340 GLU B N 1
ATOM 7005 C CA . GLU B 1 340 ? -29.062 6.898 15.375 1 56.44 340 GLU B CA 1
ATOM 7006 C C . GLU B 1 340 ? -29.594 8.188 16 1 56.44 340 GLU B C 1
ATOM 7008 O O . GLU B 1 340 ? -29 9.258 15.828 1 56.44 340 GLU B O 1
ATOM 7013 N N . ASN B 1 341 ? -30.688 8.047 16.75 1 58.41 341 ASN B N 1
ATOM 7014 C CA . ASN B 1 341 ? -31.328 9.219 17.344 1 58.41 341 ASN B CA 1
ATOM 7015 C C . ASN B 1 341 ? -30.531 9.75 18.531 1 58.41 341 ASN B C 1
ATOM 7017 O O . ASN B 1 341 ? -30.797 10.852 19.016 1 58.41 341 ASN B O 1
ATOM 7021 N N . ALA B 1 342 ? -29.625 8.984 18.953 1 61 342 ALA B N 1
ATOM 7022 C CA . ALA B 1 342 ? -28.859 9.367 20.141 1 61 342 ALA B CA 1
ATOM 7023 C C . ALA B 1 342 ? -27.906 10.516 19.828 1 61 342 ALA B C 1
ATOM 7025 O O . ALA B 1 342 ? -27.547 11.281 20.719 1 61 342 ALA B O 1
ATOM 7026 N N . SER B 1 343 ? -27.766 10.758 18.578 1 68.38 343 SER B N 1
ATOM 7027 C CA . SER B 1 343 ? -26.766 11.711 18.125 1 68.38 343 SER B CA 1
ATOM 7028 C C . SER B 1 343 ? -27.203 13.148 18.406 1 68.38 343 SER B C 1
ATOM 7030 O O . SER B 1 343 ? -26.359 14.039 18.547 1 68.38 343 SER B O 1
ATOM 7032 N N . HIS B 1 344 ? -28.484 13.32 18.547 1 76.19 344 HIS B N 1
ATOM 7033 C CA . HIS B 1 344 ? -28.953 14.695 18.672 1 76.19 344 HIS B CA 1
ATOM 7034 C C . HIS B 1 344 ? -29.688 14.914 19.984 1 76.19 344 HIS B C 1
ATOM 7036 O O . HIS B 1 344 ? -30.281 15.961 20.203 1 76.19 344 HIS B O 1
ATOM 7042 N N . GLU B 1 345 ? -29.469 13.977 20.875 1 80.69 345 GLU B N 1
ATOM 7043 C CA . GLU B 1 345 ? -30.188 14.094 22.141 1 80.69 345 GLU B CA 1
ATOM 7044 C C . GLU B 1 345 ? -29.578 15.188 23.016 1 80.69 345 GLU B C 1
ATOM 7046 O O . GLU B 1 345 ? -28.359 15.281 23.141 1 80.69 345 GLU B O 1
ATOM 7051 N N . PRO B 1 346 ? -30.5 16 23.484 1 85.31 346 PRO B N 1
ATOM 7052 C CA . PRO B 1 346 ? -30.016 17.047 24.391 1 85.31 346 PRO B CA 1
ATOM 7053 C C . PRO B 1 346 ? -29.438 16.469 25.688 1 85.31 346 PRO B C 1
ATOM 7055 O O . PRO B 1 346 ? -29.672 15.297 26 1 85.31 346 PRO B O 1
ATOM 7058 N N . PHE B 1 347 ? -28.672 17.141 26.266 1 91.75 347 PHE B N 1
ATOM 7059 C CA . PHE B 1 347 ? -28.094 16.75 27.547 1 91.75 347 PHE B CA 1
ATOM 7060 C C . PHE B 1 347 ? -28.219 17.891 28.562 1 91.75 347 PHE B C 1
ATOM 7062 O O . PHE B 1 347 ? -28.5 19.031 28.188 1 91.75 347 PHE B O 1
ATOM 7069 N N . ASP B 1 348 ? -28.016 17.531 29.828 1 93.31 348 ASP B N 1
ATOM 7070 C CA . ASP B 1 348 ? -28.094 18.547 30.875 1 93.31 348 ASP B CA 1
ATOM 7071 C C . ASP B 1 348 ? -26.703 18.922 31.391 1 93.31 348 ASP B C 1
ATOM 7073 O O . ASP B 1 348 ? -26.422 20.094 31.625 1 93.31 348 ASP B O 1
ATOM 7077 N N . THR B 1 349 ? -26.016 17.906 31.641 1 95.44 349 THR B N 1
ATOM 7078 C CA . THR B 1 349 ? -24.688 18.156 32.188 1 95.44 349 THR B CA 1
ATOM 7079 C C . THR B 1 349 ? -23.688 17.156 31.625 1 95.44 349 THR B C 1
ATOM 7081 O O . THR B 1 349 ? -23.984 15.969 31.5 1 95.44 349 THR B O 1
ATOM 7084 N N . LEU B 1 350 ? -22.547 17.609 31.234 1 97.06 350 LEU B N 1
ATOM 7085 C CA . LEU B 1 350 ? -21.391 16.781 30.906 1 97.06 350 LEU B CA 1
ATOM 7086 C C . LEU B 1 350 ? -20.25 17.031 31.891 1 97.06 350 LEU B C 1
ATOM 7088 O O . LEU B 1 350 ? -19.75 18.156 32 1 97.06 350 LEU B O 1
ATOM 7092 N N . ALA B 1 351 ? -19.875 15.969 32.625 1 97.38 351 ALA B N 1
ATOM 7093 C CA . ALA B 1 351 ? -18.906 16.172 33.688 1 97.38 351 ALA B CA 1
ATOM 7094 C C . ALA B 1 351 ? -17.734 15.203 33.562 1 97.38 351 ALA B C 1
ATOM 7096 O O . ALA B 1 351 ? -17.938 14.023 33.25 1 97.38 351 ALA B O 1
ATOM 7097 N N . LEU B 1 352 ? -16.547 15.695 33.625 1 97.31 352 LEU B N 1
ATOM 7098 C CA . LEU B 1 352 ? -15.344 14.914 33.844 1 97.31 352 LEU B CA 1
ATOM 7099 C C . LEU B 1 352 ? -14.984 14.898 35.344 1 97.31 352 LEU B C 1
ATOM 7101 O O . LEU B 1 352 ? -14.828 15.953 35.938 1 97.31 352 LEU B O 1
ATOM 7105 N N . ARG B 1 353 ? -14.875 13.742 35.875 1 96.88 353 ARG B N 1
ATOM 7106 C CA . ARG B 1 353 ? -14.562 13.602 37.312 1 96.88 353 ARG B CA 1
ATOM 7107 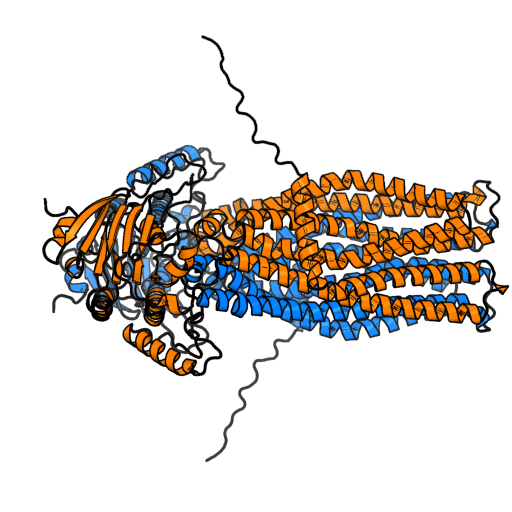C C . ARG B 1 353 ? -13.227 12.875 37.5 1 96.88 353 ARG B C 1
ATOM 7109 O O . ARG B 1 353 ? -13.172 11.648 37.438 1 96.88 353 ARG B O 1
ATOM 7116 N N . GLY B 1 354 ? -12.211 13.633 37.844 1 96.12 354 GLY B N 1
ATOM 7117 C CA . GLY B 1 354 ? -10.891 13.07 38.094 1 96.12 354 GLY B CA 1
ATOM 7118 C C . GLY B 1 354 ? -10.328 12.312 36.906 1 96.12 354 GLY B C 1
ATOM 7119 O O . GLY B 1 354 ? -9.688 11.273 37.094 1 96.12 354 GLY B O 1
ATOM 7120 N N . VAL B 1 355 ? -10.602 12.742 35.75 1 96 355 VAL B N 1
ATOM 7121 C CA . VAL B 1 355 ? -10.227 12.023 34.562 1 96 355 VAL B CA 1
ATOM 7122 C C . VAL B 1 355 ? -8.719 12.141 34.312 1 96 355 VAL B C 1
ATOM 7124 O O . VAL B 1 355 ? -8.156 13.227 34.438 1 96 355 VAL B O 1
ATOM 7127 N N . THR B 1 356 ? -8.039 11.016 34.094 1 94.44 356 THR B N 1
ATOM 7128 C CA . THR B 1 356 ? -6.613 10.969 33.781 1 94.44 356 THR B CA 1
ATOM 7129 C C . THR B 1 356 ? -6.359 10.148 32.531 1 94.44 356 THR B C 1
ATOM 7131 O O . THR B 1 356 ? -7.156 9.281 32.156 1 94.44 356 THR B O 1
ATOM 7134 N N . HIS B 1 357 ? -5.453 10.539 31.75 1 91.38 357 HIS B N 1
ATOM 7135 C CA . HIS B 1 357 ? -5.008 9.797 30.578 1 91.38 357 HIS B CA 1
ATOM 7136 C C . HIS B 1 357 ? -3.512 9.977 30.344 1 91.38 357 HIS B C 1
ATOM 7138 O O . HIS B 1 357 ? -3.004 11.102 30.406 1 91.38 357 HIS B O 1
ATOM 7144 N N . SER B 1 358 ? -2.863 8.867 30.25 1 83.12 358 SER B N 1
ATOM 7145 C CA . SER B 1 358 ? -1.423 8.922 30.031 1 83.12 358 SER B CA 1
ATOM 7146 C C . SER B 1 358 ? -1.069 8.438 28.625 1 83.12 358 SER B C 1
ATOM 7148 O O . SER B 1 358 ? -1.773 7.594 28.062 1 83.12 358 SER B O 1
ATOM 7150 N N . TYR B 1 359 ? -0.409 9.109 27.938 1 64 359 TYR B N 1
ATOM 7151 C CA . TYR B 1 359 ? 0.078 8.664 26.641 1 64 359 TYR B CA 1
ATOM 7152 C C . TYR B 1 359 ? 1.499 8.125 26.75 1 64 359 TYR B C 1
ATOM 7154 O O . TYR B 1 359 ? 2.367 8.758 27.344 1 64 359 TYR B O 1
ATOM 7162 N N . PHE B 1 360 ? 1.529 6.648 26.859 1 51.81 360 PHE B N 1
ATOM 7163 C CA . PHE B 1 360 ? 2.834 6.004 26.938 1 51.81 360 PHE B CA 1
ATOM 7164 C C . PHE B 1 360 ? 3.549 6.074 25.594 1 51.81 360 PHE B C 1
ATOM 7166 O O . PHE B 1 360 ? 2.934 5.863 24.547 1 51.81 360 PHE B O 1
ATOM 7173 N N . HIS B 1 361 ? 4.508 6.812 25.375 1 45.16 361 HIS B N 1
ATOM 7174 C CA . HIS B 1 361 ? 5.371 6.441 24.266 1 45.16 361 HIS B CA 1
ATOM 7175 C C . HIS B 1 361 ? 6.156 5.172 24.578 1 45.16 361 HIS B C 1
ATOM 7177 O O . HIS B 1 361 ? 6.641 4.996 25.688 1 45.16 361 HIS B O 1
ATOM 7183 N N . GLU B 1 362 ? 5.879 4.086 23.953 1 39.22 362 GLU B N 1
ATOM 7184 C CA . GLU B 1 362 ? 6.5 2.809 24.281 1 39.22 362 GLU B CA 1
ATOM 7185 C C . GLU B 1 362 ? 7.887 3.006 24.891 1 39.22 362 GLU B C 1
ATOM 7187 O O . GLU B 1 362 ? 8.297 2.246 25.766 1 39.22 362 GLU B O 1
ATOM 7192 N N . ARG B 1 363 ? 8.945 3.42 23.969 1 35.72 363 ARG B N 1
ATOM 7193 C CA . ARG B 1 363 ? 10.328 3.229 24.391 1 35.72 363 ARG B CA 1
ATOM 7194 C C . ARG B 1 363 ? 10.68 4.152 25.547 1 35.72 363 ARG B C 1
ATOM 7196 O O . ARG B 1 363 ? 11.742 4.016 26.156 1 35.72 363 ARG B O 1
ATOM 7203 N N . ASP B 1 364 ? 10.453 5.504 25.469 1 39.88 364 ASP B N 1
ATOM 7204 C CA . ASP B 1 364 ? 11.07 6.332 26.5 1 39.88 364 ASP B CA 1
ATOM 7205 C C . ASP B 1 364 ? 10.125 6.512 27.688 1 39.88 364 ASP B C 1
ATOM 7207 O O . ASP B 1 364 ? 8.906 6.465 27.531 1 39.88 364 ASP B O 1
ATOM 7211 N N . GLU B 1 365 ? 10.547 6.293 28.953 1 41.25 365 GLU B N 1
ATOM 7212 C CA . GLU B 1 365 ? 10.125 6.332 30.344 1 41.25 365 GLU B CA 1
ATOM 7213 C C . GLU B 1 365 ? 9.359 7.609 30.656 1 41.25 365 GLU B C 1
ATOM 7215 O O . GLU B 1 365 ? 8.898 7.805 31.781 1 41.25 365 GLU B O 1
ATOM 7220 N N . ARG B 1 366 ? 9.43 8.633 29.875 1 49.03 366 ARG B N 1
ATOM 7221 C CA . ARG B 1 366 ? 8.766 9.812 30.438 1 49.03 366 ARG B CA 1
ATOM 7222 C C . ARG B 1 366 ? 7.324 9.906 29.953 1 49.03 366 ARG B C 1
ATOM 7224 O O . ARG B 1 366 ? 7.059 9.852 28.75 1 49.03 366 ARG B O 1
ATOM 7231 N N . MET B 1 367 ? 6.285 9.547 30.828 1 58.22 367 MET B N 1
ATOM 7232 C CA . MET B 1 367 ? 4.828 9.469 30.719 1 58.22 367 MET B CA 1
ATOM 7233 C C . MET B 1 367 ? 4.203 10.852 30.812 1 58.22 367 MET B C 1
ATOM 7235 O O . MET B 1 367 ? 4.496 11.617 31.734 1 58.22 367 MET B O 1
ATOM 7239 N N . PHE B 1 368 ? 3.797 11.5 29.625 1 69.44 368 PHE B N 1
ATOM 7240 C CA . PHE B 1 368 ? 2.949 12.68 29.797 1 69.44 368 PHE B CA 1
ATOM 7241 C C . PHE B 1 368 ? 1.536 12.273 30.203 1 69.44 368 PHE B C 1
ATOM 7243 O O . PHE B 1 368 ? 0.959 11.352 29.625 1 69.44 368 PHE B O 1
ATOM 7250 N N . ARG B 1 369 ? 1.177 12.852 31.391 1 83.12 369 ARG B N 1
ATOM 7251 C CA . ARG B 1 369 ? -0.128 12.5 31.938 1 83.12 369 ARG B CA 1
ATOM 7252 C C . ARG B 1 369 ? -1.059 13.711 31.953 1 83.12 369 ARG B C 1
ATOM 7254 O O . ARG B 1 369 ? -0.653 14.805 32.344 1 83.12 369 ARG B O 1
ATOM 7261 N N . VAL B 1 370 ? -2.209 13.508 31.391 1 88.69 370 VAL B N 1
ATOM 7262 C CA . VAL B 1 370 ? -3.277 14.492 31.531 1 88.69 370 VAL B CA 1
ATOM 7263 C C . VAL B 1 370 ? -4.145 14.148 32.75 1 88.69 370 VAL B C 1
ATOM 7265 O O . VAL B 1 370 ? -4.574 13 32.906 1 88.69 370 VAL B O 1
ATOM 7268 N N . GLY B 1 371 ? -4.344 15.203 33.625 1 89.69 371 GLY B N 1
ATOM 7269 C CA . GLY B 1 371 ? -5.246 15.016 34.75 1 89.69 371 GLY B CA 1
ATOM 7270 C C . GLY B 1 371 ? -4.527 14.883 36.062 1 89.69 371 GLY B C 1
ATOM 7271 O O . GLY B 1 371 ? -3.297 14.828 36.125 1 89.69 371 GLY B O 1
ATOM 7272 N N . PRO B 1 372 ? -5.246 14.781 37.031 1 94 372 PRO B N 1
ATOM 7273 C CA . PRO B 1 372 ? -6.703 14.633 37.062 1 94 372 PRO B CA 1
ATOM 7274 C C . PRO B 1 372 ? -7.438 15.898 36.625 1 94 372 PRO B C 1
ATOM 7276 O O . PRO B 1 372 ? -7.059 17 37.031 1 94 372 PRO B O 1
ATOM 7279 N N . ILE B 1 373 ? -8.461 15.742 35.781 1 95.94 373 ILE B N 1
ATOM 7280 C CA . ILE B 1 373 ? -9.258 16.859 35.281 1 95.94 373 ILE B CA 1
ATOM 7281 C C . ILE B 1 373 ? -10.672 16.781 35.844 1 95.94 373 ILE B C 1
ATOM 7283 O O . ILE B 1 373 ? -11.352 15.766 35.719 1 95.94 373 ILE B O 1
ATOM 7287 N N . ASP B 1 374 ? -11.062 17.781 36.562 1 95.88 374 ASP B N 1
ATOM 7288 C CA . ASP B 1 374 ? -12.445 18 36.938 1 95.88 374 ASP B CA 1
ATOM 7289 C C . ASP B 1 374 ? -13.07 19.156 36.156 1 95.88 374 ASP B C 1
ATOM 7291 O O . ASP B 1 374 ? -12.602 20.281 36.25 1 95.88 374 ASP B O 1
ATOM 7295 N N . LEU B 1 375 ? -14.102 18.859 35.375 1 96.06 375 LEU B N 1
ATOM 7296 C CA . LEU B 1 375 ? -14.711 19.844 34.5 1 96.06 375 LEU B CA 1
ATOM 7297 C C . LEU B 1 375 ? -16.188 19.547 34.281 1 96.06 375 LEU B C 1
ATOM 7299 O O . LEU B 1 375 ? -16.562 18.391 34.062 1 96.06 375 LEU B O 1
ATOM 7303 N N . THR B 1 376 ? -17.016 20.484 34.469 1 96.5 376 THR B N 1
ATOM 7304 C CA . THR B 1 376 ? -18.438 20.344 34.188 1 96.5 376 THR B CA 1
ATOM 7305 C C . THR B 1 376 ? -18.875 21.328 33.094 1 96.5 376 THR B C 1
ATOM 7307 O O . THR B 1 376 ? -18.609 22.516 33.188 1 96.5 376 THR B O 1
ATOM 7310 N N . LEU B 1 377 ? -19.484 20.828 32.094 1 96.25 377 LEU B N 1
ATOM 7311 C CA . LEU B 1 377 ? -20 21.641 30.984 1 96.25 377 LEU B CA 1
ATOM 7312 C C . LEU B 1 377 ? -21.531 21.625 30.953 1 96.25 377 LEU B C 1
ATOM 7314 O O . LEU B 1 377 ? -22.156 20.609 31.234 1 96.25 377 LEU B O 1
ATOM 7318 N N . LYS B 1 378 ? -22.094 22.75 30.641 1 94.25 378 LYS B N 1
ATOM 7319 C CA . LYS B 1 378 ? -23.531 22.922 30.516 1 94.25 378 LYS B CA 1
ATOM 7320 C C . LYS B 1 378 ? -23.938 23.203 29.078 1 94.25 378 LYS B C 1
ATOM 7322 O O . LYS B 1 378 ? -23.125 23.672 28.281 1 94.25 378 LYS B O 1
ATOM 7327 N N . PRO B 1 379 ? -25.203 22.859 28.734 1 94.69 379 PRO B N 1
ATOM 7328 C CA . PRO B 1 379 ? -25.672 23.141 27.375 1 94.69 379 PRO B CA 1
ATOM 7329 C C . PRO B 1 379 ? -25.594 24.625 27.031 1 94.69 379 PRO B C 1
ATOM 7331 O O . PRO B 1 379 ? -25.906 25.484 27.859 1 94.69 379 PRO B O 1
ATOM 7334 N N . GLY B 1 380 ? -25.109 24.938 25.812 1 94.62 380 GLY B N 1
ATOM 7335 C CA . GLY B 1 380 ? -25.125 26.297 25.297 1 94.62 380 GLY B CA 1
ATOM 7336 C C . GLY B 1 380 ? -23.922 27.109 25.734 1 94.62 380 GLY B C 1
ATOM 7337 O O . GLY B 1 380 ? -23.875 28.328 25.516 1 94.62 380 GLY B O 1
ATOM 7338 N N . GLU B 1 381 ? -23.047 26.469 26.344 1 94.88 381 GLU B N 1
ATOM 7339 C CA . GLU B 1 381 ? -21.859 27.172 26.828 1 94.88 381 GLU B CA 1
ATOM 7340 C C . GLU B 1 381 ? -20.781 27.219 25.75 1 94.88 381 GLU B C 1
ATOM 7342 O O . GLU B 1 381 ? -20.578 26.25 25.016 1 94.88 381 GLU B O 1
ATOM 7347 N N . LEU B 1 382 ? -20.172 28.406 25.641 1 96.88 382 LEU B N 1
ATOM 7348 C CA . LEU B 1 382 ? -18.969 28.562 24.828 1 96.88 382 LEU B CA 1
ATOM 7349 C C . LEU B 1 382 ? -17.719 28.578 25.703 1 96.88 382 LEU B C 1
ATOM 7351 O O . LEU B 1 382 ? -17.453 29.547 26.406 1 96.88 382 LEU B O 1
ATOM 7355 N N . VAL B 1 383 ? -16.922 27.516 25.656 1 96.75 383 VAL B N 1
ATOM 7356 C CA . VAL B 1 383 ? -15.773 27.328 26.531 1 96.75 383 VAL B CA 1
ATOM 7357 C C . VAL B 1 383 ? -14.484 27.328 25.703 1 96.75 383 VAL B C 1
ATOM 7359 O O . VAL B 1 383 ? -14.375 26.625 24.703 1 96.75 383 VAL B O 1
ATOM 7362 N N . PHE B 1 384 ? -13.516 28.109 26.078 1 96.75 384 PHE B N 1
ATOM 7363 C CA . PHE B 1 384 ? -12.188 28.109 25.469 1 96.75 384 PHE B CA 1
ATOM 7364 C C . PHE B 1 384 ? -11.188 27.359 26.344 1 96.75 384 PHE B C 1
ATOM 7366 O O . PHE B 1 384 ? -11.164 27.547 27.562 1 96.75 384 PHE B O 1
ATOM 7373 N N . ILE B 1 385 ? -10.477 26.484 25.797 1 95.06 385 ILE B N 1
ATOM 7374 C CA . ILE B 1 385 ? -9.344 25.844 26.453 1 95.06 385 ILE B CA 1
ATOM 7375 C C . ILE B 1 385 ? -8.039 26.438 25.938 1 95.06 385 ILE B C 1
ATOM 7377 O O . ILE B 1 385 ? -7.758 26.391 24.734 1 95.06 385 ILE B O 1
ATOM 7381 N N . VAL B 1 386 ? -7.266 26.953 26.844 1 91.81 386 VAL B N 1
ATOM 7382 C CA . VAL B 1 386 ? -6.027 27.625 26.453 1 91.81 386 VAL B CA 1
ATOM 7383 C C . VAL B 1 386 ? -4.855 27.031 27.234 1 91.81 386 VAL B C 1
ATOM 7385 O O . VAL B 1 386 ? -5.051 26.344 28.234 1 91.81 386 VAL B O 1
ATOM 7388 N N . GLY B 1 387 ? -3.668 27.125 26.719 1 86.81 387 GLY B N 1
ATOM 7389 C CA . GLY B 1 387 ? -2.451 26.594 27.312 1 86.81 387 GLY B CA 1
ATOM 7390 C C . GLY B 1 387 ? -1.3 26.5 26.328 1 86.81 387 GLY B C 1
ATOM 7391 O O . GLY B 1 387 ? -1.494 26.656 25.109 1 86.81 387 GLY B O 1
ATOM 7392 N N . GLY B 1 388 ? -0.164 26.281 26.891 1 79.31 388 GLY B N 1
ATOM 7393 C CA . GLY B 1 388 ? 1.02 26.156 26.062 1 79.31 388 GLY B CA 1
ATOM 7394 C C . GLY B 1 388 ? 1.029 24.906 25.203 1 79.31 388 GLY B C 1
ATOM 7395 O O . GLY B 1 388 ? 0.196 24.016 25.391 1 79.31 388 GLY B O 1
ATOM 7396 N N . ASN B 1 389 ? 1.908 24.875 24.219 1 78.12 389 ASN B N 1
ATOM 7397 C CA . ASN B 1 389 ? 2.086 23.672 23.422 1 78.12 389 ASN B CA 1
ATOM 7398 C C . ASN B 1 389 ? 2.543 22.5 24.281 1 78.12 389 ASN B C 1
ATOM 7400 O O . ASN B 1 389 ? 3.439 22.641 25.109 1 78.12 389 ASN B O 1
ATOM 7404 N N . GLY B 1 390 ? 1.933 21.406 24.109 1 76.69 390 GLY B N 1
ATOM 7405 C CA . GLY B 1 390 ? 2.293 20.234 24.875 1 76.69 390 GLY B CA 1
ATOM 7406 C C . GLY B 1 390 ? 1.621 20.172 26.234 1 76.69 390 GLY B C 1
ATOM 7407 O O . GLY B 1 390 ? 1.92 19.297 27.047 1 76.69 390 GLY B O 1
ATOM 7408 N N . SER B 1 391 ? 0.728 21.109 26.438 1 82.5 391 SER B N 1
ATOM 7409 C CA . SER B 1 391 ? 0.067 21.141 27.734 1 82.5 391 SER B CA 1
ATOM 7410 C C . SER B 1 391 ? -0.977 20.047 27.875 1 82.5 391 SER B C 1
ATOM 7412 O O . SER B 1 391 ? -1.471 19.781 28.969 1 82.5 391 SER B O 1
ATOM 7414 N N . GLY B 1 392 ? -1.269 19.391 26.781 1 86.44 392 GLY B N 1
ATOM 7415 C CA . GLY B 1 392 ? -2.203 18.281 26.828 1 86.44 392 GLY B CA 1
ATOM 7416 C C . GLY B 1 392 ? -3.564 18.625 26.25 1 86.44 392 GLY B C 1
ATOM 7417 O O . GLY B 1 392 ? -4.5 17.828 26.359 1 86.44 392 GLY B O 1
ATOM 7418 N N . LYS B 1 393 ? -3.756 19.75 25.609 1 90.62 393 LYS B N 1
ATOM 7419 C CA . LYS B 1 393 ? -5.043 20.219 25.109 1 90.62 393 LYS B CA 1
ATOM 7420 C C . LYS B 1 393 ? -5.633 19.219 24.109 1 90.62 393 LYS B C 1
ATOM 7422 O O . LYS B 1 393 ? -6.801 18.844 24.219 1 90.62 393 LYS B O 1
ATOM 7427 N N . THR B 1 394 ? -4.762 18.766 23.156 1 87.88 394 THR B N 1
ATOM 7428 C CA . THR B 1 394 ? -5.242 17.844 22.141 1 87.88 394 THR B CA 1
ATOM 7429 C C . THR B 1 394 ? -5.609 16.484 22.766 1 87.88 394 THR B C 1
ATOM 7431 O O . THR B 1 394 ? -6.594 15.867 22.359 1 87.88 394 THR B O 1
ATOM 7434 N N . THR B 1 395 ? -4.836 16.031 23.719 1 88.06 395 THR B N 1
ATOM 7435 C CA . THR B 1 395 ? -5.145 14.797 24.422 1 88.06 395 THR B CA 1
ATOM 7436 C C . THR B 1 395 ? -6.465 14.922 25.188 1 88.06 395 THR B C 1
ATOM 7438 O O . THR B 1 395 ? -7.289 14.008 25.172 1 88.06 395 THR B O 1
ATOM 7441 N N . LEU B 1 396 ? -6.625 16.031 25.859 1 93.31 396 LEU B N 1
ATOM 7442 C CA . LEU B 1 396 ? -7.871 16.281 26.562 1 93.31 396 LEU B CA 1
ATOM 7443 C C . LEU B 1 396 ? -9.055 16.297 25.609 1 93.31 396 LEU B C 1
ATOM 7445 O O . LEU B 1 396 ? -10.125 15.766 25.922 1 93.31 396 LEU B O 1
ATOM 7449 N N . ALA B 1 397 ? -8.852 16.938 24.453 1 94.69 397 ALA B N 1
ATOM 7450 C CA . ALA B 1 397 ? -9.898 16.969 23.422 1 94.69 397 ALA B CA 1
ATOM 7451 C C . ALA B 1 397 ? -10.305 15.562 23.016 1 94.69 397 ALA B C 1
ATOM 7453 O O . ALA B 1 397 ? -11.5 15.273 22.859 1 94.69 397 ALA B O 1
ATOM 7454 N N . LYS B 1 398 ? -9.328 14.695 22.844 1 93.44 398 LYS B N 1
ATOM 7455 C CA . LYS B 1 398 ? -9.609 13.32 22.438 1 93.44 398 LYS B CA 1
ATOM 7456 C C . LYS B 1 398 ? -10.32 12.555 23.547 1 93.44 398 LYS B C 1
ATOM 7458 O O . LYS B 1 398 ? -11.195 11.727 23.281 1 93.44 398 LYS B O 1
ATOM 7463 N N . VAL B 1 399 ? -10 12.812 24.766 1 93.94 399 VAL B N 1
ATOM 7464 C CA . VAL B 1 399 ? -10.664 12.18 25.906 1 93.94 399 VAL B CA 1
ATOM 7465 C C . VAL B 1 399 ? -12.086 12.711 26.031 1 93.94 399 VAL B C 1
ATOM 7467 O O . VAL B 1 399 ? -13.031 11.938 26.219 1 93.94 399 VAL B O 1
ATOM 7470 N N . LEU B 1 400 ? -12.172 13.984 25.922 1 96 400 LEU B N 1
ATOM 7471 C CA . LEU B 1 400 ? -13.461 14.656 26.047 1 96 400 LEU B CA 1
ATOM 7472 C C . LEU B 1 400 ? -14.461 14.133 25.031 1 96 400 LEU B C 1
ATOM 7474 O O . LEU B 1 400 ? -15.648 13.992 25.328 1 96 400 LEU B O 1
ATOM 7478 N N . THR B 1 401 ? -13.984 13.828 23.828 1 95.81 401 THR B N 1
ATOM 7479 C CA . THR B 1 401 ? -14.867 13.375 22.75 1 95.81 401 THR B CA 1
ATOM 7480 C C . THR B 1 401 ? -15.086 11.867 22.828 1 95.81 401 THR B C 1
ATOM 7482 O O . THR B 1 401 ? -15.828 11.305 22.016 1 95.81 401 THR B O 1
ATOM 7485 N N . GLY B 1 402 ? -14.383 11.25 23.672 1 93.19 402 GLY B N 1
ATOM 7486 C CA . GLY B 1 402 ? -14.523 9.805 23.828 1 93.19 402 GLY B CA 1
ATOM 7487 C C . GLY B 1 402 ? -13.656 9.023 22.859 1 93.19 402 GLY B C 1
ATOM 7488 O O . GLY B 1 402 ? -13.773 7.797 22.766 1 93.19 402 GLY B O 1
ATOM 7489 N N . LEU B 1 403 ? -12.836 9.68 22.141 1 92.75 403 LEU B N 1
ATOM 7490 C CA . LEU B 1 403 ? -11.922 9 21.234 1 92.75 403 LEU B CA 1
ATOM 7491 C C . LEU B 1 403 ? -10.859 8.234 22.016 1 92.75 403 LEU B C 1
ATOM 7493 O O . LEU B 1 403 ? -10.367 7.199 21.562 1 92.75 403 LEU B O 1
ATOM 7497 N N . TYR B 1 404 ? -10.461 8.805 23.141 1 91 404 TYR B N 1
ATOM 7498 C CA . TYR B 1 404 ? -9.602 8.109 24.094 1 91 404 TYR B CA 1
ATOM 7499 C C . TYR B 1 404 ? -10.367 7.742 25.359 1 91 404 TYR B C 1
ATOM 7501 O O . TYR B 1 404 ? -11.203 8.516 25.828 1 91 404 TYR B O 1
ATOM 7509 N N . GLU B 1 405 ? -10.062 6.602 25.828 1 89.19 405 GLU B N 1
ATOM 7510 C CA . GLU B 1 405 ? -10.641 6.18 27.109 1 89.19 405 GLU B CA 1
ATOM 7511 C C . GLU B 1 405 ? -9.867 6.762 28.281 1 89.19 405 GLU B C 1
ATOM 7513 O O . GLU B 1 405 ? -8.633 6.715 28.297 1 89.19 405 GLU B O 1
ATOM 7518 N 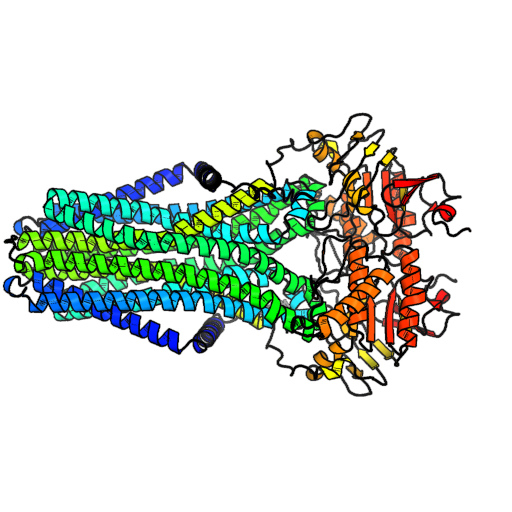N . PRO B 1 406 ? -10.664 7.316 29.203 1 92.25 406 PRO B N 1
ATOM 7519 C CA . PRO B 1 406 ? -9.969 7.75 30.422 1 92.25 406 PRO B CA 1
ATOM 7520 C C . PRO B 1 406 ? -9.312 6.59 31.156 1 92.25 406 PRO B C 1
ATOM 7522 O O . PRO B 1 406 ? -9.883 5.504 31.25 1 92.25 406 PRO B O 1
ATOM 7525 N N . GLU B 1 407 ? -8.109 6.75 31.609 1 89.56 407 GLU B N 1
ATOM 7526 C CA . GLU B 1 407 ? -7.402 5.734 32.375 1 89.56 407 GLU B CA 1
ATOM 7527 C C . GLU B 1 407 ? -7.816 5.766 33.844 1 89.56 407 GLU B C 1
ATOM 7529 O O . GLU B 1 407 ? -7.789 4.738 34.531 1 89.56 407 GLU B O 1
ATOM 7534 N N . GLY B 1 408 ? -8.047 6.891 34.312 1 92.94 408 GLY B N 1
ATOM 7535 C CA . GLY B 1 408 ? -8.602 7.113 35.625 1 92.94 408 GLY B CA 1
ATOM 7536 C C . GLY B 1 408 ? -9.75 8.102 35.625 1 92.94 408 GLY B C 1
ATOM 7537 O O . GLY B 1 408 ? -9.883 8.906 34.719 1 92.94 408 GLY B O 1
ATOM 7538 N N . GLY B 1 409 ? -10.594 7.988 36.594 1 95.12 409 GLY B N 1
ATOM 7539 C CA . GLY B 1 409 ? -11.766 8.852 36.656 1 95.12 409 GLY B CA 1
ATOM 7540 C C . GLY B 1 409 ? -12.859 8.422 35.688 1 95.12 409 GLY B C 1
ATOM 7541 O O . GLY B 1 409 ? -12.828 7.316 35.156 1 95.12 409 GLY B O 1
ATOM 7542 N N . VAL B 1 410 ? -13.938 9.32 35.625 1 95.44 410 VAL B N 1
ATOM 7543 C CA . VAL B 1 410 ? -15.062 8.93 34.75 1 95.44 410 VAL B CA 1
ATOM 7544 C C . VAL B 1 410 ? -15.648 10.164 34.094 1 95.44 410 VAL B C 1
ATOM 7546 O O . VAL B 1 410 ? -15.57 11.273 34.625 1 95.44 410 VAL B O 1
ATOM 7549 N N . ILE B 1 411 ? -16.078 10.008 32.906 1 96.5 411 ILE B N 1
ATOM 7550 C CA . ILE B 1 411 ? -16.906 10.984 32.219 1 96.5 411 ILE B CA 1
ATOM 7551 C C . ILE B 1 411 ? -18.391 10.68 32.469 1 96.5 411 ILE B C 1
ATOM 7553 O O . ILE B 1 411 ? -18.812 9.531 32.344 1 96.5 411 ILE B O 1
ATOM 7557 N N . GLU B 1 412 ? -19.125 11.703 32.875 1 96.75 412 GLU B N 1
ATOM 7558 C CA . GLU B 1 412 ? -20.547 11.523 33.156 1 96.75 412 GLU B CA 1
ATOM 7559 C C . GLU B 1 412 ? -21.406 12.414 32.281 1 96.75 412 GLU B C 1
ATOM 7561 O O . GLU B 1 412 ? -21.109 13.602 32.094 1 96.75 412 GLU B O 1
ATOM 7566 N N . LEU B 1 413 ? -22.406 11.828 31.672 1 94.88 413 LEU B N 1
ATOM 7567 C CA . LEU B 1 413 ? -23.438 12.555 30.953 1 94.88 413 LEU B CA 1
ATOM 7568 C C . LEU B 1 413 ? -24.766 12.516 31.719 1 94.88 413 LEU B C 1
ATOM 7570 O O . LEU B 1 413 ? -25.375 11.461 31.859 1 94.88 413 LEU B O 1
ATOM 7574 N N . ASP B 1 414 ? -25.125 13.633 32.25 1 94.75 414 ASP B N 1
ATOM 7575 C CA . ASP B 1 414 ? -26.312 13.734 33.062 1 94.75 414 ASP B CA 1
ATOM 7576 C C . ASP B 1 414 ? -26.234 12.805 34.281 1 94.75 414 ASP B C 1
ATOM 7578 O O . ASP B 1 414 ? -27.188 12.078 34.562 1 94.75 414 ASP B O 1
ATOM 7582 N N . GLY B 1 415 ? -25.078 12.781 34.719 1 93.75 415 GLY B N 1
ATOM 7583 C CA . GLY B 1 415 ? -24.859 12.016 35.938 1 93.75 415 GLY B CA 1
ATOM 7584 C C . GLY B 1 415 ? -24.578 10.547 35.688 1 93.75 415 GLY B C 1
ATOM 7585 O O . GLY B 1 415 ? -24.25 9.797 36.594 1 93.75 415 GLY B O 1
ATOM 7586 N N . LYS B 1 416 ? -24.719 10.047 34.531 1 94.25 416 LYS B N 1
ATOM 7587 C CA . LYS B 1 416 ? -24.469 8.648 34.188 1 94.25 416 LYS B CA 1
ATOM 7588 C C . LYS B 1 416 ? -23.078 8.461 33.625 1 94.25 416 LYS B C 1
ATOM 7590 O O . LYS B 1 416 ? -22.688 9.125 32.656 1 94.25 416 LYS B O 1
ATOM 7595 N N . PRO B 1 417 ? -22.359 7.582 34.156 1 94.69 417 PRO B N 1
ATOM 7596 C CA . PRO B 1 417 ? -21 7.363 33.688 1 94.69 417 PRO B CA 1
ATOM 7597 C C . PRO B 1 417 ? -20.969 6.777 32.25 1 94.69 417 PRO B C 1
ATOM 7599 O O . PRO B 1 417 ? -21.812 5.941 31.922 1 94.69 417 PRO B O 1
ATOM 7602 N N . ILE B 1 418 ? -20.031 7.227 31.484 1 92.69 418 ILE B N 1
ATOM 7603 C CA . ILE B 1 418 ? -19.828 6.719 30.141 1 92.69 418 ILE B CA 1
ATOM 7604 C C . ILE B 1 418 ? -18.734 5.645 30.141 1 92.69 418 ILE B C 1
ATOM 7606 O O . ILE B 1 418 ? -17.547 5.957 30.25 1 92.69 418 ILE B O 1
ATOM 7610 N N . GLY B 1 419 ? -19.156 4.473 30.062 1 86 419 GLY B N 1
ATOM 7611 C CA . GLY B 1 419 ? -18.219 3.363 29.969 1 86 419 GLY B CA 1
ATOM 7612 C C . GLY B 1 419 ? -17.969 2.918 28.547 1 86 419 GLY B C 1
ATOM 7613 O O . GLY B 1 419 ? -18.172 3.684 27.594 1 86 419 GLY B O 1
ATOM 7614 N N . LEU B 1 420 ? -17.469 1.832 28.391 1 80.12 420 LEU B N 1
ATOM 7615 C CA . LEU B 1 420 ? -17.109 1.271 27.094 1 80.12 420 LEU B CA 1
ATOM 7616 C C . LEU B 1 420 ? -18.344 1.083 26.219 1 80.12 420 LEU B C 1
ATOM 7618 O O . LEU B 1 420 ? -18.312 1.344 25.016 1 80.12 420 LEU B O 1
ATOM 7622 N N . ALA B 1 421 ? -19.422 0.705 26.797 1 80.5 421 ALA B N 1
ATOM 7623 C CA . ALA B 1 421 ? -20.641 0.389 26.062 1 80.5 421 ALA B CA 1
ATOM 7624 C C . ALA B 1 421 ? -21.312 1.657 25.531 1 80.5 421 ALA B C 1
ATOM 7626 O O . ALA B 1 421 ? -21.938 1.635 24.469 1 80.5 421 ALA B O 1
ATOM 7627 N N . GLU B 1 422 ? -21.109 2.734 26.297 1 86.44 422 GLU B N 1
ATOM 7628 C CA . GLU B 1 422 ? -21.812 3.971 25.953 1 86.44 422 GLU B CA 1
ATOM 7629 C C . GLU B 1 422 ? -20.922 4.891 25.125 1 86.44 422 GLU B C 1
ATOM 7631 O O . GLU B 1 422 ? -21.406 5.863 24.531 1 86.44 422 GLU B O 1
ATOM 7636 N N . ARG B 1 423 ? -19.719 4.539 24.969 1 88.06 423 ARG B N 1
ATOM 7637 C CA . ARG B 1 423 ? -18.734 5.461 24.422 1 88.06 423 ARG B CA 1
ATOM 7638 C C . ARG B 1 423 ? -19.031 5.785 22.953 1 88.06 423 ARG B C 1
ATOM 7640 O O . ARG B 1 423 ? -18.875 6.93 22.516 1 88.06 423 ARG B O 1
ATOM 7647 N N . ALA B 1 424 ? -19.422 4.785 22.203 1 85.94 424 ALA B N 1
ATOM 7648 C CA . ALA B 1 424 ? -19.734 5.016 20.797 1 85.94 424 ALA B CA 1
ATOM 7649 C C . ALA B 1 424 ? -20.891 6.004 20.641 1 85.94 424 ALA B C 1
ATOM 7651 O O . ALA B 1 424 ? -20.828 6.902 19.797 1 85.94 424 ALA B O 1
ATOM 7652 N N . ALA B 1 425 ? -21.875 5.801 21.438 1 88 425 ALA B N 1
ATOM 7653 C CA . ALA B 1 425 ? -23.016 6.711 21.406 1 88 425 ALA B CA 1
ATOM 7654 C C . ALA B 1 425 ? -22.609 8.102 21.891 1 88 425 ALA B C 1
ATOM 7656 O O . ALA B 1 425 ? -23.125 9.109 21.391 1 88 425 ALA B O 1
ATOM 7657 N N . TYR B 1 426 ? -21.797 8.117 22.875 1 91.44 426 TYR B N 1
ATOM 7658 C CA . TYR B 1 426 ? -21.297 9.383 23.406 1 91.44 426 TYR B CA 1
ATOM 7659 C C . TYR B 1 426 ? -20.562 10.172 22.328 1 91.44 426 TYR B C 1
ATOM 7661 O O . TYR B 1 426 ? -20.766 11.383 22.188 1 91.44 426 TYR B O 1
ATOM 7669 N N . ARG B 1 427 ? -19.781 9.531 21.5 1 91.75 427 ARG B N 1
ATOM 7670 C CA . ARG B 1 427 ? -19 10.164 20.438 1 91.75 427 ARG B CA 1
ATOM 7671 C C . ARG B 1 427 ? -19.906 10.812 19.406 1 91.75 427 ARG B C 1
ATOM 7673 O O . ARG B 1 427 ? -19.562 11.852 18.844 1 91.75 427 ARG B O 1
ATOM 7680 N N . GLU B 1 428 ? -21.016 10.203 19.266 1 91.62 428 GLU B N 1
ATOM 7681 C CA . GLU B 1 428 ? -21.953 10.648 18.219 1 91.62 428 GLU B CA 1
ATOM 7682 C C . GLU B 1 428 ? -22.469 12.055 18.516 1 91.62 428 GLU B C 1
ATOM 7684 O O . GLU B 1 428 ? -22.984 12.734 17.625 1 91.62 428 GLU B O 1
ATOM 7689 N N . ARG B 1 429 ? -22.297 12.469 19.672 1 93.56 429 ARG B N 1
ATOM 7690 C CA . ARG B 1 429 ? -22.859 13.75 20.094 1 93.56 429 ARG B CA 1
ATOM 7691 C C . ARG B 1 429 ? -21.922 14.906 19.703 1 93.56 429 ARG B C 1
ATOM 7693 O O . ARG B 1 429 ? -22.297 16.078 19.844 1 93.56 429 ARG B O 1
ATOM 7700 N N . PHE B 1 430 ? -20.797 14.531 19.156 1 95.69 430 PHE B N 1
ATOM 7701 C CA . PHE B 1 430 ? -19.797 15.562 18.906 1 95.69 430 PHE B CA 1
ATOM 7702 C C . PHE B 1 430 ? -19.625 15.82 17.422 1 95.69 430 PHE B C 1
ATOM 7704 O O . PHE B 1 430 ? -19.562 14.875 16.625 1 95.69 430 PHE B O 1
ATOM 7711 N N . SER B 1 431 ? -19.672 17.016 16.953 1 96.19 431 SER B N 1
ATOM 7712 C CA . SER B 1 431 ? -19.047 17.5 15.734 1 96.19 431 SER B CA 1
ATOM 7713 C C . SER B 1 431 ? -17.688 18.125 16.016 1 96.19 431 SER B C 1
ATOM 7715 O O . SER B 1 431 ? -17.594 19.203 16.609 1 96.19 431 SER B O 1
ATOM 7717 N N . ALA B 1 432 ? -16.641 17.438 15.609 1 96.88 432 ALA B N 1
ATOM 7718 C CA . ALA B 1 432 ? -15.297 17.891 15.992 1 96.88 432 ALA B CA 1
ATOM 7719 C C . ALA B 1 432 ? -14.406 18.078 14.766 1 96.88 432 ALA B C 1
ATOM 7721 O O . ALA B 1 432 ? -14.477 17.297 13.82 1 96.88 432 ALA B O 1
ATOM 7722 N N . VAL B 1 433 ? -13.641 19.109 14.734 1 96.44 433 VAL B N 1
ATOM 7723 C CA . VAL B 1 433 ? -12.578 19.344 13.75 1 96.44 433 VAL B CA 1
ATOM 7724 C C . VAL B 1 433 ? -11.234 19.469 14.469 1 96.44 433 VAL B C 1
ATOM 7726 O O . VAL B 1 433 ? -10.938 20.516 15.062 1 96.44 433 VAL B O 1
ATOM 7729 N N . PHE B 1 434 ? -10.461 18.438 14.367 1 93.62 434 PHE B N 1
ATOM 7730 C CA . PHE B 1 434 ? -9.125 18.453 14.953 1 93.62 434 PHE B CA 1
ATOM 7731 C C . PHE B 1 434 ? -8.133 19.156 14.031 1 93.62 434 PHE B C 1
ATOM 7733 O O . PHE B 1 434 ? -8.422 19.391 12.859 1 93.62 434 PHE B O 1
ATOM 7740 N N . ASN B 1 435 ? -7.004 19.516 14.602 1 86.19 435 ASN B N 1
ATOM 7741 C CA . ASN B 1 435 ? -5.98 20.188 13.805 1 86.19 435 ASN B CA 1
ATOM 7742 C C . ASN B 1 435 ? -5.516 19.312 12.641 1 86.19 435 ASN B C 1
ATOM 7744 O O . ASN B 1 435 ? -5.309 19.812 11.531 1 86.19 435 ASN B O 1
ATOM 7748 N N . ASP B 1 436 ? -5.359 18.031 12.906 1 84.88 436 ASP B N 1
ATOM 7749 C CA . ASP B 1 436 ? -4.965 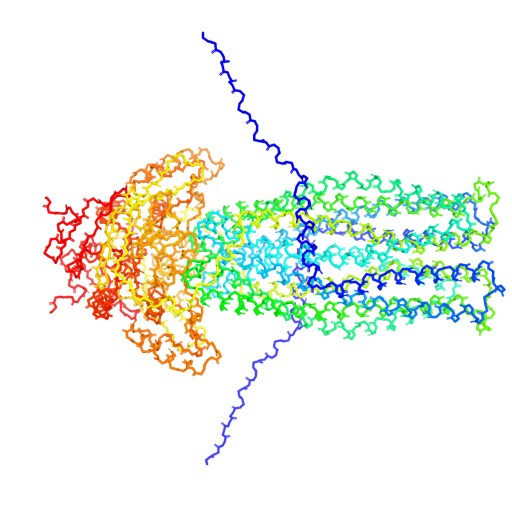17.078 11.875 1 84.88 436 ASP B CA 1
ATOM 7750 C C . ASP B 1 436 ? -6.184 16.375 11.289 1 84.88 436 ASP B C 1
ATOM 7752 O O . ASP B 1 436 ? -6.199 15.141 11.172 1 84.88 436 ASP B O 1
ATOM 7756 N N . PHE B 1 437 ? -7.137 17.094 10.789 1 90.25 437 PHE B N 1
ATOM 7757 C CA . PHE B 1 437 ? -8.406 16.578 10.273 1 90.25 437 PHE B CA 1
ATOM 7758 C C . PHE B 1 437 ? -8.203 15.906 8.922 1 90.25 437 PHE B C 1
ATOM 7760 O O . PHE B 1 437 ? -7.199 16.141 8.25 1 90.25 437 PHE B O 1
ATOM 7767 N N . HIS B 1 438 ? -9.086 15.008 8.633 1 91.81 438 HIS B N 1
ATOM 7768 C CA . HIS B 1 438 ? -9.18 14.406 7.309 1 91.81 438 HIS B CA 1
ATOM 7769 C C . HIS B 1 438 ? -10.477 14.805 6.613 1 91.81 438 HIS B C 1
ATOM 7771 O O . HIS B 1 438 ? -11.547 14.766 7.223 1 91.81 438 HIS B O 1
ATOM 7777 N N . LEU B 1 439 ? -10.32 15.203 5.363 1 91.94 439 LEU B N 1
ATOM 7778 C CA . LEU B 1 439 ? -11.484 15.57 4.566 1 91.94 439 LEU B CA 1
ATOM 7779 C C . LEU B 1 439 ? -11.805 14.492 3.543 1 91.94 439 LEU B C 1
ATOM 7781 O O . LEU B 1 439 ? -11.023 14.25 2.617 1 91.94 439 LEU B O 1
ATOM 7785 N N . PHE B 1 440 ? -12.898 13.797 3.789 1 91.94 440 PHE B N 1
ATOM 7786 C CA . PHE B 1 440 ? -13.359 12.805 2.82 1 91.94 440 PHE B CA 1
ATOM 7787 C C . PHE B 1 440 ? -13.875 13.484 1.557 1 91.94 440 PHE B C 1
ATOM 7789 O O . PHE B 1 440 ? -14.117 14.688 1.547 1 91.94 440 PHE B O 1
ATOM 7796 N N . ASP B 1 441 ? -14.039 12.734 0.459 1 88.19 441 ASP B N 1
ATOM 7797 C CA . ASP B 1 441 ? -14.391 13.305 -0.838 1 88.19 441 ASP B CA 1
ATOM 7798 C C . ASP B 1 441 ? -15.891 13.555 -0.939 1 88.19 441 ASP B C 1
ATOM 7800 O O . ASP B 1 441 ? -16.359 14.25 -1.846 1 88.19 441 ASP B O 1
ATOM 7804 N N . ALA B 1 442 ? -16.656 13.008 0.013 1 89.12 442 ALA B N 1
ATOM 7805 C CA . ALA B 1 442 ? -18.109 13.125 0.001 1 89.12 442 ALA B CA 1
ATOM 7806 C C . ALA B 1 442 ? -18.641 13.422 1.398 1 89.12 442 ALA B C 1
ATOM 7808 O O . ALA B 1 442 ? -17.906 13.367 2.381 1 89.12 442 ALA B O 1
ATOM 7809 N N . LEU B 1 443 ? -19.859 13.883 1.378 1 90.88 443 LEU B N 1
ATOM 7810 C CA . LEU B 1 443 ? -20.547 14.148 2.637 1 90.88 443 LEU B CA 1
ATOM 7811 C C . LEU B 1 443 ? -21.047 12.844 3.264 1 90.88 443 LEU B C 1
ATOM 7813 O O . LEU B 1 443 ? -22.25 12.672 3.475 1 90.88 443 LEU B O 1
ATOM 7817 N N . LEU B 1 444 ? -20.094 12.094 3.664 1 90.38 444 LEU B N 1
ATOM 7818 C CA . LEU B 1 444 ? -20.391 10.773 4.203 1 90.38 444 LEU B CA 1
ATOM 7819 C C . LEU B 1 444 ? -21.141 10.883 5.531 1 90.38 444 LEU B C 1
ATOM 7821 O O . LEU B 1 444 ? -20.734 11.648 6.414 1 90.38 444 LEU B O 1
ATOM 7825 N N . GLY B 1 445 ? -22.188 10.102 5.711 1 88.06 445 GLY B N 1
ATOM 7826 C CA . GLY B 1 445 ? -22.922 10.055 6.957 1 88.06 445 GLY B CA 1
ATOM 7827 C C . GLY B 1 445 ? -23.953 11.18 7.086 1 88.06 445 GLY B C 1
ATOM 7828 O O . GLY B 1 445 ? -24.766 11.172 8 1 88.06 445 GLY B O 1
ATOM 7829 N N . ILE B 1 446 ? -23.797 12.141 6.305 1 86.25 446 ILE B N 1
ATOM 7830 C CA . ILE B 1 446 ? -24.703 13.289 6.352 1 86.25 446 ILE B CA 1
ATOM 7831 C C . ILE B 1 446 ? -25.812 13.117 5.328 1 86.25 446 ILE B C 1
ATOM 7833 O O . ILE B 1 446 ? -26.984 13.336 5.637 1 86.25 446 ILE B O 1
ATOM 7837 N N . VAL B 1 447 ? -25.375 12.75 4.113 1 78.5 447 VAL B N 1
ATOM 7838 C CA . VAL B 1 447 ? -26.344 12.555 3.037 1 78.5 447 VAL B CA 1
ATOM 7839 C C . VAL B 1 447 ? -26.312 11.102 2.574 1 78.5 447 VAL B C 1
ATOM 7841 O O . VAL B 1 447 ? -25.25 10.531 2.348 1 78.5 447 VAL B O 1
ATOM 7844 N N . ASP B 1 448 ? -27.453 10.523 2.697 1 74.81 448 ASP B N 1
ATOM 7845 C CA . ASP B 1 448 ? -27.562 9.211 2.066 1 74.81 448 ASP B CA 1
ATOM 7846 C C . ASP B 1 448 ? -27.625 9.336 0.546 1 74.81 448 ASP B C 1
ATOM 7848 O O . ASP B 1 448 ? -28.5 10.016 0.011 1 74.81 448 ASP B O 1
ATOM 7852 N N . PRO B 1 449 ? -26.672 8.812 -0.024 1 68.25 449 PRO B N 1
ATOM 7853 C CA . PRO B 1 449 ? -26.625 8.945 -1.482 1 68.25 449 PRO B CA 1
ATOM 7854 C C . PRO B 1 449 ? -27.938 8.508 -2.15 1 68.25 449 PRO B C 1
ATOM 7856 O O . PRO B 1 449 ? -28.25 8.969 -3.25 1 68.25 449 PRO B O 1
ATOM 7859 N N . ASN B 1 450 ? -28.641 7.664 -1.479 1 68.94 450 ASN B N 1
ATOM 7860 C CA . ASN B 1 450 ? -29.859 7.137 -2.082 1 68.94 450 ASN B CA 1
ATOM 7861 C C . ASN B 1 450 ? -31.094 7.898 -1.602 1 68.94 450 ASN B C 1
ATOM 7863 O O . ASN B 1 450 ? -32.219 7.57 -1.985 1 68.94 450 ASN B O 1
ATOM 7867 N N . ASP B 1 451 ? -30.812 8.883 -0.795 1 73.75 451 ASP B N 1
ATOM 7868 C CA . ASP B 1 451 ? -31.953 9.57 -0.185 1 73.75 451 ASP B CA 1
ATOM 7869 C C . ASP B 1 451 ? -32.406 10.734 -1.053 1 73.75 451 ASP B C 1
ATOM 7871 O O . ASP B 1 451 ? -31.594 11.406 -1.688 1 73.75 451 ASP B O 1
ATOM 7875 N N . ALA B 1 452 ? -33.688 10.867 -1.206 1 68.56 452 ALA B N 1
ATOM 7876 C CA . ALA B 1 452 ? -34.344 11.945 -1.944 1 68.56 452 ALA B CA 1
ATOM 7877 C C . ALA B 1 452 ? -33.969 13.305 -1.356 1 68.56 452 ALA B C 1
ATOM 7879 O O . ALA B 1 452 ? -33.969 14.32 -2.066 1 68.56 452 ALA B O 1
ATOM 7880 N N . ALA B 1 453 ? -33.594 13.32 -0.113 1 72.31 453 ALA B N 1
ATOM 7881 C CA . ALA B 1 453 ? -33.281 14.57 0.572 1 72.31 453 ALA B CA 1
ATOM 7882 C C . ALA B 1 453 ? -31.859 15.023 0.238 1 72.31 453 ALA B C 1
ATOM 7884 O O . ALA B 1 453 ? -31.375 16 0.798 1 72.31 453 ALA B O 1
ATOM 7885 N N . ARG B 1 454 ? -31.281 14.43 -0.709 1 81.69 454 ARG B N 1
ATOM 7886 C CA . ARG B 1 454 ? -29.922 14.742 -1.089 1 81.69 454 ARG B CA 1
ATOM 7887 C C . ARG B 1 454 ? -29.812 16.156 -1.665 1 81.69 454 ARG B C 1
ATOM 7889 O O . ARG B 1 454 ? -28.859 16.875 -1.371 1 81.69 454 ARG B O 1
ATOM 7896 N N . ALA B 1 455 ? -30.797 16.469 -2.367 1 84.12 455 ALA B N 1
ATOM 7897 C CA . ALA B 1 455 ? -30.781 17.781 -2.988 1 84.12 455 ALA B CA 1
ATOM 7898 C C . ALA B 1 455 ? -30.828 18.891 -1.936 1 84.12 455 ALA B C 1
ATOM 7900 O O . ALA B 1 455 ? -30.156 19.922 -2.082 1 84.12 455 ALA B O 1
ATOM 7901 N N . GLN B 1 456 ? -31.594 18.672 -0.919 1 86.25 456 GLN B N 1
ATOM 7902 C CA . GLN B 1 456 ? -31.672 19.641 0.159 1 86.25 456 GLN B CA 1
ATOM 7903 C C . GLN B 1 456 ? -30.359 19.734 0.921 1 86.25 456 GLN B C 1
ATOM 7905 O O . GLN B 1 456 ? -29.938 20.828 1.312 1 86.25 456 GLN B O 1
ATOM 7910 N N . ALA B 1 457 ? -29.812 18.641 1.146 1 86.19 457 ALA B N 1
ATOM 7911 C CA . ALA B 1 457 ? -28.516 18.625 1.83 1 86.19 457 ALA B CA 1
ATOM 7912 C C . ALA B 1 457 ? -27.453 19.344 1.01 1 86.19 457 ALA B C 1
ATOM 7914 O O . ALA B 1 457 ? -26.625 20.062 1.56 1 86.19 457 ALA B O 1
ATOM 7915 N N . ASP B 1 458 ? -27.516 19.156 -0.28 1 91.06 458 ASP B N 1
ATOM 7916 C CA . ASP B 1 458 ? -26.578 19.844 -1.162 1 91.06 458 ASP B CA 1
ATOM 7917 C C . ASP B 1 458 ? -26.766 21.359 -1.099 1 91.06 458 ASP B C 1
ATOM 7919 O O . ASP B 1 458 ? -25.797 22.109 -1.068 1 91.06 458 ASP B O 1
ATOM 7923 N N . ALA B 1 459 ? -27.969 21.688 -1.092 1 92.19 459 ALA B N 1
ATOM 7924 C CA . ALA B 1 459 ? -28.281 23.109 -1.043 1 92.19 459 ALA B CA 1
ATOM 7925 C C . ALA B 1 459 ? -27.766 23.734 0.256 1 92.19 459 ALA B C 1
ATOM 7927 O O . ALA B 1 459 ? -27.203 24.828 0.248 1 92.19 459 ALA B O 1
ATOM 7928 N N . ARG B 1 460 ? -28.016 23.078 1.33 1 91.44 460 ARG B N 1
ATOM 7929 C CA . ARG B 1 460 ? -27.547 23.562 2.623 1 91.44 460 ARG B CA 1
ATOM 7930 C C . ARG B 1 460 ? -26.016 23.641 2.65 1 91.44 460 ARG B C 1
ATOM 7932 O O . ARG B 1 460 ? -25.453 24.594 3.172 1 91.44 460 ARG B O 1
ATOM 7939 N N . ALA B 1 461 ? -25.453 22.625 2.174 1 93.5 461 ALA B N 1
ATOM 7940 C CA . ALA B 1 461 ? -24 22.594 2.115 1 93.5 461 ALA B CA 1
ATOM 7941 C C . ALA B 1 461 ? -23.453 23.75 1.279 1 93.5 461 ALA B C 1
ATOM 7943 O O . ALA B 1 461 ? -22.516 24.422 1.687 1 93.5 461 ALA B O 1
ATOM 7944 N N . ASN B 1 462 ? -24.047 23.922 0.169 1 94.88 462 ASN B N 1
ATOM 7945 C CA . ASN B 1 462 ? -23.562 24.969 -0.732 1 94.88 462 ASN B CA 1
ATOM 7946 C C . ASN B 1 462 ? -23.812 26.359 -0.153 1 94.88 462 ASN B C 1
ATOM 7948 O O . ASN B 1 462 ? -23.016 27.281 -0.389 1 94.88 462 ASN B O 1
ATOM 7952 N N . ALA B 1 463 ? -24.797 26.531 0.63 1 93.88 463 ALA B N 1
ATOM 7953 C CA . ALA B 1 463 ? -25.031 27.781 1.33 1 93.88 463 ALA B CA 1
ATOM 7954 C C . ALA B 1 463 ? -23.891 28.078 2.318 1 93.88 463 ALA B C 1
ATOM 7956 O O . ALA B 1 463 ? -23.438 29.219 2.434 1 93.88 463 ALA B O 1
ATOM 7957 N N . LEU B 1 464 ? -23.531 27.062 3.023 1 92.31 464 LEU B N 1
ATOM 7958 C CA . LEU B 1 464 ? -22.438 27.203 3.977 1 92.31 464 LEU B CA 1
ATOM 7959 C C . LEU B 1 464 ? -21.109 27.453 3.252 1 92.31 464 LEU B C 1
ATOM 7961 O O . LEU B 1 464 ? -20.281 28.234 3.717 1 92.31 464 LEU B O 1
ATOM 7965 N N . VAL B 1 465 ? -20.953 26.766 2.141 1 93.62 465 VAL B N 1
ATOM 7966 C CA . VAL B 1 465 ? -19.766 26.953 1.31 1 93.62 465 VAL B CA 1
ATOM 7967 C C . VAL B 1 465 ? -19.688 28.406 0.858 1 93.62 465 VAL B C 1
ATOM 7969 O O . VAL B 1 465 ? -18.594 29 0.863 1 93.62 465 VAL B O 1
ATOM 7972 N N . ALA B 1 466 ? -20.766 28.922 0.529 1 92.62 466 ALA B N 1
ATOM 7973 C CA . ALA B 1 466 ? -20.828 30.328 0.117 1 92.62 466 ALA B CA 1
ATOM 7974 C C . ALA B 1 466 ? -20.531 31.25 1.292 1 92.62 466 ALA B C 1
ATOM 7976 O O . ALA B 1 466 ? -19.844 32.25 1.14 1 92.62 466 ALA B O 1
ATOM 7977 N N . LYS B 1 467 ? -21.016 30.938 2.467 1 89.31 467 LYS B N 1
ATOM 7978 C CA . LYS B 1 467 ? -20.797 31.734 3.672 1 89.31 467 LYS B CA 1
ATOM 7979 C C . LYS B 1 467 ? -19.312 31.812 4.023 1 89.31 467 LYS B C 1
ATOM 7981 O O . LYS B 1 467 ? -18.859 32.812 4.543 1 89.31 467 LYS B O 1
ATOM 7986 N N . LEU B 1 468 ? -18.656 30.75 3.732 1 90.44 468 LEU B N 1
ATOM 7987 C CA . LEU B 1 468 ? -17.234 30.703 4.051 1 90.44 468 LEU B CA 1
ATOM 7988 C C . LEU B 1 468 ? -16.391 31.078 2.842 1 90.44 468 LEU B C 1
ATOM 7990 O O . LEU B 1 468 ? -15.188 30.828 2.811 1 90.44 468 LEU B O 1
ATOM 7994 N N . SER B 1 469 ? -17.031 31.594 1.818 1 87.94 469 SER B N 1
ATOM 7995 C CA . SER B 1 469 ? -16.375 32.156 0.635 1 87.94 469 SER B CA 1
ATOM 7996 C C . SER B 1 469 ? -15.586 31.094 -0.117 1 87.94 469 SER B C 1
ATOM 7998 O O . SER B 1 469 ? -14.43 31.328 -0.49 1 87.94 469 SER B O 1
ATOM 8000 N N . LEU B 1 470 ? -16.156 29.922 -0.257 1 88.88 470 LEU B N 1
ATOM 8001 C CA . LEU B 1 470 ? -15.5 28.828 -0.973 1 88.88 470 LEU B CA 1
ATOM 8002 C C . LEU B 1 470 ? -16.25 28.5 -2.258 1 88.88 470 LEU B C 1
ATOM 8004 O O . LEU B 1 470 ? -15.789 27.672 -3.055 1 88.88 470 LEU B O 1
ATOM 8008 N N . ASP B 1 471 ? -17.328 29.109 -2.514 1 88.94 471 ASP B N 1
ATOM 8009 C CA . ASP B 1 471 ? -18.25 28.75 -3.586 1 88.94 471 ASP B CA 1
ATOM 8010 C C . ASP B 1 471 ? -17.594 28.938 -4.953 1 88.94 471 ASP B C 1
ATOM 8012 O O . ASP B 1 471 ? -18 28.281 -5.926 1 88.94 471 ASP B O 1
ATOM 8016 N N . HIS B 1 472 ? -16.609 29.719 -4.988 1 82.88 472 HIS B N 1
ATOM 8017 C CA . HIS B 1 472 ? -15.922 29.922 -6.254 1 82.88 472 HIS B CA 1
ATOM 8018 C C . HIS B 1 472 ? -14.969 28.766 -6.555 1 82.88 472 HIS B C 1
ATOM 8020 O O . HIS B 1 472 ? -14.539 28.594 -7.699 1 82.88 472 HIS B O 1
ATOM 8026 N N . LYS B 1 473 ? -14.68 27.969 -5.582 1 81.31 473 LYS B N 1
ATOM 8027 C CA . LYS B 1 473 ? -13.68 26.922 -5.762 1 81.31 473 LYS B CA 1
ATOM 8028 C C . LYS B 1 473 ? -14.312 25.531 -5.672 1 81.31 473 LYS B C 1
ATOM 8030 O O . LYS B 1 473 ? -13.852 24.594 -6.316 1 81.31 473 LYS B O 1
ATOM 8035 N N . VAL B 1 474 ? -15.289 25.438 -4.895 1 89.19 474 VAL B N 1
ATOM 8036 C CA . VAL B 1 474 ? -15.812 24.109 -4.633 1 89.19 474 VAL B CA 1
ATOM 8037 C C . VAL B 1 474 ? -17.344 24.156 -4.57 1 89.19 474 VAL B C 1
ATOM 8039 O O . VAL B 1 474 ? -17.922 25.141 -4.121 1 89.19 474 VAL B O 1
ATOM 8042 N N . GLN B 1 475 ? -17.938 23.109 -5.117 1 91.88 475 GLN B N 1
ATOM 8043 C CA . GLN B 1 475 ? -19.375 22.891 -5 1 91.88 475 GLN B CA 1
ATOM 8044 C C . GLN B 1 475 ? -19.672 21.469 -4.523 1 91.88 475 GLN B C 1
ATOM 8046 O O . GLN B 1 475 ? -18.859 20.562 -4.711 1 91.88 475 GLN B O 1
ATOM 8051 N N . VAL B 1 476 ? -20.734 21.359 -3.832 1 91.56 476 VAL B N 1
ATOM 8052 C CA . VAL B 1 476 ? -21.203 20.031 -3.436 1 91.56 476 VAL B CA 1
ATOM 8053 C C . VAL B 1 476 ? -22.281 19.562 -4.41 1 91.56 476 VAL B C 1
ATOM 8055 O O . VAL B 1 476 ? -23.312 20.219 -4.578 1 91.56 476 VAL B O 1
ATOM 8058 N N . VAL B 1 477 ? -22 18.438 -5.094 1 90.25 477 VAL B N 1
ATOM 8059 C CA . VAL B 1 477 ? -22.922 17.844 -6.074 1 90.25 477 VAL B CA 1
ATOM 8060 C C . VAL B 1 477 ? -23.141 16.375 -5.758 1 90.25 477 VAL B C 1
ATOM 8062 O O . VAL B 1 477 ? -22.188 15.594 -5.691 1 90.25 477 VAL B O 1
ATOM 8065 N N . ASP B 1 478 ? -24.344 16.031 -5.535 1 88 478 ASP B N 1
ATOM 8066 C CA . ASP B 1 478 ? -24.734 14.656 -5.25 1 88 478 ASP B CA 1
ATOM 8067 C C . ASP B 1 478 ? -23.984 14.125 -4.031 1 88 478 ASP B C 1
ATOM 8069 O O . ASP B 1 478 ? -23.469 13 -4.047 1 88 478 ASP B O 1
ATOM 8073 N N . GLY B 1 479 ? -23.828 15 -3.109 1 88.31 479 GLY B N 1
ATOM 8074 C CA . GLY B 1 479 ? -23.266 14.602 -1.831 1 88.31 479 GLY B CA 1
ATOM 8075 C C . GLY B 1 479 ? -21.75 14.547 -1.845 1 88.31 479 GLY B C 1
ATOM 8076 O O . GLY B 1 479 ? -21.125 14.016 -0.915 1 88.31 479 GLY B O 1
ATOM 8077 N N . ALA B 1 480 ? -21.141 15.016 -2.902 1 89.75 480 ALA B N 1
ATOM 8078 C CA . ALA B 1 480 ? -19.688 14.969 -3.008 1 89.75 480 ALA B CA 1
ATOM 8079 C C . ALA B 1 480 ? -19.109 16.328 -3.387 1 89.75 480 ALA B C 1
ATOM 8081 O O . ALA B 1 480 ? -19.781 17.125 -4.039 1 89.75 480 ALA B O 1
ATOM 8082 N N . PHE B 1 481 ? -17.906 16.531 -2.883 1 90.5 481 PHE B N 1
ATOM 8083 C CA . PHE B 1 481 ? -17.203 17.766 -3.25 1 90.5 481 PHE B CA 1
ATOM 8084 C C . PHE B 1 481 ? -16.703 17.688 -4.688 1 90.5 481 PHE B C 1
ATOM 8086 O O . PHE B 1 481 ? -16.219 16.641 -5.125 1 90.5 481 PHE B O 1
ATOM 8093 N N . SER B 1 482 ? -16.844 18.719 -5.348 1 87.06 482 SER B N 1
ATOM 8094 C CA . SER B 1 482 ? -16.453 18.766 -6.754 1 87.06 482 SER B CA 1
ATOM 8095 C C . SER B 1 482 ? -14.945 18.656 -6.922 1 87.06 482 SER B C 1
ATOM 8097 O O . SER B 1 482 ? -14.461 18.203 -7.961 1 87.06 482 SER B O 1
ATOM 8099 N N . THR B 1 483 ? -14.203 19.109 -5.859 1 79.88 483 THR B N 1
ATOM 8100 C CA . THR B 1 483 ? -12.75 19.016 -5.922 1 79.88 483 THR B CA 1
ATOM 8101 C C . THR B 1 483 ? -12.156 18.906 -4.52 1 79.88 483 THR B C 1
ATOM 8103 O O . THR B 1 483 ? -12.773 19.344 -3.543 1 79.88 483 THR B O 1
ATOM 8106 N N . ARG B 1 484 ? -11.008 18.312 -4.523 1 72.62 484 ARG B N 1
ATOM 8107 C CA . ARG B 1 484 ? -10.25 18.281 -3.275 1 72.62 484 ARG B CA 1
ATOM 8108 C C . ARG B 1 484 ? -8.922 19.016 -3.416 1 72.62 484 ARG B C 1
ATOM 8110 O O . ARG B 1 484 ? -8.133 19.078 -2.473 1 72.62 484 ARG B O 1
ATOM 8117 N N . ALA B 1 485 ? -8.797 19.547 -4.527 1 73.81 485 ALA B N 1
ATOM 8118 C CA . ALA B 1 485 ? -7.582 20.312 -4.773 1 73.81 485 ALA B CA 1
ATOM 8119 C C . ALA B 1 485 ? -7.691 21.719 -4.18 1 73.81 485 ALA B C 1
ATOM 8121 O O . ALA B 1 485 ? -7.992 22.688 -4.887 1 73.81 485 ALA B O 1
ATOM 8122 N N . LEU B 1 486 ? -7.562 21.781 -2.881 1 77.19 486 LEU B N 1
ATOM 8123 C CA . LEU B 1 486 ? -7.742 23 -2.1 1 77.19 486 LEU B CA 1
ATOM 8124 C C . LEU B 1 486 ? -6.52 23.266 -1.225 1 77.19 486 LEU B C 1
ATOM 8126 O O . LEU B 1 486 ? -5.746 22.359 -0.937 1 77.19 486 LEU B O 1
ATOM 8130 N N . SER B 1 487 ? -6.332 24.484 -0.938 1 73.19 487 SER B N 1
ATOM 8131 C CA . SER B 1 487 ? -5.293 24.812 0.032 1 73.19 487 SER B CA 1
ATOM 8132 C C . SER B 1 487 ? -5.645 24.297 1.421 1 73.19 487 SER B C 1
ATOM 8134 O O . SER B 1 487 ? -6.781 23.875 1.667 1 73.19 487 SER B O 1
ATOM 8136 N N . THR B 1 488 ? -4.684 24.266 2.309 1 75.5 488 THR B N 1
ATOM 8137 C CA . THR B 1 488 ? -4.902 23.797 3.672 1 75.5 488 THR B CA 1
ATOM 8138 C C . THR B 1 488 ? -6 24.609 4.355 1 75.5 488 THR B C 1
ATOM 8140 O O . THR B 1 488 ? -6.871 24.047 5.02 1 75.5 488 THR B O 1
ATOM 8143 N N . GLY B 1 489 ? -5.906 25.938 4.203 1 81.19 489 GLY B N 1
ATOM 8144 C CA . GLY B 1 489 ? -6.922 26.797 4.805 1 81.19 489 GLY B CA 1
ATOM 8145 C C . GLY B 1 489 ? -8.312 26.547 4.254 1 81.19 489 GLY B C 1
ATOM 8146 O O . GLY B 1 489 ? -9.289 26.547 5.004 1 81.19 489 GLY B O 1
ATOM 8147 N N . GLN B 1 490 ? -8.359 26.281 2.977 1 83.12 490 GLN B N 1
ATOM 8148 C CA . GLN B 1 490 ? -9.648 26.016 2.338 1 83.12 490 GLN B CA 1
ATOM 8149 C C . GLN B 1 490 ? -10.203 24.672 2.781 1 83.12 490 GLN B C 1
ATOM 8151 O O . GLN B 1 490 ? -11.414 24.516 2.971 1 83.12 490 GLN B O 1
ATOM 8156 N N . ARG B 1 491 ? -9.352 23.766 2.91 1 88.75 491 ARG B N 1
ATOM 8157 C CA . ARG B 1 491 ? -9.773 22.453 3.391 1 88.75 491 ARG B CA 1
ATOM 8158 C C . ARG B 1 491 ? -10.328 22.547 4.809 1 88.75 491 ARG B C 1
ATOM 8160 O O . ARG B 1 491 ? -11.305 21.859 5.145 1 88.75 491 ARG B O 1
ATOM 8167 N N . LYS B 1 492 ? -9.688 23.344 5.605 1 90.12 492 LYS B N 1
ATOM 8168 C CA . LYS B 1 492 ? -10.164 23.562 6.969 1 90.12 492 LYS B CA 1
ATOM 8169 C C . LYS B 1 492 ? -11.555 24.188 6.973 1 90.12 492 LYS B C 1
ATOM 8171 O O . LYS B 1 492 ? -12.398 23.844 7.801 1 90.12 492 LYS B O 1
ATOM 8176 N N . ARG B 1 493 ? -11.773 25.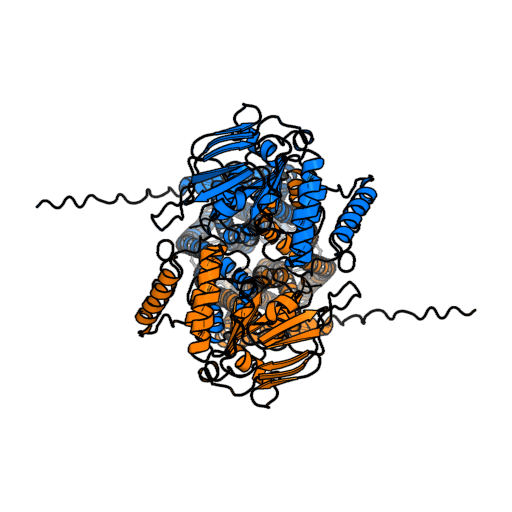125 6.094 1 92.88 493 ARG B N 1
ATOM 8177 C CA . ARG B 1 493 ? -13.086 25.75 5.977 1 92.88 493 ARG B CA 1
ATOM 8178 C C . ARG B 1 493 ? -14.141 24.734 5.562 1 92.88 493 ARG B C 1
ATOM 8180 O O . ARG B 1 493 ? -15.266 24.75 6.066 1 92.88 493 ARG B O 1
ATOM 8187 N N . LEU B 1 494 ? -13.773 23.859 4.684 1 93.12 494 LEU B N 1
ATOM 8188 C CA . LEU B 1 494 ? -14.703 22.812 4.277 1 93.12 494 LEU B CA 1
ATOM 8189 C C . LEU B 1 494 ? -15 21.875 5.434 1 93.12 494 LEU B C 1
ATOM 8191 O O . LEU B 1 494 ? -16.125 21.359 5.551 1 93.12 494 LEU B O 1
ATOM 8195 N N . ALA B 1 495 ? -13.992 21.578 6.199 1 94.62 495 ALA B N 1
ATOM 8196 C CA . ALA B 1 495 ? -14.203 20.75 7.383 1 94.62 495 ALA B CA 1
ATOM 8197 C C . ALA B 1 495 ? -15.227 21.391 8.32 1 94.62 495 ALA B C 1
ATOM 8199 O O . ALA B 1 495 ? -16.016 20.688 8.961 1 94.62 495 ALA B O 1
ATOM 8200 N N . LEU B 1 496 ? -15.148 22.672 8.406 1 95.31 496 LEU B N 1
ATOM 8201 C CA . LEU B 1 496 ? -16.125 23.406 9.219 1 95.31 496 LEU B CA 1
ATOM 8202 C C . LEU B 1 496 ? -17.516 23.25 8.641 1 95.31 496 LEU B C 1
ATOM 8204 O O . LEU B 1 496 ? -18.484 23.109 9.391 1 95.31 496 LEU B O 1
ATOM 8208 N N . VAL B 1 497 ? -17.625 23.312 7.273 1 94.19 497 VAL B N 1
ATOM 8209 C CA . VAL B 1 497 ? -18.906 23.109 6.609 1 94.19 497 VAL B CA 1
ATOM 8210 C C . VAL B 1 497 ? -19.484 21.75 7.012 1 94.19 497 VAL B C 1
ATOM 8212 O O . VAL B 1 497 ? -20.672 21.656 7.359 1 94.19 497 VAL B O 1
ATOM 8215 N N . VAL B 1 498 ? -18.703 20.766 7 1 94.31 498 VAL B N 1
ATOM 8216 C CA . VAL B 1 498 ? -19.141 19.406 7.344 1 94.31 498 VAL B CA 1
ATOM 8217 C C . VAL B 1 498 ? -19.609 19.375 8.797 1 94.31 498 VAL B C 1
ATOM 8219 O O . VAL B 1 498 ? -20.641 18.781 9.109 1 94.31 498 VAL B O 1
ATOM 8222 N N . ALA B 1 499 ? -18.844 19.984 9.672 1 95.25 499 ALA B N 1
ATOM 8223 C CA . ALA B 1 499 ? -19.203 20.031 11.086 1 95.25 499 ALA B CA 1
ATOM 8224 C C . ALA B 1 499 ? -20.562 20.688 11.297 1 95.25 499 ALA B C 1
ATOM 8226 O O . ALA B 1 499 ? -21.375 20.219 12.102 1 95.25 499 ALA B O 1
ATOM 8227 N N . TYR B 1 500 ? -20.781 21.734 10.602 1 94.19 500 TYR B N 1
ATOM 8228 C CA . TYR B 1 500 ? -22.047 22.469 10.703 1 94.19 500 TYR B CA 1
ATOM 8229 C C . TYR B 1 500 ? -23.203 21.609 10.203 1 94.19 500 TYR B C 1
ATOM 8231 O O . TYR B 1 500 ? -24.297 21.656 10.773 1 94.19 500 TYR B O 1
ATOM 8239 N N . LEU B 1 501 ? -22.969 20.906 9.133 1 92.31 501 LEU B N 1
ATOM 8240 C CA . LEU B 1 501 ? -24.016 20.062 8.562 1 92.31 501 LEU B CA 1
ATOM 8241 C C . LEU B 1 501 ? -24.344 18.906 9.492 1 92.31 501 LEU B C 1
ATOM 8243 O O . LEU B 1 501 ? -25.5 18.438 9.531 1 92.31 501 LEU B O 1
ATOM 8247 N N . GLU B 1 502 ? -23.406 18.438 10.242 1 92.06 502 GLU B N 1
ATOM 8248 C CA . GLU B 1 502 ? -23.641 17.375 11.211 1 92.06 502 GLU B CA 1
ATOM 8249 C C . GLU B 1 502 ? -24.609 17.812 12.289 1 92.06 502 GLU B C 1
ATOM 8251 O O . GLU B 1 502 ? -25.438 17.016 12.75 1 92.06 502 GLU B O 1
ATOM 8256 N N . ASP B 1 503 ? -24.438 19.094 12.742 1 91.81 503 ASP B N 1
ATOM 8257 C CA . ASP B 1 503 ? -25.359 19.781 13.633 1 91.81 503 ASP B CA 1
ATOM 8258 C C . ASP B 1 503 ? -25.562 19 14.938 1 91.81 503 ASP B C 1
ATOM 8260 O O . ASP B 1 503 ? -26.688 18.734 15.344 1 91.81 503 ASP B O 1
ATOM 8264 N N . ARG B 1 504 ? -24.516 18.578 15.625 1 94.12 504 ARG B N 1
ATOM 8265 C CA . ARG B 1 504 ? -24.562 17.859 16.906 1 94.12 504 ARG B CA 1
ATOM 8266 C C . ARG B 1 504 ? -24.641 18.828 18.078 1 94.12 504 ARG B C 1
ATOM 8268 O O . ARG B 1 504 ? -24.375 20.031 17.922 1 94.12 504 ARG B O 1
ATOM 8275 N N . PRO B 1 505 ? -25.047 18.328 19.219 1 95.38 505 PRO B N 1
ATOM 8276 C CA . PRO B 1 505 ? -25.219 19.234 20.359 1 95.38 505 PRO B CA 1
ATOM 8277 C C . PRO B 1 505 ? -23.891 19.734 20.906 1 95.38 505 PRO B C 1
ATOM 8279 O O . PRO B 1 505 ? -23.828 20.828 21.5 1 95.38 505 PRO B O 1
ATOM 8282 N N . LEU B 1 506 ? -22.828 19 20.703 1 96.94 506 LEU B N 1
ATOM 8283 C CA . LEU B 1 506 ? -21.516 19.391 21.188 1 96.94 506 LEU B CA 1
ATOM 8284 C C . LEU B 1 506 ? -20.547 19.625 20.031 1 96.94 506 LEU B C 1
ATOM 8286 O O . LEU B 1 506 ? -20.484 18.828 19.109 1 96.94 506 LEU B O 1
ATOM 8290 N N . TYR B 1 507 ? -19.875 20.766 20.047 1 97.81 507 TYR B N 1
ATOM 8291 C CA . TYR B 1 507 ? -18.875 21.094 19.047 1 97.81 507 TYR B CA 1
ATOM 8292 C C . TYR B 1 507 ? -17.5 21.219 19.672 1 97.81 507 TYR B C 1
ATOM 8294 O O . TYR B 1 507 ? -17.359 21.734 20.781 1 97.81 507 TYR B O 1
ATOM 8302 N N . LEU B 1 508 ? -16.516 20.688 19.016 1 98.06 508 LEU B N 1
ATOM 8303 C CA . LEU B 1 508 ? -15.133 20.844 19.438 1 98.06 508 LEU B CA 1
ATOM 8304 C C . LEU B 1 508 ? -14.25 21.281 18.281 1 98.06 508 LEU B C 1
ATOM 8306 O O . LEU B 1 508 ? -14.234 20.641 17.234 1 98.06 508 LEU B O 1
ATOM 8310 N N . PHE B 1 509 ? -13.578 22.391 18.391 1 97.44 509 PHE B N 1
ATOM 8311 C CA . PHE B 1 509 ? -12.648 22.906 17.391 1 97.44 509 PHE B CA 1
ATOM 8312 C C . PHE B 1 509 ? -11.242 23 17.969 1 97.44 509 PHE B C 1
ATOM 8314 O O . PHE B 1 509 ? -10.984 23.812 18.859 1 97.44 509 PHE B O 1
ATOM 8321 N N . ASP B 1 510 ? -10.352 22.188 17.484 1 94.19 510 ASP B N 1
ATOM 8322 C CA . ASP B 1 510 ? -8.961 22.188 17.938 1 94.19 510 ASP B CA 1
ATOM 8323 C C . ASP B 1 510 ? -8.078 23.016 17.016 1 94.19 510 ASP B C 1
ATOM 8325 O O . ASP B 1 510 ? -7.609 22.531 15.984 1 94.19 510 ASP B O 1
ATOM 8329 N N . GLU B 1 511 ? -7.816 24.219 17.391 1 89.94 511 GLU B N 1
ATOM 8330 C CA . GLU B 1 511 ? -6.957 25.172 16.703 1 89.94 511 GLU B CA 1
ATOM 8331 C C . GLU B 1 511 ? -7.387 25.344 15.242 1 89.94 511 GLU B C 1
ATOM 8333 O O . GLU B 1 511 ? -6.543 25.391 14.352 1 89.94 511 GLU B O 1
ATOM 8338 N N . TRP B 1 512 ? -8.688 25.359 15.062 1 92.19 512 TRP B N 1
ATOM 8339 C CA . TRP B 1 512 ? -9.219 25.406 13.703 1 92.19 512 TRP B CA 1
ATOM 8340 C C . TRP B 1 512 ? -8.812 26.703 12.992 1 92.19 512 TRP B C 1
ATOM 8342 O O . TRP B 1 512 ? -8.422 26.672 11.828 1 92.19 512 TRP B O 1
ATOM 8352 N N . ALA B 1 513 ? -8.812 27.797 13.648 1 90.81 513 ALA B N 1
ATOM 8353 C CA . ALA B 1 513 ? -8.641 29.109 13.016 1 90.81 513 ALA B CA 1
ATOM 8354 C C . ALA B 1 513 ? -7.176 29.531 13.031 1 90.81 513 ALA B C 1
ATOM 8356 O O . ALA B 1 513 ? -6.84 30.641 12.57 1 90.81 513 ALA B O 1
ATOM 8357 N N . ALA B 1 514 ? -6.281 28.703 13.531 1 84 514 ALA B N 1
ATOM 8358 C CA . ALA B 1 514 ? -4.895 29.094 13.766 1 84 514 ALA B CA 1
ATOM 8359 C C . ALA B 1 514 ? -4.242 29.594 12.484 1 84 514 ALA B C 1
ATOM 8361 O O . ALA B 1 514 ? -3.488 30.562 12.5 1 84 514 ALA B O 1
ATOM 8362 N N . ASP B 1 515 ? -4.551 29.031 11.359 1 79.06 515 ASP B N 1
ATOM 8363 C CA . ASP B 1 515 ? -3.877 29.375 10.109 1 79.06 515 ASP B CA 1
ATOM 8364 C C . ASP B 1 515 ? -4.82 30.109 9.164 1 79.06 515 ASP B C 1
ATOM 8366 O O . ASP B 1 515 ? -4.547 30.219 7.965 1 79.06 515 ASP B O 1
ATOM 8370 N N . GLN B 1 516 ? -5.918 30.594 9.742 1 86.31 516 GLN B N 1
ATOM 8371 C CA . GLN B 1 516 ? -6.863 31.359 8.938 1 86.31 516 GLN B CA 1
ATOM 8372 C C . GLN B 1 516 ? -6.477 32.844 8.898 1 86.31 516 GLN B C 1
ATOM 8374 O O . GLN B 1 516 ? -5.84 33.344 9.82 1 86.31 516 GLN B O 1
ATOM 8379 N N . ASP B 1 517 ? -6.836 33.531 7.852 1 83.19 517 ASP B N 1
ATOM 8380 C CA . ASP B 1 517 ? -6.602 35 7.77 1 83.19 517 ASP B CA 1
ATOM 8381 C C . ASP B 1 517 ? -7.516 35.75 8.734 1 83.19 517 ASP B C 1
ATOM 8383 O O . ASP B 1 517 ? -8.484 35.188 9.25 1 83.19 517 ASP B O 1
ATOM 8387 N N . PRO B 1 518 ? -7.184 36.938 9.062 1 82.69 518 PRO B N 1
ATOM 8388 C CA . PRO B 1 518 ? -7.914 37.688 10.07 1 82.69 518 PRO B CA 1
ATOM 8389 C C . PRO B 1 518 ? -9.406 37.812 9.75 1 82.69 518 PRO B C 1
ATOM 8391 O O . PRO B 1 518 ? -10.234 37.781 10.656 1 82.69 518 PRO B O 1
ATOM 8394 N N . ALA B 1 519 ? -9.695 37.969 8.469 1 84.12 519 ALA B N 1
ATOM 8395 C CA . ALA B 1 519 ? -11.102 38.094 8.094 1 84.12 519 ALA B CA 1
ATOM 8396 C C . ALA B 1 519 ? -11.891 36.844 8.477 1 84.12 519 ALA B C 1
ATOM 8398 O O . ALA B 1 519 ? -12.992 36.938 9.023 1 84.12 519 ALA B O 1
ATOM 8399 N N . PHE B 1 520 ? -11.305 35.75 8.234 1 88.06 520 PHE B N 1
ATOM 8400 C CA . PHE B 1 520 ? -12.016 34.531 8.508 1 88.06 520 PHE B CA 1
ATOM 8401 C C . PHE B 1 520 ? -11.938 34.156 9.992 1 88.06 520 PHE B C 1
ATOM 8403 O O . PHE B 1 520 ? -12.828 33.5 10.531 1 88.06 520 PHE B O 1
ATOM 8410 N N . LYS B 1 521 ? -10.859 34.562 10.617 1 90.06 521 LYS B N 1
ATOM 8411 C CA . LYS B 1 521 ? -10.836 34.438 12.07 1 90.06 521 LYS B CA 1
ATOM 8412 C C . LYS B 1 521 ? -12.023 35.156 12.703 1 90.06 521 LYS B C 1
ATOM 8414 O O . LYS B 1 521 ? -12.695 34.625 13.578 1 90.06 521 LYS B O 1
ATOM 8419 N N . ALA B 1 522 ? -12.219 36.375 12.211 1 90.62 522 ALA B N 1
ATOM 8420 C CA . ALA B 1 522 ? -13.328 37.156 12.734 1 90.62 522 ALA B CA 1
ATOM 8421 C C . ALA B 1 522 ? -14.664 36.469 12.469 1 90.62 522 ALA B C 1
ATOM 8423 O O . ALA B 1 522 ? -15.531 36.438 13.344 1 90.62 522 ALA B O 1
ATOM 8424 N N . VAL B 1 523 ? -14.828 35.938 11.266 1 91.38 523 VAL B N 1
ATOM 8425 C CA . VAL B 1 523 ? -16.047 35.25 10.914 1 91.38 523 VAL B CA 1
ATOM 8426 C C . VAL B 1 523 ? -16.25 34.031 11.852 1 91.38 523 VAL B C 1
ATOM 8428 O O . VAL B 1 523 ? -17.344 33.812 12.367 1 91.38 523 VAL B O 1
ATOM 8431 N N . PHE B 1 524 ? -15.289 33.312 12.094 1 93.94 524 PHE B N 1
ATOM 8432 C CA . PHE B 1 524 ? -15.344 32.125 12.93 1 93.94 524 PHE B CA 1
ATOM 8433 C C . PHE B 1 524 ? -15.656 32.469 14.375 1 93.94 524 PHE B C 1
ATOM 8435 O O . PHE B 1 524 ? -16.609 31.953 14.961 1 93.94 524 PHE B O 1
ATOM 8442 N N . TYR B 1 525 ? -14.875 33.406 14.945 1 95 525 TYR B N 1
ATOM 8443 C CA . TYR B 1 525 ? -14.953 33.719 16.375 1 95 525 TYR B CA 1
ATOM 8444 C C . TYR B 1 525 ? -16.141 34.594 16.672 1 95 525 TYR B C 1
ATOM 8446 O O . TYR B 1 525 ? -16.812 34.438 17.703 1 95 525 TYR B O 1
ATOM 8454 N N . GLU B 1 526 ? -16.453 35.5 15.82 1 94.56 526 GLU B N 1
ATOM 8455 C CA . GLU B 1 526 ? -17.406 36.531 16.172 1 94.56 526 GLU B CA 1
ATOM 8456 C C . GLU B 1 526 ? -18.781 36.25 15.555 1 94.56 526 GLU B C 1
ATOM 8458 O O . GLU B 1 526 ? -19.781 36.812 15.984 1 94.56 526 GLU B O 1
ATOM 8463 N N . GLN B 1 527 ? -18.781 35.469 14.602 1 94.44 527 GLN B N 1
ATOM 8464 C CA . GLN B 1 527 ? -20.062 35.188 13.969 1 94.44 527 GLN B CA 1
ATOM 8465 C C . GLN B 1 527 ? -20.5 33.75 14.18 1 94.44 527 GLN B C 1
ATOM 8467 O O . GLN B 1 527 ? -21.516 33.469 14.812 1 94.44 527 GLN B O 1
ATOM 8472 N N . LEU B 1 528 ? -19.688 32.844 13.773 1 94.94 528 LEU B N 1
ATOM 8473 C CA . LEU B 1 528 ? -20.094 31.453 13.727 1 94.94 528 LEU B CA 1
ATOM 8474 C C . LEU B 1 528 ? -20.203 30.875 15.125 1 94.94 528 LEU B C 1
ATOM 8476 O O . LEU B 1 528 ? -21.188 30.188 15.438 1 94.94 528 LEU B O 1
ATOM 8480 N N . LEU B 1 529 ? -19.219 31.078 16 1 96.06 529 LEU B N 1
ATOM 8481 C CA . LEU B 1 529 ? -19.25 30.516 17.359 1 96.06 529 LEU B CA 1
ATOM 8482 C C . LEU B 1 529 ? -20.453 31.047 18.141 1 96.06 529 LEU B C 1
ATOM 8484 O O . LEU B 1 529 ? -21.203 30.266 18.719 1 96.06 529 LEU B O 1
ATOM 8488 N N . PRO B 1 530 ? -20.656 32.375 18.062 1 94.88 530 PRO B N 1
ATOM 8489 C CA . PRO B 1 530 ? -21.844 32.906 18.766 1 94.88 530 PRO B CA 1
ATOM 8490 C C . PRO B 1 530 ? -23.141 32.375 18.188 1 94.88 530 PRO B C 1
ATOM 8492 O O . PRO B 1 530 ? -24.109 32.156 18.922 1 94.88 530 PRO B O 1
ATOM 8495 N N . GLU B 1 531 ? -23.172 32.188 16.906 1 95.44 531 GLU B N 1
ATOM 8496 C CA . GLU B 1 531 ? -24.344 31.594 16.266 1 95.44 531 GLU B CA 1
ATOM 8497 C C . GLU B 1 531 ? -24.641 30.203 16.812 1 95.44 531 GLU B C 1
ATOM 8499 O O . GLU B 1 531 ? -25.797 29.859 17.078 1 95.44 531 GLU B O 1
ATOM 8504 N N . LEU B 1 532 ? -23.656 29.391 16.938 1 95.94 532 LEU B N 1
ATOM 8505 C CA . LEU B 1 532 ? -23.828 28.047 17.484 1 95.94 532 LEU B CA 1
ATOM 8506 C C . LEU B 1 532 ? -24.328 28.109 18.922 1 95.94 532 LEU B C 1
ATOM 8508 O O . LEU B 1 532 ? -25.219 27.344 19.312 1 95.94 532 LEU B O 1
ATOM 8512 N N . ARG B 1 533 ? -23.75 28.969 19.641 1 95.12 533 ARG B N 1
ATOM 8513 C CA . ARG B 1 533 ? -24.188 29.141 21.016 1 95.12 533 ARG B CA 1
ATOM 8514 C C . ARG B 1 533 ? -25.656 29.547 21.094 1 95.12 533 ARG B C 1
ATOM 8516 O O . ARG B 1 533 ? -26.406 29.016 21.906 1 95.12 533 ARG B O 1
ATOM 8523 N N . ALA B 1 534 ? -26 30.469 20.266 1 94.81 534 ALA B N 1
ATOM 8524 C CA . ALA B 1 534 ? -27.375 30.953 20.234 1 94.81 534 ALA B CA 1
ATOM 8525 C C . ALA B 1 534 ? -28.359 29.828 19.906 1 94.81 534 ALA B C 1
ATOM 8527 O O . ALA B 1 534 ? -29.5 29.844 20.359 1 94.81 534 ALA B O 1
ATOM 8528 N N . ARG B 1 535 ? -27.875 28.922 19.188 1 94.94 535 ARG B N 1
ATOM 8529 C CA . ARG B 1 535 ? -28.703 27.781 18.812 1 94.94 535 ARG B CA 1
ATOM 8530 C C . ARG B 1 535 ? -28.75 26.734 19.922 1 94.94 535 ARG B C 1
ATOM 8532 O O . ARG B 1 535 ? -29.359 25.672 19.766 1 94.94 535 ARG B O 1
ATOM 8539 N N . GLY B 1 536 ? -28.062 27 20.984 1 94.25 536 GLY B N 1
ATOM 8540 C CA . GLY B 1 536 ? -28.094 26.125 22.156 1 94.25 536 GLY B CA 1
ATOM 8541 C C . GLY B 1 536 ? -27 25.078 22.141 1 94.25 536 GLY B C 1
ATOM 8542 O O . GLY B 1 536 ? -27.016 24.141 22.938 1 94.25 536 GLY B O 1
ATOM 8543 N N . LYS B 1 537 ? -26.062 25.234 21.25 1 96.44 537 LYS B N 1
ATOM 8544 C CA . LYS B 1 537 ? -24.969 24.266 21.141 1 96.44 537 LYS B CA 1
ATOM 8545 C C . LYS B 1 537 ? -23.875 24.562 22.156 1 96.44 537 LYS B C 1
ATOM 8547 O O . LYS B 1 537 ? -23.578 25.719 22.453 1 96.44 537 LYS B O 1
ATOM 8552 N N . THR B 1 538 ? -23.312 23.531 22.734 1 97.06 538 THR B N 1
ATOM 8553 C CA . THR B 1 538 ? -22.125 23.672 23.562 1 97.06 538 THR B CA 1
ATOM 8554 C C . THR B 1 538 ? -20.859 23.609 22.719 1 97.06 538 THR B C 1
ATOM 8556 O O . THR B 1 538 ? -20.641 22.641 21.984 1 97.06 538 THR B O 1
ATOM 8559 N N . VAL B 1 539 ? -20.062 24.641 22.781 1 97.81 539 VAL B N 1
ATOM 8560 C CA . VAL B 1 539 ? -18.922 24.75 21.875 1 97.81 539 VAL B CA 1
ATOM 8561 C C . VAL B 1 539 ? -17.625 24.828 22.688 1 97.81 539 VAL B C 1
ATOM 8563 O O . VAL B 1 539 ? -17.484 25.703 23.547 1 97.81 539 VAL B O 1
ATOM 8566 N N . ILE B 1 540 ? -16.734 23.906 22.469 1 97.88 540 ILE B N 1
ATOM 8567 C CA . ILE B 1 540 ? -15.406 23.891 23.062 1 97.88 540 ILE B CA 1
ATOM 8568 C C . ILE B 1 540 ? -14.367 24.281 22.016 1 97.88 540 ILE B C 1
ATOM 8570 O O . ILE B 1 540 ? -14.258 23.641 20.969 1 97.88 540 ILE B O 1
ATOM 8574 N N . VAL B 1 541 ? -13.602 25.297 22.266 1 97.31 541 VAL B N 1
ATOM 8575 C CA . VAL B 1 541 ? -12.633 25.797 21.312 1 97.31 541 VAL B CA 1
ATOM 8576 C C . VAL B 1 541 ? -11.242 25.828 21.938 1 97.31 541 VAL B C 1
ATOM 8578 O O . VAL B 1 541 ? -11.055 26.406 23.016 1 97.31 541 VAL B O 1
ATOM 8581 N N . ILE B 1 542 ? -10.32 25.125 21.344 1 94.5 542 ILE B N 1
ATOM 8582 C CA . ILE B 1 542 ? -8.914 25.25 21.719 1 94.5 542 ILE B CA 1
ATOM 8583 C C . ILE B 1 542 ? -8.242 26.297 20.844 1 94.5 542 ILE B C 1
ATOM 8585 O O . ILE B 1 542 ? -8.258 26.203 19.609 1 94.5 542 ILE B O 1
ATOM 8589 N N . SER B 1 543 ? -7.742 27.328 21.406 1 90.75 543 SER B N 1
ATOM 8590 C CA . SER B 1 543 ? -7.141 28.422 20.656 1 90.75 543 SER B CA 1
ATOM 8591 C C . SER B 1 543 ? -6.027 29.109 21.438 1 90.75 543 SER B C 1
ATOM 8593 O O . SER B 1 543 ? -6 29.016 22.672 1 90.75 543 SER B O 1
ATOM 8595 N N . HIS B 1 544 ? -5.164 29.719 20.766 1 83.25 544 HIS B N 1
ATOM 8596 C CA . HIS B 1 544 ? -4.125 30.547 21.375 1 83.25 544 HIS B CA 1
ATOM 8597 C C . HIS B 1 544 ? -4.352 32.031 21.078 1 83.25 544 HIS B C 1
ATOM 8599 O O . HIS B 1 544 ? -3.559 32.875 21.484 1 83.25 544 HIS B O 1
ATOM 8605 N N . ASP B 1 545 ? -5.422 32.375 20.453 1 84.75 545 ASP B N 1
ATOM 8606 C CA . ASP B 1 545 ? -5.672 33.75 20.047 1 84.75 545 ASP B CA 1
ATOM 8607 C C . ASP B 1 545 ? -6.406 34.5 21.156 1 84.75 545 ASP B C 1
ATOM 8609 O O . ASP B 1 545 ? -7.637 34.562 21.156 1 84.75 545 ASP B O 1
ATOM 8613 N N . ASP B 1 546 ? -5.695 35.219 21.938 1 84.56 546 ASP B N 1
ATOM 8614 C CA . ASP B 1 546 ? -6.23 35.844 23.125 1 84.56 546 ASP B CA 1
ATOM 8615 C C . ASP B 1 546 ? -7.156 37 22.766 1 84.56 546 ASP B C 1
ATOM 8617 O O . ASP B 1 546 ? -7.949 37.469 23.594 1 84.56 546 ASP B O 1
ATOM 8621 N N . ARG B 1 547 ? -7.121 37.438 21.516 1 84.25 547 ARG B N 1
ATOM 8622 C CA . ARG B 1 547 ? -7.992 38.531 21.062 1 84.25 547 ARG B CA 1
ATOM 8623 C C . ARG B 1 547 ? -9.461 38.125 21.172 1 84.25 547 ARG B C 1
ATOM 8625 O O . ARG B 1 547 ? -10.328 39 21.375 1 84.25 547 ARG B O 1
ATOM 8632 N N . TYR B 1 548 ? -9.672 36.906 21.172 1 90.94 548 TYR B N 1
ATOM 8633 C CA . TYR B 1 548 ? -11.055 36.469 21.062 1 90.94 548 TYR B CA 1
ATOM 8634 C C . TYR B 1 548 ? -11.516 35.781 22.344 1 90.94 548 TYR B C 1
ATOM 8636 O O . TYR B 1 548 ? -12.641 35.281 22.422 1 90.94 548 TYR B O 1
ATOM 8644 N N . PHE B 1 549 ? -10.742 35.75 23.375 1 90.31 549 PHE B N 1
ATOM 8645 C CA . PHE B 1 549 ? -11.07 35.062 24.625 1 90.31 549 PHE B CA 1
ATOM 8646 C C . PHE B 1 549 ? -12.305 35.688 25.266 1 90.31 549 PHE B C 1
ATOM 8648 O O . PHE B 1 549 ? -13.109 34.969 25.891 1 90.31 549 PHE B O 1
ATOM 8655 N N . PRO B 1 550 ? -12.508 37 25.047 1 90.38 550 PRO B N 1
ATOM 8656 C CA . PRO B 1 550 ? -13.648 37.625 25.719 1 90.38 550 PRO B CA 1
ATOM 8657 C C . PRO B 1 550 ? -14.984 37.125 25.203 1 90.38 550 PRO B C 1
ATOM 8659 O O . PRO B 1 550 ? -16.016 37.344 25.844 1 90.38 550 PRO B O 1
ATOM 8662 N N . ILE B 1 551 ? -15.023 36.469 24.094 1 92.06 551 ILE B N 1
ATOM 8663 C CA . ILE B 1 551 ? -16.266 36 23.516 1 92.06 551 ILE B CA 1
ATOM 8664 C C . ILE B 1 551 ? -16.734 34.75 24.266 1 92.06 551 ILE B C 1
ATOM 8666 O O . ILE B 1 551 ? -17.906 34.375 24.188 1 92.06 551 ILE B O 1
ATOM 8670 N N . ALA B 1 552 ? -15.859 34.125 25 1 94.62 552 ALA B N 1
ATOM 8671 C CA . ALA B 1 552 ? -16.156 32.844 25.672 1 94.62 552 ALA B CA 1
ATOM 8672 C C . ALA B 1 552 ? -16.906 33.094 26.969 1 94.62 552 ALA B C 1
ATOM 8674 O O . ALA B 1 552 ? -16.734 34.125 27.625 1 94.62 552 ALA B O 1
ATOM 8675 N N . ASP B 1 553 ? -17.766 32.188 27.312 1 93.94 553 ASP B N 1
ATOM 8676 C CA . ASP B 1 553 ? -18.406 32.188 28.625 1 93.94 553 ASP B CA 1
ATOM 8677 C C . ASP B 1 553 ? -17.422 31.797 29.719 1 93.94 553 ASP B C 1
ATOM 8679 O O . ASP B 1 553 ? -17.547 32.25 30.859 1 93.94 553 ASP B O 1
ATOM 8683 N N . ARG B 1 554 ? -16.594 30.984 29.344 1 94.19 554 ARG B N 1
ATOM 8684 C CA . ARG B 1 554 ? -15.633 30.406 30.281 1 94.19 554 ARG B CA 1
ATOM 8685 C C . ARG B 1 554 ? -14.312 30.109 29.578 1 94.19 554 ARG B C 1
ATOM 8687 O O . ARG B 1 554 ? -14.297 29.609 28.453 1 94.19 554 ARG B O 1
ATOM 8694 N N . VAL B 1 555 ? -13.172 30.469 30.25 1 95 555 VAL B N 1
ATOM 8695 C CA . VAL B 1 555 ? -11.844 30.156 29.734 1 95 555 VAL B CA 1
ATOM 8696 C C . VAL B 1 555 ? -11.102 29.266 30.719 1 95 555 VAL B C 1
ATOM 8698 O O . VAL B 1 555 ? -10.953 29.609 31.891 1 95 555 VAL B O 1
ATOM 8701 N N . LEU B 1 556 ? -10.688 28.109 30.25 1 95.5 556 LEU B N 1
ATOM 8702 C CA . LEU B 1 556 ? -9.938 27.141 31.047 1 95.5 556 LEU B CA 1
ATOM 8703 C C . LEU B 1 556 ? -8.469 27.125 30.625 1 95.5 556 LEU B C 1
ATOM 8705 O O . LEU B 1 556 ? -8.156 26.891 29.453 1 95.5 556 LEU B O 1
ATOM 8709 N N . LYS B 1 557 ? -7.598 27.344 31.531 1 94.19 557 LYS B N 1
ATOM 8710 C CA . LYS B 1 557 ? -6.168 27.266 31.234 1 94.19 557 LYS B CA 1
ATOM 8711 C C . LYS B 1 557 ? -5.586 25.922 31.641 1 94.19 557 LYS B C 1
ATOM 8713 O O . LYS B 1 557 ? -5.707 25.516 32.812 1 94.19 557 LYS B O 1
ATOM 8718 N N . LEU B 1 558 ? -5.066 25.25 30.703 1 92.88 558 LEU B N 1
ATOM 8719 C CA . LEU B 1 558 ? -4.418 23.969 30.922 1 92.88 558 LEU B CA 1
ATOM 8720 C C . LEU B 1 558 ? -2.904 24.125 30.984 1 92.88 558 LEU B C 1
ATOM 8722 O O . LEU B 1 558 ? -2.305 24.75 30.109 1 92.88 558 LEU B O 1
ATOM 8726 N N . ASP B 1 559 ? -2.342 23.625 32.031 1 88.56 559 ASP B N 1
ATOM 8727 C CA . ASP B 1 559 ? -0.893 23.641 32.219 1 88.56 559 ASP B CA 1
ATOM 8728 C C . ASP B 1 559 ? -0.398 22.281 32.719 1 88.56 559 ASP B C 1
ATOM 8730 O O . ASP B 1 559 ? -0.83 21.812 33.781 1 88.56 559 ASP B O 1
ATOM 8734 N N . ASN B 1 560 ? 0.484 21.734 31.969 1 84.62 560 ASN B N 1
ATOM 8735 C CA . ASN B 1 560 ? 1.082 20.438 32.281 1 84.62 560 ASN B CA 1
ATOM 8736 C C . ASN B 1 560 ? 0.019 19.391 32.594 1 84.62 560 ASN B C 1
ATOM 8738 O O . ASN B 1 560 ? 0.112 18.688 33.625 1 84.62 560 ASN B O 1
ATOM 8742 N N . GLY B 1 561 ? -1.038 19.453 31.891 1 89.62 561 GLY B N 1
ATOM 8743 C CA . GLY B 1 561 ? -2.033 18.391 31.938 1 89.62 561 GLY B CA 1
ATOM 8744 C C . GLY B 1 561 ? -3.131 18.641 32.938 1 89.62 561 GLY B C 1
ATOM 8745 O O . GLY B 1 561 ? -4.027 17.812 33.125 1 89.62 561 GLY B O 1
ATOM 8746 N N . ILE B 1 562 ? -3.051 19.719 33.688 1 92.88 562 ILE B N 1
ATOM 8747 C CA . ILE B 1 562 ? -4.07 20.016 34.688 1 92.88 562 ILE B CA 1
ATOM 8748 C C . ILE B 1 562 ? -4.684 21.391 34.438 1 92.88 562 ILE B C 1
ATOM 8750 O O . ILE B 1 562 ? -4.035 22.266 33.875 1 92.88 562 ILE B O 1
ATOM 8754 N N . ILE B 1 563 ? -5.934 21.562 34.812 1 94.38 563 ILE B N 1
ATOM 8755 C CA . ILE B 1 563 ? -6.574 22.859 34.719 1 94.38 563 ILE B CA 1
ATOM 8756 C C . ILE B 1 563 ? -6.121 23.734 35.875 1 94.38 563 ILE B C 1
ATOM 8758 O O . ILE B 1 563 ? -6.43 23.453 37.031 1 94.38 563 ILE B O 1
ATOM 8762 N N . VAL B 1 564 ? -5.484 24.781 35.625 1 93.25 564 VAL B N 1
ATOM 8763 C CA . VAL B 1 564 ? -4.871 25.594 36.656 1 93.25 564 VAL B CA 1
ATOM 8764 C C . VAL B 1 564 ? -5.742 26.812 36.969 1 93.25 564 VAL B C 1
ATOM 8766 O O . VAL B 1 564 ? -5.668 27.391 38.031 1 93.25 564 VAL B O 1
ATOM 8769 N N . SER B 1 565 ? -6.457 27.266 35.969 1 91.69 565 SER B N 1
ATOM 8770 C CA . SER B 1 565 ? -7.32 28.422 36.188 1 91.69 565 SER B CA 1
ATOM 8771 C C . SER B 1 565 ? -8.602 28.312 35.375 1 91.69 565 SER B C 1
ATOM 8773 O O . SER B 1 565 ? -8.617 27.703 34.312 1 91.69 565 SER B O 1
ATOM 8775 N N . GLU B 1 566 ? -9.633 28.781 35.969 1 91.69 566 GLU B N 1
ATOM 8776 C CA . GLU B 1 566 ? -10.945 28.922 35.344 1 91.69 566 GLU B CA 1
ATOM 8777 C C . GLU B 1 566 ? -11.492 30.328 35.469 1 91.69 566 GLU B C 1
ATOM 8779 O O . GLU B 1 566 ? -11.711 30.812 36.594 1 91.69 566 GLU B O 1
ATOM 8784 N N . THR B 1 567 ? -11.555 30.969 34.344 1 90.19 567 THR B N 1
ATOM 8785 C CA . THR B 1 567 ? -12.047 32.344 34.375 1 90.19 567 THR B CA 1
ATOM 8786 C C . THR B 1 567 ? -13.406 32.438 33.688 1 90.19 567 THR B C 1
ATOM 8788 O O . THR B 1 567 ? -13.617 31.891 32.594 1 90.19 567 THR B O 1
ATOM 8791 N N . PHE B 1 568 ? -14.359 33.094 34.375 1 87.5 568 PHE B N 1
ATOM 8792 C CA . PHE B 1 568 ? -15.711 33.25 33.844 1 87.5 568 PHE B CA 1
ATOM 8793 C C . PHE B 1 568 ? -15.938 34.656 33.312 1 87.5 568 PHE B C 1
ATOM 8795 O O . PHE B 1 568 ? -15.484 35.625 33.906 1 87.5 568 PHE B O 1
ATOM 8802 N N . GLY B 1 569 ? -16.531 34.938 32.25 1 70.69 569 GLY B N 1
ATOM 8803 C CA . GLY B 1 569 ? -16.969 36.219 31.703 1 70.69 569 GLY B CA 1
ATOM 8804 C C . GLY B 1 569 ? -15.875 36.938 30.969 1 70.69 569 GLY B C 1
ATOM 8805 O O . GLY B 1 569 ? -14.742 36.469 30.891 1 70.69 569 GLY B O 1
ATOM 8806 N N . ALA B 1 570 ? -16.219 37.969 30.016 1 57.44 570 ALA B N 1
ATOM 8807 C CA . ALA B 1 570 ? -15.414 38.75 29.094 1 57.44 570 ALA B CA 1
ATOM 8808 C C . ALA B 1 570 ? -14.242 39.438 29.828 1 57.44 570 ALA B C 1
ATOM 8810 O O . ALA B 1 570 ? -13.164 39.594 29.25 1 57.44 570 ALA B O 1
ATOM 8811 N N . ARG B 1 571 ? -14.422 39.969 30.938 1 53.16 571 ARG B N 1
ATOM 8812 C CA . ARG B 1 571 ? -13.492 40.938 31.469 1 53.16 571 ARG B CA 1
ATOM 8813 C C . ARG B 1 571 ? -12.109 40.344 31.688 1 53.16 571 ARG B C 1
ATOM 8815 O O . ARG B 1 571 ? -11.094 41 31.406 1 53.16 571 ARG B O 1
ATOM 8822 N N . HIS B 1 572 ? -12.016 39.281 32.375 1 49.66 572 HIS B N 1
ATOM 8823 C CA . HIS B 1 572 ? -10.742 38.844 32.938 1 49.66 572 HIS B CA 1
ATOM 8824 C C . HIS B 1 572 ? -10 37.906 31.984 1 49.66 572 HIS B C 1
ATOM 8826 O O . HIS B 1 572 ? -8.945 37.375 32.344 1 49.66 572 HIS B O 1
ATOM 8832 N N . ALA B 1 573 ? -10.469 37.719 30.875 1 48.47 573 ALA B N 1
ATOM 8833 C CA . ALA B 1 573 ? -9.891 36.656 30.031 1 48.47 573 ALA B CA 1
ATOM 8834 C C . ALA B 1 573 ? -8.492 37.031 29.562 1 48.47 573 ALA B C 1
ATOM 8836 O O . ALA B 1 573 ? -7.703 36.188 29.172 1 48.47 573 ALA B O 1
ATOM 8837 N N . ALA B 1 574 ? -8.203 38.344 29.453 1 48.84 574 ALA B N 1
ATOM 8838 C CA . ALA B 1 574 ? -6.863 38.812 29.094 1 48.84 574 ALA B CA 1
ATOM 8839 C C . ALA B 1 574 ? -5.844 38.375 30.141 1 48.84 574 ALA B C 1
ATOM 8841 O O . ALA B 1 574 ? -4.676 38.156 29.828 1 48.84 574 ALA B O 1
ATOM 8842 N N . LEU B 1 575 ? -6.289 38.344 31.391 1 46.94 575 LEU B N 1
ATOM 8843 C CA . LEU B 1 575 ? -5.375 38.062 32.5 1 46.94 575 LEU B CA 1
ATOM 8844 C C . LEU B 1 575 ? -4.938 36.625 32.469 1 46.94 575 LEU B C 1
ATOM 8846 O O . LEU B 1 575 ? -3.953 36.25 33.125 1 46.94 575 LEU B O 1
ATOM 8850 N N . ALA B 1 576 ? -5.703 35.844 31.875 1 47.03 576 ALA B N 1
ATOM 8851 C CA . ALA B 1 576 ? -5.441 34.406 31.969 1 47.03 576 ALA B CA 1
ATOM 8852 C C . ALA B 1 576 ? -4.145 34.031 31.25 1 47.03 576 ALA B C 1
ATOM 8854 O O . ALA B 1 576 ? -3.584 32.969 31.469 1 47.03 576 ALA B O 1
ATOM 8855 N N . ASN B 1 577 ? -3.691 34.688 30.219 1 47.62 577 ASN B N 1
ATOM 8856 C CA . ASN B 1 577 ? -2.445 34.312 29.547 1 47.62 577 ASN B CA 1
ATOM 8857 C C . ASN B 1 577 ? -1.231 34.875 30.281 1 47.62 577 ASN B C 1
ATOM 8859 O O . ASN B 1 577 ? -0.101 34.75 29.812 1 47.62 577 ASN B O 1
ATOM 8863 N N . GLY B 1 578 ? -1.254 35.219 31.609 1 44.25 578 GLY B N 1
ATOM 8864 C CA . GLY B 1 578 ? -0.118 35.688 32.406 1 44.25 578 GLY B CA 1
ATOM 8865 C C . GLY B 1 578 ? 0.513 36.938 31.828 1 44.25 578 GLY B C 1
ATOM 8866 O O . GLY B 1 578 ? 1.652 37.281 32.156 1 44.25 578 GLY B O 1
ATOM 8867 N N . THR B 1 579 ? 0.088 37.656 30.875 1 36.81 579 THR B N 1
ATOM 8868 C CA . THR B 1 579 ? 0.815 38.844 30.406 1 36.81 579 THR B CA 1
ATOM 8869 C C . THR B 1 579 ? 0.545 40.031 31.328 1 36.81 579 THR B C 1
ATOM 8871 O O . THR B 1 579 ? 0.966 41.156 31.031 1 36.81 579 THR B O 1
ATOM 8874 N N . GLU B 1 580 ? -0.401 40.219 32.25 1 31.83 580 GLU B N 1
ATOM 8875 C CA . GLU B 1 580 ? -0.448 41.469 33 1 31.83 580 GLU B CA 1
ATOM 8876 C C . GLU B 1 580 ? 0.801 41.625 33.875 1 31.83 580 GLU B C 1
ATOM 8878 O O . GLU B 1 580 ? 1.165 42.75 34.219 1 31.83 580 GLU B O 1
ATOM 8883 N N . GLY B 1 581 ? 1.371 40.719 34.688 1 28.66 581 GLY B N 1
ATOM 8884 C CA . GLY B 1 581 ? 2.236 41.375 35.625 1 28.66 581 GLY B CA 1
ATOM 8885 C C . GLY B 1 581 ? 3.404 42.094 35 1 28.66 581 GLY B C 1
ATOM 8886 O O . GLY B 1 581 ? 3.811 41.75 33.875 1 28.66 581 GLY B O 1
#

Solvent-accessible surface area (backbone atoms only — not comparable to full-atom values): 58622 Å² total; per-residue (Å²): 139,84,82,80,73,74,76,78,74,68,75,77,77,75,68,72,66,63,49,57,57,52,30,49,48,51,51,50,57,60,43,57,79,42,41,66,60,48,50,52,28,51,50,26,21,46,50,24,11,53,26,50,35,50,38,50,50,52,50,30,44,35,65,54,36,60,89,66,39,42,72,70,54,49,51,53,41,52,51,26,37,50,50,30,24,54,22,39,25,50,27,33,27,46,26,30,38,48,16,29,50,47,30,37,49,50,41,49,50,52,51,51,42,60,62,55,32,55,54,62,50,52,66,69,68,41,61,33,55,52,51,41,38,60,44,59,27,33,50,34,40,23,47,32,37,67,35,46,54,39,42,49,17,22,47,37,28,47,52,45,45,46,50,50,33,39,71,74,37,54,71,60,28,50,50,51,52,49,47,52,50,54,34,50,56,60,30,48,65,40,44,60,57,22,51,54,25,44,53,50,19,52,59,32,44,29,54,35,44,43,45,58,51,45,58,58,60,27,38,68,63,32,54,31,28,64,54,24,32,47,43,39,53,64,40,58,43,35,47,30,42,48,49,28,28,54,27,42,26,53,18,44,26,33,50,19,43,32,51,19,51,37,56,32,46,51,44,52,49,52,49,50,63,71,44,33,46,66,69,68,46,89,58,64,68,53,58,45,52,33,53,51,52,54,52,48,55,40,46,44,30,52,50,46,42,58,71,30,45,65,48,47,49,48,13,50,53,26,37,40,50,46,49,54,52,48,59,67,53,45,73,73,62,71,54,69,76,50,62,78,70,52,25,61,55,83,72,65,36,42,33,34,45,47,26,22,38,65,54,75,52,88,88,58,88,69,64,54,50,32,38,61,32,72,47,76,45,49,68,33,37,35,35,33,44,31,55,51,69,85,15,38,64,69,59,48,51,34,39,74,48,46,52,34,74,63,74,34,56,44,43,24,55,62,79,40,71,56,48,81,73,42,29,62,38,57,12,31,24,44,26,68,43,53,72,81,61,57,83,70,68,43,46,59,53,74,44,52,86,86,42,84,60,34,62,58,52,26,52,54,49,41,52,44,32,45,74,68,70,35,50,88,76,39,48,49,55,91,43,21,49,73,57,79,90,58,54,72,57,52,47,50,51,49,50,49,44,53,36,59,72,64,60,30,46,30,36,38,32,35,44,66,54,44,73,42,22,69,71,53,34,46,45,45,62,69,43,49,49,50,50,41,26,73,72,49,21,20,37,39,35,34,50,78,63,67,86,55,42,42,77,24,52,30,41,35,34,30,51,75,18,25,72,77,45,79,45,69,45,45,83,59,42,66,55,69,75,64,67,70,120,140,82,82,79,72,73,76,79,75,69,77,76,77,76,67,72,68,64,49,56,57,51,31,50,48,51,51,51,56,60,43,58,78,44,42,66,60,49,50,52,29,51,50,25,22,44,51,25,11,52,26,50,35,51,37,50,51,52,51,31,44,34,67,54,35,60,89,63,39,42,70,69,54,50,50,52,42,52,51,27,36,52,50,30,25,54,24,39,24,51,27,34,28,45,26,31,38,47,16,31,50,46,30,37,49,49,40,48,50,52,50,50,41,60,61,55,31,54,53,64,50,51,66,66,67,42,59,32,53,53,51,40,37,61,45,60,27,33,50,34,39,24,48,32,36,65,36,46,55,38,43,49,18,22,49,38,27,46,52,44,45,46,50,50,33,40,71,75,37,54,70,60,28,52,51,50,52,48,46,51,50,55,34,49,54,61,30,47,66,40,46,59,56,22,52,54,25,46,53,51,20,54,58,34,43,30,55,34,45,44,45,59,50,44,57,58,59,28,40,69,64,32,53,30,29,64,54,25,31,48,45,40,53,66,39,58,44,35,47,30,40,48,49,27,28,53,26,44,24,53,19,42,26,34,51,20,44,33,52,20,49,38,55,32,45,50,45,52,48,52,50,50,60,71,45,35,47,66,69,70,45,89,62,63,67,53,60,44,52,32,53,50,51,53,51,47,57,38,46,44,30,52,49,45,42,58,70,31,45,64,48,47,50,48,14,49,53,25,37,40,50,47,48,53,51,48,58,68,53,47,74,72,65,72,55,71,76,51,61,76,71,52,25,62,53,82,71,66,36,41,32,35,45,46,26,21,39,65,52,74,50,88,84,58,89,70,66,54,48,31,39,62,32,72,47,76,48,49,68,32,37,36,36,34,43,31,54,52,68,86,15,38,64,68,58,48,52,34,37,74,49,45,53,35,76,64,74,32,57,45,42,23,54,63,82,41,71,57,48,81,77,42,29,62,40,56,13,32,24,44,25,66,43,53,71,80,61,57,83,71,68,43,46,59,52,73,43,53,84,85,40,84,62,33,62,57,51,26,51,53,48,39,52,45,33,44,73,69,71,35,52,88,74,39,48,53,55,90,46,21,50,72,57,80,89,58,54,72,56,54,47,51,52,50,52,50,44,53,38,58,71,64,60,31,46,31,35,36,34,35,45,66,54,46,73,41,23,69,70,54,34,46,45,46,63,69,43,48,50,51,49,42,29,75,73,47,21,21,36,39,36,35,50,79,64,67,89,54,42,42,77,24,52,30,41,35,33,31,52,75,19,26,72,76,45,76,46,69,44,43,82,58,42,66,55,69,75,65,68,70,122

Organism: Burkholderia pseudomallei (strain K96243) (NCBI:txid272560)

=== Feature glossary ===
Reading guide. The protein is described through the following features:

Foldseek 3Di. A 3Di character summarizes, for each residue, the relative orientation of the Cα frame of its nearest spatial neighbor. Because it encodes fold topology rather than chemistry, 3Di alignments detect remote structural similarity that sequence alignment misses.

Contact-map, Ramachandran, and PAE plots. Plot images: a contact map (which residues are close in 3D, as an N×N binary image), a Ramachandran scatter (backbone torsion angles, revealing secondary-structure composition at a glance), and — for AlphaFold structures — a PAE heatmap (pairwise prediction confidence).

Radius of gyration, Cα contacts, bounding box. Radius of gyration (Rg) is the root-mean-square distance of Cα atoms from their centroid — a single number for overall size and compactness. A globular domain of N residues has Rg ≈ 2.2·N^0.38 Å; an extended or disordered chain has a much larger Rg. The Cα contact count is the number of residue pairs whose Cα atoms are within 8 Å and are more than four positions apart in sequence — a standard proxy for tertiary packing density. The bounding box is the smallest axis-aligned box enclosing all Cα atoms.

Secondary structure (8-state, DSSP). Eight-state secondary structure (DSSP): H is the canonical α-helix, G the tighter 3₁₀-helix, I the wider π-helix; E/B are β-structure, T and S are turns and bends, and '-' is everything else. DSSP derives these from the pattern of main-chain N–H···O=C hydrogen bonds, not from the sequence.

B-factor. B-factor (Debye–Waller factor) reflects atomic displacement in the crystal lattice. It is an experimental observable (units Å²), not a prediction; low values mean the atom is pinned down, high values mean it moves or is heterogeneous across the crystal.

pLDDT. pLDDT is the predicted lDDT-Cα score: AlphaFold's confidence that the local environment of each residue (all inter-atomic distances within 15 Å) is correctly placed. It is a per-residue number between 0 and 100, with higher meaning more reliable.

Nearest PDB structures. Nearest PDB neighbors are the top structural matches found by Foldseek when searching this structure against the entire Protein Data Bank. Each hit reports a TM-score (0 to 1; >0.5 almost always implies the same fold) and an E-value. These are *structural* homologs — they may share no detectable sequence similarity.

Solvent-accessible surface area. Accessible surface area quantifies burial. A residue with SASA near zero is packed into the hydrophobic core; one with SASA >100 Å² sits on the surface. Computed here via the Shrake–Rupley numerical algorithm with a 1.4 Å probe.

Rendered structure images. Structure images are PyMOL renders from six orthogonal camera directions. Cartoon representation draws helices as coils and strands as arrows; sticks shows the backbone as bonds; surface shows the solvent-excluded envelope. Rainbow coloring maps sequence position to hue (blue→red, N→C); chain coloring assigns a distinct color per polypeptide.

Backbone torsions (φ/ψ). φ (phi) and ψ (psi) are the two rotatable backbone dihedrals per residue: φ is the C(i-1)–N–Cα–C torsion, ψ is the N–Cα–C–N(i+1) torsion, both in degrees on (−180°, 180°]. α-helical residues cluster near (−60°, −45°); β-strand residues near (−120°, +130°). A Ramachandran plot is simply a scatter of (φ, ψ) for every residue.

Predicted aligned error. Predicted Aligned Error (PAE) is an AlphaFold confidence matrix: entry (i, j) is the expected error in the position of residue j, in ångströms, when the prediction is superimposed on the true structure at residue i. Low PAE within a block of residues means that block is internally rigid and well-predicted; high PAE between two blocks means their relative placement is uncertain even if each block individually is confident.

mmCIF coordinates. Structure coordinates are given as an mmCIF _atom_site loop: one row per atom with element, residue name, chain id, sequence number, and x/y/z position in Å. Only the four main-chain atoms per residue are included here; side chains are omitted to keep the record compact.

InterPro / GO / CATH / organism. Database cross-references. InterPro integrates a dozen domain/family signature databases into unified entries with residue-range hits. GO terms attach function/process/location labels with evidence codes. CATH codes position the fold in a four-level structural taxonomy. Organism is the NCBI-taxonomy species name.

Secondary structure (3-state, P-SEA). SS3 is a coarse helix/strand/coil call (letters a/b/c) made by the P-SEA algorithm from inter-Cα distances and dihedrals. It is less detailed than DSSP but needs only Cα positions.

Sequence. Sequence gives the chain of amino acids in standard one-letter code (A=alanine, C=cysteine, …, Y=tyrosine), read N→C. It is the only feature that is directly encoded by the gene; all structural features are derived from the folded form of this sequence.